Protein AF-0000000066203902 (afdb_homodimer)

InterPro domains:
  IPR004534 L-seryl-tRNA(Sec) selenium transferase [MF_00423] (1-467)
  IPR004534 L-seryl-tRNA(Sec) selenium transferase [TIGR00474] (8-463)
  IPR015421 Pyridoxal phosphate-dependent transferase, major domain [G3DSA:3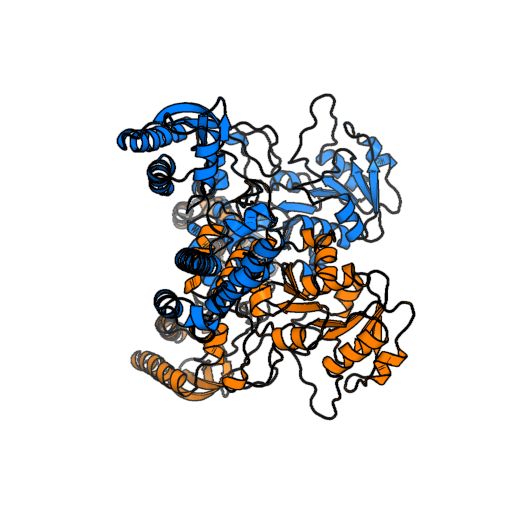.40.640.10] (98-361)
  IPR015424 Pyridoxal phosphate-dependent transferase [SSF53383] (76-466)
  IPR018319 L-seryl-tRNA selenium transferase-like [PF03841] (86-450)
  IPR025862 L-seryl-tRNA selenium transferase N-terminal domain [PF12390] (7-46)

Solvent-accessible surface area (backbone atoms only — not comparable to full-atom values): 47942 Å² total; per-residue (Å²): 113,55,71,68,58,55,60,68,66,53,76,50,71,66,58,51,58,69,31,67,71,46,48,56,44,47,75,79,39,47,57,68,53,49,52,52,36,46,53,49,50,50,51,50,51,51,52,52,55,69,68,49,49,79,79,49,42,64,73,61,74,87,55,66,66,57,53,51,52,50,34,54,52,50,40,54,56,69,70,44,75,65,54,30,50,37,44,46,17,60,18,44,56,22,31,68,36,29,53,26,22,19,38,35,79,88,44,47,63,63,28,45,40,36,39,50,31,36,18,39,44,21,38,30,58,89,75,72,37,81,39,62,58,61,63,53,42,27,62,61,49,21,67,73,35,66,29,74,28,51,51,69,24,38,20,38,62,30,33,54,28,48,51,37,37,63,61,17,52,78,20,29,35,42,31,48,43,54,42,68,48,70,49,93,90,70,44,38,54,70,57,42,35,56,72,24,40,26,38,82,42,72,32,62,38,67,45,39,34,52,68,62,44,54,61,72,65,60,55,96,52,49,38,30,38,46,45,47,51,62,28,60,52,72,82,80,74,88,56,41,75,69,49,68,53,59,50,31,51,50,18,61,74,72,72,28,51,30,36,35,36,50,48,34,35,28,84,60,73,47,48,83,59,76,44,72,88,63,83,30,52,37,56,46,40,73,52,54,40,37,31,41,35,18,21,25,27,44,62,49,16,22,40,59,20,4,39,36,34,17,43,46,72,60,50,55,51,38,72,68,37,72,62,44,66,37,30,45,55,43,70,58,44,50,33,39,38,42,52,47,54,56,36,56,65,34,66,69,51,26,38,70,51,26,47,43,44,30,48,71,53,52,50,41,68,61,34,40,57,52,44,50,52,51,50,50,57,47,60,70,65,67,56,73,54,53,73,46,80,42,82,48,68,26,35,45,40,64,45,31,60,56,85,47,68,38,66,34,28,28,40,39,38,34,54,78,79,50,53,45,68,58,49,51,52,44,36,27,62,33,96,62,26,33,42,57,37,77,55,96,72,19,39,31,39,22,43,66,47,50,58,79,87,47,46,62,57,52,44,51,46,53,60,55,58,70,99,113,56,71,67,60,55,59,68,66,53,76,50,71,66,58,51,60,66,32,67,70,48,48,57,44,48,74,77,38,47,56,67,53,49,52,50,38,47,52,51,49,50,50,52,50,51,53,52,57,70,68,48,48,79,77,51,42,64,72,60,74,88,54,65,69,56,53,49,51,50,35,54,51,49,41,54,55,68,70,44,74,64,54,29,49,38,45,45,18,59,18,45,56,22,30,69,36,30,52,26,23,18,37,34,76,88,44,46,64,61,28,45,42,36,39,50,32,36,19,38,44,21,38,30,59,88,77,71,38,80,40,60,59,60,63,52,42,27,62,61,49,22,66,72,35,67,30,74,29,51,51,68,25,37,22,38,62,30,33,54,28,49,50,36,37,63,62,17,51,80,20,29,35,40,33,46,44,56,42,66,49,70,48,93,89,70,45,38,53,67,57,43,35,54,72,23,40,27,37,82,42,71,31,63,38,67,45,38,34,51,66,64,44,56,62,72,64,62,56,96,52,50,37,30,39,44,44,48,50,62,28,59,50,74,82,81,73,86,56,42,75,68,52,68,53,58,50,29,53,51,18,61,74,70,72,28,50,31,35,34,37,50,48,34,34,27,82,61,73,46,47,83,59,77,43,71,88,64,82,29,53,38,57,47,40,73,51,56,41,38,32,40,34,18,20,25,29,44,61,49,17,21,39,59,19,4,39,36,34,18,44,47,71,59,50,55,51,37,72,69,36,72,63,44,66,40,30,46,55,42,70,58,43,49,32,40,36,40,52,47,54,55,34,56,66,32,63,69,52,25,39,69,49,26,48,43,47,29,47,71,53,51,50,40,67,61,34,40,57,52,45,51,52,50,49,51,56,46,59,69,66,68,55,72,53,52,73,45,79,42,82,49,68,27,35,46,40,64,43,32,58,56,88,47,70,39,65,34,28,27,41,38,36,32,54,79,79,52,55,46,68,57,51,51,51,44,36,27,62,33,95,61,25,33,43,58,38,77,55,95,72,21,38,30,37,22,44,66,47,52,59,79,86,47,46,65,57,53,45,51,46,53,60,58,62,69,105

Radius of gyration: 30.5 Å; Cα contacts (8 Å, |Δi|>4): 1915; chains: 2; bounding box: 74×102×74 Å

Nearest PDB structures (foldseek):
  8uzw-assembly1_F  TM=9.711E-01  e=4.630E-46  Escherichia coli K-12
  8uzw-assembly1_J  TM=9.700E-01  e=2.474E-45  Escherichia coli K-12
  8uzw-assembly1_G  TM=9.482E-01  e=3.893E-46  Escherichia coli K-12
  8uzw-assembly1_I  TM=9.649E-01  e=2.778E-45  Escherichia coli K-12
  8uzw-assembly1_E  TM=9.556E-01  e=4.673E-45  Escherichia coli K-12

Structure (mmCIF, N/CA/C/O backbone):
data_AF-0000000066203902-model_v1
#
loop_
_entity.id
_entity.type
_entity.pdbx_description
1 polymer 'L-seryl-tRNA(Sec) selenium transferase'
#
loop_
_atom_site.group_PDB
_atom_site.id
_atom_site.type_symbol
_atom_site.label_atom_id
_atom_site.label_alt_id
_atom_site.label_comp_id
_atom_site.label_asym_id
_atom_site.label_entity_id
_atom_site.label_seq_id
_atom_site.pdbx_PDB_ins_code
_atom_site.Cartn_x
_atom_site.Cartn_y
_atom_site.Cartn_z
_atom_site.occupancy
_atom_site.B_iso_or_equiv
_atom_site.auth_seq_id
_atom_site.auth_comp_id
_atom_site.auth_asym_id
_atom_site.auth_atom_id
_atom_site.pdbx_PDB_model_num
ATOM 1 N N . MET A 1 1 ? 1.759 50.875 26.672 1 65.69 1 MET A N 1
ATOM 2 C CA . MET A 1 1 ? 2.6 49.781 26.156 1 65.69 1 MET A CA 1
ATOM 3 C C . MET A 1 1 ? 2.506 49.719 24.625 1 65.69 1 MET A C 1
ATOM 5 O O . MET A 1 1 ? 1.418 49.812 24.062 1 65.69 1 MET A O 1
ATOM 9 N N . ASN A 1 2 ? 3.549 49.906 23.781 1 80.56 2 ASN A N 1
ATOM 10 C CA . ASN A 1 2 ? 3.514 49.812 22.328 1 80.56 2 ASN A CA 1
ATOM 11 C C . ASN A 1 2 ? 3.957 48.438 21.844 1 80.56 2 ASN A C 1
ATOM 13 O O . ASN A 1 2 ? 4.387 47.594 22.656 1 80.56 2 ASN A O 1
ATOM 17 N N . LYS A 1 3 ? 3.574 48.094 20.5 1 83.62 3 LYS A N 1
ATOM 18 C CA . LYS A 1 3 ? 3.873 46.75 19.969 1 83.62 3 LYS A CA 1
ATOM 19 C C . LYS A 1 3 ? 5.352 46.406 20.125 1 83.62 3 LYS A C 1
ATOM 21 O O . LYS A 1 3 ? 5.703 45.25 20.375 1 83.62 3 LYS A O 1
ATOM 26 N N . GLY A 1 4 ? 6.215 47.344 20.031 1 82.5 4 GLY A N 1
ATOM 27 C CA . GLY A 1 4 ? 7.648 47.156 20.203 1 82.5 4 GLY A CA 1
ATOM 28 C C . GLY A 1 4 ? 8.023 46.594 21.562 1 82.5 4 GLY A C 1
ATOM 29 O O . GLY A 1 4 ? 8.875 45.719 21.688 1 82.5 4 GLY A O 1
ATOM 30 N N . LYS A 1 5 ? 7.41 47.125 22.578 1 82.81 5 LYS A N 1
ATOM 31 C CA . LYS A 1 5 ? 7.684 46.688 23.938 1 82.81 5 LYS A CA 1
ATOM 32 C C . LYS A 1 5 ? 7.23 45.25 24.141 1 82.81 5 LYS A C 1
ATOM 34 O O . LYS A 1 5 ? 7.879 44.5 24.859 1 82.81 5 LYS A O 1
ATOM 39 N N . ILE A 1 6 ? 6.129 44.938 23.609 1 84.56 6 ILE A N 1
ATOM 40 C CA . ILE A 1 6 ? 5.613 43.594 23.734 1 84.56 6 ILE A CA 1
ATOM 41 C C . ILE A 1 6 ? 6.555 42.594 23.047 1 84.56 6 ILE A C 1
ATOM 43 O O . ILE A 1 6 ? 6.824 41.531 23.547 1 84.56 6 ILE A O 1
ATOM 47 N N . PHE A 1 7 ? 7.074 42.969 21.828 1 86.88 7 PHE A N 1
ATOM 48 C CA . PHE A 1 7 ? 8.016 42.156 21.078 1 86.88 7 PHE A CA 1
ATOM 49 C C . PHE A 1 7 ? 9.266 41.875 21.906 1 86.88 7 PHE A C 1
ATOM 51 O O . PHE A 1 7 ? 9.82 40.781 21.859 1 86.88 7 PHE A O 1
ATOM 58 N N . SER A 1 8 ? 9.594 42.906 22.672 1 86.19 8 SER A N 1
ATOM 59 C CA . SER A 1 8 ? 10.82 42.75 23.469 1 86.19 8 SER A CA 1
ATOM 60 C C . SER A 1 8 ? 10.617 41.812 24.641 1 86.19 8 SER A C 1
ATOM 62 O O . SER A 1 8 ? 11.586 41.312 25.219 1 86.19 8 SER A O 1
ATOM 64 N N . MET A 1 9 ? 9.367 41.594 25 1 86.31 9 MET A N 1
ATOM 65 C CA . MET A 1 9 ? 9.047 40.719 26.125 1 86.31 9 MET A CA 1
ATOM 66 C C . MET A 1 9 ? 8.992 39.25 25.688 1 86.31 9 MET A C 1
ATOM 68 O O . MET A 1 9 ? 9 38.344 26.531 1 86.31 9 MET A O 1
ATOM 72 N N . LEU A 1 10 ? 8.961 39 24.391 1 90.88 10 LEU A N 1
ATOM 73 C CA . LEU A 1 10 ? 8.953 37.625 23.906 1 90.88 10 LEU A CA 1
ATOM 74 C C . LEU A 1 10 ? 10.281 36.938 24.188 1 90.88 10 LEU A C 1
ATOM 76 O O . LEU A 1 10 ? 11.352 37.531 23.938 1 90.88 10 LEU A O 1
ATOM 80 N N . PRO A 1 11 ? 10.211 35.781 24.828 1 93.12 11 PRO A N 1
ATOM 81 C CA . PRO A 1 11 ? 11.461 35.062 25.078 1 93.12 11 PRO A CA 1
ATOM 82 C C . PRO A 1 11 ? 12.188 34.688 23.797 1 93.12 11 PRO A C 1
ATOM 84 O O . PRO A 1 11 ? 11.547 34.469 22.766 1 93.12 11 PRO A O 1
ATOM 87 N N . SER A 1 12 ? 13.523 34.656 23.906 1 94.19 12 SER A N 1
ATOM 88 C CA . SER A 1 12 ? 14.328 34.156 22.781 1 94.19 12 SER A CA 1
ATOM 89 C C . SER A 1 12 ? 14.344 32.656 22.75 1 94.19 12 SER A C 1
ATOM 91 O O . SER A 1 12 ? 13.977 31.984 23.719 1 94.19 12 SER A O 1
ATOM 93 N N . VAL A 1 13 ? 14.742 32.094 21.609 1 96.25 13 VAL A N 1
ATOM 94 C CA . VAL A 1 13 ? 14.883 30.656 21.453 1 96.25 13 VAL A CA 1
ATOM 95 C C . VAL A 1 13 ? 15.836 30.109 22.516 1 96.25 13 VAL A C 1
ATOM 97 O O . VAL A 1 13 ? 15.547 29.094 23.156 1 96.25 13 VAL A O 1
ATOM 100 N N . ASP A 1 14 ? 16.859 30.844 22.781 1 95.69 14 ASP A N 1
ATOM 101 C CA . ASP A 1 14 ? 17.875 30.406 23.734 1 95.69 14 ASP A CA 1
ATOM 102 C C . ASP A 1 14 ? 17.328 30.406 25.156 1 95.69 14 ASP A C 1
ATOM 104 O O . ASP A 1 14 ? 17.625 29.516 25.953 1 95.69 14 ASP A O 1
ATOM 108 N N . GLN A 1 15 ? 16.609 31.406 25.469 1 95.56 15 GLN A N 1
ATOM 109 C CA . GLN A 1 15 ? 15.992 31.484 26.781 1 95.56 15 GLN A CA 1
ATOM 110 C C . GLN A 1 15 ? 15.07 30.281 27.031 1 95.56 15 GLN A C 1
ATOM 112 O O . GLN A 1 15 ? 15.078 29.703 28.125 1 95.56 15 GLN A O 1
ATOM 117 N N . LEU A 1 16 ? 14.305 30 26.031 1 96.75 16 LEU A N 1
ATOM 118 C CA . LEU A 1 16 ? 13.375 28.875 26.172 1 96.75 16 LEU A CA 1
ATOM 119 C C . LEU A 1 16 ? 14.125 27.547 26.234 1 96.75 16 LEU A C 1
ATOM 121 O O . LEU A 1 16 ? 13.758 26.672 27.016 1 96.75 16 LEU A O 1
ATOM 125 N N . LEU A 1 17 ? 15.219 27.359 25.5 1 96.81 17 LEU A N 1
ATOM 126 C CA . LEU A 1 17 ? 16.016 26.141 25.469 1 96.81 17 LEU A CA 1
ATOM 127 C C . LEU A 1 17 ? 16.688 25.891 26.812 1 96.81 17 LEU A C 1
ATOM 129 O O . LEU A 1 17 ? 17.031 24.766 27.156 1 96.81 17 LEU A O 1
ATOM 133 N N . ASN A 1 18 ? 16.844 27 27.547 1 95.81 18 ASN A N 1
ATOM 134 C CA . ASN A 1 18 ? 17.5 26.891 28.844 1 95.81 18 ASN A CA 1
ATOM 135 C C . ASN A 1 18 ? 16.484 26.719 29.984 1 95.81 18 ASN A C 1
ATOM 137 O O . ASN A 1 18 ? 16.875 26.594 31.141 1 95.81 18 ASN A O 1
ATOM 141 N N . ASN A 1 19 ? 15.227 26.75 29.641 1 96.62 19 ASN A N 1
ATOM 142 C CA . ASN A 1 19 ? 14.188 26.469 30.625 1 96.62 19 ASN A CA 1
ATOM 143 C C . ASN A 1 19 ? 14.219 25.016 31.078 1 96.62 19 ASN A C 1
ATOM 145 O O . ASN A 1 19 ? 14.406 24.109 30.266 1 96.62 19 ASN A O 1
ATOM 149 N N . GLU A 1 20 ? 14 24.781 32.344 1 96.81 20 GLU A N 1
ATOM 150 C CA . GLU A 1 20 ? 14.125 23.453 32.938 1 96.81 20 GLU A CA 1
ATOM 151 C C . GLU A 1 20 ? 13.156 22.469 32.281 1 96.81 20 GLU A C 1
ATOM 153 O O . GLU A 1 20 ? 13.508 21.312 32.062 1 96.81 20 GLU A O 1
ATOM 158 N N . ALA A 1 21 ? 11.969 22.859 32.094 1 97.31 21 ALA A N 1
ATOM 159 C CA . ALA A 1 21 ? 10.961 21.984 31.5 1 97.31 21 ALA A CA 1
ATOM 160 C C . ALA A 1 21 ? 11.344 21.594 30.078 1 97.31 21 ALA A C 1
ATOM 162 O O . ALA A 1 21 ? 11.125 20.453 29.656 1 97.31 21 ALA A O 1
ATOM 163 N N . ILE A 1 22 ? 11.914 22.469 29.359 1 97.88 22 ILE A N 1
ATOM 164 C CA . ILE A 1 22 ? 12.32 22.234 27.969 1 97.88 22 ILE A CA 1
ATOM 165 C C . ILE A 1 22 ? 13.555 21.328 27.953 1 97.88 22 ILE A C 1
ATOM 167 O O . ILE A 1 22 ? 13.672 20.453 27.094 1 97.88 22 ILE A O 1
ATOM 171 N N . ILE A 1 23 ? 14.445 21.562 28.875 1 97.38 23 ILE A N 1
ATOM 172 C CA . ILE A 1 23 ? 15.625 20.703 29 1 97.38 23 ILE A CA 1
ATOM 173 C C . ILE A 1 23 ? 15.195 19.266 29.25 1 97.38 23 ILE A C 1
ATOM 175 O O . ILE A 1 23 ? 15.727 18.328 28.656 1 97.38 23 ILE A O 1
ATOM 179 N N . SER A 1 24 ? 14.219 19.125 30.125 1 97.5 24 SER A N 1
ATOM 180 C CA . SER A 1 24 ? 13.68 17.797 30.406 1 97.5 24 SER A CA 1
ATOM 181 C C . SER A 1 24 ? 13.023 17.188 29.172 1 97.5 24 SER A C 1
ATOM 183 O O . SER A 1 24 ? 13.109 15.984 28.953 1 97.5 24 SER A O 1
ATOM 185 N N . LEU A 1 25 ? 12.344 17.969 28.422 1 97.56 25 LEU A N 1
ATOM 186 C CA . LEU A 1 25 ? 11.664 17.531 27.203 1 97.56 25 LEU A CA 1
ATOM 187 C C . LEU A 1 25 ? 12.664 17 26.188 1 97.56 25 LEU A C 1
ATOM 189 O O . LEU A 1 25 ? 12.391 16.016 25.5 1 97.56 25 LEU A O 1
ATOM 193 N N . ILE A 1 26 ? 13.852 17.594 26.047 1 96.31 26 ILE A N 1
ATOM 194 C CA . ILE A 1 26 ? 14.891 17.219 25.094 1 96.31 26 ILE A CA 1
ATOM 195 C C . ILE A 1 26 ? 15.469 15.859 25.453 1 96.31 26 ILE A C 1
ATOM 197 O O . ILE A 1 26 ? 16.016 15.164 24.594 1 96.31 26 ILE A O 1
ATOM 201 N N . GLY A 1 27 ? 15.164 15.359 26.625 1 93.31 27 GLY A N 1
ATOM 202 C CA . GLY A 1 27 ? 15.562 14.016 27.016 1 93.31 27 GLY A CA 1
ATOM 203 C C . GLY A 1 27 ? 14.68 12.938 26.422 1 93.31 27 GLY A C 1
ATOM 204 O O . GLY A 1 27 ? 15.086 11.773 26.328 1 93.31 27 GLY A O 1
ATOM 205 N N . VAL A 1 28 ? 13.523 13.414 25.969 1 94.69 28 VAL A N 1
ATOM 206 C CA . VAL A 1 28 ? 12.562 12.422 25.5 1 94.69 28 VAL A CA 1
ATOM 207 C C . VAL A 1 28 ? 12.188 12.695 24.047 1 94.69 28 VAL A C 1
ATOM 209 O O . VAL A 1 28 ? 11.734 11.789 23.344 1 94.69 28 VAL A O 1
ATOM 212 N N . ILE A 1 29 ? 12.32 13.93 23.641 1 97.12 29 ILE A N 1
ATOM 213 C CA . ILE A 1 29 ? 12 14.352 22.281 1 97.12 29 ILE A CA 1
ATOM 214 C C . ILE A 1 29 ? 13.25 14.922 21.609 1 97.12 29 ILE A C 1
ATOM 216 O O . ILE A 1 29 ? 14.016 15.664 22.234 1 97.12 29 ILE A O 1
ATOM 220 N N . PRO A 1 30 ? 13.422 14.602 20.344 1 96.62 30 PRO A N 1
ATOM 221 C CA . PRO A 1 30 ? 14.609 15.102 19.656 1 96.62 30 PRO A CA 1
ATOM 222 C C . PRO A 1 30 ? 14.711 16.625 19.703 1 96.62 30 PRO A C 1
ATOM 224 O O . PRO A 1 30 ? 13.719 17.328 19.5 1 96.62 30 PRO A O 1
ATOM 227 N N . ARG A 1 31 ? 15.898 17.094 19.938 1 96.19 31 ARG A N 1
ATOM 228 C CA . ARG A 1 31 ? 16.156 18.531 20.078 1 96.19 31 ARG A CA 1
ATOM 229 C C . ARG A 1 31 ? 15.664 19.297 18.859 1 96.19 31 ARG A C 1
ATOM 231 O O . ARG A 1 31 ? 15.141 20.406 19 1 96.19 31 ARG A O 1
ATOM 238 N N . SER A 1 32 ? 15.867 18.734 17.734 1 95.62 32 SER A N 1
ATOM 239 C CA . SER A 1 32 ? 15.477 19.406 16.5 1 95.62 32 SER A CA 1
ATOM 240 C C . SER A 1 32 ? 13.977 19.703 16.484 1 95.62 32 SER A C 1
ATOM 242 O O . SER A 1 32 ? 13.547 20.75 16.016 1 95.62 32 SER A O 1
ATOM 244 N N . VAL A 1 33 ? 13.172 18.828 16.984 1 97.69 33 VAL A N 1
ATOM 245 C CA . VAL A 1 33 ? 11.719 19 17.047 1 97.69 33 VAL A CA 1
ATOM 246 C C . VAL A 1 33 ? 11.375 20.094 18.062 1 97.69 33 VAL A C 1
ATOM 248 O O . VAL A 1 33 ? 10.523 20.938 17.797 1 97.69 33 VAL A O 1
ATOM 251 N N . VAL A 1 34 ? 12.07 20.094 19.172 1 98.12 34 VAL A N 1
ATOM 252 C CA . VAL A 1 34 ? 11.82 21.094 20.219 1 98.12 34 VAL A CA 1
ATOM 253 C C . VAL A 1 34 ? 12.141 22.484 19.688 1 98.12 34 VAL A C 1
ATOM 255 O O . VAL A 1 34 ? 11.344 23.406 19.859 1 98.12 34 VAL A O 1
ATOM 258 N N . VAL A 1 35 ? 13.25 22.578 19.062 1 97.75 35 VAL A N 1
ATOM 259 C CA . VAL A 1 35 ? 13.664 23.859 18.5 1 97.75 35 VAL A CA 1
ATOM 260 C C . VAL A 1 35 ? 12.656 24.328 17.469 1 97.75 35 VAL A C 1
ATOM 262 O O . VAL A 1 35 ? 12.281 25.5 17.438 1 97.75 35 VAL A O 1
ATOM 265 N N . LYS A 1 36 ? 12.219 23.406 16.578 1 96.94 36 LYS A N 1
ATOM 266 C CA . LYS A 1 36 ? 11.211 23.719 15.578 1 96.94 36 LYS A CA 1
ATOM 267 C C . LYS A 1 36 ? 9.945 24.281 16.219 1 96.94 36 LYS A C 1
ATOM 269 O O . LYS A 1 36 ? 9.422 25.312 15.773 1 96.94 36 LYS A O 1
ATOM 274 N N . GLU A 1 37 ? 9.453 23.656 17.25 1 97.5 37 GLU A N 1
ATOM 275 C CA . GLU A 1 37 ? 8.211 24.062 17.891 1 97.5 37 GLU A CA 1
ATOM 276 C C . GLU A 1 37 ? 8.383 25.391 18.656 1 97.5 37 GLU A C 1
ATOM 278 O O . GLU A 1 37 ? 7.453 26.188 18.734 1 97.5 37 GLU A O 1
ATOM 283 N N . ILE A 1 38 ? 9.578 25.641 19.219 1 97.88 38 ILE A N 1
ATOM 284 C CA . ILE A 1 38 ? 9.883 26.906 19.875 1 97.88 38 ILE A CA 1
ATOM 285 C C . ILE A 1 38 ? 9.805 28.031 18.844 1 97.88 38 ILE A C 1
ATOM 287 O O . ILE A 1 38 ? 9.133 29.047 19.078 1 97.88 38 ILE A O 1
ATOM 291 N N . ARG A 1 39 ? 10.469 27.797 17.797 1 97.19 39 ARG A N 1
ATOM 292 C CA . ARG A 1 39 ? 10.5 28.828 16.766 1 97.19 39 ARG A CA 1
ATOM 293 C C . ARG A 1 39 ? 9.102 29.109 16.234 1 97.19 39 ARG A C 1
ATOM 295 O O . ARG A 1 39 ? 8.734 30.266 16.031 1 97.19 39 ARG A O 1
ATOM 302 N N . GLN A 1 40 ? 8.375 28.078 16.016 1 96.19 40 GLN A N 1
ATOM 303 C CA . GLN A 1 40 ? 7.012 28.234 15.516 1 96.19 40 GLN A CA 1
ATOM 304 C C . GLN A 1 40 ? 6.148 29 16.516 1 96.19 40 GLN A C 1
ATOM 306 O O . GLN A 1 40 ? 5.34 29.844 16.125 1 96.19 40 GLN A O 1
ATOM 311 N N . MET A 1 41 ? 6.293 28.703 17.75 1 95.5 41 MET A N 1
ATOM 312 C CA . MET A 1 41 ? 5.523 29.359 18.812 1 95.5 41 MET A CA 1
ATOM 313 C C . MET A 1 41 ? 5.852 30.844 18.875 1 95.5 41 MET A C 1
ATOM 315 O O . MET A 1 41 ? 4.949 31.688 18.969 1 95.5 41 MET A O 1
ATOM 319 N N . ILE A 1 42 ? 7.086 31.109 18.797 1 94.81 42 ILE A N 1
ATOM 320 C CA . ILE A 1 42 ? 7.52 32.5 18.828 1 94.81 42 ILE A CA 1
ATOM 321 C C . ILE A 1 42 ? 6.969 33.25 17.609 1 94.81 42 ILE A C 1
ATOM 323 O O . ILE A 1 42 ? 6.484 34.375 17.734 1 94.81 42 ILE A O 1
ATOM 327 N N . GLU A 1 43 ? 7.043 32.594 16.484 1 94.88 43 GLU A N 1
ATOM 328 C CA . GLU A 1 43 ? 6.52 33.219 15.258 1 94.88 43 GLU A CA 1
ATOM 329 C C . GLU A 1 43 ? 5.016 33.438 15.367 1 94.88 43 GLU A C 1
ATOM 331 O O . GLU A 1 43 ? 4.504 34.469 14.883 1 94.88 43 GLU A O 1
ATOM 336 N N . GLU A 1 44 ? 4.328 32.5 15.922 1 93.94 44 GLU A N 1
ATOM 337 C CA . GLU A 1 44 ? 2.889 32.656 16.109 1 93.94 44 GLU A CA 1
ATOM 338 C C . GLU A 1 44 ? 2.568 33.812 17.016 1 93.94 44 GLU A C 1
ATOM 340 O O . GLU A 1 44 ? 1.641 34.594 16.75 1 93.94 44 GLU A O 1
ATOM 345 N N . TYR A 1 45 ? 3.285 33.969 18.062 1 91.69 45 TYR A N 1
ATOM 346 C CA . TYR A 1 45 ? 3.09 35.094 18.969 1 91.69 45 TYR A CA 1
ATOM 347 C C . TYR A 1 45 ? 3.41 36.406 18.281 1 91.69 45 TYR A C 1
ATOM 349 O O . TYR A 1 45 ? 2.713 37.406 18.484 1 91.69 45 TYR A O 1
ATOM 357 N N . ARG A 1 46 ? 4.43 36.406 17.516 1 92.12 46 ARG A N 1
ATOM 358 C CA . ARG A 1 46 ? 4.793 37.594 16.781 1 92.12 46 ARG A CA 1
ATOM 359 C C . ARG A 1 46 ? 3.666 38.031 15.852 1 92.12 46 ARG A C 1
ATOM 361 O O . ARG A 1 46 ? 3.328 39.219 15.789 1 92.12 46 ARG A O 1
ATOM 368 N N . LYS A 1 47 ? 3.148 37.094 15.148 1 93 47 LYS A N 1
ATOM 369 C CA . LYS A 1 47 ? 2.037 37.406 14.25 1 93 47 LYS A CA 1
ATOM 370 C C . LYS A 1 47 ? 0.827 37.906 15.016 1 93 47 LYS A C 1
ATOM 372 O O . LYS A 1 47 ? 0.151 38.844 14.562 1 93 47 LYS A O 1
ATOM 377 N N . ASN A 1 48 ? 0.54 37.312 16.141 1 90.25 48 ASN A N 1
ATOM 378 C CA . ASN A 1 48 ? -0.589 37.75 16.969 1 90.25 48 ASN A CA 1
ATOM 379 C C . ASN A 1 48 ? -0.402 39.156 17.484 1 90.25 48 ASN A C 1
ATOM 381 O O . ASN A 1 48 ? -1.359 39.938 17.531 1 90.25 48 ASN A O 1
ATOM 385 N N . ILE A 1 49 ? 0.778 39.5 17.828 1 88.44 49 ILE A N 1
ATOM 386 C CA . ILE A 1 49 ? 1.09 40.844 18.359 1 88.44 49 ILE A CA 1
ATOM 387 C C . ILE A 1 49 ? 0.908 41.875 17.25 1 88.44 49 ILE A C 1
ATOM 389 O O . ILE A 1 49 ? 0.4 42.969 17.516 1 88.44 49 ILE A O 1
ATOM 393 N N . LEU A 1 50 ? 1.296 41.438 16.062 1 89.56 50 LEU A N 1
ATOM 394 C CA . LEU A 1 50 ? 1.176 42.344 14.93 1 89.56 50 LEU A CA 1
ATOM 395 C C . LEU A 1 50 ? -0.288 42.656 14.625 1 89.56 50 LEU A C 1
ATOM 397 O O . LEU A 1 50 ? -0.612 43.719 14.125 1 89.56 50 LEU A O 1
ATOM 401 N N . MET A 1 51 ? -1.106 41.688 14.977 1 89.38 51 MET A N 1
ATOM 402 C CA . MET A 1 51 ? -2.521 41.812 14.641 1 89.38 51 MET A CA 1
ATOM 403 C C . MET A 1 51 ? -3.279 42.531 15.766 1 89.38 51 MET A C 1
ATOM 405 O O . MET A 1 51 ? -4.453 42.875 15.602 1 89.38 51 MET A O 1
ATOM 409 N N . LEU A 1 52 ? -2.684 42.781 16.875 1 84.94 52 LEU A N 1
ATOM 410 C CA . LEU A 1 52 ? -3.344 43.406 18.016 1 84.94 52 LEU A CA 1
ATOM 411 C C . LEU A 1 52 ? -3.67 44.875 17.734 1 84.94 52 LEU A C 1
ATOM 413 O O . LEU A 1 52 ? -2.881 45.562 17.094 1 84.94 52 LEU A O 1
ATOM 417 N N . ASN A 1 53 ? -4.828 45.156 18.125 1 83.75 53 ASN A N 1
ATOM 418 C CA . ASN A 1 53 ? -5.172 46.594 18.047 1 83.75 53 ASN A CA 1
ATOM 419 C C . ASN A 1 53 ? -4.699 47.344 19.297 1 83.75 53 ASN A C 1
ATOM 421 O O . ASN A 1 53 ? -4.211 46.719 20.25 1 83.75 53 ASN A O 1
ATOM 425 N N . GLU A 1 54 ? -4.832 48.656 19.25 1 78 54 GLU A N 1
ATOM 426 C CA . GLU A 1 54 ? -4.289 49.531 20.297 1 78 54 GLU A CA 1
ATOM 427 C C . GLU A 1 54 ? -4.883 49.188 21.656 1 78 54 GLU A C 1
ATOM 429 O O . GLU A 1 54 ? -4.172 49.219 22.672 1 78 54 GLU A O 1
ATOM 434 N N . SER A 1 55 ? -6.141 48.875 21.703 1 81.12 55 SER A N 1
ATOM 435 C CA . SER A 1 55 ? -6.809 48.562 22.969 1 81.12 55 SER A CA 1
ATOM 436 C C . SER A 1 55 ? -6.332 47.219 23.531 1 81.12 55 SER A C 1
ATOM 438 O O . SER A 1 55 ? -6.25 47.062 24.75 1 81.12 55 SER A O 1
ATOM 440 N N . GLN A 1 56 ? -5.938 46.312 22.641 1 81 56 GLN A N 1
ATOM 441 C CA . GLN A 1 56 ? -5.52 44.969 23.031 1 81 56 GLN A CA 1
ATOM 442 C C . GLN A 1 56 ? -4.07 44.969 23.516 1 81 56 GLN A C 1
ATOM 444 O O . GLN A 1 56 ? -3.668 44.094 24.281 1 81 56 GLN A O 1
ATOM 449 N N . ILE A 1 57 ? -3.34 45.906 23.047 1 78.94 57 ILE A N 1
ATOM 450 C CA . ILE A 1 57 ? -1.912 46 23.344 1 78.94 57 ILE A CA 1
ATOM 451 C C . ILE A 1 57 ? -1.704 46.281 24.828 1 78.94 57 ILE A C 1
ATOM 453 O O . ILE A 1 57 ? -0.778 45.781 25.453 1 78.94 57 ILE A O 1
ATOM 457 N N . ILE A 1 58 ? -2.568 47.094 25.422 1 75.25 58 ILE A N 1
ATOM 458 C CA . ILE A 1 58 ? -2.428 47.562 26.812 1 75.25 58 ILE A CA 1
ATOM 459 C C . ILE A 1 58 ? -2.588 46.375 27.766 1 75.25 58 ILE A C 1
ATOM 461 O O . ILE A 1 58 ? -1.857 46.25 28.75 1 75.25 58 ILE A O 1
ATOM 465 N N . ASP A 1 59 ? -3.408 45.406 27.391 1 78.56 59 ASP A N 1
ATOM 466 C CA . ASP A 1 59 ? -3.74 44.312 28.297 1 78.56 59 ASP A CA 1
ATOM 467 C C . ASP A 1 59 ? -3.035 43.031 27.875 1 78.56 59 ASP A C 1
ATOM 469 O O . ASP A 1 59 ? -3.238 41.969 28.484 1 78.56 59 ASP A O 1
ATOM 473 N N . PHE A 1 60 ? -2.156 43.156 26.859 1 81.31 60 PHE A N 1
ATOM 474 C CA . PHE A 1 60 ? -1.525 41.938 26.344 1 81.31 60 PHE A CA 1
ATOM 475 C C . PHE A 1 60 ? -0.382 41.5 27.25 1 81.31 60 PHE A C 1
ATOM 477 O O . PHE A 1 60 ? 0.479 42.312 27.609 1 81.31 60 PHE A O 1
ATOM 484 N N . GLU A 1 61 ? -0.439 40.438 27.891 1 82.94 61 GLU A N 1
ATOM 485 C CA . GLU A 1 61 ? 0.612 39.875 28.719 1 82.94 61 GLU A CA 1
ATOM 486 C C . GLU A 1 61 ? 1.136 38.562 28.141 1 82.94 61 GLU A C 1
ATOM 488 O O . GLU A 1 61 ? 0.365 37.75 27.625 1 82.94 61 GLU A O 1
ATOM 493 N N . ILE A 1 62 ? 2.434 38.438 28.156 1 87.25 62 ILE A N 1
ATOM 494 C CA . ILE A 1 62 ? 3.08 37.188 27.719 1 87.25 62 ILE A CA 1
ATOM 495 C C . ILE A 1 62 ? 3.264 36.281 28.922 1 87.25 62 ILE A C 1
ATOM 497 O O . ILE A 1 62 ? 3.93 36.625 29.891 1 87.25 62 ILE A O 1
ATOM 501 N N . ASP A 1 63 ? 2.623 35.188 28.922 1 90.56 63 ASP A N 1
ATOM 502 C CA . ASP A 1 63 ? 2.756 34.125 29.922 1 90.56 63 ASP A CA 1
ATOM 503 C C . ASP A 1 63 ? 3.732 33.062 29.469 1 90.56 63 ASP A C 1
ATOM 505 O O . ASP A 1 63 ? 3.352 32.125 28.75 1 90.56 63 ASP A O 1
ATOM 509 N N . ILE A 1 64 ? 4.926 33.094 30.016 1 92 64 ILE A N 1
ATOM 510 C CA . ILE A 1 64 ? 6.004 32.219 29.609 1 92 64 ILE A CA 1
ATOM 511 C C . ILE A 1 64 ? 5.633 30.766 29.938 1 92 64 ILE A C 1
ATOM 513 O O . ILE A 1 64 ? 5.965 29.844 29.172 1 92 64 ILE A O 1
ATOM 517 N N . GLU A 1 65 ? 4.965 30.578 31.047 1 94.31 65 GLU A N 1
ATOM 518 C CA . GLU A 1 65 ? 4.551 29.234 31.438 1 94.31 65 GLU A CA 1
ATOM 519 C C . GLU A 1 65 ? 3.564 28.656 30.422 1 94.31 65 GLU A C 1
ATOM 521 O O . GLU A 1 65 ? 3.623 27.469 30.109 1 94.31 65 GLU A O 1
ATOM 526 N N . GLU A 1 66 ? 2.746 29.469 30 1 94.69 66 GLU A N 1
ATOM 527 C CA . GLU A 1 66 ? 1.788 29.047 28.984 1 94.69 66 GLU A CA 1
ATOM 528 C C . GLU A 1 66 ? 2.488 28.719 27.672 1 94.69 66 GLU A C 1
ATOM 530 O O . GLU A 1 66 ? 2.131 27.75 27 1 94.69 66 GLU A O 1
ATOM 535 N N . ILE A 1 67 ? 3.406 29.562 27.328 1 95.5 67 ILE A N 1
ATOM 536 C CA . ILE A 1 67 ? 4.18 29.344 26.109 1 95.5 67 ILE A CA 1
ATOM 537 C C . ILE A 1 67 ? 4.887 28 26.172 1 95.5 67 ILE A C 1
ATOM 539 O O . ILE A 1 67 ? 4.832 27.203 25.234 1 95.5 67 ILE A O 1
ATOM 543 N N . ILE A 1 68 ? 5.457 27.719 27.359 1 96.94 68 ILE A N 1
ATOM 544 C CA . ILE A 1 68 ? 6.199 26.484 27.562 1 96.94 68 ILE A CA 1
ATOM 545 C C . ILE A 1 68 ? 5.246 25.297 27.484 1 96.94 68 ILE A C 1
ATOM 547 O O . ILE A 1 68 ? 5.555 24.281 26.844 1 96.94 68 ILE A O 1
ATOM 551 N N . ARG A 1 69 ? 4.152 25.422 28.094 1 96.94 69 ARG A N 1
ATOM 552 C CA . ARG A 1 69 ? 3.152 24.359 28.062 1 96.94 69 ARG A CA 1
ATOM 553 C C . ARG A 1 69 ? 2.717 24.047 26.641 1 96.94 69 ARG A C 1
ATOM 555 O O . ARG A 1 69 ? 2.572 22.891 26.266 1 96.94 69 ARG A O 1
ATOM 562 N N . LYS A 1 70 ? 2.51 25.031 25.875 1 96.88 70 LYS A N 1
ATOM 563 C CA . LYS A 1 70 ? 2.082 24.859 24.484 1 96.88 70 LYS A CA 1
ATOM 564 C C . LYS A 1 70 ? 3.184 24.234 23.641 1 96.88 70 LYS A C 1
ATOM 566 O O . LYS A 1 70 ? 2.904 23.391 22.781 1 96.88 70 LYS A O 1
ATOM 571 N N . ILE A 1 71 ? 4.375 24.625 23.875 1 97.75 71 ILE A N 1
ATOM 572 C CA . ILE A 1 71 ? 5.508 24.062 23.156 1 97.75 71 ILE A CA 1
ATOM 573 C C . ILE A 1 71 ? 5.594 22.562 23.438 1 97.75 71 ILE A C 1
ATOM 575 O O . ILE A 1 71 ? 5.746 21.75 22.516 1 97.75 71 ILE A O 1
ATOM 579 N N . ILE A 1 72 ? 5.484 22.219 24.734 1 97.88 72 ILE A N 1
ATOM 580 C CA . ILE A 1 72 ? 5.562 20.812 25.141 1 97.88 72 ILE A CA 1
ATOM 581 C C . ILE A 1 72 ? 4.449 20.016 24.469 1 97.88 72 ILE A C 1
ATOM 583 O O . ILE A 1 72 ? 4.699 18.969 23.859 1 97.88 72 ILE A O 1
ATOM 587 N N . LYS A 1 73 ? 3.299 20.547 24.484 1 96.38 73 LYS A N 1
ATOM 588 C CA . LYS A 1 73 ? 2.15 19.891 23.859 1 96.38 73 LYS A CA 1
ATOM 589 C C . LYS A 1 73 ? 2.375 19.719 22.359 1 96.38 73 LYS A C 1
ATOM 591 O O . LYS A 1 73 ? 2.121 18.641 21.812 1 96.38 73 LYS A O 1
ATOM 596 N N . ASN A 1 74 ? 2.838 20.75 21.734 1 96.88 74 ASN A N 1
ATOM 597 C CA . ASN A 1 74 ? 3.076 20.719 20.297 1 96.88 74 ASN A CA 1
ATOM 598 C C . ASN A 1 74 ? 4.145 19.688 19.922 1 96.88 74 ASN A C 1
ATOM 600 O O . ASN A 1 74 ? 4.055 19.031 18.891 1 96.88 74 ASN A O 1
ATOM 604 N N . CYS A 1 75 ? 5.152 19.578 20.719 1 97.62 75 CYS A N 1
ATOM 605 C CA . CYS A 1 75 ? 6.219 18.609 20.484 1 97.62 75 CYS A CA 1
ATOM 606 C C . CYS A 1 75 ? 5.672 17.188 20.516 1 97.62 75 CYS A C 1
ATOM 608 O O . CYS A 1 75 ? 5.949 16.391 19.609 1 97.62 75 CYS A O 1
ATOM 610 N N . TYR A 1 76 ? 4.875 16.922 21.516 1 96.06 76 TYR A N 1
ATOM 611 C CA . TYR A 1 76 ? 4.289 15.586 21.594 1 96.06 76 TYR A CA 1
ATOM 612 C C . TYR A 1 76 ? 3.355 15.32 20.422 1 96.06 76 TYR A C 1
ATOM 614 O O . TYR A 1 76 ? 3.354 14.227 19.859 1 96.06 76 TYR A O 1
ATOM 622 N N . ASN A 1 77 ? 2.615 16.344 20.094 1 94.31 77 ASN A N 1
ATOM 623 C CA . ASN A 1 77 ? 1.72 16.219 18.953 1 94.31 77 ASN A CA 1
ATOM 624 C C . ASN A 1 77 ? 2.49 15.922 17.672 1 94.31 77 ASN A C 1
ATOM 626 O O . ASN A 1 77 ? 2.043 15.125 16.844 1 94.31 77 ASN A O 1
ATOM 630 N N . PHE A 1 78 ? 3.625 16.547 17.516 1 96 78 PHE A N 1
ATOM 631 C CA . PHE A 1 78 ? 4.426 16.359 16.312 1 96 78 PHE A CA 1
ATOM 632 C C . PHE A 1 78 ? 5.016 14.961 16.266 1 96 78 PHE A C 1
ATOM 634 O O . PHE A 1 78 ? 5.211 14.398 15.188 1 96 78 PHE A O 1
ATOM 641 N N . MET A 1 79 ? 5.242 14.391 17.422 1 95.62 79 MET A N 1
ATOM 642 C CA . MET A 1 79 ? 5.828 13.055 17.5 1 95.62 79 MET A CA 1
ATOM 643 C C . MET A 1 79 ? 4.77 11.977 17.281 1 95.62 79 MET A C 1
ATOM 645 O O . MET A 1 79 ? 5.082 10.883 16.797 1 95.62 79 MET A O 1
ATOM 649 N N . ASP A 1 80 ? 3.529 12.32 17.531 1 94.44 80 ASP A N 1
ATOM 650 C CA . ASP A 1 80 ? 2.439 11.359 17.438 1 94.44 80 ASP A CA 1
ATOM 651 C C . ASP A 1 80 ? 2.045 11.117 15.984 1 94.44 80 ASP A C 1
ATOM 653 O O . ASP A 1 80 ? 2.25 11.977 15.125 1 94.44 80 ASP A O 1
ATOM 657 N N . MET A 1 81 ? 1.446 9.938 15.797 1 96 81 MET A N 1
ATOM 658 C CA . MET A 1 81 ? 0.896 9.625 14.484 1 96 81 MET A CA 1
ATOM 659 C C . MET A 1 81 ? -0.309 10.508 14.172 1 96 81 MET A C 1
ATOM 661 O O . MET A 1 81 ? -1.19 10.68 15.016 1 96 81 MET A O 1
ATOM 665 N N . ASN A 1 82 ? -0.232 11.141 12.984 1 95.56 82 ASN A N 1
ATOM 666 C CA . ASN A 1 82 ? -1.432 11.812 12.492 1 95.56 82 ASN A CA 1
ATOM 667 C C . ASN A 1 82 ? -2.48 10.812 12.016 1 95.56 82 ASN A C 1
ATOM 669 O O . ASN A 1 82 ? -3.658 10.938 12.352 1 95.56 82 ASN A O 1
ATOM 673 N N . LEU A 1 83 ? -2.025 9.852 11.148 1 96.94 83 LEU A N 1
ATOM 674 C CA . LEU A 1 83 ? -2.877 8.742 10.727 1 96.94 83 LEU A CA 1
ATOM 675 C C . LEU A 1 83 ? -2.982 7.691 11.828 1 96.94 83 LEU A C 1
ATOM 677 O O . LEU A 1 83 ? -2.031 6.945 12.07 1 96.94 83 LEU A O 1
ATOM 681 N N . ARG A 1 84 ? -4.105 7.637 12.438 1 95.62 84 ARG A N 1
ATOM 682 C CA . ARG A 1 84 ? -4.277 6.805 13.625 1 95.62 84 ARG A CA 1
ATOM 683 C C . ARG A 1 84 ? -5.707 6.285 13.727 1 95.62 84 ARG A C 1
ATOM 685 O O . ARG A 1 84 ? -6.586 6.715 12.977 1 95.62 84 ARG A O 1
ATOM 692 N N . GLU A 1 85 ? -5.898 5.391 14.633 1 96.62 85 GLU A N 1
ATOM 693 C CA . GLU A 1 85 ? -7.184 4.719 14.82 1 96.62 85 GLU A CA 1
ATOM 694 C C . GLU A 1 85 ? -8.227 5.68 15.375 1 96.62 85 GLU A C 1
ATOM 696 O O . GLU A 1 85 ? -7.902 6.586 16.141 1 96.62 85 GLU A O 1
ATOM 701 N N . VAL A 1 86 ? -9.445 5.492 15 1 97.75 86 VAL A N 1
ATOM 702 C CA . VAL A 1 86 ? -10.609 6.172 15.57 1 97.75 86 VAL A CA 1
ATOM 703 C C . VAL A 1 86 ? -11.68 5.148 15.93 1 97.75 86 VAL A C 1
ATOM 705 O O . VAL A 1 86 ? -11.602 3.986 15.523 1 97.75 86 VAL A O 1
ATOM 708 N N . ILE A 1 87 ? -12.602 5.551 16.734 1 98.38 87 ILE A N 1
ATOM 709 C CA . ILE A 1 87 ? -13.797 4.758 17 1 98.38 87 ILE A CA 1
ATOM 710 C C . ILE A 1 87 ? -14.945 5.258 16.141 1 98.38 87 ILE A C 1
ATOM 712 O O . ILE A 1 87 ? -15.328 6.43 16.219 1 98.38 87 ILE A O 1
ATOM 716 N N . ASN A 1 88 ? -15.469 4.414 15.305 1 98.38 88 ASN A N 1
ATOM 717 C CA . ASN A 1 88 ? -16.562 4.742 14.406 1 98.38 88 ASN A CA 1
ATOM 718 C C . ASN A 1 88 ? -17.922 4.398 15.031 1 98.38 88 ASN A C 1
ATOM 720 O O . ASN A 1 88 ? -18.422 3.281 14.875 1 98.38 88 ASN A O 1
ATOM 724 N N . GLY A 1 89 ? -18.547 5.383 15.602 1 98.44 89 GLY A N 1
ATOM 725 C CA . GLY A 1 89 ? -19.891 5.191 16.156 1 98.44 89 GLY A CA 1
ATOM 726 C C . GLY A 1 89 ? -20.984 5.652 15.211 1 98.44 89 GLY A C 1
ATOM 727 O O . GLY A 1 89 ? -22.141 5.758 15.617 1 98.44 89 GLY A O 1
ATOM 728 N N . THR A 1 90 ? -20.672 5.895 13.984 1 97.06 90 THR A N 1
ATOM 729 C CA . THR A 1 90 ? -21.641 6.445 13.047 1 97.06 90 THR A CA 1
ATOM 730 C C . THR A 1 90 ? -22.547 5.348 12.5 1 97.06 90 THR A C 1
ATOM 732 O O . THR A 1 90 ? -23.672 5.621 12.055 1 97.06 90 THR A O 1
ATOM 735 N N . GLY A 1 91 ? -22.031 4.16 12.406 1 97.88 91 GLY A N 1
ATOM 736 C CA . GLY A 1 91 ? -22.828 3.059 11.875 1 97.88 91 GLY A CA 1
ATOM 737 C C . GLY A 1 91 ? -22.625 2.846 10.383 1 97.88 91 GLY A C 1
ATOM 738 O O . GLY A 1 91 ? -23.219 1.94 9.797 1 97.88 91 GLY A O 1
ATOM 739 N N . THR A 1 92 ? -21.797 3.635 9.797 1 96.81 92 THR A N 1
ATOM 740 C CA . THR A 1 92 ? -21.453 3.412 8.398 1 96.81 92 THR A CA 1
ATOM 741 C C . THR A 1 92 ? -20.297 2.42 8.281 1 96.81 92 THR A C 1
ATOM 743 O O . THR A 1 92 ? -19.172 2.701 8.719 1 96.81 92 THR A O 1
ATOM 746 N N . VAL A 1 93 ? -20.516 1.333 7.645 1 97.62 93 VAL A N 1
ATOM 747 C CA . VAL A 1 93 ? -19.547 0.24 7.633 1 97.62 93 VAL A CA 1
ATOM 748 C C . VAL A 1 93 ? -18.359 0.605 6.734 1 97.62 93 VAL A C 1
ATOM 750 O O . VAL A 1 93 ? -17.219 0.619 7.188 1 97.62 93 VAL A O 1
ATOM 753 N N . LEU A 1 94 ? -18.656 0.947 5.523 1 96 94 LEU A N 1
ATOM 754 C CA . LEU A 1 94 ? -17.625 1.408 4.598 1 96 94 LEU A CA 1
ATOM 755 C C . LEU A 1 94 ? -17.531 2.932 4.59 1 96 94 LEU A C 1
ATOM 757 O O . LEU A 1 94 ? -17.906 3.574 3.607 1 96 94 LEU A O 1
ATOM 761 N N . HIS A 1 95 ? -17.031 3.465 5.703 1 95 95 HIS A N 1
ATOM 762 C CA . HIS A 1 95 ? -16.938 4.914 5.852 1 95 95 HIS A CA 1
ATOM 763 C C . HIS A 1 95 ? -15.781 5.477 5.043 1 95 95 HIS A C 1
ATOM 765 O O . HIS A 1 95 ? -14.617 5.34 5.434 1 95 95 HIS A O 1
ATOM 771 N N . THR A 1 96 ? -16 6.172 4.016 1 90.06 96 THR A N 1
ATOM 772 C CA . THR A 1 96 ? -15.016 6.625 3.045 1 90.06 96 THR A CA 1
ATOM 773 C C . THR A 1 96 ? -13.953 7.492 3.719 1 90.06 96 THR A C 1
ATOM 775 O O . THR A 1 96 ? -12.766 7.383 3.402 1 90.06 96 THR A O 1
ATOM 778 N N . ASN A 1 97 ? -14.328 8.281 4.672 1 92.31 97 ASN A N 1
ATOM 779 C CA . ASN A 1 97 ? -13.383 9.195 5.305 1 92.31 97 ASN A CA 1
ATOM 780 C C . ASN A 1 97 ? -12.555 8.492 6.379 1 92.31 97 ASN A C 1
ATOM 782 O O . ASN A 1 97 ? -11.469 8.953 6.73 1 92.31 97 ASN A O 1
ATOM 786 N N . LEU A 1 98 ? -13.125 7.379 6.883 1 96.25 98 LEU A N 1
ATOM 787 C CA . LEU A 1 98 ? -12.461 6.758 8.023 1 96.25 98 LEU A CA 1
ATOM 788 C C . LEU A 1 98 ? -11.68 5.52 7.59 1 96.25 98 LEU A C 1
ATOM 790 O O . LEU A 1 98 ? -11.352 4.664 8.414 1 96.25 98 LEU A O 1
ATOM 794 N N . GLY A 1 99 ? -11.492 5.336 6.301 1 95.06 99 GLY A N 1
ATOM 795 C CA . GLY A 1 99 ? -10.547 4.328 5.844 1 95.06 99 GLY A CA 1
ATOM 796 C C . GLY A 1 99 ? -11.211 3.125 5.211 1 95.06 99 GLY A C 1
ATOM 797 O O . GLY A 1 99 ? -10.539 2.178 4.797 1 95.06 99 GLY A O 1
ATOM 798 N N . ARG A 1 100 ? -12.594 3.105 5.184 1 95.62 100 ARG A N 1
ATOM 799 C CA . ARG A 1 100 ? -13.367 2.057 4.523 1 95.62 100 ARG A CA 1
ATOM 800 C C . ARG A 1 100 ? -13.148 0.708 5.203 1 95.62 100 ARG A C 1
ATOM 802 O O . ARG A 1 100 ? -13.391 0.569 6.406 1 95.62 100 ARG A O 1
ATOM 809 N N . SER A 1 101 ? -12.703 -0.316 4.465 1 97.38 101 SER A N 1
ATOM 810 C CA . SER A 1 101 ? -12.672 -1.674 5 1 97.38 101 SER A CA 1
ATOM 811 C C . SER A 1 101 ? -11.523 -1.855 5.984 1 97.38 101 SER A C 1
ATOM 813 O O . SER A 1 101 ? -10.469 -1.235 5.836 1 97.38 101 SER A O 1
ATOM 815 N N . LEU A 1 102 ? -11.805 -2.689 6.934 1 98.19 102 LEU A N 1
ATOM 816 C CA . LEU A 1 102 ? -10.812 -3.068 7.938 1 98.19 102 LEU A CA 1
ATOM 817 C C . LEU A 1 102 ? -10.219 -4.434 7.621 1 98.19 102 LEU A C 1
ATOM 819 O O . LEU A 1 102 ? -10.938 -5.355 7.223 1 98.19 102 LEU A O 1
ATOM 823 N N . LEU A 1 103 ? -8.938 -4.57 7.836 1 98.69 103 LEU A N 1
ATOM 824 C CA . LEU A 1 103 ? -8.312 -5.875 7.645 1 98.69 103 LEU A CA 1
ATOM 825 C C . LEU A 1 103 ? -8.539 -6.766 8.859 1 98.69 103 LEU A C 1
ATOM 827 O O . LEU A 1 103 ? -8.633 -6.277 9.992 1 98.69 103 LEU A O 1
ATOM 831 N N . SER A 1 104 ? -8.586 -8.016 8.594 1 98.75 104 SER A N 1
ATOM 832 C CA . SER A 1 104 ? -8.797 -9.016 9.641 1 98.75 104 SER A CA 1
ATOM 833 C C . SER A 1 104 ? -7.574 -9.125 10.547 1 98.75 104 SER A C 1
ATOM 835 O O . SER A 1 104 ? -6.438 -9.117 10.07 1 98.75 104 SER A O 1
ATOM 837 N N . GLU A 1 105 ? -7.828 -9.281 11.844 1 98 105 GLU A N 1
ATOM 838 C CA . GLU A 1 105 ? -6.746 -9.539 12.789 1 98 105 GLU A CA 1
ATOM 839 C C . GLU A 1 105 ? -6.07 -10.875 12.492 1 98 105 GLU A C 1
ATOM 841 O O . GLU A 1 105 ? -4.879 -11.047 12.766 1 98 105 GLU A O 1
ATOM 846 N N . SER A 1 106 ? -6.762 -11.734 11.852 1 98.19 106 SER A N 1
ATOM 847 C CA . SER A 1 106 ? -6.258 -13.086 11.633 1 98.19 106 SER A CA 1
ATOM 848 C C . SER A 1 106 ? -5.133 -13.102 10.602 1 98.19 106 SER A C 1
ATOM 850 O O . SER A 1 106 ? -4.398 -14.086 10.492 1 98.19 106 SER A O 1
ATOM 852 N N . ILE A 1 107 ? -5.027 -12.039 9.844 1 98.44 107 ILE A N 1
ATOM 853 C CA . ILE A 1 107 ? -4.023 -12.086 8.781 1 98.44 107 ILE A CA 1
ATOM 854 C C . ILE A 1 107 ? -2.83 -11.219 9.164 1 98.44 107 ILE A C 1
ATOM 856 O O . ILE A 1 107 ? -1.897 -11.047 8.375 1 98.44 107 ILE A O 1
ATOM 860 N N . LYS A 1 108 ? -2.797 -10.633 10.367 1 98.44 108 LYS A N 1
ATOM 861 C CA . LYS A 1 108 ? -1.799 -9.672 10.828 1 98.44 108 LYS A CA 1
ATOM 862 C C . LYS A 1 108 ? -0.387 -10.234 10.68 1 98.44 108 LYS A C 1
ATOM 864 O O . LYS A 1 108 ? 0.481 -9.602 10.078 1 98.44 108 LYS A O 1
ATOM 869 N N . GLU A 1 109 ? -0.159 -11.398 11.133 1 97.94 109 GLU A N 1
ATOM 870 C CA . GLU A 1 109 ? 1.192 -11.945 11.172 1 97.94 109 GLU A CA 1
ATOM 871 C C . GLU A 1 109 ? 1.7 -12.273 9.773 1 97.94 109 GLU A C 1
ATOM 873 O O . GLU A 1 109 ? 2.869 -12.039 9.461 1 97.94 109 GLU A O 1
ATOM 878 N N . GLN A 1 110 ? 0.833 -12.828 8.922 1 96.81 110 GLN A N 1
ATOM 879 C CA . GLN A 1 110 ? 1.219 -13.141 7.551 1 96.81 110 GLN A CA 1
ATOM 880 C C . GLN A 1 110 ? 1.648 -11.883 6.805 1 96.81 110 GLN A C 1
ATOM 882 O O . GLN A 1 110 ? 2.641 -11.898 6.074 1 96.81 110 GLN A O 1
ATOM 887 N N . VAL A 1 111 ? 0.911 -10.828 7.039 1 98.25 111 VAL A N 1
ATOM 888 C CA . VAL A 1 111 ? 1.203 -9.578 6.352 1 98.25 111 VAL A CA 1
ATOM 889 C C . VAL A 1 111 ? 2.502 -8.984 6.895 1 98.25 111 VAL A C 1
ATOM 891 O O . VAL A 1 111 ? 3.348 -8.516 6.125 1 98.25 111 VAL A O 1
ATOM 894 N N . TRP A 1 112 ? 2.668 -9.016 8.203 1 98.44 112 TRP A N 1
ATOM 895 C CA . TRP A 1 112 ? 3.824 -8.359 8.805 1 98.44 112 TRP A CA 1
ATOM 896 C C . TRP A 1 112 ? 5.105 -9.133 8.508 1 98.44 112 TRP A C 1
ATOM 898 O O . TRP A 1 112 ? 6.18 -8.547 8.383 1 98.44 112 TRP A O 1
ATOM 908 N N . ASP A 1 113 ? 5.027 -10.492 8.352 1 97.12 113 ASP A N 1
ATOM 909 C CA . ASP A 1 113 ? 6.188 -11.289 7.953 1 97.12 113 ASP A CA 1
ATOM 910 C C . ASP A 1 113 ? 6.77 -10.789 6.633 1 97.12 113 ASP A C 1
ATOM 912 O O . ASP A 1 113 ? 7.988 -10.695 6.48 1 97.12 113 ASP A O 1
ATOM 916 N N . VAL A 1 114 ? 5.895 -10.453 5.785 1 97.62 114 VAL A N 1
ATOM 917 C CA . VAL A 1 114 ? 6.301 -9.953 4.477 1 97.62 114 VAL A CA 1
ATOM 918 C C . VAL A 1 114 ? 6.809 -8.523 4.605 1 97.62 114 VAL A C 1
ATOM 920 O O . VAL A 1 114 ? 7.785 -8.141 3.951 1 97.62 114 VAL A O 1
ATOM 923 N N . ALA A 1 115 ? 6.191 -7.715 5.441 1 98 115 ALA A N 1
ATOM 924 C CA . ALA A 1 115 ? 6.504 -6.297 5.609 1 98 115 ALA A CA 1
ATOM 925 C C . ALA A 1 115 ? 7.875 -6.109 6.25 1 98 115 ALA A C 1
ATOM 927 O O . ALA A 1 115 ? 8.648 -5.25 5.828 1 98 115 ALA A O 1
ATOM 928 N N . SER A 1 116 ? 8.195 -6.918 7.266 1 98 116 SER A N 1
ATOM 929 C CA . SER A 1 116 ? 9.359 -6.684 8.109 1 98 116 SER A CA 1
ATOM 930 C C . SER A 1 116 ? 10.516 -7.609 7.73 1 98 116 SER A C 1
ATOM 932 O O . SER A 1 116 ? 11.586 -7.555 8.336 1 98 116 SER A O 1
ATOM 934 N N . GLY A 1 117 ? 10.312 -8.477 6.742 1 97.75 117 GLY A N 1
ATOM 935 C CA . GLY A 1 117 ? 11.344 -9.391 6.273 1 97.75 117 GLY A CA 1
ATOM 936 C C . GLY A 1 117 ? 11.492 -9.398 4.766 1 97.75 117 GLY A C 1
ATOM 937 O O . GLY A 1 117 ? 10.727 -8.734 4.055 1 97.75 117 GLY A O 1
ATOM 938 N N . TYR A 1 118 ? 12.539 -10.094 4.332 1 98 118 TYR A N 1
ATOM 939 C CA . TYR A 1 118 ? 12.617 -10.391 2.908 1 98 118 TYR A CA 1
ATOM 940 C C . TYR A 1 118 ? 11.531 -11.383 2.502 1 98 118 TYR A C 1
ATOM 942 O O . TYR A 1 118 ? 11.031 -12.141 3.338 1 98 118 TYR A O 1
ATOM 950 N N . SER A 1 119 ? 11.164 -11.32 1.215 1 97.56 119 SER A N 1
ATOM 951 C CA . SER A 1 119 ? 10.016 -12.133 0.821 1 97.56 119 SER A CA 1
ATOM 952 C C . SER A 1 119 ? 10.172 -12.648 -0.606 1 97.56 119 SER A C 1
ATOM 954 O O . SER A 1 119 ? 11.109 -12.281 -1.308 1 97.56 119 SER A O 1
ATOM 956 N N . THR A 1 120 ? 9.258 -13.43 -1.037 1 95.38 120 THR A N 1
ATOM 957 C CA . THR A 1 120 ? 9.242 -14.047 -2.361 1 95.38 120 THR A CA 1
ATOM 958 C C . THR A 1 120 ? 8.648 -13.094 -3.395 1 95.38 120 THR A C 1
ATOM 960 O O . THR A 1 120 ? 8.203 -13.523 -4.457 1 95.38 120 THR A O 1
ATOM 963 N N . LEU A 1 121 ? 8.602 -11.883 -3.189 1 94.06 121 LEU A N 1
ATOM 964 C CA . LEU A 1 121 ? 7.84 -10.891 -3.934 1 94.06 121 LEU A CA 1
ATOM 965 C C . LEU A 1 121 ? 8.086 -11.016 -5.43 1 94.06 121 LEU A C 1
ATOM 967 O O . LEU A 1 121 ? 7.145 -11.062 -6.223 1 94.06 121 LEU A O 1
ATOM 971 N N . GLU A 1 122 ? 9.305 -11.094 -5.84 1 93.75 122 GLU A N 1
ATOM 972 C CA . GLU A 1 122 ? 9.641 -11.141 -7.262 1 93.75 122 GLU A CA 1
ATOM 973 C C . GLU A 1 122 ? 10.672 -12.219 -7.551 1 93.75 122 GLU A C 1
ATOM 975 O O . GLU A 1 122 ? 11.625 -11.992 -8.305 1 93.75 122 GLU A O 1
ATOM 980 N N . ILE A 1 123 ? 10.477 -13.32 -6.824 1 90.62 123 ILE A N 1
ATOM 981 C CA . ILE A 1 123 ? 11.391 -14.438 -7.039 1 90.62 123 ILE A CA 1
ATOM 982 C C . ILE A 1 123 ? 10.586 -15.727 -7.223 1 90.62 123 ILE A C 1
ATOM 984 O O . ILE A 1 123 ? 9.57 -15.93 -6.562 1 90.62 123 ILE A O 1
ATOM 988 N N . ASP A 1 124 ? 11.039 -16.516 -8.164 1 88.56 124 ASP A N 1
ATOM 989 C CA . ASP A 1 124 ? 10.555 -17.875 -8.289 1 88.56 124 ASP A CA 1
ATOM 990 C C . ASP A 1 124 ? 11.383 -18.828 -7.426 1 88.56 124 ASP A C 1
ATOM 992 O O . ASP A 1 124 ? 12.531 -19.141 -7.762 1 88.56 124 ASP A O 1
ATOM 996 N N . VAL A 1 125 ? 10.844 -19.25 -6.434 1 86.5 125 VAL A N 1
ATOM 997 C CA . VAL A 1 125 ? 11.555 -20.047 -5.449 1 86.5 125 VAL A CA 1
ATOM 998 C C . VAL A 1 125 ? 12.008 -21.359 -6.086 1 86.5 125 VAL A C 1
ATOM 1000 O O . VAL A 1 125 ? 13.062 -21.906 -5.73 1 86.5 125 VAL A O 1
ATOM 1003 N N . THR A 1 126 ? 11.258 -21.859 -7.016 1 85.44 126 THR A N 1
ATOM 1004 C CA . THR A 1 126 ? 11.57 -23.141 -7.641 1 85.44 126 THR A CA 1
ATOM 1005 C C . THR A 1 126 ? 12.758 -23 -8.586 1 85.44 126 THR A C 1
ATOM 1007 O O . THR A 1 126 ? 13.688 -23.812 -8.555 1 85.44 126 THR A O 1
ATOM 1010 N N . GLU A 1 127 ? 12.781 -21.875 -9.312 1 85.19 127 GLU A N 1
ATOM 1011 C CA . GLU A 1 127 ? 13.82 -21.703 -10.32 1 85.19 127 GLU A CA 1
ATOM 1012 C C . GLU A 1 127 ? 14.953 -20.828 -9.805 1 85.19 127 GLU A C 1
ATOM 1014 O O . GLU A 1 127 ? 16.047 -20.812 -10.375 1 85.19 127 GLU A O 1
ATOM 1019 N N . GLY A 1 128 ? 14.711 -20.125 -8.828 1 84.38 128 GLY A N 1
ATOM 1020 C CA . GLY A 1 128 ? 15.695 -19.219 -8.281 1 84.38 128 GLY A CA 1
ATOM 1021 C C . GLY A 1 128 ? 15.906 -17.984 -9.141 1 84.38 128 GLY A C 1
ATOM 1022 O O . GLY A 1 128 ? 16.922 -17.297 -9.016 1 84.38 128 GLY A O 1
ATOM 1023 N N . LYS A 1 129 ? 14.992 -17.812 -10.023 1 85.44 129 LYS A N 1
ATOM 1024 C CA . LYS A 1 129 ? 15.078 -16.656 -10.922 1 85.44 129 LYS A CA 1
ATOM 1025 C C . LYS A 1 129 ? 13.992 -15.641 -10.625 1 85.44 129 LYS A C 1
ATOM 1027 O O . LYS A 1 129 ? 13.125 -15.883 -9.781 1 85.44 129 LYS A O 1
ATOM 1032 N N . ARG A 1 130 ? 14.18 -14.578 -11.312 1 83 130 ARG A N 1
ATOM 1033 C CA . ARG A 1 130 ? 13.195 -13.508 -11.125 1 83 130 ARG A CA 1
ATOM 1034 C C . ARG A 1 130 ? 11.797 -13.984 -11.508 1 83 130 ARG A C 1
ATOM 1036 O O . ARG A 1 130 ? 11.625 -14.672 -12.516 1 83 130 ARG A O 1
ATOM 1043 N N . GLY A 1 131 ? 10.867 -13.625 -10.695 1 82.69 131 GLY A N 1
ATOM 1044 C CA . GLY A 1 131 ? 9.469 -13.945 -10.938 1 82.69 131 GLY A CA 1
ATOM 1045 C C . GLY A 1 131 ? 8.57 -12.727 -11 1 82.69 131 GLY A C 1
ATOM 1046 O O . GLY A 1 131 ? 9.062 -11.594 -10.984 1 82.69 131 GLY A O 1
ATOM 1047 N N . SER A 1 132 ? 7.301 -13.008 -11.203 1 85.94 132 SER A N 1
ATOM 1048 C CA . SER A 1 132 ? 6.312 -11.938 -11.258 1 85.94 132 SER A CA 1
ATOM 1049 C C . SER A 1 132 ? 5.539 -11.82 -9.953 1 85.94 132 SER A C 1
ATOM 1051 O O . SER A 1 132 ? 5.012 -12.82 -9.445 1 85.94 132 SER A O 1
ATOM 1053 N N . ARG A 1 133 ? 5.48 -10.594 -9.484 1 86.56 133 ARG A N 1
ATOM 1054 C CA . ARG A 1 133 ? 4.773 -10.375 -8.227 1 86.56 133 ARG A CA 1
ATOM 1055 C C . ARG A 1 133 ? 3.291 -10.711 -8.367 1 86.56 133 ARG A C 1
ATOM 1057 O O . ARG A 1 133 ? 2.625 -11.047 -7.387 1 86.56 133 ARG A O 1
ATOM 1064 N N . TYR A 1 134 ? 2.783 -10.688 -9.539 1 86.62 134 TYR A N 1
ATOM 1065 C CA . TYR A 1 134 ? 1.352 -10.867 -9.758 1 86.62 134 TYR A CA 1
ATOM 1066 C C . TYR A 1 134 ? 0.961 -12.336 -9.648 1 86.62 134 TYR A C 1
ATOM 1068 O O . TYR A 1 134 ? -0.216 -12.656 -9.469 1 86.62 134 TYR A O 1
ATOM 1076 N N . ASN A 1 135 ? 1.924 -13.188 -9.695 1 88.75 135 ASN A N 1
ATOM 1077 C CA . ASN A 1 135 ? 1.651 -14.625 -9.633 1 88.75 135 ASN A CA 1
ATOM 1078 C C . ASN A 1 135 ? 1.137 -15.039 -8.25 1 88.75 135 ASN A C 1
ATOM 1080 O O . ASN A 1 135 ? 0.468 -16.062 -8.117 1 88.75 135 ASN A O 1
ATOM 1084 N N . HIS A 1 136 ? 1.367 -14.195 -7.324 1 92.31 136 HIS A N 1
ATOM 1085 C CA . HIS A 1 136 ? 1.046 -14.562 -5.949 1 92.31 136 HIS A CA 1
ATOM 1086 C C . HIS A 1 136 ? -0.462 -14.633 -5.734 1 92.31 136 HIS A C 1
ATOM 1088 O O . HIS A 1 136 ? -0.938 -15.375 -4.871 1 92.31 136 HIS A O 1
ATOM 1094 N N . VAL A 1 137 ? -1.194 -13.875 -6.586 1 96.12 137 VAL A N 1
ATOM 1095 C CA . VAL A 1 137 ? -2.623 -13.789 -6.301 1 96.12 137 VAL A CA 1
ATOM 1096 C C . VAL A 1 137 ? -3.422 -14.227 -7.523 1 96.12 137 VAL A C 1
ATOM 1098 O O . VAL A 1 137 ? -4.637 -14.422 -7.441 1 96.12 137 VAL A O 1
ATOM 1101 N N . SER A 1 138 ? -2.777 -14.406 -8.641 1 96.44 138 SER A N 1
ATOM 1102 C CA . SER A 1 138 ? -3.49 -14.68 -9.883 1 96.44 138 SER A CA 1
ATOM 1103 C C . SER A 1 138 ? -4.305 -15.969 -9.781 1 96.44 138 SER A C 1
ATOM 1105 O O . SER A 1 138 ? -5.488 -15.992 -10.117 1 96.44 138 SER A O 1
ATOM 1107 N N . GLU A 1 139 ? -3.766 -17.031 -9.234 1 95.94 139 GLU A N 1
ATOM 1108 C CA . GLU A 1 139 ? -4.426 -18.328 -9.203 1 95.94 139 GLU A CA 1
ATOM 1109 C C . GLU A 1 139 ? -5.637 -18.312 -8.273 1 95.94 139 GLU A C 1
ATOM 1111 O O . GLU A 1 139 ? -6.688 -18.859 -8.609 1 95.94 139 GLU A O 1
ATOM 1116 N N . ILE A 1 140 ? -5.465 -17.734 -7.152 1 97.94 140 ILE A N 1
ATOM 1117 C CA . ILE A 1 140 ? -6.578 -17.734 -6.207 1 97.94 140 ILE A CA 1
ATOM 1118 C C . ILE A 1 140 ? -7.699 -16.844 -6.73 1 97.94 140 ILE A C 1
ATOM 1120 O O . ILE A 1 140 ? -8.883 -17.141 -6.551 1 97.94 140 ILE A O 1
ATOM 1124 N N . ILE A 1 141 ? -7.375 -15.727 -7.398 1 98.62 141 ILE A N 1
ATOM 1125 C CA . ILE A 1 141 ? -8.391 -14.852 -7.973 1 98.62 141 ILE A CA 1
ATOM 1126 C C . ILE A 1 141 ? -9.133 -15.578 -9.086 1 98.62 141 ILE A C 1
ATOM 1128 O O . ILE A 1 141 ? -10.367 -15.531 -9.156 1 98.62 141 ILE A O 1
ATOM 1132 N N . LYS A 1 142 ? -8.383 -16.297 -9.906 1 98.19 142 LYS A N 1
ATOM 1133 C CA . LYS A 1 142 ? -8.992 -17.094 -10.969 1 98.19 142 LYS A CA 1
ATOM 1134 C C . LYS A 1 142 ? -9.945 -18.125 -10.391 1 98.19 142 LYS A C 1
ATOM 1136 O O . LYS A 1 142 ? -11.062 -18.312 -10.898 1 98.19 142 LYS A O 1
ATOM 1141 N N . PHE A 1 143 ? -9.539 -18.781 -9.328 1 98.19 143 PHE A N 1
ATOM 1142 C CA . PHE A 1 143 ? -10.336 -19.828 -8.703 1 98.19 143 PHE A CA 1
ATOM 1143 C C . PHE A 1 143 ? -11.633 -19.266 -8.148 1 98.19 143 PHE A C 1
ATOM 1145 O O . PHE A 1 143 ? -12.711 -19.828 -8.367 1 98.19 143 PHE A O 1
ATOM 1152 N N . ILE A 1 144 ? -11.531 -18.094 -7.477 1 98.31 144 ILE A N 1
ATOM 1153 C CA . ILE A 1 144 ? -12.68 -17.5 -6.797 1 98.31 144 ILE A CA 1
ATOM 1154 C C . ILE A 1 144 ? -13.641 -16.906 -7.824 1 98.31 144 ILE A C 1
ATOM 1156 O O . ILE A 1 144 ? -14.859 -17.047 -7.695 1 98.31 144 ILE A O 1
ATOM 1160 N N . THR A 1 145 ? -13.109 -16.297 -8.914 1 98.38 145 THR A N 1
ATOM 1161 C CA . THR A 1 145 ? -13.953 -15.492 -9.797 1 98.38 145 THR A CA 1
ATOM 1162 C C . THR A 1 145 ? -14.383 -16.312 -11.016 1 98.38 145 THR A C 1
ATOM 1164 O O . THR A 1 145 ? -15.383 -15.984 -11.664 1 98.38 145 THR A O 1
ATOM 1167 N N . GLY A 1 146 ? -13.531 -17.297 -11.383 1 98 146 GLY A N 1
ATOM 1168 C CA . GLY A 1 146 ? -13.781 -18.062 -12.594 1 98 146 GLY A CA 1
ATOM 1169 C C . GLY A 1 146 ? -13.195 -17.438 -13.836 1 98 146 GLY A C 1
ATOM 1170 O O . GLY A 1 146 ? -13.359 -17.953 -14.945 1 98 146 GLY A O 1
ATOM 1171 N N . ALA A 1 147 ? -12.484 -16.344 -13.711 1 98.56 147 ALA A N 1
ATOM 1172 C CA . ALA A 1 147 ? -11.906 -15.641 -14.852 1 98.56 147 ALA A CA 1
ATOM 1173 C C . ALA A 1 147 ? -10.719 -16.406 -15.422 1 98.56 147 ALA A C 1
ATOM 1175 O O . ALA A 1 147 ? -10.133 -17.25 -14.742 1 98.56 147 ALA A O 1
ATOM 1176 N N . GLU A 1 148 ? -10.375 -16.125 -16.656 1 98.44 148 GLU A N 1
ATOM 1177 C CA . GLU A 1 148 ? -9.234 -16.766 -17.297 1 98.44 148 GLU A CA 1
ATOM 1178 C C . GLU A 1 148 ? -7.918 -16.297 -16.688 1 98.44 148 GLU A C 1
ATOM 1180 O O . GLU A 1 148 ? -6.977 -17.078 -16.547 1 98.44 148 GLU A O 1
ATOM 1185 N N . ASP A 1 149 ? -7.855 -15.039 -16.344 1 98.44 149 ASP A N 1
ATOM 1186 C CA . ASP A 1 149 ? -6.648 -14.469 -15.758 1 98.44 149 ASP A CA 1
ATOM 1187 C C . ASP A 1 149 ? -6.973 -13.227 -14.93 1 98.44 149 ASP A C 1
ATOM 1189 O O . ASP A 1 149 ? -8.125 -12.805 -14.867 1 98.44 149 ASP A O 1
ATOM 1193 N N . ALA A 1 150 ? -5.918 -12.734 -14.266 1 98.62 150 ALA A N 1
ATOM 1194 C CA . ALA A 1 150 ? -6.125 -11.609 -13.352 1 98.62 150 ALA A CA 1
ATOM 1195 C C . ALA A 1 150 ? -4.871 -10.75 -13.258 1 98.62 150 ALA A C 1
ATOM 1197 O O . ALA A 1 150 ? -3.758 -11.227 -13.484 1 98.62 150 ALA A O 1
ATOM 1198 N N . LEU A 1 151 ? -5.035 -9.484 -12.969 1 98.44 151 LEU A N 1
ATOM 1199 C CA . LEU A 1 151 ? -3.99 -8.508 -12.68 1 98.44 151 LEU A CA 1
ATOM 1200 C C . LEU A 1 151 ? -4.422 -7.562 -11.562 1 98.44 151 LEU A C 1
ATOM 1202 O O . LEU A 1 151 ? -5.582 -7.148 -11.508 1 98.44 151 LEU A O 1
ATOM 1206 N N . VAL A 1 152 ? -3.482 -7.27 -10.664 1 98.44 152 VAL A N 1
ATOM 1207 C CA . VAL A 1 152 ? -3.797 -6.398 -9.539 1 98.44 152 VAL A CA 1
ATOM 1208 C C . VAL A 1 152 ? -2.963 -5.121 -9.625 1 98.44 152 VAL A C 1
ATOM 1210 O O . VAL A 1 152 ? -1.759 -5.176 -9.891 1 98.44 152 VAL A O 1
ATOM 1213 N N . VAL A 1 153 ? -3.619 -3.971 -9.445 1 97.62 153 VAL A N 1
ATOM 1214 C CA . VAL A 1 153 ? -2.953 -2.674 -9.406 1 97.62 153 VAL A CA 1
ATOM 1215 C C . VAL A 1 153 ? -3.34 -1.935 -8.125 1 97.62 153 VAL A C 1
ATOM 1217 O O . VAL A 1 153 ? -3.998 -2.5 -7.254 1 97.62 153 VAL A O 1
ATOM 1220 N N . ASN A 1 154 ? -2.928 -0.745 -7.965 1 96.56 154 ASN A N 1
ATOM 1221 C CA . ASN A 1 154 ? -2.912 -0.077 -6.668 1 96.56 154 ASN A CA 1
ATOM 1222 C C . ASN A 1 154 ? -4.316 0.321 -6.227 1 96.56 154 ASN A C 1
ATOM 1224 O O . ASN A 1 154 ? -4.59 0.415 -5.027 1 96.56 154 ASN A O 1
ATOM 1228 N N . ASN A 1 155 ? -5.234 0.567 -7.145 1 95.62 155 ASN A N 1
ATOM 1229 C CA . ASN A 1 155 ? -6.637 0.858 -6.852 1 95.62 155 ASN A CA 1
ATOM 1230 C C . ASN A 1 155 ? -7.508 0.721 -8.094 1 95.62 155 ASN A C 1
ATOM 1232 O O . ASN A 1 155 ? -7 0.456 -9.188 1 95.62 155 ASN A O 1
ATOM 1236 N N . ASN A 1 156 ? -8.797 0.909 -7.918 1 94.5 156 ASN A N 1
ATOM 1237 C CA . ASN A 1 156 ? -9.688 0.62 -9.031 1 94.5 156 ASN A CA 1
ATOM 1238 C C . ASN A 1 156 ? -9.648 1.726 -10.086 1 94.5 156 ASN A C 1
ATOM 1240 O O . ASN A 1 156 ? -9.875 1.47 -11.273 1 94.5 156 ASN A O 1
ATOM 1244 N N . ALA A 1 157 ? -9.43 2.992 -9.695 1 93.12 157 ALA A N 1
ATOM 1245 C CA . ALA A 1 157 ? -9.227 4.043 -10.688 1 93.12 157 ALA A CA 1
ATOM 1246 C C . ALA A 1 157 ? -8.062 3.699 -11.625 1 93.12 157 ALA A C 1
ATOM 1248 O O . ALA A 1 157 ? -8.172 3.857 -12.844 1 93.12 157 ALA A O 1
ATOM 1249 N N . ALA A 1 158 ? -6.977 3.209 -11.055 1 95.38 158 ALA A N 1
ATOM 1250 C CA . ALA A 1 158 ? -5.828 2.754 -11.836 1 95.38 158 ALA A CA 1
ATOM 1251 C C . ALA A 1 158 ? -6.207 1.583 -12.734 1 95.38 158 ALA A C 1
ATOM 1253 O O . ALA A 1 158 ? -5.77 1.511 -13.891 1 95.38 158 ALA A O 1
ATOM 1254 N N . ALA A 1 159 ? -7 0.685 -12.219 1 96.5 159 ALA A N 1
ATOM 1255 C CA . ALA A 1 159 ? -7.434 -0.476 -12.992 1 96.5 159 ALA A CA 1
ATOM 1256 C C . ALA A 1 159 ? -8.188 -0.048 -14.25 1 96.5 159 ALA A C 1
ATOM 1258 O O . ALA A 1 159 ? -7.855 -0.481 -15.359 1 96.5 159 ALA A O 1
ATOM 1259 N N . VAL A 1 160 ? -9.148 0.816 -14.062 1 94.62 160 VAL A N 1
ATOM 1260 C CA . VAL A 1 160 ? -9.961 1.282 -15.188 1 94.62 160 VAL A CA 1
ATOM 1261 C C . VAL A 1 160 ? -9.078 2.012 -16.188 1 94.62 160 VAL A C 1
ATOM 1263 O O . VAL A 1 160 ? -9.18 1.778 -17.406 1 94.62 160 VAL A O 1
ATOM 1266 N N . MET A 1 161 ? -8.203 2.809 -15.711 1 93.88 161 MET A N 1
ATOM 1267 C CA . MET A 1 161 ? -7.297 3.549 -16.594 1 93.88 161 MET A CA 1
ATOM 1268 C C . MET A 1 161 ? -6.422 2.596 -17.391 1 93.88 161 MET A C 1
ATOM 1270 O O . MET A 1 161 ? -6.246 2.779 -18.594 1 93.88 161 MET A O 1
ATOM 1274 N N . LEU A 1 162 ? -5.852 1.63 -16.719 1 96 162 LEU A N 1
ATOM 1275 C CA . LEU A 1 162 ? -4.984 0.669 -17.391 1 96 162 LEU A CA 1
ATOM 1276 C C . LEU A 1 162 ? -5.75 -0.1 -18.469 1 96 162 LEU A C 1
ATOM 1278 O O . LEU A 1 162 ? -5.246 -0.297 -19.562 1 96 162 LEU A O 1
ATOM 1282 N N . VAL A 1 163 ? -6.977 -0.5 -18.141 1 97.44 163 VAL A N 1
ATOM 1283 C CA . VAL A 1 163 ? -7.816 -1.243 -19.078 1 97.44 163 VAL A CA 1
ATOM 1284 C C . VAL A 1 163 ? -8.078 -0.395 -20.328 1 97.44 163 VAL A C 1
ATOM 1286 O O . VAL A 1 163 ? -7.859 -0.846 -21.453 1 97.44 163 VAL A O 1
ATOM 1289 N N . LEU A 1 164 ? -8.477 0.823 -20.125 1 95.44 164 LEU A N 1
ATOM 1290 C CA . LEU A 1 164 ? -8.844 1.697 -21.234 1 95.44 164 LEU A CA 1
ATOM 1291 C C . LEU A 1 164 ? -7.613 2.084 -22.062 1 95.44 164 LEU A C 1
ATOM 1293 O O . LEU A 1 164 ? -7.668 2.119 -23.281 1 95.44 164 LEU A O 1
ATOM 1297 N N . SER A 1 165 ? -6.512 2.34 -21.375 1 93.75 165 SER A N 1
ATOM 1298 C CA . SER A 1 165 ? -5.277 2.699 -22.062 1 93.75 165 SER A CA 1
ATOM 1299 C C . SER A 1 165 ? -4.758 1.544 -22.906 1 93.75 165 SER A C 1
ATOM 1301 O O . SER A 1 165 ? -4.121 1.762 -23.953 1 93.75 165 SER A O 1
ATOM 1303 N N . THR A 1 166 ? -5.031 0.36 -22.484 1 96.25 166 THR A N 1
ATOM 1304 C CA . THR A 1 166 ? -4.535 -0.824 -23.188 1 96.25 166 THR A CA 1
ATOM 1305 C C . THR A 1 166 ? -5.465 -1.211 -24.328 1 96.25 166 THR A C 1
ATOM 1307 O O . THR A 1 166 ? -5.008 -1.502 -25.438 1 96.25 166 THR A O 1
ATOM 1310 N N . MET A 1 167 ? -6.77 -1.101 -24.109 1 96.81 167 MET A N 1
ATOM 1311 C CA . MET A 1 167 ? -7.727 -1.709 -25.031 1 96.81 167 MET A CA 1
ATOM 1312 C C . MET A 1 167 ? -8.312 -0.664 -25.969 1 96.81 167 MET A C 1
ATOM 1314 O O . MET A 1 167 ? -8.883 -1.007 -27 1 96.81 167 MET A O 1
ATOM 1318 N N . ALA A 1 168 ? -8.148 0.639 -25.609 1 95.44 168 ALA A N 1
ATOM 1319 C CA . ALA A 1 168 ? -8.953 1.604 -26.344 1 95.44 168 ALA A CA 1
ATOM 1320 C C . ALA A 1 168 ? -8.172 2.883 -26.625 1 95.44 168 ALA A C 1
ATOM 1322 O O . ALA A 1 168 ? -8.758 3.951 -26.812 1 95.44 168 ALA A O 1
ATOM 1323 N N . LYS A 1 169 ? -6.883 2.881 -26.531 1 91.44 169 LYS A N 1
ATOM 1324 C CA . LYS A 1 169 ? -6.094 4.078 -26.797 1 91.44 169 LYS A CA 1
ATOM 1325 C C . LYS A 1 169 ? -6.418 4.656 -28.172 1 91.44 169 LYS A C 1
ATOM 1327 O O . LYS A 1 169 ? -6.34 3.955 -29.188 1 91.44 169 LYS A O 1
ATOM 1332 N N . ASP A 1 170 ? -6.816 5.922 -28.234 1 92.19 170 ASP A N 1
ATOM 1333 C CA . ASP A 1 170 ? -7.133 6.68 -29.438 1 92.19 170 ASP A CA 1
ATOM 1334 C C . ASP A 1 170 ? -8.344 6.09 -30.156 1 92.19 170 ASP A C 1
ATOM 1336 O O . ASP A 1 170 ? -8.516 6.289 -31.359 1 92.19 170 ASP A O 1
ATOM 1340 N N . LYS A 1 171 ? -9.133 5.324 -29.453 1 96.5 171 LYS A N 1
ATOM 1341 C CA . LYS A 1 171 ? -10.352 4.727 -30 1 96.5 171 LYS A CA 1
ATOM 1342 C C . LYS A 1 171 ? -11.555 5.051 -29.125 1 96.5 171 LYS A C 1
ATOM 1344 O O . LYS A 1 171 ? -11.414 5.652 -28.062 1 96.5 171 LYS A O 1
ATOM 1349 N N . GLU A 1 172 ? -12.703 4.609 -29.609 1 96.12 172 GLU A N 1
ATOM 1350 C CA . GLU A 1 172 ? -13.953 4.988 -28.969 1 96.12 172 GLU A CA 1
ATOM 1351 C C . GLU A 1 172 ? -14.406 3.918 -27.969 1 96.12 172 GLU A C 1
ATOM 1353 O O . GLU A 1 172 ? -14.281 2.723 -28.25 1 96.12 172 GLU A O 1
ATOM 1358 N N . VAL A 1 173 ? -14.875 4.414 -26.828 1 96.06 173 VAL A N 1
ATOM 1359 C CA . VAL A 1 173 ? -15.531 3.57 -25.828 1 96.06 173 VAL A CA 1
ATOM 1360 C C . VAL A 1 173 ? -16.953 4.066 -25.594 1 96.06 173 VAL A C 1
ATOM 1362 O O . VAL A 1 173 ? -17.156 5.23 -25.25 1 96.06 173 VAL A O 1
ATOM 1365 N N . ILE A 1 174 ? -17.922 3.207 -25.766 1 95.56 174 ILE A N 1
ATOM 1366 C CA . ILE A 1 174 ? -19.328 3.576 -25.641 1 95.56 174 ILE A CA 1
ATOM 1367 C C . ILE A 1 174 ? -19.812 3.305 -24.219 1 95.56 174 ILE A C 1
ATOM 1369 O O . ILE A 1 174 ? -19.609 2.211 -23.688 1 95.56 174 ILE A O 1
ATOM 1373 N N . LEU A 1 175 ? -20.391 4.305 -23.578 1 92.19 175 LEU A N 1
ATOM 1374 C CA . LEU A 1 175 ? -20.875 4.25 -22.203 1 92.19 175 LEU A CA 1
ATOM 1375 C C . LEU A 1 175 ? -22.203 4.977 -22.078 1 92.19 175 LEU A C 1
ATOM 1377 O O . LEU A 1 175 ? -22.422 6.008 -22.719 1 92.19 175 LEU A O 1
ATOM 1381 N N . SER A 1 176 ? -23.016 4.426 -21.203 1 90.12 176 SER A N 1
ATOM 1382 C CA . SER A 1 176 ? -24.297 5.078 -20.938 1 90.12 176 SER A CA 1
ATOM 1383 C C . SER A 1 176 ? -24.109 6.359 -20.141 1 90.12 176 SER A C 1
ATOM 1385 O O . SER A 1 176 ? -23.328 6.387 -19.172 1 90.12 176 SER A O 1
ATOM 1387 N N . ARG A 1 177 ? -24.828 7.336 -20.406 1 84.69 177 ARG A N 1
ATOM 1388 C CA . ARG A 1 177 ? -24.766 8.609 -19.703 1 84.69 177 ARG A CA 1
ATOM 1389 C C . ARG A 1 177 ? -25.109 8.445 -18.234 1 84.69 177 ARG A C 1
ATOM 1391 O O . ARG A 1 177 ? -24.547 9.125 -17.375 1 84.69 177 ARG A O 1
ATOM 1398 N N . GLY A 1 178 ? -25.984 7.598 -17.984 1 80.19 178 GLY A N 1
ATOM 1399 C CA . GLY A 1 178 ? -26.391 7.355 -16.625 1 80.19 178 GLY A CA 1
ATOM 1400 C C . GLY A 1 178 ? -25.328 6.68 -15.781 1 80.19 178 GLY A C 1
ATOM 1401 O O . GLY A 1 178 ? -25.422 6.648 -14.555 1 80.19 178 GLY A O 1
ATOM 1402 N N . GLU A 1 179 ? -24.328 6.242 -16.453 1 80.94 179 GLU A N 1
ATOM 1403 C CA . GLU A 1 179 ? -23.281 5.508 -15.766 1 80.94 179 GLU A CA 1
ATOM 1404 C C . GLU A 1 179 ? -22 6.332 -15.68 1 80.94 179 GLU A C 1
ATOM 1406 O O . GLU A 1 179 ? -20.953 5.82 -15.289 1 80.94 179 GLU A O 1
ATOM 1411 N N . MET A 1 180 ? -22.141 7.566 -16.078 1 76.75 180 MET A N 1
ATOM 1412 C CA . MET A 1 180 ? -21.047 8.523 -15.922 1 76.75 180 MET A CA 1
ATOM 1413 C C . MET A 1 180 ? -20.969 9.023 -14.484 1 76.75 180 MET A C 1
ATOM 1415 O O . MET A 1 180 ? -21.422 10.125 -14.172 1 76.75 180 MET A O 1
ATOM 1419 N N . VAL A 1 181 ? -20.375 8.188 -13.641 1 67.06 181 VAL A N 1
ATOM 1420 C CA . VAL A 1 181 ? -20.453 8.422 -12.203 1 67.06 181 VAL A CA 1
ATOM 1421 C C . VAL A 1 181 ? -19.172 9.07 -11.703 1 67.06 181 VAL A C 1
ATOM 1423 O O . VAL A 1 181 ? -18.125 8.977 -12.359 1 67.06 181 VAL A O 1
ATOM 1426 N N . GLU A 1 182 ? -19.375 9.945 -10.812 1 59.72 182 GLU A N 1
ATOM 1427 C CA . GLU A 1 182 ? -18.281 10.422 -9.977 1 59.72 182 GLU A CA 1
ATOM 1428 C C . GLU A 1 182 ? -18.234 9.68 -8.648 1 59.72 182 GLU A C 1
ATOM 1430 O O . GLU A 1 182 ? -19.25 9.508 -7.988 1 59.72 182 GLU A O 1
ATOM 1435 N N . ILE A 1 183 ? -17.188 9.008 -8.5 1 52.94 183 ILE A N 1
ATOM 1436 C CA . ILE A 1 183 ? -17.094 8.273 -7.246 1 52.94 183 ILE A CA 1
ATOM 1437 C C . ILE A 1 183 ? -16.078 8.938 -6.324 1 52.94 183 ILE A C 1
ATOM 1439 O O . ILE A 1 183 ? -14.969 9.289 -6.758 1 52.94 183 ILE A O 1
ATOM 1443 N N . GLY A 1 184 ? -16.375 9.039 -5.012 1 51.19 184 GLY A N 1
ATOM 1444 C CA . GLY A 1 184 ? -15.516 9.422 -3.895 1 51.19 184 GLY A CA 1
ATOM 1445 C C . GLY A 1 184 ? -14.961 10.828 -4.023 1 51.19 184 GLY A C 1
ATOM 1446 O O . GLY A 1 184 ? -13.836 11.094 -3.611 1 51.19 184 GLY A O 1
ATOM 1447 N N . GLY A 1 185 ? -15.672 11.727 -4.762 1 48.78 185 GLY A N 1
ATOM 1448 C CA . GLY A 1 185 ? -15.359 13.148 -4.82 1 48.78 185 GLY A CA 1
ATOM 1449 C C . GLY A 1 185 ? -14.359 13.492 -5.91 1 48.78 185 GLY A C 1
ATOM 1450 O O . GLY A 1 185 ? -14.242 14.656 -6.305 1 48.78 185 GLY A O 1
ATOM 1451 N N . SER A 1 186 ? -13.5 12.508 -6.285 1 54.44 186 SER A N 1
ATOM 1452 C CA . SER A 1 186 ? -12.484 13.031 -7.191 1 54.44 186 SER A CA 1
ATOM 1453 C C . SER A 1 186 ? -12.312 12.125 -8.406 1 54.44 186 SER A C 1
ATOM 1455 O O . SER A 1 186 ? -11.664 12.508 -9.383 1 54.44 186 SER A O 1
ATOM 1457 N N . PHE A 1 187 ? -13.016 10.945 -8.305 1 59.25 187 PHE A N 1
ATOM 1458 C CA . PHE A 1 187 ? -12.859 10.07 -9.461 1 59.25 187 PHE A CA 1
ATOM 1459 C C . PHE A 1 187 ? -13.969 10.305 -10.477 1 59.25 187 PHE A C 1
ATOM 1461 O O . PHE A 1 187 ? -15.133 10 -10.211 1 59.25 187 PHE A O 1
ATOM 1468 N N . ARG A 1 188 ? -13.562 10.914 -11.547 1 73.12 188 ARG A N 1
ATOM 1469 C CA . ARG A 1 188 ? -14.5 11.141 -12.641 1 73.12 188 ARG A CA 1
ATOM 1470 C C . ARG A 1 188 ? -14.148 10.273 -13.844 1 73.12 188 ARG A C 1
ATOM 1472 O O . ARG A 1 188 ? -13.055 10.391 -14.406 1 73.12 188 ARG A O 1
ATOM 1479 N N . VAL A 1 189 ? -15.117 9.406 -14.156 1 70.75 189 VAL A N 1
ATOM 1480 C CA . VAL A 1 189 ? -14.914 8.469 -15.25 1 70.75 189 VAL A CA 1
ATOM 1481 C C . VAL A 1 189 ? -14.445 9.219 -16.5 1 70.75 189 VAL A C 1
ATOM 1483 O O . VAL A 1 189 ? -13.477 8.82 -17.141 1 70.75 189 VAL A O 1
ATOM 1486 N N . PRO A 1 190 ? -14.969 10.414 -16.797 1 72.62 190 PRO A N 1
ATOM 1487 C CA . PRO A 1 190 ? -14.5 11.133 -17.984 1 72.62 190 PRO A CA 1
ATOM 1488 C C . PRO A 1 190 ? -13.031 11.547 -17.891 1 72.62 190 PRO A C 1
ATOM 1490 O O . PRO A 1 190 ? -12.312 11.516 -18.891 1 72.62 190 PRO A O 1
ATOM 1493 N N . ASP A 1 191 ? -12.648 11.867 -16.703 1 77.19 191 ASP A N 1
ATOM 1494 C CA . ASP A 1 191 ? -11.258 12.281 -16.516 1 77.19 191 ASP A CA 1
ATOM 1495 C C . ASP A 1 191 ? -10.305 11.102 -16.688 1 77.19 191 ASP A C 1
ATOM 1497 O O . ASP A 1 191 ? -9.25 11.234 -17.312 1 77.19 191 ASP A O 1
ATOM 1501 N N . VAL A 1 192 ? -10.711 10.023 -16.188 1 75.44 192 VAL A N 1
ATOM 1502 C CA . VAL A 1 192 ? -9.914 8.812 -16.312 1 75.44 192 VAL A CA 1
ATOM 1503 C C . VAL A 1 192 ? -9.812 8.414 -17.797 1 75.44 192 VAL A C 1
ATOM 1505 O O . VAL A 1 192 ? -8.742 8.039 -18.266 1 75.44 192 VAL A O 1
ATOM 1508 N N . MET A 1 193 ? -10.922 8.562 -18.453 1 76.25 193 MET A N 1
ATOM 1509 C CA . MET A 1 193 ? -10.961 8.211 -19.859 1 76.25 193 MET A CA 1
ATOM 1510 C C . MET A 1 193 ? -10.055 9.125 -20.672 1 76.25 193 MET A C 1
ATOM 1512 O O . MET A 1 193 ? -9.305 8.664 -21.531 1 76.25 193 MET A O 1
ATOM 1516 N N . ALA A 1 194 ? -10.133 10.336 -20.359 1 78.56 194 ALA A N 1
ATOM 1517 C CA . ALA A 1 194 ? -9.289 11.289 -21.078 1 78.56 194 ALA A CA 1
ATOM 1518 C C . ALA A 1 194 ? -7.809 10.984 -20.859 1 78.56 194 ALA A C 1
ATOM 1520 O O . ALA A 1 194 ? -7.02 11.031 -21.797 1 78.56 194 ALA A O 1
ATOM 1521 N N . GLN A 1 195 ? -7.512 10.609 -19.703 1 80.06 195 GLN A N 1
ATOM 1522 C CA . GLN A 1 195 ? -6.117 10.344 -19.359 1 80.06 195 GLN A CA 1
ATOM 1523 C C . GLN A 1 195 ? -5.637 9.039 -19.984 1 80.06 195 GLN A C 1
ATOM 1525 O O . GLN A 1 195 ? -4.441 8.867 -20.234 1 80.06 195 GLN A O 1
ATOM 1530 N N . SER A 1 196 ? -6.57 8.195 -20.25 1 83.44 196 SER A N 1
ATOM 1531 C CA . SER A 1 196 ? -6.223 6.898 -20.812 1 83.44 196 SER A CA 1
ATOM 1532 C C . SER A 1 196 ? -5.957 7 -22.312 1 83.44 196 SER A C 1
ATOM 1534 O O . SER A 1 196 ? -5.383 6.086 -22.906 1 83.44 196 SER A O 1
ATOM 1536 N N . GLY A 1 197 ? -6.438 8.055 -22.922 1 85.5 197 GLY A N 1
ATOM 1537 C CA . GLY A 1 197 ? -6.348 8.211 -24.359 1 85.5 197 GLY A CA 1
ATOM 1538 C C . GLY A 1 197 ? -7.578 7.715 -25.094 1 85.5 197 GLY A C 1
ATOM 1539 O O . GLY A 1 197 ? -7.695 7.879 -26.312 1 85.5 197 GLY A O 1
ATOM 1540 N N . ALA A 1 198 ? -8.508 7.184 -24.344 1 91 198 ALA A N 1
ATOM 1541 C CA . ALA A 1 198 ? -9.742 6.699 -24.969 1 91 198 ALA A CA 1
ATOM 1542 C C . ALA A 1 198 ? -10.703 7.848 -25.25 1 91 198 ALA A C 1
ATOM 1544 O O . ALA A 1 198 ? -10.711 8.852 -24.531 1 91 198 ALA A O 1
ATOM 1545 N N . LYS A 1 199 ? -11.453 7.672 -26.281 1 92.38 199 LYS A N 1
ATOM 1546 C CA . LYS A 1 199 ? -12.492 8.641 -26.609 1 92.38 199 LYS A CA 1
ATOM 1547 C C . LYS A 1 199 ? -13.859 8.164 -26.125 1 92.38 199 LYS A C 1
ATOM 1549 O O . LYS A 1 199 ? -14.344 7.109 -26.531 1 92.38 199 LYS A O 1
ATOM 1554 N N . LEU A 1 200 ? -14.461 9 -25.312 1 90.81 200 LEU A N 1
ATOM 1555 C CA . LEU A 1 200 ? -15.742 8.641 -24.719 1 90.81 200 LEU A CA 1
ATOM 1556 C C . LEU A 1 200 ? -16.891 8.977 -25.656 1 90.81 200 LEU A C 1
ATOM 1558 O O . LEU A 1 200 ? -16.969 10.094 -26.172 1 90.81 200 LEU A O 1
ATOM 1562 N N . VAL A 1 201 ? -17.688 8.031 -25.906 1 93.44 201 VAL A N 1
ATOM 1563 C CA . VAL A 1 201 ? -18.953 8.203 -26.625 1 93.44 201 VAL A CA 1
ATOM 1564 C C . VAL A 1 201 ? -20.109 7.887 -25.688 1 93.44 201 VAL A C 1
ATOM 1566 O O . VAL A 1 201 ? -20.391 6.719 -25.406 1 93.44 201 VAL A O 1
ATOM 1569 N N . ASP A 1 202 ? -20.766 8.922 -25.203 1 91.69 202 ASP A N 1
ATOM 1570 C CA . ASP A 1 202 ? -21.891 8.688 -24.281 1 91.69 202 ASP A CA 1
ATOM 1571 C C . ASP A 1 202 ? -23.203 8.57 -25.031 1 91.69 202 ASP A C 1
ATOM 1573 O O . ASP A 1 202 ? -23.422 9.266 -26.031 1 91.69 202 ASP A O 1
ATOM 1577 N N . ILE A 1 203 ? -24 7.727 -24.578 1 92.06 203 ILE A N 1
ATOM 1578 C CA . ILE A 1 203 ? -25.234 7.434 -25.281 1 92.06 203 ILE A CA 1
ATOM 1579 C C . ILE A 1 203 ? -26.406 7.465 -24.297 1 92.06 203 ILE A C 1
ATOM 1581 O O . ILE A 1 203 ? -26.219 7.391 -23.094 1 92.06 203 ILE A O 1
ATOM 1585 N N . GLY A 1 204 ? -27.562 7.555 -24.859 1 90.31 204 GLY A N 1
ATOM 1586 C CA . GLY A 1 204 ? -28.781 7.543 -24.062 1 90.31 204 GLY A CA 1
ATOM 1587 C C . GLY A 1 204 ? -28.969 8.812 -23.25 1 90.31 204 GLY A C 1
ATOM 1588 O O . GLY A 1 204 ? -28.531 9.891 -23.672 1 90.31 204 GLY A O 1
ATOM 1589 N N . THR A 1 205 ? -29.828 8.609 -22.219 1 83.25 205 THR A N 1
ATOM 1590 C CA . THR A 1 205 ? -30.094 9.703 -21.281 1 83.25 205 THR A CA 1
ATOM 1591 C C . THR A 1 205 ? -29.688 9.32 -19.859 1 83.25 205 THR A C 1
ATOM 1593 O O . THR A 1 205 ? -29.188 8.219 -19.625 1 83.25 205 THR A O 1
ATOM 1596 N N . THR A 1 206 ? -29.812 10.203 -19 1 75.44 206 THR A N 1
ATOM 1597 C CA . THR A 1 206 ? -29.406 9.977 -17.625 1 75.44 206 THR A CA 1
ATOM 1598 C C . THR A 1 206 ? -30.203 8.836 -17 1 75.44 206 THR A C 1
ATOM 1600 O O . THR A 1 206 ? -29.656 8.023 -16.25 1 75.44 206 THR A O 1
ATOM 1603 N N . ASN A 1 207 ? -31.391 8.773 -17.422 1 77.5 207 ASN A N 1
ATOM 1604 C CA . ASN A 1 207 ? -32.281 7.82 -16.734 1 77.5 207 ASN A CA 1
ATOM 1605 C C . ASN A 1 207 ? -32.531 6.582 -17.594 1 77.5 207 ASN A C 1
ATOM 1607 O O . ASN A 1 207 ? -32.938 5.539 -17.078 1 77.5 207 ASN A O 1
ATOM 1611 N N . LYS A 1 208 ? -32.344 6.789 -18.875 1 85.19 208 LYS A N 1
ATOM 1612 C CA . LYS A 1 208 ? -32.688 5.66 -19.734 1 85.19 208 LYS A CA 1
ATOM 1613 C C . LYS A 1 208 ? -31.641 5.461 -20.828 1 85.19 208 LYS A C 1
ATOM 1615 O O . LYS A 1 208 ? -31.219 6.426 -21.484 1 85.19 208 LYS A O 1
ATOM 1620 N N . THR A 1 209 ? -31.156 4.293 -20.906 1 89.06 209 THR A N 1
ATOM 1621 C CA . THR A 1 209 ? -30.344 3.832 -22.031 1 89.06 209 THR A CA 1
ATOM 1622 C C . THR A 1 209 ? -30.859 2.49 -22.547 1 89.06 209 THR A C 1
ATOM 1624 O O . THR A 1 209 ? -31.188 1.603 -21.766 1 89.06 209 THR A O 1
ATOM 1627 N N . HIS A 1 210 ? -31.016 2.434 -23.859 1 91.25 210 HIS A N 1
ATOM 1628 C CA . HIS A 1 210 ? -31.484 1.213 -24.5 1 91.25 210 HIS A CA 1
ATOM 1629 C C . HIS A 1 210 ? -30.359 0.557 -25.312 1 91.25 210 HIS A C 1
ATOM 1631 O O . HIS A 1 210 ? -29.375 1.209 -25.656 1 91.25 210 HIS A O 1
ATOM 1637 N N . LEU A 1 211 ? -30.672 -0.677 -25.578 1 93.75 211 LEU A N 1
A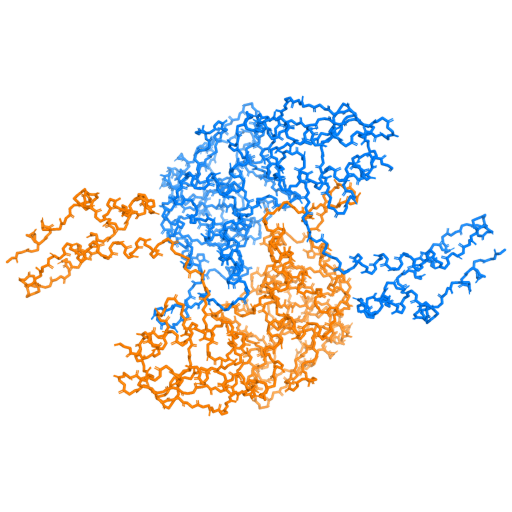TOM 1638 C CA . LEU A 1 211 ? -29.719 -1.441 -26.359 1 93.75 211 LEU A CA 1
ATOM 1639 C C . LEU A 1 211 ? -29.5 -0.801 -27.719 1 93.75 211 LEU A C 1
ATOM 1641 O O . LEU A 1 211 ? -28.391 -0.812 -28.25 1 93.75 211 LEU A O 1
ATOM 1645 N N . LYS A 1 212 ? -30.484 -0.271 -28.266 1 93.62 212 LYS A N 1
ATOM 1646 C CA . LYS A 1 212 ? -30.422 0.355 -29.578 1 93.62 212 LYS A CA 1
ATOM 1647 C C . LYS A 1 212 ? -29.484 1.562 -29.562 1 93.62 212 LYS A C 1
ATOM 1649 O O . LYS A 1 212 ? -28.859 1.872 -30.578 1 93.62 212 LYS A O 1
ATOM 1654 N N . ASP A 1 213 ? -29.438 2.221 -28.438 1 94.75 213 ASP A N 1
ATOM 1655 C CA . ASP A 1 213 ? -28.531 3.354 -28.328 1 94.75 213 ASP A CA 1
ATOM 1656 C C . ASP A 1 213 ? -27.078 2.91 -28.5 1 94.75 213 ASP A C 1
ATOM 1658 O O . ASP A 1 213 ? -26.297 3.596 -29.156 1 94.75 213 ASP A O 1
ATOM 1662 N N . TYR A 1 214 ? -26.766 1.79 -27.922 1 94.88 214 TYR A N 1
ATOM 1663 C CA . TYR A 1 214 ? -25.438 1.222 -28.094 1 94.88 214 TYR A CA 1
ATOM 1664 C C . TYR A 1 214 ? -25.188 0.875 -29.547 1 94.88 214 TYR A C 1
ATOM 1666 O O . TYR A 1 214 ? -24.141 1.242 -30.109 1 94.88 214 TYR A O 1
ATOM 1674 N N . GLU A 1 215 ? -26.094 0.214 -30.125 1 95.38 215 GLU A N 1
ATOM 1675 C CA . GLU A 1 215 ? -25.938 -0.268 -31.5 1 95.38 215 GLU A CA 1
ATOM 1676 C C . GLU A 1 215 ? -25.734 0.89 -32.469 1 95.38 215 GLU A C 1
ATOM 1678 O O . GLU A 1 215 ? -24.891 0.815 -33.375 1 95.38 215 GLU A O 1
ATOM 1683 N N . ASN A 1 216 ? -26.453 1.927 -32.281 1 96.06 216 ASN A N 1
ATOM 1684 C CA . ASN A 1 216 ? -26.406 3.082 -33.156 1 96.06 216 ASN A CA 1
ATOM 1685 C C . ASN A 1 216 ? -25.062 3.82 -33.062 1 96.06 216 ASN A C 1
ATOM 1687 O O . ASN A 1 216 ? -24.672 4.547 -33.969 1 96.06 216 ASN A O 1
ATOM 1691 N N . ALA A 1 217 ? -24.484 3.631 -31.938 1 96.12 217 ALA A N 1
ATOM 1692 C CA . ALA A 1 217 ? -23.266 4.383 -31.672 1 96.12 217 ALA A CA 1
ATOM 1693 C C . ALA A 1 217 ? -22.031 3.627 -32.188 1 96.12 217 ALA A C 1
ATOM 1695 O O . ALA A 1 217 ? -20.938 4.184 -32.219 1 96.12 217 ALA A O 1
ATOM 1696 N N . VAL A 1 218 ? -22.188 2.385 -32.594 1 97.12 218 VAL A N 1
ATOM 1697 C CA . VAL A 1 218 ? -21.062 1.559 -33.031 1 97.12 218 VAL A CA 1
ATOM 1698 C C . VAL A 1 218 ? -20.484 2.127 -34.344 1 97.12 218 VAL A C 1
ATOM 1700 O O . VAL A 1 218 ? -21.234 2.479 -35.25 1 97.12 218 VAL A O 1
ATOM 1703 N N . SER A 1 219 ? -19.234 2.27 -34.375 1 96.88 219 SER A N 1
ATOM 1704 C CA . SER A 1 219 ? -18.484 2.697 -35.531 1 96.88 219 SER A CA 1
ATOM 1705 C C . SER A 1 219 ? -17.219 1.857 -35.719 1 96.88 219 SER A C 1
ATOM 1707 O O . SER A 1 219 ? -16.969 0.934 -34.969 1 96.88 219 SER A O 1
ATOM 1709 N N . GLU A 1 220 ? -16.422 2.188 -36.781 1 95.75 220 GLU A N 1
ATOM 1710 C CA . GLU A 1 220 ? -15.18 1.475 -37.031 1 95.75 220 GLU A CA 1
ATOM 1711 C C . GLU A 1 220 ? -14.133 1.781 -35.969 1 95.75 220 GLU A C 1
ATOM 1713 O O . GLU A 1 220 ? -13.172 1.028 -35.812 1 95.75 220 GLU A O 1
ATOM 1718 N N . ASP A 1 221 ? -14.414 2.789 -35.188 1 96.94 221 ASP A N 1
ATOM 1719 C CA . ASP A 1 221 ? -13.438 3.227 -34.219 1 96.94 221 ASP A CA 1
ATOM 1720 C C . ASP A 1 221 ? -13.797 2.693 -32.812 1 96.94 221 ASP A C 1
ATOM 1722 O O . ASP A 1 221 ? -13.055 2.896 -31.859 1 96.94 221 ASP A O 1
ATOM 1726 N N . THR A 1 222 ? -14.875 1.961 -32.719 1 97.75 222 THR A N 1
ATOM 1727 C CA . THR A 1 222 ? -15.305 1.472 -31.406 1 97.75 222 THR A CA 1
ATOM 1728 C C . THR A 1 222 ? -14.391 0.345 -30.938 1 97.75 222 THR A C 1
ATOM 1730 O O . THR A 1 222 ? -14.25 -0.676 -31.609 1 97.75 222 THR A O 1
ATOM 1733 N N . ALA A 1 223 ? -13.836 0.569 -29.75 1 97.5 223 ALA A N 1
ATOM 1734 C CA . ALA A 1 223 ? -12.883 -0.405 -29.219 1 97.5 223 ALA A CA 1
ATOM 1735 C C . ALA A 1 223 ? -13.523 -1.274 -28.141 1 97.5 223 ALA A C 1
ATOM 1737 O O . ALA A 1 223 ? -13.117 -2.418 -27.938 1 97.5 223 ALA A O 1
ATOM 1738 N N . ALA A 1 224 ? -14.555 -0.691 -27.438 1 97.75 224 ALA A N 1
ATOM 1739 C CA . ALA A 1 224 ? -15.141 -1.441 -26.328 1 97.75 224 ALA A CA 1
ATOM 1740 C C . ALA A 1 224 ? -16.469 -0.831 -25.891 1 97.75 224 ALA A C 1
ATOM 1742 O O . ALA A 1 224 ? -16.734 0.345 -26.156 1 97.75 224 ALA A O 1
ATOM 1743 N N . PHE A 1 225 ? -17.297 -1.681 -25.328 1 96.94 225 PHE A N 1
ATOM 1744 C CA . PHE A 1 225 ? -18.406 -1.237 -24.5 1 96.94 225 PHE A CA 1
ATOM 1745 C C . PHE A 1 225 ? -18.016 -1.191 -23.031 1 96.94 225 PHE A C 1
ATOM 1747 O O . PHE A 1 225 ? -17.391 -2.125 -22.516 1 96.94 225 PHE A O 1
ATOM 1754 N N . LEU A 1 226 ? -18.312 -0.103 -22.391 1 94.81 226 LEU A N 1
ATOM 1755 C CA . LEU A 1 226 ? -18.047 0.029 -20.969 1 94.81 226 LEU A CA 1
ATOM 1756 C C . LEU A 1 226 ? -19.344 0.147 -20.172 1 94.81 226 LEU A C 1
ATOM 1758 O O . LEU A 1 226 ? -20.219 0.94 -20.531 1 94.81 226 LEU A O 1
ATOM 1762 N N . LYS A 1 227 ? -19.484 -0.702 -19.234 1 93.19 227 LYS A N 1
ATOM 1763 C CA . LYS A 1 227 ? -20.594 -0.627 -18.266 1 93.19 227 LYS A CA 1
ATOM 1764 C C . LYS A 1 227 ? -20.062 -0.35 -16.859 1 93.19 227 LYS A C 1
ATOM 1766 O O . LYS A 1 227 ? -19.141 -1.016 -16.391 1 93.19 227 LYS A O 1
ATOM 1771 N N . VAL A 1 228 ? -20.578 0.639 -16.219 1 89.12 228 VAL A N 1
ATOM 1772 C CA . VAL A 1 228 ? -20.172 1.002 -14.859 1 89.12 228 VAL A CA 1
ATOM 1773 C C . VAL A 1 228 ? -21.328 0.776 -13.898 1 89.12 228 VAL A C 1
ATOM 1775 O O . VAL A 1 228 ? -22.422 1.311 -14.102 1 89.12 228 VAL A O 1
ATOM 1778 N N . HIS A 1 229 ? -21.031 -0.039 -12.938 1 82.81 229 HIS A N 1
ATOM 1779 C CA . HIS A 1 229 ? -22.062 -0.279 -11.93 1 82.81 229 HIS A CA 1
ATOM 1780 C C . HIS A 1 229 ? -22.219 0.928 -11.008 1 82.81 229 HIS A C 1
ATOM 1782 O O . HIS A 1 229 ? -21.234 1.439 -10.469 1 82.81 229 HIS A O 1
ATOM 1788 N N . THR A 1 230 ? -23.375 1.371 -10.914 1 68.81 230 THR A N 1
ATOM 1789 C CA . THR A 1 230 ? -23.656 2.539 -10.086 1 68.81 230 THR A CA 1
ATOM 1790 C C . THR A 1 230 ? -23.75 2.148 -8.609 1 68.81 230 THR A C 1
ATOM 1792 O O . THR A 1 230 ? -24.844 2.01 -8.062 1 68.81 230 THR A O 1
ATOM 1795 N N . SER A 1 231 ? -22.641 1.932 -8.109 1 62.09 231 SER A N 1
ATOM 1796 C CA . SER A 1 231 ? -22.578 1.449 -6.73 1 62.09 231 SER A CA 1
ATOM 1797 C C . SER A 1 231 ? -22.906 2.566 -5.742 1 62.09 231 SER A C 1
ATOM 1799 O O . SER A 1 231 ? -23.297 2.305 -4.602 1 62.09 231 SER A O 1
ATOM 1801 N N . ASN A 1 232 ? -22.797 3.791 -6.242 1 57.41 232 ASN A N 1
ATOM 1802 C CA . ASN A 1 232 ? -22.906 4.875 -5.273 1 57.41 232 ASN A CA 1
ATOM 1803 C C . ASN A 1 232 ? -24.219 5.641 -5.438 1 57.41 232 ASN A C 1
ATOM 1805 O O . ASN A 1 232 ? -24.516 6.543 -4.652 1 57.41 232 ASN A O 1
ATOM 1809 N N . TYR A 1 233 ? -24.859 5.301 -6.418 1 60.81 233 TYR A N 1
ATOM 1810 C CA . TYR A 1 233 ? -26.141 5.996 -6.539 1 60.81 233 TYR A CA 1
ATOM 1811 C C . TYR A 1 233 ? -27.172 5.125 -7.246 1 60.81 233 TYR A C 1
ATOM 1813 O O . TYR A 1 233 ? -26.812 4.141 -7.902 1 60.81 233 TYR A O 1
ATOM 1821 N N . LYS A 1 234 ? -28.438 5.266 -6.855 1 60.38 234 LYS A N 1
ATOM 1822 C CA . LYS A 1 234 ? -29.547 4.582 -7.5 1 60.38 234 LYS A CA 1
ATOM 1823 C C . LYS A 1 234 ? -30.547 5.586 -8.086 1 60.38 234 LYS A C 1
ATOM 1825 O O . LYS A 1 234 ? -30.922 6.547 -7.418 1 60.38 234 LYS A O 1
ATOM 1830 N N . ILE A 1 235 ? -30.625 5.488 -9.305 1 55.91 235 ILE A N 1
ATOM 1831 C CA . ILE A 1 235 ? -31.672 6.289 -9.93 1 55.91 235 ILE A CA 1
ATOM 1832 C C . ILE A 1 235 ? -33.031 5.621 -9.711 1 55.91 235 ILE A C 1
ATOM 1834 O O . ILE A 1 235 ? -33.219 4.453 -10.062 1 55.91 235 ILE A O 1
ATOM 1838 N N . LEU A 1 236 ? -33.812 6.289 -8.953 1 60.91 236 LEU A N 1
ATOM 1839 C CA . LEU A 1 236 ? -35.125 5.754 -8.664 1 60.91 236 LEU A CA 1
ATOM 1840 C C . LEU A 1 236 ? -36.156 6.309 -9.641 1 60.91 236 LEU A C 1
ATOM 1842 O O . LEU A 1 236 ? -36.031 7.422 -10.148 1 60.91 236 LEU A O 1
ATOM 1846 N N . GLY A 1 237 ? -37.094 5.488 -10.016 1 61.56 237 GLY A N 1
ATOM 1847 C CA . GLY A 1 237 ? -38.188 5.887 -10.906 1 61.56 237 GLY A CA 1
ATOM 1848 C C . GLY A 1 237 ? -38.125 5.211 -12.266 1 61.56 237 GLY A C 1
ATOM 1849 O O . GLY A 1 237 ? -37.875 4.008 -12.359 1 61.56 237 GLY A O 1
ATOM 1850 N N . PHE A 1 238 ? -38.406 6.008 -13.219 1 63.31 238 PHE A N 1
ATOM 1851 C CA . PHE A 1 238 ? -38.406 5.469 -14.57 1 63.31 238 PHE A CA 1
ATOM 1852 C C . PHE A 1 238 ? -36.969 5.301 -15.094 1 63.31 238 PHE A C 1
ATOM 1854 O O . PHE A 1 238 ? -36.406 6.238 -15.641 1 63.31 238 PHE A O 1
ATOM 1861 N N . THR A 1 239 ? -36.344 4.242 -14.719 1 70.69 239 THR A N 1
ATOM 1862 C CA . THR A 1 239 ? -34.969 3.973 -15.109 1 70.69 239 THR A CA 1
ATOM 1863 C C . THR A 1 239 ? -34.875 2.693 -15.938 1 70.69 239 THR A C 1
ATOM 1865 O O . THR A 1 239 ? -35.688 1.788 -15.773 1 70.69 239 THR A O 1
ATOM 1868 N N . GLU A 1 240 ? -34.188 2.766 -17.016 1 74.69 240 GLU A N 1
ATOM 1869 C CA . GLU A 1 240 ? -33.875 1.59 -17.812 1 74.69 240 GLU A CA 1
ATOM 1870 C C . GLU A 1 240 ? -32.375 1.467 -18.062 1 74.69 240 GLU A C 1
ATOM 1872 O O . GLU A 1 240 ? -31.719 2.447 -18.422 1 74.69 240 GLU A O 1
ATOM 1877 N N . SER A 1 241 ? -31.859 0.398 -17.641 1 81.19 241 SER A N 1
ATOM 1878 C CA . SER A 1 241 ? -30.453 0.12 -17.922 1 81.19 241 SER A CA 1
ATOM 1879 C C . SER A 1 241 ? -30.297 -1.189 -18.688 1 81.19 241 SER A C 1
ATOM 1881 O O . SER A 1 241 ? -31.125 -2.096 -18.562 1 81.19 241 SER A O 1
ATOM 1883 N N . VAL A 1 242 ? -29.359 -1.246 -19.562 1 87.81 242 VAL A N 1
ATOM 1884 C CA . VAL A 1 242 ? -29.078 -2.449 -20.344 1 87.81 242 VAL A CA 1
ATOM 1885 C C . VAL A 1 242 ? -28.391 -3.482 -19.453 1 87.81 242 VAL A C 1
ATOM 1887 O O . VAL A 1 242 ? -27.391 -3.17 -18.781 1 87.81 242 VAL A O 1
ATOM 1890 N N . GLU A 1 243 ? -28.875 -4.637 -19.5 1 90.06 243 GLU A N 1
ATOM 1891 C CA . GLU A 1 243 ? -28.281 -5.719 -18.719 1 90.06 243 GLU A CA 1
ATOM 1892 C C . GLU A 1 243 ? -26.938 -6.152 -19.297 1 90.06 243 GLU A C 1
ATOM 1894 O O . GLU A 1 243 ? -26.719 -6.074 -20.516 1 90.06 243 GLU A O 1
ATOM 1899 N N . VAL A 1 244 ? -26.094 -6.621 -18.484 1 93.31 244 VAL A N 1
ATOM 1900 C CA . VAL A 1 244 ? -24.75 -6.992 -18.875 1 93.31 244 VAL A CA 1
ATOM 1901 C C . VAL A 1 244 ? -24.781 -8.094 -19.922 1 93.31 244 VAL A C 1
ATOM 1903 O O . VAL A 1 244 ? -24.031 -8.047 -20.906 1 93.31 244 VAL A O 1
ATOM 1906 N N . LYS A 1 245 ? -25.703 -9.023 -19.797 1 94.44 245 LYS A N 1
ATOM 1907 C CA . LYS A 1 245 ? -25.797 -10.133 -20.734 1 94.44 245 LYS A CA 1
ATOM 1908 C C . LYS A 1 245 ? -26.172 -9.633 -22.141 1 94.44 245 LYS A C 1
ATOM 1910 O O . LYS A 1 245 ? -25.672 -10.141 -23.141 1 94.44 245 LYS A O 1
ATOM 1915 N N . GLU A 1 246 ? -27.062 -8.695 -22.141 1 95.62 246 GLU A N 1
ATOM 1916 C CA . GLU A 1 246 ? -27.453 -8.102 -23.422 1 95.62 246 GLU A CA 1
ATOM 1917 C C . GLU A 1 246 ? -26.281 -7.391 -24.094 1 95.62 246 GLU A C 1
ATOM 1919 O O . GLU A 1 246 ? -26.109 -7.496 -25.297 1 95.62 246 GLU A O 1
ATOM 1924 N N . LEU A 1 247 ? -25.594 -6.73 -23.297 1 96.06 247 LEU A N 1
ATOM 1925 C CA . LEU A 1 247 ? -24.438 -6.012 -23.812 1 96.06 247 LEU A CA 1
ATOM 1926 C C . LEU A 1 247 ? -23.375 -6.988 -24.328 1 96.06 247 LEU A C 1
ATOM 1928 O O . LEU A 1 247 ? -22.719 -6.727 -25.344 1 96.06 247 LEU A O 1
ATOM 1932 N N . VAL A 1 248 ? -23.156 -8.062 -23.672 1 97.62 248 VAL A N 1
ATOM 1933 C CA . VAL A 1 248 ? -22.219 -9.102 -24.062 1 97.62 248 VAL A CA 1
ATOM 1934 C C . VAL A 1 248 ? -22.625 -9.688 -25.406 1 97.62 248 VAL A C 1
ATOM 1936 O O . VAL A 1 248 ? -21.781 -9.883 -26.297 1 97.62 248 VAL A O 1
ATOM 1939 N N . ASN A 1 249 ? -23.906 -9.969 -25.5 1 97.06 249 ASN A N 1
ATOM 1940 C CA . ASN A 1 249 ? -24.422 -10.484 -26.766 1 97.06 249 ASN A CA 1
ATOM 1941 C C . ASN A 1 249 ? -24.172 -9.508 -27.922 1 97.06 249 ASN A C 1
ATOM 1943 O O . ASN A 1 249 ? -23.797 -9.914 -29.016 1 97.06 249 ASN A O 1
ATOM 1947 N N . MET A 1 250 ? -24.453 -8.273 -27.625 1 95.94 250 MET A N 1
ATOM 1948 C CA . MET A 1 250 ? -24.172 -7.234 -28.625 1 95.94 250 MET A CA 1
ATOM 1949 C C . MET A 1 250 ? -22.688 -7.195 -28.969 1 95.94 250 MET A C 1
ATOM 1951 O O . MET A 1 250 ? -22.328 -7.062 -30.141 1 95.94 250 MET A O 1
ATOM 1955 N N . GLY A 1 251 ? -21.844 -7.25 -27.953 1 97.12 251 GLY A N 1
ATOM 1956 C CA . GLY A 1 251 ? -20.406 -7.293 -28.172 1 97.12 251 GLY A CA 1
ATOM 1957 C C . GLY A 1 251 ? -19.969 -8.422 -29.078 1 97.12 251 GLY A C 1
ATOM 1958 O O . GLY A 1 251 ? -19.141 -8.219 -29.969 1 97.12 251 GLY A O 1
ATOM 1959 N N . ARG A 1 252 ? -20.547 -9.57 -28.953 1 96.88 252 ARG A N 1
ATOM 1960 C CA . ARG A 1 252 ? -20.234 -10.727 -29.781 1 96.88 252 ARG A CA 1
ATOM 1961 C C . ARG A 1 252 ? -20.672 -10.492 -31.234 1 96.88 252 ARG A C 1
ATOM 1963 O O . ARG A 1 252 ? -19.938 -10.836 -32.156 1 96.88 252 ARG A O 1
ATOM 1970 N N . LYS A 1 253 ? -21.859 -9.93 -31.297 1 96.5 253 LYS A N 1
ATOM 1971 C CA . LYS A 1 253 ? -22.406 -9.656 -32.625 1 96.5 253 LYS A CA 1
ATOM 1972 C C . LYS A 1 253 ? -21.484 -8.758 -33.438 1 96.5 253 LYS A C 1
ATOM 1974 O O . LYS A 1 253 ? -21.281 -8.977 -34.625 1 96.5 253 LYS A O 1
ATOM 1979 N N . TYR A 1 254 ? -20.859 -7.816 -32.844 1 96.88 254 TYR A N 1
ATOM 1980 C CA . TYR A 1 254 ? -20.078 -6.816 -33.562 1 96.88 254 TYR A CA 1
ATOM 1981 C C . TYR A 1 254 ? -18.578 -7.027 -33.312 1 96.88 254 TYR A C 1
ATOM 1983 O O . TYR A 1 254 ? -17.75 -6.238 -33.781 1 96.88 254 TYR A O 1
ATOM 1991 N N . ASN A 1 255 ? -18.234 -8.062 -32.531 1 97.12 255 ASN A N 1
ATOM 1992 C CA . ASN A 1 255 ? -16.844 -8.359 -32.156 1 97.12 255 ASN A CA 1
ATOM 1993 C C . ASN A 1 255 ? -16.203 -7.203 -31.391 1 97.12 255 ASN A C 1
ATOM 1995 O O . ASN A 1 255 ? -15.109 -6.758 -31.75 1 97.12 255 ASN A O 1
ATOM 1999 N N . ILE A 1 256 ? -16.891 -6.609 -30.484 1 98.12 256 ILE A N 1
ATOM 2000 C CA . ILE A 1 256 ? -16.453 -5.535 -29.609 1 98.12 256 ILE A CA 1
ATOM 2001 C C . ILE A 1 256 ? -16.422 -6.027 -28.156 1 98.12 256 ILE A C 1
ATOM 2003 O O . ILE A 1 256 ? -17.438 -6.488 -27.641 1 98.12 256 ILE A O 1
ATOM 2007 N N . PRO A 1 257 ? -15.289 -5.992 -27.484 1 98.5 257 PRO A N 1
ATOM 2008 C CA . PRO A 1 257 ? -15.219 -6.469 -26.109 1 98.5 257 PRO A CA 1
ATOM 2009 C C . PRO A 1 257 ? -16.062 -5.625 -25.156 1 98.5 257 PRO A C 1
ATOM 2011 O O . PRO A 1 257 ? -16.234 -4.422 -25.375 1 98.5 257 PRO A O 1
ATOM 2014 N N . VAL A 1 258 ? -16.516 -6.281 -24.078 1 98.31 258 VAL A N 1
ATOM 2015 C CA . VAL A 1 258 ? -17.297 -5.625 -23.047 1 98.31 258 VAL A CA 1
ATOM 2016 C C . VAL A 1 258 ? -16.484 -5.527 -21.766 1 98.31 258 VAL A C 1
ATOM 2018 O O . VAL A 1 258 ? -15.961 -6.535 -21.281 1 98.31 258 VAL A O 1
ATOM 2021 N N . ILE A 1 259 ? -16.328 -4.309 -21.25 1 97.69 259 ILE A N 1
ATOM 2022 C CA . ILE A 1 259 ? -15.68 -4.023 -19.984 1 97.69 259 ILE A CA 1
ATOM 2023 C C . ILE A 1 259 ? -16.734 -3.648 -18.938 1 97.69 259 ILE A C 1
ATOM 2025 O O . ILE A 1 259 ? -17.641 -2.861 -19.219 1 97.69 259 ILE A O 1
ATOM 2029 N N . GLU A 1 260 ? -16.641 -4.227 -17.766 1 96.38 260 GLU A N 1
ATOM 2030 C CA . GLU A 1 260 ? -17.531 -3.852 -16.688 1 96.38 260 GLU A CA 1
ATOM 2031 C C . GLU A 1 260 ? -16.75 -3.426 -15.445 1 96.38 260 GLU A C 1
ATOM 2033 O O . GLU A 1 260 ? -15.906 -4.172 -14.953 1 96.38 260 GLU A O 1
ATOM 2038 N N . ASP A 1 261 ? -17.047 -2.244 -15.016 1 94.06 261 ASP A N 1
ATOM 2039 C CA . ASP A 1 261 ? -16.562 -1.811 -13.711 1 94.06 261 ASP A CA 1
ATOM 2040 C C . ASP A 1 261 ? -17.625 -1.999 -12.641 1 94.06 261 ASP A C 1
ATOM 2042 O O . ASP A 1 261 ? -18.547 -1.186 -12.523 1 94.06 261 ASP A O 1
ATOM 2046 N N . ILE A 1 262 ? -17.375 -3.047 -11.836 1 91.62 262 ILE A N 1
ATOM 2047 C CA . ILE A 1 262 ? -18.328 -3.32 -10.758 1 91.62 262 ILE A CA 1
ATOM 2048 C C . ILE A 1 262 ? -18.016 -2.428 -9.562 1 91.62 262 ILE A C 1
ATOM 2050 O O . ILE A 1 262 ? -18.922 -2.07 -8.797 1 91.62 262 ILE A O 1
ATOM 2054 N N . GLY A 1 263 ? -16.844 -2.119 -9.367 1 90.31 263 GLY A N 1
ATOM 2055 C CA . GLY A 1 263 ? -16.406 -1.191 -8.336 1 90.31 263 GLY A CA 1
ATOM 2056 C C . GLY A 1 263 ? -16.406 -1.798 -6.945 1 90.31 263 GLY A C 1
ATOM 2057 O O . GLY A 1 263 ? -15.391 -1.768 -6.246 1 90.31 263 GLY A O 1
ATOM 2058 N N . SER A 1 264 ? -17.438 -2.537 -6.508 1 89.25 264 SER A N 1
ATOM 2059 C CA . SER A 1 264 ? -17.672 -2.922 -5.117 1 89.25 264 SER A CA 1
ATOM 2060 C C . SER A 1 264 ? -16.812 -4.121 -4.73 1 89.25 264 SER A C 1
ATOM 2062 O O . SER A 1 264 ? -16.375 -4.238 -3.58 1 89.25 264 SER A O 1
ATOM 2064 N N . GLY A 1 265 ? -16.625 -5.082 -5.637 1 91.25 265 GLY A N 1
ATOM 2065 C CA . GLY A 1 265 ? -15.766 -6.234 -5.402 1 91.25 265 GLY A CA 1
ATOM 2066 C C . GLY A 1 265 ? -16.422 -7.297 -4.539 1 91.25 265 GLY A C 1
ATOM 2067 O O . GLY A 1 265 ? -15.742 -8.016 -3.801 1 91.25 265 GLY A O 1
ATOM 2068 N N . VAL A 1 266 ? -17.734 -7.402 -4.594 1 92.44 266 VAL A N 1
ATOM 2069 C CA . VAL A 1 266 ? -18.438 -8.383 -3.773 1 92.44 266 VAL A CA 1
ATOM 2070 C C . VAL A 1 266 ? -18.188 -9.789 -4.32 1 92.44 266 VAL A C 1
ATOM 2072 O O . VAL A 1 266 ? -18.297 -10.016 -5.527 1 92.44 266 VAL A O 1
ATOM 2075 N N . LEU A 1 267 ? -17.828 -10.734 -3.443 1 97.38 267 LEU A N 1
ATOM 2076 C CA . LEU A 1 267 ? -17.469 -12.086 -3.854 1 97.38 267 LEU A CA 1
ATOM 2077 C C . LEU A 1 267 ? -18.422 -13.109 -3.248 1 97.38 267 LEU A C 1
ATOM 2079 O O . LEU A 1 267 ? -18.234 -14.312 -3.426 1 97.38 267 LEU A O 1
ATOM 2083 N N . ILE A 1 268 ? -19.391 -12.609 -2.461 1 96.81 268 ILE A N 1
ATOM 2084 C CA . ILE A 1 268 ? -20.422 -13.438 -1.845 1 96.81 268 ILE A CA 1
ATOM 2085 C C . ILE A 1 268 ? -21.797 -12.844 -2.115 1 96.81 268 ILE A C 1
ATOM 2087 O O . ILE A 1 268 ? -21.984 -11.625 -2.031 1 96.81 268 ILE A O 1
ATOM 2091 N N . ASP A 1 269 ? -22.766 -13.703 -2.451 1 96 269 ASP A N 1
ATOM 2092 C CA . ASP A 1 269 ? -24.141 -13.234 -2.576 1 96 269 ASP A CA 1
ATOM 2093 C C . ASP A 1 269 ? -24.719 -12.836 -1.218 1 96 269 ASP A C 1
ATOM 2095 O O . ASP A 1 269 ? -25.219 -13.68 -0.477 1 96 269 ASP A O 1
ATOM 2099 N N . LEU A 1 270 ? -24.797 -11.594 -0.981 1 94.12 270 LEU A N 1
ATOM 2100 C CA . LEU A 1 270 ? -25.156 -11.086 0.337 1 94.12 270 LEU A CA 1
ATOM 2101 C C . LEU A 1 270 ? -26.672 -11.133 0.545 1 94.12 270 LEU A C 1
ATOM 2103 O O . LEU A 1 270 ? -27.156 -10.961 1.668 1 94.12 270 LEU A O 1
ATOM 2107 N N . GLN A 1 271 ? -27.344 -11.391 -0.569 1 94.19 271 GLN A N 1
ATOM 2108 C CA . GLN A 1 271 ? -28.797 -11.555 -0.424 1 94.19 271 GLN A CA 1
ATOM 2109 C C . GLN A 1 271 ? -29.125 -12.703 0.524 1 94.19 271 GLN A C 1
ATOM 2111 O O . GLN A 1 271 ? -30.156 -12.672 1.211 1 94.19 271 GLN A O 1
ATOM 2116 N N . LYS A 1 272 ? -28.266 -13.633 0.542 1 94.69 272 LYS A N 1
ATOM 2117 C CA . LYS A 1 272 ? -28.422 -14.766 1.453 1 94.69 272 LYS A CA 1
ATOM 2118 C C . LYS A 1 272 ? -28.484 -14.297 2.904 1 94.69 272 LYS A C 1
ATOM 2120 O O . LYS A 1 272 ? -28.984 -15.016 3.773 1 94.69 272 LYS A O 1
ATOM 2125 N N . TYR A 1 273 ? -28.047 -13.109 3.105 1 93.88 273 TYR A N 1
ATOM 2126 C CA . TYR A 1 273 ? -27.906 -12.633 4.477 1 93.88 273 TYR A CA 1
ATOM 2127 C C . TYR A 1 273 ? -28.734 -11.375 4.707 1 93.88 273 TYR A C 1
ATOM 2129 O O . TYR A 1 273 ? -28.453 -10.586 5.609 1 93.88 273 TYR A O 1
ATOM 2137 N N . GLY A 1 274 ? -29.625 -11.109 3.785 1 91.75 274 GLY A N 1
ATOM 2138 C CA . GLY A 1 274 ? -30.641 -10.086 4.02 1 91.75 274 GLY A CA 1
ATOM 2139 C C . GLY A 1 274 ? -30.328 -8.766 3.357 1 91.75 274 GLY A C 1
ATOM 2140 O O . GLY A 1 274 ? -31.047 -7.781 3.533 1 91.75 274 GLY A O 1
ATOM 2141 N N . LEU A 1 275 ? -29.281 -8.711 2.58 1 92.75 275 LEU A N 1
ATOM 2142 C CA . LEU A 1 275 ? -28.938 -7.461 1.907 1 92.75 275 LEU A CA 1
ATOM 2143 C C . LEU A 1 275 ? -29.516 -7.43 0.493 1 92.75 275 LEU A C 1
ATOM 2145 O O . LEU A 1 275 ? -29.969 -8.453 -0.015 1 92.75 275 LEU A O 1
ATOM 2149 N N . SER A 1 276 ? -29.516 -6.258 -0.044 1 89.25 276 SER A N 1
ATOM 2150 C CA . SER A 1 276 ? -29.984 -6.098 -1.414 1 89.25 276 SER A CA 1
ATOM 2151 C C . SER A 1 276 ? -29 -6.703 -2.414 1 89.25 276 SER A C 1
ATOM 2153 O O . SER A 1 276 ? -27.844 -6.93 -2.088 1 89.25 276 SER A O 1
ATOM 2155 N N . TYR A 1 277 ? -29.484 -6.848 -3.494 1 88.62 277 TYR A N 1
ATOM 2156 C CA . TYR A 1 277 ? -28.703 -7.473 -4.555 1 88.62 277 TYR A CA 1
ATOM 2157 C C . TYR A 1 277 ? -27.547 -6.578 -4.988 1 88.62 277 TYR A C 1
ATOM 2159 O O . TYR A 1 277 ? -27.734 -5.375 -5.188 1 88.62 277 TYR A O 1
ATOM 2167 N N . GLU A 1 278 ? -26.453 -7.113 -5.074 1 87.44 278 GLU A N 1
ATOM 2168 C CA . GLU A 1 278 ? -25.234 -6.59 -5.672 1 87.44 278 GLU A CA 1
ATOM 2169 C C . GLU A 1 278 ? -24.562 -7.633 -6.559 1 87.44 278 GLU A C 1
ATOM 2171 O O . GLU A 1 278 ? -24.328 -8.766 -6.129 1 87.44 278 GLU A O 1
ATOM 2176 N N . PRO A 1 279 ? -24.359 -7.246 -7.793 1 89.31 279 PRO A N 1
ATOM 2177 C CA . PRO A 1 279 ? -23.719 -8.25 -8.664 1 89.31 279 PRO A CA 1
ATOM 2178 C C . PRO A 1 279 ? -22.359 -8.688 -8.156 1 89.31 279 PRO A C 1
ATOM 2180 O O . PRO A 1 279 ? -21.484 -7.848 -7.898 1 89.31 279 PRO A O 1
ATOM 2183 N N . THR A 1 280 ? -22.203 -9.969 -8.094 1 95 280 THR A N 1
ATOM 2184 C CA . THR A 1 280 ? -20.906 -10.484 -7.707 1 95 280 THR A CA 1
ATOM 2185 C C . THR A 1 280 ? -19.953 -10.484 -8.906 1 95 280 THR A C 1
ATOM 2187 O O . THR A 1 280 ? -20.391 -10.453 -10.055 1 95 280 THR A O 1
ATOM 2190 N N . VAL A 1 281 ? -18.688 -10.531 -8.656 1 97.38 281 VAL A N 1
ATOM 2191 C CA . VAL A 1 281 ? -17.672 -10.609 -9.703 1 97.38 281 VAL A CA 1
ATOM 2192 C C . VAL A 1 281 ? -17.859 -11.891 -10.516 1 97.38 281 VAL A C 1
ATOM 2194 O O . VAL A 1 281 ? -17.766 -11.867 -11.742 1 97.38 281 VAL A O 1
ATOM 2197 N N . GLN A 1 282 ? -18.219 -12.969 -9.859 1 97.75 282 GLN A N 1
ATOM 2198 C CA . GLN A 1 282 ? -18.438 -14.266 -10.5 1 97.75 282 GLN A CA 1
ATOM 2199 C C . GLN A 1 282 ? -19.562 -14.188 -11.516 1 97.75 282 GLN A C 1
ATOM 2201 O O . GLN A 1 282 ? -19.469 -14.734 -12.617 1 97.75 282 GLN A O 1
ATOM 2206 N N . GLU A 1 283 ? -20.594 -13.5 -11.094 1 96.44 283 GLU A N 1
ATOM 2207 C CA . GLU A 1 283 ? -21.75 -13.344 -11.984 1 96.44 283 GLU A CA 1
ATOM 2208 C C . GLU A 1 283 ? -21.359 -12.578 -13.25 1 96.44 283 GLU A C 1
ATOM 2210 O O . GLU A 1 283 ? -21.766 -12.961 -14.359 1 96.44 283 GLU A O 1
ATOM 2215 N N . SER A 1 284 ? -20.594 -11.547 -13.07 1 96.38 284 SER A N 1
ATOM 2216 C CA . SER A 1 284 ? -20.141 -10.758 -14.211 1 96.38 284 SER A CA 1
ATOM 2217 C C . SER A 1 284 ? -19.266 -11.586 -15.148 1 96.38 284 SER A C 1
ATOM 2219 O O . SER A 1 284 ? -19.469 -11.586 -16.359 1 96.38 284 SER A O 1
ATOM 2221 N N . VAL A 1 285 ? -18.344 -12.305 -14.586 1 98.06 285 VAL A N 1
ATOM 2222 C CA . VAL A 1 285 ? -17.438 -13.141 -15.375 1 98.06 285 VAL A CA 1
ATOM 2223 C C . VAL A 1 285 ? -18.234 -14.203 -16.125 1 98.06 285 VAL A C 1
ATOM 2225 O O . VAL A 1 285 ? -18.047 -14.414 -17.312 1 98.06 285 VAL A O 1
ATOM 2228 N N . SER A 1 286 ? -19.203 -14.82 -15.461 1 97.62 286 SER A N 1
ATOM 2229 C CA . SER A 1 286 ? -19.984 -15.906 -16.031 1 97.62 286 SER A CA 1
ATOM 2230 C C . SER A 1 286 ? -20.922 -15.398 -17.125 1 97.62 286 SER A C 1
ATOM 2232 O O . SER A 1 286 ? -21.344 -16.156 -18 1 97.62 286 SER A O 1
ATOM 2234 N N . SER A 1 287 ? -21.25 -14.141 -17.031 1 97 287 SER A N 1
ATOM 2235 C CA . SER A 1 287 ? -22.141 -13.547 -18.031 1 97 287 SER A CA 1
ATOM 2236 C C . SER A 1 287 ? -21.422 -13.359 -19.359 1 97 287 SER A C 1
ATOM 2238 O O . SER A 1 287 ? -22.062 -13.062 -20.375 1 97 287 SER A O 1
ATOM 2240 N N . GLY A 1 288 ? -20.109 -13.422 -19.312 1 97.75 288 GLY A N 1
ATOM 2241 C CA . GLY A 1 288 ? -19.359 -13.352 -20.562 1 97.75 288 GLY A CA 1
ATOM 2242 C C . GLY A 1 288 ? -18.625 -12.039 -20.734 1 97.75 288 GLY A C 1
ATOM 2243 O O . GLY A 1 288 ? -18.047 -11.781 -21.797 1 97.75 288 GLY A O 1
ATOM 2244 N N . VAL A 1 289 ? -18.609 -11.219 -19.734 1 98.19 289 VAL A N 1
ATOM 2245 C CA . VAL A 1 289 ? -17.875 -9.961 -19.781 1 98.19 289 VAL A CA 1
ATOM 2246 C C . VAL A 1 289 ? -16.391 -10.25 -20.047 1 98.19 289 VAL A C 1
ATOM 2248 O O . VAL A 1 289 ? -15.836 -11.211 -19.5 1 98.19 289 VAL A O 1
ATOM 2251 N N . ASP A 1 290 ? -15.773 -9.445 -20.859 1 98.75 290 ASP A N 1
ATOM 2252 C CA . ASP A 1 290 ? -14.391 -9.688 -21.25 1 98.75 290 ASP A CA 1
ATOM 2253 C C . ASP A 1 290 ? -13.422 -9.273 -20.156 1 98.75 290 ASP A C 1
ATOM 2255 O O . ASP A 1 290 ? -12.414 -9.945 -19.922 1 98.75 290 ASP A O 1
ATOM 2259 N N . ILE A 1 291 ? -13.695 -8.133 -19.531 1 98.81 291 ILE A N 1
ATOM 2260 C CA . ILE A 1 291 ? -12.883 -7.609 -18.438 1 98.81 291 ILE A CA 1
ATOM 2261 C C . ILE A 1 291 ? -13.781 -7.047 -17.344 1 98.81 291 ILE A C 1
ATOM 2263 O O . ILE A 1 291 ? -14.734 -6.316 -17.625 1 98.81 291 ILE A O 1
ATOM 2267 N N . VAL A 1 292 ? -13.484 -7.41 -16.125 1 98.5 292 VAL A N 1
ATOM 2268 C CA . VAL A 1 292 ? -14.18 -6.883 -14.953 1 98.5 292 VAL A CA 1
ATOM 2269 C C . VAL A 1 292 ? -13.172 -6.211 -14.016 1 98.5 292 VAL A C 1
ATOM 2271 O O . VAL A 1 292 ? -12.102 -6.754 -13.75 1 98.5 292 VAL A O 1
ATOM 2274 N N . THR A 1 293 ? -13.453 -4.973 -13.555 1 97.38 293 THR A N 1
ATOM 2275 C CA . THR A 1 293 ? -12.617 -4.285 -12.578 1 97.38 293 THR A CA 1
ATOM 2276 C C . THR A 1 293 ? -13.383 -4.059 -11.273 1 97.38 293 THR A C 1
ATOM 2278 O O . THR A 1 293 ? -14.594 -3.852 -11.289 1 97.38 293 THR A O 1
ATOM 2281 N N . PHE A 1 294 ? -12.656 -4.137 -10.156 1 96.44 294 PHE A N 1
ATOM 2282 C CA . PHE A 1 294 ? -13.305 -3.869 -8.875 1 96.44 294 PHE A CA 1
ATOM 2283 C C . PHE A 1 294 ? -12.281 -3.52 -7.805 1 96.44 294 PHE A C 1
ATOM 2285 O O . PHE A 1 294 ? -11.086 -3.764 -7.984 1 96.44 294 PHE A O 1
ATOM 2292 N N . SER A 1 295 ? -12.758 -2.949 -6.727 1 96.19 295 SER A N 1
ATOM 2293 C CA . SER A 1 295 ? -11.914 -2.479 -5.629 1 96.19 295 SER A CA 1
ATOM 2294 C C . SER A 1 295 ? -11.695 -3.574 -4.594 1 96.19 295 SER A C 1
ATOM 2296 O O . SER A 1 295 ? -12.562 -4.418 -4.375 1 96.19 295 SER A O 1
ATOM 2298 N N . GLY A 1 296 ? -10.57 -3.477 -3.951 1 97.31 296 GLY A N 1
ATOM 2299 C CA . GLY A 1 296 ? -10.281 -4.398 -2.865 1 97.31 296 GLY A CA 1
ATOM 2300 C C . GLY A 1 296 ? -10.781 -3.912 -1.52 1 97.31 296 GLY A C 1
ATOM 2301 O O . GLY A 1 296 ? -11.07 -4.715 -0.628 1 97.31 296 GLY A O 1
ATOM 2302 N N . ASP A 1 297 ? -10.969 -2.594 -1.368 1 96.62 297 ASP A N 1
ATOM 2303 C CA . ASP A 1 297 ? -11.172 -2.037 -0.035 1 96.62 297 ASP A CA 1
ATOM 2304 C C . ASP A 1 297 ? -12.633 -1.63 0.174 1 96.62 297 ASP A C 1
ATOM 2306 O O . ASP A 1 297 ? -12.922 -0.726 0.96 1 96.62 297 ASP A O 1
ATOM 2310 N N . LYS A 1 298 ? -13.562 -2.189 -0.606 1 94.94 298 LYS A N 1
ATOM 2311 C CA . LYS A 1 298 ? -14.992 -1.983 -0.416 1 94.94 298 LYS A CA 1
ATOM 2312 C C . LYS A 1 298 ? -15.664 -3.248 0.107 1 94.94 298 LYS A C 1
ATOM 2314 O O . LYS A 1 298 ? -15.328 -3.74 1.185 1 94.94 298 LYS A O 1
ATOM 2319 N N . LEU A 1 299 ? -16.5 -3.859 -0.644 1 96.12 299 LEU A N 1
ATOM 2320 C CA . LEU A 1 299 ? -17.25 -5 -0.144 1 96.12 299 LEU A CA 1
ATOM 2321 C C . LEU A 1 299 ? -16.391 -6.254 -0.11 1 96.12 299 LEU A C 1
ATOM 2323 O O . LEU A 1 299 ? -16.734 -7.23 0.563 1 96.12 299 LEU A O 1
ATOM 2327 N N . LEU A 1 300 ? -15.266 -6.262 -0.845 1 97.25 300 LEU A N 1
ATOM 2328 C CA . LEU A 1 300 ? -14.328 -7.367 -0.736 1 97.25 300 LEU A CA 1
ATOM 2329 C C . LEU A 1 300 ? -13.758 -7.461 0.675 1 97.25 300 LEU A C 1
ATOM 2331 O O . LEU A 1 300 ? -13.453 -8.555 1.157 1 97.25 300 LEU A O 1
ATOM 2335 N N . GLY A 1 301 ? -13.57 -6.281 1.317 1 98.12 301 GLY A N 1
ATOM 2336 C CA . GLY A 1 301 ? -13.117 -6.27 2.699 1 98.12 301 GLY A CA 1
ATOM 2337 C C . GLY A 1 301 ? -11.609 -6.387 2.838 1 98.12 301 GLY A C 1
ATOM 2338 O O . GLY A 1 301 ? -11.109 -6.875 3.854 1 98.12 301 GLY A O 1
ATOM 2339 N N . GLY A 1 302 ? -10.922 -6.078 1.809 1 98.19 302 GLY A N 1
ATOM 2340 C CA . GLY A 1 302 ? -9.469 -6.148 1.811 1 98.19 302 GLY A CA 1
ATOM 2341 C C . GLY A 1 302 ? -8.812 -4.785 1.75 1 98.19 302 GLY A C 1
ATOM 2342 O O . GLY A 1 302 ? -9.391 -3.785 2.174 1 98.19 302 GLY A O 1
ATOM 2343 N N . PRO A 1 303 ? -7.566 -4.73 1.347 1 98.25 303 PRO A N 1
ATOM 2344 C CA . PRO A 1 303 ? -6.832 -3.469 1.216 1 98.25 303 PRO A CA 1
ATOM 2345 C C . PRO A 1 303 ? -7.203 -2.701 -0.051 1 98.25 303 PRO A C 1
ATOM 2347 O O . PRO A 1 303 ? -7.852 -3.252 -0.944 1 98.25 303 PRO A O 1
ATOM 2350 N N . GLN A 1 304 ? -6.895 -1.406 -0.063 1 97.25 304 GLN A N 1
ATOM 2351 C CA . GLN A 1 304 ? -7.004 -0.675 -1.321 1 97.25 304 GLN A CA 1
ATOM 2352 C C . GLN A 1 304 ? -6.234 -1.379 -2.436 1 97.25 304 GLN A C 1
ATOM 2354 O O . GLN A 1 304 ? -5.035 -1.641 -2.301 1 97.25 304 GLN A O 1
ATOM 2359 N N . ALA A 1 305 ? -6.855 -1.704 -3.473 1 97.75 305 ALA A N 1
ATOM 2360 C CA . ALA A 1 305 ? -6.328 -2.33 -4.684 1 97.75 305 ALA A CA 1
ATOM 2361 C C . ALA A 1 305 ? -7.332 -2.236 -5.832 1 97.75 305 ALA A C 1
ATOM 2363 O O . ALA A 1 305 ? -8.523 -1.993 -5.605 1 97.75 305 ALA A O 1
ATOM 2364 N N . GLY A 1 306 ? -6.855 -2.273 -6.977 1 97.62 306 GLY A N 1
ATOM 2365 C CA . GLY A 1 306 ? -7.66 -2.512 -8.164 1 97.62 306 GLY A CA 1
ATOM 2366 C C . GLY A 1 306 ? -7.438 -3.887 -8.766 1 97.62 306 GLY A C 1
ATOM 2367 O O . GLY A 1 306 ? -6.312 -4.238 -9.133 1 97.62 306 GLY A O 1
ATOM 2368 N N . ILE A 1 307 ? -8.484 -4.645 -8.844 1 98.56 307 ILE A N 1
ATOM 2369 C CA . ILE A 1 307 ? -8.375 -5.992 -9.391 1 98.56 307 ILE A CA 1
ATOM 2370 C C . ILE A 1 307 ? -9.008 -6.035 -10.781 1 98.56 307 ILE A C 1
ATOM 2372 O O . ILE A 1 307 ? -10.117 -5.535 -10.984 1 98.56 307 ILE A O 1
ATOM 2376 N N . ILE A 1 308 ? -8.297 -6.527 -11.719 1 98.75 308 ILE A N 1
ATOM 2377 C CA . ILE A 1 308 ? -8.734 -6.723 -13.102 1 98.75 308 ILE A CA 1
ATOM 2378 C C . ILE A 1 308 ? -8.812 -8.219 -13.406 1 98.75 308 ILE A C 1
ATOM 2380 O O . ILE A 1 308 ? -7.816 -8.93 -13.289 1 98.75 308 ILE A O 1
ATOM 2384 N N . VAL A 1 309 ? -9.977 -8.68 -13.781 1 98.81 309 VAL A N 1
ATOM 2385 C CA . VAL A 1 309 ? -10.117 -10.086 -14.156 1 98.81 309 VAL A CA 1
ATOM 2386 C C . VAL A 1 309 ? -10.781 -10.195 -15.523 1 98.81 309 VAL A C 1
ATOM 2388 O O . VAL A 1 309 ? -11.508 -9.297 -15.945 1 98.81 309 VAL A O 1
ATOM 2391 N N . GLY A 1 310 ? -10.523 -11.289 -16.234 1 98.69 310 GLY A N 1
ATOM 2392 C CA . GLY A 1 310 ? -11.172 -11.5 -17.531 1 98.69 310 GLY A CA 1
ATOM 2393 C C . GLY A 1 310 ? -10.367 -12.383 -18.469 1 98.69 310 GLY A C 1
ATOM 2394 O O . GLY A 1 310 ? -9.727 -13.336 -18.031 1 98.69 310 GLY A O 1
ATOM 2395 N N . LYS A 1 311 ? -10.547 -12.117 -19.703 1 98.62 311 LYS A N 1
ATOM 2396 C CA . LYS A 1 311 ? -9.891 -12.898 -20.734 1 98.62 311 LYS A CA 1
ATOM 2397 C C . LYS A 1 311 ? -8.375 -12.734 -20.672 1 98.62 311 LYS A C 1
ATOM 2399 O O . LYS A 1 311 ? -7.871 -11.617 -20.531 1 98.62 311 LYS A O 1
ATOM 2404 N N . LYS A 1 312 ? -7.676 -13.828 -20.859 1 98.12 312 LYS A N 1
ATOM 2405 C CA . LYS A 1 312 ? -6.219 -13.875 -20.766 1 98.12 312 LYS A CA 1
ATOM 2406 C C . LYS A 1 312 ? -5.574 -12.969 -21.812 1 98.12 312 LYS A C 1
ATOM 2408 O O . LYS A 1 312 ? -4.566 -12.312 -21.531 1 98.12 312 LYS A O 1
ATOM 2413 N N . LEU A 1 313 ? -6.156 -12.945 -22.906 1 97.81 313 LEU A N 1
ATOM 2414 C CA . LEU A 1 313 ? -5.637 -12.141 -24.016 1 97.81 313 LEU A CA 1
ATOM 2415 C C . LEU A 1 313 ? -5.457 -10.688 -23.594 1 97.81 313 LEU A C 1
ATOM 2417 O O . LEU A 1 313 ? -4.387 -10.109 -23.781 1 97.81 313 LEU A O 1
ATOM 2421 N N . TYR A 1 314 ? -6.449 -10.078 -22.984 1 98.5 314 TYR A N 1
ATOM 2422 C CA . TYR A 1 314 ? -6.418 -8.672 -22.594 1 98.5 314 TYR A CA 1
ATOM 2423 C C . TYR A 1 314 ? -5.516 -8.453 -21.391 1 98.5 314 TYR A C 1
ATOM 2425 O O . TYR A 1 314 ? -4.805 -7.453 -21.297 1 98.5 314 TYR A O 1
ATOM 2433 N N . ILE A 1 315 ? -5.539 -9.391 -20.453 1 98.44 315 ILE A N 1
ATOM 2434 C CA . ILE A 1 315 ? -4.695 -9.297 -19.281 1 98.44 315 ILE A CA 1
ATOM 2435 C C . ILE A 1 315 ? -3.223 -9.312 -19.688 1 98.44 315 ILE A C 1
ATOM 2437 O O . ILE A 1 315 ? -2.418 -8.539 -19.156 1 98.44 315 ILE A O 1
ATOM 2441 N N . ASP A 1 316 ? -2.893 -10.172 -20.609 1 97.56 316 ASP A N 1
ATOM 2442 C CA . ASP A 1 316 ? -1.521 -10.242 -21.094 1 97.56 316 ASP A CA 1
ATOM 2443 C C . ASP A 1 316 ? -1.095 -8.922 -21.734 1 97.56 316 ASP A C 1
ATOM 2445 O O . ASP A 1 316 ? 0.043 -8.477 -21.547 1 97.56 316 ASP A O 1
ATOM 2449 N N . GLN A 1 317 ? -1.967 -8.32 -22.422 1 97.62 317 GLN A N 1
ATOM 2450 C CA . GLN A 1 317 ? -1.676 -7.023 -23.031 1 97.62 317 GLN A CA 1
ATOM 2451 C C . GLN A 1 317 ? -1.433 -5.965 -21.953 1 97.62 317 GLN A C 1
ATOM 2453 O O . GLN A 1 317 ? -0.538 -5.129 -22.094 1 97.62 317 GLN A O 1
ATOM 2458 N N . MET A 1 318 ? -2.223 -6.023 -20.938 1 97 318 MET A N 1
ATOM 2459 C CA . MET A 1 318 ? -2.084 -5.055 -19.859 1 97 318 MET A CA 1
ATOM 2460 C C . MET A 1 318 ? -0.742 -5.215 -19.156 1 97 318 MET A C 1
ATOM 2462 O O . MET A 1 318 ? -0.112 -4.223 -18.781 1 97 318 MET A O 1
ATOM 2466 N N . LYS A 1 319 ? -0.344 -6.449 -18.984 1 94.62 319 LYS A N 1
ATOM 2467 C CA . LYS A 1 319 ? 0.938 -6.723 -18.344 1 94.62 319 LYS A CA 1
ATOM 2468 C C . LYS A 1 319 ? 2.09 -6.102 -19.125 1 94.62 319 LYS A C 1
ATOM 2470 O O . LYS A 1 319 ? 3.131 -5.773 -18.547 1 94.62 319 LYS A O 1
ATOM 2475 N N . GLN A 1 320 ? 1.897 -5.863 -20.391 1 92.12 320 GLN A N 1
ATOM 2476 C CA . GLN A 1 320 ? 2.939 -5.312 -21.25 1 92.12 320 GLN A CA 1
ATOM 2477 C C . GLN A 1 320 ? 2.836 -3.793 -21.344 1 92.12 320 GLN A C 1
ATOM 2479 O O . GLN A 1 320 ? 3.734 -3.133 -21.859 1 92.12 320 GLN A O 1
ATOM 2484 N N . ASN A 1 321 ? 1.722 -3.217 -20.906 1 92.5 321 ASN A N 1
ATOM 2485 C CA . ASN A 1 321 ? 1.535 -1.771 -20.906 1 92.5 321 ASN A CA 1
ATOM 2486 C C . ASN A 1 321 ? 2.471 -1.085 -19.906 1 92.5 321 ASN A C 1
ATOM 2488 O O . ASN A 1 321 ? 2.484 -1.429 -18.734 1 92.5 321 ASN A O 1
ATOM 2492 N N . PRO A 1 322 ? 3.246 -0.104 -20.281 1 87 322 PRO A N 1
ATOM 2493 C CA . PRO A 1 322 ? 4.191 0.576 -19.406 1 87 322 PRO A CA 1
ATOM 2494 C C . PRO A 1 322 ? 3.518 1.202 -18.188 1 87 322 PRO A C 1
ATOM 2496 O O . PRO A 1 322 ? 4.152 1.369 -17.141 1 87 322 PRO A O 1
ATOM 2499 N N . LEU A 1 323 ? 2.244 1.487 -18.266 1 91.19 323 LEU A N 1
ATOM 2500 C CA . LEU A 1 323 ? 1.516 2.068 -17.141 1 91.19 323 LEU A CA 1
ATOM 2501 C C . LEU A 1 323 ? 1.44 1.09 -15.977 1 91.19 323 LEU A C 1
ATOM 2503 O O . LEU A 1 323 ? 1.223 1.495 -14.828 1 91.19 323 LEU A O 1
ATOM 2507 N N . THR A 1 324 ? 1.572 -0.188 -16.328 1 93.62 324 THR A N 1
ATOM 2508 C CA . THR A 1 324 ? 1.483 -1.211 -15.297 1 93.62 324 THR A CA 1
ATOM 2509 C C . THR A 1 324 ? 2.541 -0.986 -14.219 1 93.62 324 THR A C 1
ATOM 2511 O O . THR A 1 324 ? 2.283 -1.198 -13.031 1 93.62 324 THR A O 1
ATOM 2514 N N . ARG A 1 325 ? 3.676 -0.51 -14.609 1 91.12 325 ARG A N 1
ATOM 2515 C CA . ARG A 1 325 ? 4.738 -0.232 -13.648 1 91.12 325 ARG A CA 1
ATOM 2516 C C . ARG A 1 325 ? 4.348 0.905 -12.711 1 91.12 325 ARG A C 1
ATOM 2518 O O . ARG A 1 325 ? 4.625 0.852 -11.508 1 91.12 325 ARG A O 1
ATOM 2525 N N . ALA A 1 326 ? 3.756 1.971 -13.258 1 92.69 326 ALA A N 1
ATOM 2526 C CA . ALA A 1 326 ? 3.338 3.123 -12.461 1 92.69 326 ALA A CA 1
ATOM 2527 C C . ALA A 1 326 ? 2.197 2.754 -11.516 1 92.69 326 ALA A C 1
ATOM 2529 O O . ALA A 1 326 ? 2.039 3.361 -10.461 1 92.69 326 ALA A O 1
ATOM 2530 N N . PHE A 1 327 ? 1.444 1.728 -11.883 1 95.31 327 PHE A N 1
ATOM 2531 C CA . PHE A 1 327 ? 0.297 1.315 -11.086 1 95.31 327 PHE A CA 1
ATOM 2532 C C . PHE A 1 327 ? 0.647 0.113 -10.211 1 95.31 327 PHE A C 1
ATOM 2534 O O . PHE A 1 327 ? -0.23 -0.48 -9.586 1 95.31 327 PHE A O 1
ATOM 2541 N N . ARG A 1 328 ? 1.905 -0.215 -10.117 1 94.81 328 ARG A N 1
ATOM 2542 C CA . ARG A 1 328 ? 2.363 -1.42 -9.438 1 94.81 328 ARG A CA 1
ATOM 2543 C C . ARG A 1 328 ? 1.989 -1.387 -7.957 1 94.81 328 ARG A C 1
ATOM 2545 O O . ARG A 1 328 ? 2.227 -0.388 -7.273 1 94.81 328 ARG A O 1
ATOM 2552 N N . VAL A 1 329 ? 1.485 -2.469 -7.5 1 94.81 329 VAL A N 1
ATOM 2553 C CA . VAL A 1 329 ? 1.021 -2.578 -6.121 1 94.81 329 VAL A CA 1
ATOM 2554 C C . VAL A 1 329 ? 2.197 -2.91 -5.203 1 94.81 329 VAL A C 1
ATOM 2556 O O . VAL A 1 329 ? 3.133 -3.605 -5.609 1 94.81 329 VAL A O 1
ATOM 2559 N N . ASP A 1 330 ? 2.15 -2.443 -3.98 1 94.5 330 ASP A N 1
ATOM 2560 C CA . ASP A 1 330 ? 3.189 -2.68 -2.984 1 94.5 330 ASP A CA 1
ATOM 2561 C C . ASP A 1 330 ? 3.027 -4.051 -2.332 1 94.5 330 ASP A C 1
ATOM 2563 O O . ASP A 1 330 ? 1.955 -4.656 -2.406 1 94.5 330 ASP A O 1
ATOM 2567 N N . LYS A 1 331 ? 4.105 -4.535 -1.69 1 96.5 331 LYS A N 1
ATOM 2568 C CA . LYS A 1 331 ? 4.098 -5.871 -1.1 1 96.5 331 LYS A CA 1
ATOM 2569 C C . LYS A 1 331 ? 3.125 -5.945 0.074 1 96.5 331 LYS A C 1
ATOM 2571 O O . LYS A 1 331 ? 2.547 -7.004 0.341 1 96.5 331 LYS A O 1
ATOM 2576 N N . LEU A 1 332 ? 2.902 -4.836 0.796 1 97.12 332 LEU A N 1
ATOM 2577 C CA . LEU A 1 332 ? 1.952 -4.84 1.901 1 97.12 332 LEU A CA 1
ATOM 2578 C C . LEU A 1 332 ? 0.54 -5.129 1.403 1 97.12 332 LEU A C 1
ATOM 2580 O O . LEU A 1 332 ? -0.146 -6.004 1.94 1 97.12 332 LEU A O 1
ATOM 2584 N N . THR A 1 333 ? 0.207 -4.422 0.401 1 96.88 333 THR A N 1
ATOM 2585 C CA . THR A 1 333 ? -1.116 -4.582 -0.192 1 96.88 333 THR A CA 1
ATOM 2586 C C . THR A 1 333 ? -1.283 -5.98 -0.777 1 96.88 333 THR A C 1
ATOM 2588 O O . THR A 1 333 ? -2.328 -6.609 -0.604 1 96.88 333 THR A O 1
ATOM 2591 N N . MET A 1 334 ? -0.277 -6.434 -1.423 1 97.31 334 MET A N 1
ATOM 2592 C CA . MET A 1 334 ? -0.337 -7.75 -2.051 1 97.31 334 MET A CA 1
ATOM 2593 C C . MET A 1 334 ? -0.509 -8.844 -1.003 1 97.31 334 MET A C 1
ATOM 2595 O O . MET A 1 334 ? -1.335 -9.742 -1.167 1 97.31 334 MET A O 1
ATOM 2599 N N . ALA A 1 335 ? 0.279 -8.781 0.051 1 98.19 335 ALA A N 1
ATOM 2600 C CA . ALA A 1 335 ? 0.18 -9.766 1.125 1 98.19 335 ALA A CA 1
ATOM 2601 C C . ALA A 1 335 ? -1.197 -9.727 1.782 1 98.19 335 ALA A C 1
ATOM 2603 O O . ALA A 1 335 ? -1.801 -10.766 2.039 1 98.19 335 ALA A O 1
ATOM 2604 N N . ALA A 1 336 ? -1.677 -8.539 2.018 1 98.69 336 ALA A N 1
ATOM 2605 C CA . ALA A 1 336 ? -2.984 -8.375 2.646 1 98.69 336 ALA A CA 1
ATOM 2606 C C . ALA A 1 336 ? -4.098 -8.906 1.746 1 98.69 336 ALA A C 1
ATOM 2608 O O . ALA A 1 336 ? -5.035 -9.547 2.221 1 98.69 336 ALA A O 1
ATOM 2609 N N . LEU A 1 337 ? -3.961 -8.609 0.474 1 98.56 337 LEU A N 1
ATOM 2610 C CA . LEU A 1 337 ? -4.973 -9.062 -0.473 1 98.56 337 LEU A CA 1
ATOM 2611 C C . LEU A 1 337 ? -4.988 -10.586 -0.556 1 98.56 337 LEU A C 1
ATOM 2613 O O . LEU A 1 337 ? -6.051 -11.203 -0.485 1 98.56 337 LEU A O 1
ATOM 2617 N N . GLU A 1 338 ? -3.826 -11.188 -0.692 1 98.5 338 GLU A N 1
ATOM 2618 C CA . GLU A 1 338 ? -3.746 -12.641 -0.767 1 98.5 338 GLU A CA 1
ATOM 2619 C C . GLU A 1 338 ? -4.336 -13.289 0.482 1 98.5 338 GLU A C 1
ATOM 2621 O O . GLU A 1 338 ? -5.148 -14.211 0.384 1 98.5 338 GLU A O 1
ATOM 2626 N N . ALA A 1 339 ? -3.928 -12.781 1.592 1 98.62 339 ALA A N 1
ATOM 2627 C CA . ALA A 1 339 ? -4.402 -13.336 2.855 1 98.62 339 ALA A CA 1
ATOM 2628 C C . ALA A 1 339 ? -5.918 -13.203 2.98 1 98.62 339 ALA A C 1
ATOM 2630 O O . ALA A 1 339 ? -6.59 -14.117 3.463 1 98.62 339 ALA A O 1
ATOM 2631 N N . THR A 1 340 ? -6.445 -12.07 2.586 1 98.75 340 THR A N 1
ATOM 2632 C CA . THR A 1 340 ? -7.887 -11.859 2.623 1 98.75 340 THR A CA 1
ATOM 2633 C C . THR A 1 340 ? -8.609 -12.828 1.689 1 98.75 340 THR A C 1
ATOM 2635 O O . THR A 1 340 ? -9.609 -13.43 2.066 1 98.75 340 THR A O 1
ATOM 2638 N N . LEU A 1 341 ? -8.062 -12.977 0.483 1 98.62 341 LEU A N 1
ATOM 2639 C CA . LEU A 1 341 ? -8.664 -13.867 -0.503 1 98.62 341 LEU A CA 1
ATOM 2640 C C . LEU A 1 341 ? -8.656 -15.312 -0.012 1 98.62 341 LEU A C 1
ATOM 2642 O O . LEU A 1 341 ? -9.578 -16.078 -0.309 1 98.62 341 LEU A O 1
ATOM 2646 N N . LYS A 1 342 ? -7.68 -15.688 0.726 1 97.94 342 LYS A N 1
ATOM 2647 C CA . LYS A 1 342 ? -7.633 -17.031 1.287 1 97.94 342 LYS A CA 1
ATOM 2648 C C . LYS A 1 342 ? -8.805 -17.281 2.232 1 97.94 342 LYS A C 1
ATOM 2650 O O . LYS A 1 342 ? -9.32 -18.391 2.316 1 97.94 342 LYS A O 1
ATOM 2655 N N . LEU A 1 343 ? -9.242 -16.266 2.904 1 97.88 343 LEU A N 1
ATOM 2656 C CA . LEU A 1 343 ? -10.398 -16.391 3.779 1 97.88 343 LEU A CA 1
ATOM 2657 C C . LEU A 1 343 ? -11.664 -16.688 2.973 1 97.88 343 LEU A C 1
ATOM 2659 O O . LEU A 1 343 ? -12.586 -17.328 3.469 1 97.88 343 LEU A O 1
ATOM 2663 N N . TYR A 1 344 ? -11.703 -16.266 1.73 1 98.12 344 TYR A N 1
ATOM 2664 C CA . TYR A 1 344 ? -12.875 -16.438 0.875 1 98.12 344 TYR A CA 1
ATOM 2665 C C . TYR A 1 344 ? -13 -17.875 0.392 1 98.12 344 TYR A C 1
ATOM 2667 O O . TYR A 1 344 ? -14.023 -18.25 -0.182 1 98.12 344 TYR A O 1
ATOM 2675 N N . LEU A 1 345 ? -11.961 -18.656 0.595 1 97.25 345 LEU A N 1
ATOM 2676 C CA . LEU A 1 345 ? -12.031 -20.047 0.168 1 97.25 345 LEU A CA 1
ATOM 2677 C C . LEU A 1 345 ? -13.086 -20.797 0.961 1 97.25 345 LEU A C 1
ATOM 2679 O O . LEU A 1 345 ? -13.523 -21.875 0.547 1 97.25 345 LEU A O 1
ATOM 2683 N N . ASP A 1 346 ? -13.438 -20.266 2.07 1 96.31 346 ASP A N 1
ATOM 2684 C CA . ASP A 1 346 ? -14.555 -20.734 2.881 1 96.31 346 ASP A CA 1
ATOM 2685 C C . ASP A 1 346 ? -15.5 -19.578 3.227 1 96.31 346 ASP A C 1
ATOM 2687 O O . ASP A 1 346 ? -15.117 -18.641 3.926 1 96.31 346 ASP A O 1
ATOM 2691 N N . GLU A 1 347 ? -16.719 -19.672 2.734 1 96.69 347 GLU A N 1
ATOM 2692 C CA . GLU A 1 347 ? -17.672 -18.562 2.881 1 96.69 347 GLU A CA 1
ATOM 2693 C C . GLU A 1 347 ? -17.922 -18.25 4.352 1 96.69 347 GLU A C 1
ATOM 2695 O O . GLU A 1 347 ? -17.969 -17.078 4.742 1 96.69 347 GLU A O 1
ATOM 2700 N N . GLU A 1 348 ? -18.094 -19.266 5.148 1 96 348 GLU A N 1
ATOM 2701 C CA . GLU A 1 348 ? -18.344 -19.047 6.57 1 96 348 GLU A CA 1
ATOM 2702 C C . GLU A 1 348 ? -17.156 -18.359 7.234 1 96 348 GLU A C 1
ATOM 2704 O O . GLU A 1 348 ? -17.328 -17.453 8.055 1 96 348 GLU A O 1
ATOM 2709 N N . MET A 1 349 ? -15.984 -18.797 6.855 1 96.31 349 MET A N 1
ATOM 2710 C CA . MET A 1 349 ? -14.773 -18.188 7.387 1 96.31 349 MET A CA 1
ATOM 2711 C C . MET A 1 349 ? -14.68 -16.719 6.977 1 96.31 349 MET A C 1
ATOM 2713 O O . MET A 1 349 ? -14.32 -15.867 7.789 1 96.31 349 MET A O 1
ATOM 2717 N N . ALA A 1 350 ? -14.977 -16.438 5.746 1 97.94 350 ALA A N 1
ATOM 2718 C CA . ALA A 1 350 ? -14.945 -15.07 5.25 1 97.94 350 ALA A CA 1
ATOM 2719 C C . ALA A 1 350 ? -15.898 -14.18 6.051 1 97.94 350 ALA A C 1
ATOM 2721 O O . ALA A 1 350 ? -15.516 -13.094 6.492 1 97.94 350 ALA A O 1
ATOM 2722 N N . LEU A 1 351 ? -17.109 -14.633 6.301 1 97.88 351 LEU A N 1
ATOM 2723 C CA . LEU A 1 351 ? -18.125 -13.859 7.012 1 97.88 351 LEU A CA 1
ATOM 2724 C C . LEU A 1 351 ? -17.703 -13.609 8.461 1 97.88 351 LEU A C 1
ATOM 2726 O O . LEU A 1 351 ? -18 -12.555 9.016 1 97.88 351 LEU A O 1
ATOM 2730 N N . GLN A 1 352 ? -16.953 -14.531 9 1 97.31 352 GLN A N 1
ATOM 2731 C CA . GLN A 1 352 ? -16.578 -14.453 10.406 1 97.31 352 GLN A CA 1
ATOM 2732 C C . GLN A 1 352 ? -15.32 -13.617 10.594 1 97.31 352 GLN A C 1
ATOM 2734 O O . GLN A 1 352 ? -15.195 -12.883 11.578 1 97.31 352 GLN A O 1
ATOM 2739 N N . LYS A 1 353 ? -14.438 -13.711 9.648 1 98.38 353 LYS A N 1
ATOM 2740 C CA . LYS A 1 353 ? -13.094 -13.18 9.906 1 98.38 353 LYS A CA 1
ATOM 2741 C C . LYS A 1 353 ? -12.891 -11.844 9.203 1 98.38 353 LYS A C 1
ATOM 2743 O O . LYS A 1 353 ? -12.039 -11.047 9.609 1 98.38 353 LYS A O 1
ATOM 2748 N N . ILE A 1 354 ? -13.539 -11.594 8.109 1 98.62 354 ILE A N 1
ATOM 2749 C CA . ILE A 1 354 ? -13.43 -10.305 7.426 1 98.62 354 ILE A CA 1
ATOM 2750 C C . ILE A 1 354 ? -14.352 -9.289 8.094 1 98.62 354 ILE A C 1
ATOM 2752 O O . ILE A 1 354 ? -15.578 -9.414 8.031 1 98.62 354 ILE A O 1
ATOM 2756 N N . PRO A 1 355 ? -13.828 -8.281 8.688 1 98.62 355 PRO A N 1
ATOM 2757 C CA . PRO A 1 355 ? -14.617 -7.383 9.531 1 98.62 355 PRO A CA 1
ATOM 2758 C C . PRO A 1 355 ? -15.773 -6.727 8.773 1 98.62 355 PRO A C 1
ATOM 2760 O O . PRO A 1 355 ? -16.875 -6.629 9.297 1 98.62 355 PRO A O 1
ATOM 2763 N N . THR A 1 356 ? -15.531 -6.301 7.57 1 98.06 356 THR A N 1
ATOM 2764 C CA . THR A 1 356 ? -16.562 -5.648 6.766 1 98.06 356 THR A CA 1
ATOM 2765 C C . THR A 1 356 ? -17.75 -6.574 6.559 1 98.06 356 THR A C 1
ATOM 2767 O O . THR A 1 356 ? -18.906 -6.176 6.777 1 98.06 356 THR A O 1
ATOM 2770 N N . LEU A 1 357 ? -17.484 -7.793 6.199 1 98.06 357 LEU A N 1
ATOM 2771 C CA . LEU A 1 357 ? -18.547 -8.758 5.98 1 98.06 357 LEU A CA 1
ATOM 2772 C C . LEU A 1 357 ? -19.266 -9.078 7.289 1 98.06 357 LEU A C 1
ATOM 2774 O O . LEU A 1 357 ? -20.5 -9.203 7.316 1 98.06 357 LEU A O 1
ATOM 2778 N N . LYS A 1 358 ? -18.5 -9.242 8.312 1 98.25 358 LYS A N 1
ATOM 2779 C CA . LYS A 1 358 ? -19.078 -9.531 9.617 1 98.25 358 LYS A CA 1
ATOM 2780 C C . LYS A 1 358 ? -20.031 -8.43 10.062 1 98.25 358 LYS A C 1
ATOM 2782 O O . LYS A 1 358 ? -21.156 -8.711 10.508 1 98.25 358 LYS A O 1
ATOM 2787 N N . MET A 1 359 ? -19.641 -7.203 9.898 1 98.19 359 MET A N 1
ATOM 2788 C CA . MET A 1 359 ? -20.484 -6.07 10.289 1 98.19 359 MET A CA 1
ATOM 2789 C C . MET A 1 359 ? -21.734 -6.012 9.43 1 98.19 359 MET A C 1
ATOM 2791 O O . MET A 1 359 ? -22.828 -5.703 9.93 1 98.19 359 MET A O 1
ATOM 2795 N N . LEU A 1 360 ? -21.609 -6.309 8.18 1 97.19 360 LEU A N 1
ATOM 2796 C CA . LEU A 1 360 ? -22.719 -6.199 7.246 1 97.19 360 LEU A CA 1
ATOM 2797 C C . LEU A 1 360 ? -23.766 -7.285 7.516 1 97.19 360 LEU A C 1
ATOM 2799 O O . LEU A 1 360 ? -24.953 -7.082 7.273 1 97.19 360 LEU A O 1
ATOM 2803 N N . THR A 1 361 ? -23.297 -8.406 8.047 1 97.12 361 THR A N 1
ATOM 2804 C CA . THR A 1 361 ? -24.188 -9.555 8.125 1 97.12 361 THR A CA 1
ATOM 2805 C C . THR A 1 361 ? -24.609 -9.82 9.57 1 97.12 361 THR A C 1
ATOM 2807 O O . THR A 1 361 ? -25.438 -10.688 9.828 1 97.12 361 THR A O 1
ATOM 2810 N N . GLU A 1 362 ? -24.062 -9.109 10.469 1 97.5 362 GLU A N 1
ATOM 2811 C CA . GLU A 1 362 ? -24.453 -9.289 11.867 1 97.5 362 GLU A CA 1
ATOM 2812 C C . GLU A 1 362 ? -25.938 -8.961 12.07 1 97.5 362 GLU A C 1
ATOM 2814 O O . GLU A 1 362 ? -26.438 -7.973 11.531 1 97.5 362 GLU A O 1
ATOM 2819 N N . THR A 1 363 ? -26.578 -9.75 12.898 1 97.12 363 THR A N 1
ATOM 2820 C CA . THR A 1 363 ? -28.016 -9.57 13.125 1 97.12 363 THR A CA 1
ATOM 2821 C C . THR A 1 363 ? -28.266 -8.477 14.156 1 97.12 363 THR A C 1
ATOM 2823 O O . THR A 1 363 ? -27.406 -8.211 15.008 1 97.12 363 THR A O 1
ATOM 2826 N N . ALA A 1 364 ? -29.438 -7.887 14.07 1 97.69 364 ALA A N 1
ATOM 2827 C CA . ALA A 1 364 ? -29.828 -6.871 15.047 1 97.69 364 ALA A CA 1
ATOM 2828 C C . ALA A 1 364 ? -29.875 -7.449 16.453 1 97.69 364 ALA A C 1
ATOM 2830 O O . ALA A 1 364 ? -29.562 -6.758 17.422 1 97.69 364 ALA A O 1
ATOM 2831 N N . GLU A 1 365 ? -30.234 -8.68 16.562 1 97.94 365 GLU A N 1
ATOM 2832 C CA . GLU A 1 365 ? -30.312 -9.336 17.859 1 97.94 365 GLU A CA 1
ATOM 2833 C C . GLU A 1 365 ? -28.938 -9.43 18.516 1 97.94 365 GLU A C 1
ATOM 2835 O O . GLU A 1 365 ? -28.781 -9.164 19.703 1 97.94 365 GLU A O 1
ATOM 2840 N N . SER A 1 366 ? -28.016 -9.812 17.703 1 97.94 366 SER A N 1
ATOM 2841 C CA . SER A 1 366 ? -26.641 -9.875 18.203 1 97.94 366 SER A CA 1
ATOM 2842 C C . SER A 1 366 ? -26.141 -8.5 18.641 1 97.94 366 SER A C 1
ATOM 2844 O O . SER A 1 366 ? -25.5 -8.367 19.672 1 97.94 366 SER A O 1
ATOM 2846 N N . ILE A 1 367 ? -26.438 -7.473 17.906 1 98.56 367 ILE A N 1
ATOM 2847 C CA . ILE A 1 367 ? -26.031 -6.102 18.188 1 98.56 367 ILE A CA 1
ATOM 2848 C C . ILE A 1 367 ? -26.719 -5.617 19.469 1 98.56 367 ILE A C 1
ATOM 2850 O O . ILE A 1 367 ? -26.125 -4.898 20.266 1 98.56 367 ILE A O 1
ATOM 2854 N N . TYR A 1 368 ? -27.953 -6.043 19.656 1 98.62 368 TYR A N 1
ATOM 2855 C CA . TYR A 1 368 ? -28.703 -5.676 20.859 1 98.62 368 TYR A CA 1
ATOM 2856 C C . TYR A 1 368 ? -28 -6.18 22.109 1 98.62 368 TYR A C 1
ATOM 2858 O O . TYR A 1 368 ? -27.891 -5.453 23.094 1 98.62 368 TYR A O 1
ATOM 2866 N N . GLU A 1 369 ? -27.547 -7.371 22.031 1 98.56 369 GLU A N 1
ATOM 2867 C CA . GLU A 1 369 ? -26.844 -7.945 23.172 1 98.56 369 GLU A CA 1
ATOM 2868 C C . GLU A 1 369 ? -25.578 -7.164 23.484 1 98.56 369 GLU A C 1
ATOM 2870 O O . GLU A 1 369 ? -25.25 -6.934 24.656 1 98.56 369 GLU A O 1
ATOM 2875 N N . ARG A 1 370 ? -24.875 -6.727 22.516 1 98.31 370 ARG A N 1
ATOM 2876 C CA . ARG A 1 370 ? -23.672 -5.922 22.719 1 98.31 370 ARG A CA 1
ATOM 2877 C C . ARG A 1 370 ? -24.031 -4.539 23.25 1 98.31 370 ARG A C 1
ATOM 2879 O O . ARG A 1 370 ? -23.297 -3.986 24.078 1 98.31 370 ARG A O 1
ATOM 2886 N N . ALA A 1 371 ? -25.125 -4.004 22.75 1 98.56 371 ALA A N 1
ATOM 2887 C CA . ALA A 1 371 ? -25.578 -2.701 23.234 1 98.56 371 ALA A CA 1
ATOM 2888 C C . ALA A 1 371 ? -25.891 -2.74 24.719 1 98.56 371 ALA A C 1
ATOM 2890 O O . ALA A 1 371 ? -25.594 -1.787 25.453 1 98.56 371 ALA A O 1
ATOM 2891 N N . LYS A 1 372 ? -26.438 -3.828 25.141 1 98.44 372 LYS A N 1
ATOM 2892 C CA . LYS A 1 372 ? -26.766 -3.986 26.547 1 98.44 372 LYS A CA 1
ATOM 2893 C C . LYS A 1 372 ? -25.5 -3.93 27.406 1 98.44 372 LYS A C 1
ATOM 2895 O O . LYS A 1 372 ? -25.484 -3.311 28.469 1 98.44 372 LYS A O 1
ATOM 2900 N N . VAL A 1 373 ? -24.516 -4.539 26.906 1 98.31 373 VAL A N 1
ATOM 2901 C CA . VAL A 1 373 ? -23.266 -4.59 27.641 1 98.31 373 VAL A CA 1
ATOM 2902 C C . VAL A 1 373 ? -22.688 -3.182 27.781 1 98.31 373 VAL A C 1
ATOM 2904 O O . VAL A 1 373 ? -22.375 -2.729 28.875 1 98.31 373 VAL A O 1
ATOM 2907 N N . LEU A 1 374 ? -22.516 -2.484 26.688 1 98.06 374 LEU A N 1
ATOM 2908 C CA . LEU A 1 374 ? -21.938 -1.14 26.719 1 98.06 374 LEU A CA 1
ATOM 2909 C C . LEU A 1 374 ? -22.828 -0.197 27.516 1 98.06 374 LEU A C 1
ATOM 2911 O O . LEU A 1 374 ? -22.328 0.643 28.266 1 98.06 374 LEU A O 1
ATOM 2915 N N . HIS A 1 375 ? -24.141 -0.304 27.359 1 98 375 HIS A N 1
ATOM 2916 C CA . HIS A 1 375 ? -25.078 0.511 28.109 1 98 375 HIS A CA 1
ATOM 2917 C C . HIS A 1 375 ? -24.891 0.331 29.609 1 98 375 HIS A C 1
ATOM 2919 O O . HIS A 1 375 ? -24.859 1.311 30.359 1 98 375 HIS A O 1
ATOM 2925 N N . SER A 1 376 ? -24.781 -0.906 30 1 97.75 376 SER A N 1
ATOM 2926 C CA . SER A 1 376 ? -24.578 -1.208 31.406 1 97.75 376 SER A CA 1
ATOM 2927 C C . SER A 1 376 ? -23.281 -0.592 31.922 1 97.75 376 SER A C 1
ATOM 2929 O O . SER A 1 376 ? -23.234 -0.099 33.062 1 97.75 376 SER A O 1
ATOM 2931 N N . MET A 1 377 ? -22.25 -0.635 31.141 1 97.31 377 MET A N 1
ATOM 2932 C CA . MET A 1 377 ? -20.969 -0.051 31.516 1 97.31 377 MET A CA 1
ATOM 2933 C C . MET A 1 377 ? -21.094 1.461 31.672 1 97.31 377 MET A C 1
ATOM 2935 O O . MET A 1 377 ? -20.531 2.033 32.625 1 97.31 377 MET A O 1
ATOM 2939 N N . ILE A 1 378 ? -21.828 2.105 30.828 1 95.94 378 ILE A N 1
ATOM 2940 C CA . ILE A 1 378 ? -22 3.555 30.859 1 95.94 378 ILE A CA 1
ATOM 2941 C C . ILE A 1 378 ? -22.797 3.947 32.094 1 95.94 378 ILE A C 1
ATOM 2943 O O . ILE A 1 378 ? -22.422 4.867 32.844 1 95.94 378 ILE A O 1
ATOM 2947 N N . VAL A 1 379 ? -23.844 3.246 32.375 1 94.56 379 VAL A N 1
ATOM 2948 C CA . VAL A 1 379 ? -24.75 3.543 33.5 1 94.56 379 VAL A CA 1
ATOM 2949 C C . VAL A 1 379 ? -24.016 3.328 34.812 1 94.56 379 VAL A C 1
ATOM 2951 O O . VAL A 1 379 ? -24.25 4.059 35.781 1 94.56 379 VAL A O 1
ATOM 2954 N N . SER A 1 380 ? -23.219 2.383 34.812 1 94.75 380 SER A N 1
ATOM 2955 C CA . SER A 1 380 ? -22.5 2.037 36.031 1 94.75 380 SER A CA 1
ATOM 2956 C C . SER A 1 380 ? -21.547 3.156 36.469 1 94.75 380 SER A C 1
ATOM 2958 O O . SER A 1 380 ? -21.188 3.26 37.625 1 94.75 380 SER A O 1
ATOM 2960 N N . GLU A 1 381 ? -21.109 3.957 35.531 1 91.88 381 GLU A N 1
ATOM 2961 C CA . GLU A 1 381 ? -20.203 5.059 35.844 1 91.88 381 GLU A CA 1
ATOM 2962 C C . GLU A 1 381 ? -20.922 6.203 36.531 1 91.88 381 GLU A C 1
ATOM 2964 O O . GLU A 1 381 ? -20.297 7.105 37.094 1 91.88 381 GLU A O 1
ATOM 2969 N N . LYS A 1 382 ? -22.203 6.207 36.625 1 89.31 382 LYS A N 1
ATOM 2970 C CA . LYS A 1 382 ? -23.062 7.199 37.281 1 89.31 382 LYS A CA 1
ATOM 2971 C C . LYS A 1 382 ? -22.734 8.609 36.812 1 89.31 382 LYS A C 1
ATOM 2973 O O . LYS A 1 382 ? -22.562 9.523 37.594 1 89.31 382 LYS A O 1
ATOM 2978 N N . LEU A 1 383 ? -22.578 8.672 35.5 1 88.94 383 LEU A N 1
ATOM 2979 C CA . LEU A 1 383 ? -22.328 9.969 34.875 1 88.94 383 LEU A CA 1
ATOM 2980 C C . LEU A 1 383 ? -23.609 10.789 34.781 1 88.94 383 LEU A C 1
ATOM 2982 O O . LEU A 1 383 ? -24.703 10.25 34.938 1 88.94 383 LEU A O 1
ATOM 2986 N N . ASP A 1 384 ? -23.5 12.062 34.688 1 89.88 384 ASP A N 1
ATOM 2987 C CA . ASP A 1 384 ? -24.641 12.953 34.562 1 89.88 384 ASP A CA 1
ATOM 2988 C C . ASP A 1 384 ? -25.203 12.883 33.125 1 89.88 384 ASP A C 1
ATOM 2990 O O . ASP A 1 384 ? -25.312 13.906 32.438 1 89.88 384 ASP A O 1
ATOM 2994 N N . VAL A 1 385 ? -25.516 11.656 32.656 1 93.44 385 VAL A N 1
ATOM 2995 C CA . VAL A 1 385 ? -26.078 11.469 31.328 1 93.44 385 VAL A CA 1
ATOM 2996 C C . VAL A 1 385 ? -27.297 10.547 31.406 1 93.44 385 VAL A C 1
ATOM 2998 O O . VAL A 1 385 ? -27.438 9.773 32.375 1 93.44 385 VAL A O 1
ATOM 3001 N N . VAL A 1 386 ? -28.188 10.719 30.562 1 94.5 386 VAL A N 1
ATOM 3002 C CA . VAL A 1 386 ? -29.25 9.758 30.297 1 94.5 386 VAL A CA 1
ATOM 3003 C C . VAL A 1 386 ? -28.891 8.914 29.078 1 94.5 386 VAL A C 1
ATOM 3005 O O . VAL A 1 386 ? -28.656 9.453 27.984 1 94.5 386 VAL A O 1
ATOM 3008 N N . ALA A 1 387 ? -28.797 7.664 29.281 1 96.31 387 ALA A N 1
ATOM 3009 C CA . ALA A 1 387 ? -28.438 6.746 28.203 1 96.31 387 ALA A CA 1
ATOM 3010 C C . ALA A 1 387 ? -29.516 5.699 27.984 1 96.31 387 ALA A C 1
ATOM 3012 O O . ALA A 1 387 ? -30.109 5.203 28.953 1 96.31 387 ALA A O 1
ATOM 3013 N N . GLY A 1 388 ? -29.844 5.426 26.75 1 97.62 388 GLY A N 1
ATOM 3014 C CA . GLY A 1 388 ? -30.828 4.406 26.406 1 97.62 388 GLY A CA 1
ATOM 3015 C C . GLY A 1 388 ? -30.469 3.65 25.141 1 97.62 388 GLY A C 1
ATOM 3016 O O . GLY A 1 388 ? -29.688 4.137 24.312 1 97.62 388 GLY A O 1
ATOM 3017 N N . ILE A 1 389 ? -31 2.451 25.047 1 98.56 389 ILE A N 1
ATOM 3018 C CA . ILE A 1 389 ? -30.844 1.639 23.844 1 98.56 389 ILE A CA 1
ATOM 3019 C C . ILE A 1 389 ? -32.031 1.845 22.922 1 98.56 389 ILE A C 1
ATOM 3021 O O . ILE A 1 389 ? -33.188 1.888 23.391 1 98.56 389 ILE A O 1
ATOM 3025 N N . ALA A 1 390 ? -31.797 2.027 21.656 1 98.44 390 ALA A N 1
ATOM 3026 C CA . ALA A 1 390 ? -32.875 2.238 20.703 1 98.44 390 ALA A CA 1
ATOM 3027 C C . ALA A 1 390 ? -32.625 1.478 19.406 1 98.44 390 ALA A C 1
ATOM 3029 O O . ALA A 1 390 ? -31.484 1.23 19.031 1 98.44 390 ALA A O 1
ATOM 3030 N N . LYS A 1 391 ? -33.75 1.098 18.734 1 98 391 LYS A N 1
ATOM 3031 C CA . LYS A 1 391 ? -33.656 0.566 17.375 1 98 391 LYS A CA 1
ATOM 3032 C C . LYS A 1 391 ? -33.312 1.665 16.375 1 98 391 LYS A C 1
ATOM 3034 O O . LYS A 1 391 ? -33.719 2.816 16.547 1 98 391 LYS A O 1
ATOM 3039 N N . ASP A 1 392 ? -32.531 1.314 15.406 1 97.62 392 ASP A N 1
ATOM 3040 C CA . ASP A 1 392 ? -32.156 2.248 14.352 1 97.62 392 ASP A CA 1
ATOM 3041 C C . ASP A 1 392 ? -31.703 1.506 13.102 1 97.62 392 ASP A C 1
ATOM 3043 O O . ASP A 1 392 ? -31.969 0.312 12.945 1 97.62 392 ASP A O 1
ATOM 3047 N N . TYR A 1 393 ? -31.062 2.281 12.172 1 97.06 393 TYR A N 1
ATOM 3048 C CA . TYR A 1 393 ? -30.531 1.69 10.945 1 97.06 393 TYR A CA 1
ATOM 3049 C C . TYR A 1 393 ? -29.109 2.158 10.695 1 97.06 393 TYR A C 1
ATOM 3051 O O . TYR A 1 393 ? -28.797 3.342 10.859 1 97.06 393 TYR A O 1
ATOM 3059 N N . SER A 1 394 ? -28.219 1.209 10.422 1 97 394 SER A N 1
ATOM 3060 C CA . SER A 1 394 ? -26.875 1.49 9.938 1 97 394 SER A CA 1
ATOM 3061 C C . SER A 1 394 ? -26.844 1.589 8.422 1 97 394 SER A C 1
ATOM 3063 O O . SER A 1 394 ? -27.828 1.272 7.75 1 97 394 SER A O 1
ATOM 3065 N N . GLU A 1 395 ? -25.719 2.076 7.926 1 94.81 395 GLU A N 1
ATOM 3066 C CA . GLU A 1 395 ? -25.516 2.201 6.484 1 94.81 395 GLU A CA 1
ATOM 3067 C C . GLU A 1 395 ? -24.312 1.392 6.023 1 94.81 395 GLU A C 1
ATOM 3069 O O . GLU A 1 395 ? -23.344 1.213 6.773 1 94.81 395 GLU A O 1
ATOM 3074 N N . VAL A 1 396 ? -24.344 0.905 4.789 1 93.44 396 VAL A N 1
ATOM 3075 C CA . VAL A 1 396 ? -23.219 0.188 4.215 1 93.44 396 VAL A CA 1
ATOM 3076 C C . VAL A 1 396 ? -22.078 1.17 3.9 1 93.44 396 VAL A C 1
ATOM 3078 O O . VAL A 1 396 ? -20.953 0.995 4.359 1 93.44 396 VAL A O 1
ATOM 3081 N N . GLY A 1 397 ? -22.344 2.195 3.131 1 86.75 397 GLY A N 1
ATOM 3082 C CA . GLY A 1 397 ? -21.375 3.225 2.785 1 86.75 397 GLY A CA 1
ATOM 3083 C C . GLY A 1 397 ? -20.5 2.844 1.611 1 86.75 397 GLY A C 1
ATOM 3084 O O . GLY A 1 397 ? -20.719 1.812 0.973 1 86.75 397 GLY A O 1
ATOM 3085 N N . GLY A 1 398 ? -19.531 3.768 1.233 1 70.62 398 GLY A N 1
ATOM 3086 C CA . GLY A 1 398 ? -18.438 3.533 0.307 1 70.62 398 GLY A CA 1
ATOM 3087 C C . GLY A 1 398 ? -18.891 3.426 -1.137 1 70.62 398 GLY A C 1
ATOM 3088 O O . GLY A 1 398 ? -18.219 2.783 -1.954 1 70.62 398 GLY A O 1
ATOM 3089 N N . GLY A 1 399 ? -19.953 3.885 -1.401 1 66.88 399 GLY A N 1
ATOM 3090 C CA . GLY A 1 399 ? -20.453 3.77 -2.764 1 66.88 399 GLY A CA 1
ATOM 3091 C C . GLY A 1 399 ? -20.969 2.381 -3.094 1 66.88 399 GLY A C 1
ATOM 3092 O O . GLY A 1 399 ? -20.891 1.945 -4.242 1 66.88 399 GLY A O 1
ATOM 3093 N N . SER A 1 400 ? -21.281 1.742 -2.059 1 73.06 400 SER A N 1
ATOM 3094 C CA . SER A 1 400 ? -21.828 0.406 -2.242 1 73.06 400 SER A CA 1
ATOM 3095 C C . SER A 1 400 ? -23.234 0.306 -1.654 1 73.06 400 SER A C 1
ATOM 3097 O O . SER A 1 400 ? -23.516 0.86 -0.588 1 73.06 400 SER A O 1
ATOM 3099 N N . LEU A 1 401 ? -24.172 -0.298 -2.4 1 73.75 401 LEU A N 1
ATOM 3100 C CA . LEU A 1 401 ? -25.547 -0.537 -1.953 1 73.75 401 LEU A CA 1
ATOM 3101 C C . LEU A 1 401 ? -26.172 0.742 -1.405 1 73.75 401 LEU A C 1
ATOM 3103 O O . LEU A 1 401 ? -26.547 0.801 -0.233 1 73.75 401 LEU A O 1
ATOM 3107 N N . PRO A 1 402 ? -26.297 1.599 -2.387 1 67.88 402 PRO A N 1
ATOM 3108 C CA . PRO A 1 402 ? -26.859 2.877 -1.924 1 67.88 402 PRO A CA 1
ATOM 3109 C C . PRO A 1 402 ? -28.25 2.736 -1.328 1 67.88 402 PRO A C 1
ATOM 3111 O O . PRO A 1 402 ? -29.016 1.846 -1.724 1 67.88 402 PRO A O 1
ATOM 3114 N N . LEU A 1 403 ? -28.562 3.232 -0.227 1 71.81 403 LEU A N 1
ATOM 3115 C CA . LEU A 1 403 ? -29.875 3.326 0.407 1 71.81 403 LEU A CA 1
ATOM 3116 C C . LEU A 1 403 ? -30.125 2.133 1.322 1 71.81 403 LEU A C 1
ATOM 3118 O O . LEU A 1 403 ? -31.156 2.062 1.99 1 71.81 403 LEU A O 1
ATOM 3122 N N . GLU A 1 404 ? -29.172 1.168 1.126 1 84.56 404 GLU A N 1
ATOM 3123 C CA . GLU A 1 404 ? -29.359 0.005 1.99 1 84.56 404 GLU A CA 1
ATOM 3124 C C . GLU A 1 404 ? -29.328 0.403 3.463 1 84.56 404 GLU A C 1
ATOM 3126 O O . GLU A 1 404 ? -28.422 1.104 3.91 1 84.56 404 GLU A O 1
ATOM 3131 N N . LYS A 1 405 ? -30.406 -0.052 4.121 1 90.88 405 LYS A N 1
ATOM 3132 C CA . LYS A 1 405 ? -30.484 0.159 5.566 1 90.88 405 LYS A CA 1
ATOM 3133 C C . LYS A 1 405 ? -30.344 -1.16 6.32 1 90.88 405 LYS A C 1
ATOM 3135 O O . LYS A 1 405 ? -31.016 -2.145 5.98 1 90.88 405 LYS A O 1
ATOM 3140 N N . LEU A 1 406 ? -29.5 -1.169 7.293 1 96.19 406 LEU A N 1
ATOM 3141 C CA . LEU A 1 406 ? -29.266 -2.355 8.109 1 96.19 406 LEU A CA 1
ATOM 3142 C C . LEU A 1 406 ? -29.844 -2.172 9.516 1 96.19 406 LEU A C 1
ATOM 3144 O O . LEU A 1 406 ? -29.406 -1.281 10.25 1 96.19 406 LEU A O 1
ATOM 3148 N N . SER A 1 407 ? -30.766 -2.992 9.844 1 97.5 407 SER A N 1
ATOM 3149 C CA . SER A 1 407 ? -31.328 -2.904 11.195 1 97.5 407 SER A CA 1
ATOM 3150 C C . SER A 1 407 ? -30.234 -3.025 12.25 1 97.5 407 SER A C 1
ATOM 3152 O O . SER A 1 407 ? -29.391 -3.912 12.172 1 97.5 407 SER A O 1
ATOM 3154 N N . THR A 1 408 ? -30.312 -2.082 13.242 1 98.25 408 THR A N 1
ATOM 3155 C CA . THR A 1 408 ? -29.281 -2.066 14.266 1 98.25 408 THR A CA 1
ATOM 3156 C C . THR A 1 408 ? -29.828 -1.572 15.594 1 98.25 408 THR A C 1
ATOM 3158 O O . THR A 1 408 ? -31.047 -1.364 15.734 1 98.25 408 THR A O 1
ATOM 3161 N N . TYR A 1 409 ? -29.031 -1.642 16.578 1 98.62 409 TYR A N 1
ATOM 3162 C CA . TYR A 1 409 ? -29.281 -0.986 17.859 1 98.62 409 TYR A CA 1
ATOM 3163 C C . TYR A 1 409 ? -28.188 0.005 18.203 1 98.62 409 TYR A C 1
ATOM 3165 O O . TYR A 1 409 ? -27 -0.248 17.922 1 98.62 409 TYR A O 1
ATOM 3173 N N . VAL A 1 410 ? -28.625 1.12 18.75 1 98.69 410 VAL A N 1
ATOM 3174 C CA . VAL A 1 410 ? -27.703 2.209 19.094 1 98.69 410 VAL A CA 1
ATOM 3175 C C . VAL A 1 410 ? -27.875 2.59 20.562 1 98.69 410 VAL A C 1
ATOM 3177 O O . VAL A 1 410 ? -28.859 2.211 21.188 1 98.69 410 VAL A O 1
ATOM 3180 N N . ILE A 1 411 ? -26.891 3.254 21.078 1 98.5 411 ILE A N 1
ATOM 3181 C CA . ILE A 1 411 ? -27 3.916 22.375 1 98.5 411 ILE A CA 1
ATOM 3182 C C . ILE A 1 411 ? -27.203 5.418 22.172 1 98.5 411 ILE A C 1
ATOM 3184 O O . ILE A 1 411 ? -26.406 6.066 21.484 1 98.5 411 ILE A O 1
ATOM 3188 N N . GLU A 1 412 ? -28.25 5.891 22.688 1 98.25 412 GLU A N 1
ATOM 3189 C CA . GLU A 1 412 ? -28.516 7.324 22.719 1 98.25 412 GLU A CA 1
ATOM 3190 C C . GLU A 1 412 ? -28.109 7.941 24.047 1 98.25 412 GLU A C 1
ATOM 3192 O O . GLU A 1 412 ? -28.469 7.438 25.109 1 98.25 412 GLU A O 1
ATOM 3197 N N . ILE A 1 413 ? -27.344 9.023 23.969 1 96.94 413 ILE A N 1
ATOM 3198 C CA . ILE A 1 413 ? -26.828 9.625 25.188 1 96.94 413 ILE A CA 1
ATOM 3199 C C . ILE A 1 413 ? -27.109 11.125 25.188 1 96.94 413 ILE A C 1
ATOM 3201 O O . ILE A 1 413 ? -26.844 11.82 24.203 1 96.94 413 ILE A O 1
ATOM 3205 N N . GLU A 1 414 ? -27.625 11.562 26.219 1 95.62 414 GLU A N 1
ATOM 3206 C CA . GLU A 1 414 ? -27.875 12.977 26.469 1 95.62 414 GLU A CA 1
ATOM 3207 C C . GLU A 1 414 ? -27.234 13.43 27.781 1 95.62 414 GLU A C 1
ATOM 3209 O O . GLU A 1 414 ? -27.469 12.82 28.828 1 95.62 414 GLU A O 1
ATOM 3214 N N . SER A 1 415 ? -26.453 14.422 27.641 1 93.62 415 SER A N 1
ATOM 3215 C CA . SER A 1 415 ? -25.844 14.969 28.859 1 93.62 415 SER A CA 1
ATOM 3216 C C . SER A 1 415 ? -26.734 16.031 29.5 1 93.62 415 SER A C 1
ATOM 3218 O O . SER A 1 415 ? -27.391 16.797 28.797 1 93.62 415 SER A O 1
ATOM 3220 N N . LYS A 1 416 ? -26.656 16.078 30.828 1 90.19 416 LYS A N 1
ATOM 3221 C CA . LYS A 1 416 ? -27.375 17.094 31.562 1 90.19 416 LYS A CA 1
ATOM 3222 C C . LYS A 1 416 ? -26.5 18.328 31.828 1 90.19 416 LYS A C 1
ATOM 3224 O O . LYS A 1 416 ? -27 19.391 32.156 1 90.19 416 LYS A O 1
ATOM 3229 N N . SER A 1 417 ? -25.281 18.203 31.594 1 92.44 417 SER A N 1
ATOM 3230 C CA . SER A 1 417 ? -24.312 19.219 32 1 92.44 417 SER A CA 1
ATOM 3231 C C . SER A 1 417 ? -23.812 20.016 30.812 1 92.44 417 SER A C 1
ATOM 3233 O O . SER A 1 417 ? -23.422 21.188 30.953 1 92.44 417 SER A O 1
ATOM 3235 N N . ILE A 1 418 ? -23.766 19.406 29.641 1 94.5 418 ILE A N 1
ATOM 3236 C CA . ILE A 1 418 ? -23.25 20.109 28.469 1 94.5 418 ILE A CA 1
ATOM 3237 C C . ILE A 1 418 ? -24.172 19.859 27.266 1 94.5 418 ILE A C 1
ATOM 3239 O O . ILE A 1 418 ? -24.922 18.875 27.266 1 94.5 418 ILE A O 1
ATOM 3243 N N . SER A 1 419 ? -24.094 20.734 26.297 1 95.69 419 SER A N 1
ATOM 3244 C CA . SER A 1 419 ? -24.906 20.578 25.094 1 95.69 419 SER A CA 1
ATOM 3245 C C . SER A 1 419 ? -24.469 19.375 24.266 1 95.69 419 SER A C 1
ATOM 3247 O O . SER A 1 419 ? -23.328 18.938 24.375 1 95.69 419 SER A O 1
ATOM 3249 N N . THR A 1 420 ? -25.375 18.891 23.453 1 96.12 420 THR A N 1
ATOM 3250 C CA . THR A 1 420 ? -25.094 17.766 22.578 1 96.12 420 THR A CA 1
ATOM 3251 C C . THR A 1 420 ? -23.969 18.094 21.609 1 96.12 420 THR A C 1
ATOM 3253 O O . THR A 1 420 ? -23.109 17.25 21.344 1 96.12 420 THR A O 1
ATOM 3256 N N . SER A 1 421 ? -23.984 19.281 21.062 1 95.44 421 SER A N 1
ATOM 3257 C CA . SER A 1 421 ? -22.938 19.703 20.141 1 95.44 421 SER A CA 1
ATOM 3258 C C . SER A 1 421 ? -21.578 19.719 20.812 1 95.44 421 SER A C 1
ATOM 3260 O O . SER A 1 421 ? -20.578 19.297 20.219 1 95.44 421 SER A O 1
ATOM 3262 N N . LYS A 1 422 ? -21.547 20.234 21.984 1 95.94 422 LYS A N 1
ATOM 3263 C CA . LYS A 1 422 ? -20.297 20.266 22.734 1 95.94 422 LYS A CA 1
ATOM 3264 C C . LYS A 1 422 ? -19.812 18.859 23.062 1 95.94 422 LYS A C 1
ATOM 3266 O O . LYS A 1 422 ? -18.625 18.562 22.969 1 95.94 422 LYS A O 1
ATOM 3271 N N . LEU A 1 423 ? -20.75 17.969 23.469 1 96.31 423 LEU A N 1
ATOM 3272 C CA . LEU A 1 423 ? -20.422 16.594 23.766 1 96.31 423 LEU A CA 1
ATOM 3273 C C . LEU A 1 423 ? -19.828 15.898 22.531 1 96.31 423 LEU A C 1
ATOM 3275 O O . LEU A 1 423 ? -18.781 15.25 22.625 1 96.31 423 LEU A O 1
ATOM 3279 N N . GLU A 1 424 ? -20.484 16.031 21.422 1 96.56 424 GLU A N 1
ATOM 3280 C CA . GLU A 1 424 ? -20.016 15.461 20.172 1 96.56 424 GLU A CA 1
ATOM 3281 C C . GLU A 1 424 ? -18.625 15.977 19.812 1 96.56 424 GLU A C 1
ATOM 3283 O O . GLU A 1 424 ? -17.75 15.211 19.391 1 96.56 424 GLU A O 1
ATOM 3288 N N . ASN A 1 425 ? -18.406 17.219 19.906 1 96.12 425 ASN A N 1
ATOM 3289 C CA . ASN A 1 425 ? -17.125 17.859 19.609 1 96.12 425 ASN A CA 1
ATOM 3290 C C . ASN A 1 425 ? -16.016 17.328 20.5 1 96.12 425 ASN A C 1
ATOM 3292 O O . ASN A 1 425 ? -14.906 17.031 20.031 1 96.12 425 ASN A O 1
ATOM 3296 N N . ARG A 1 426 ? -16.266 17.234 21.797 1 96.62 426 ARG A N 1
ATOM 3297 C CA . ARG A 1 426 ? -15.273 16.766 22.734 1 96.62 426 ARG A CA 1
ATOM 3298 C C . ARG A 1 426 ? -14.93 15.297 22.5 1 96.62 426 ARG A C 1
ATOM 3300 O O . ARG A 1 426 ? -13.781 14.891 22.672 1 96.62 426 ARG A O 1
ATOM 3307 N N . LEU A 1 427 ? -15.953 14.5 22.109 1 97.12 427 LEU A N 1
ATOM 3308 C CA . LEU A 1 427 ? -15.703 13.094 21.781 1 97.12 427 LEU A CA 1
ATOM 3309 C C . LEU A 1 427 ? -14.797 12.977 20.562 1 97.12 427 LEU A C 1
ATOM 3311 O O . LEU A 1 427 ? -13.859 12.18 20.562 1 97.12 427 LEU A O 1
ATOM 3315 N N . ARG A 1 428 ? -15.055 13.781 19.547 1 96.25 428 ARG A N 1
ATOM 3316 C CA . ARG A 1 428 ? -14.266 13.766 18.328 1 96.25 428 ARG A CA 1
ATOM 3317 C C . ARG A 1 428 ? -12.82 14.172 18.609 1 96.25 428 ARG A C 1
ATOM 3319 O O . ARG A 1 428 ? -11.891 13.648 17.984 1 96.25 428 ARG A O 1
ATOM 3326 N N . LYS A 1 429 ? -12.602 15.016 19.562 1 94.75 429 LYS A N 1
ATOM 3327 C CA . LYS A 1 429 ? -11.273 15.547 19.859 1 94.75 429 LYS A CA 1
ATOM 3328 C C . LYS A 1 429 ? -10.602 14.734 20.969 1 94.75 429 LYS A C 1
ATOM 3330 O O . LYS A 1 429 ? -9.531 15.109 21.453 1 94.75 429 LYS A O 1
ATOM 3335 N N . TYR A 1 430 ? -11.242 13.68 21.453 1 95.5 430 TYR A N 1
ATOM 3336 C CA . TYR A 1 430 ? -10.656 12.805 22.453 1 95.5 430 TYR A CA 1
ATOM 3337 C C . TYR A 1 430 ? -9.359 12.188 21.969 1 95.5 430 TYR A C 1
ATOM 3339 O O . TYR A 1 430 ? -9.039 12.266 20.781 1 95.5 430 TYR A O 1
ATOM 3347 N N . ARG A 1 431 ? -8.523 11.695 22.891 1 93.25 431 ARG A N 1
ATOM 3348 C CA . ARG A 1 431 ? -7.242 11.094 22.531 1 93.25 431 ARG A CA 1
ATOM 3349 C C . ARG A 1 431 ? -7.402 10.055 21.438 1 93.25 431 ARG A C 1
ATOM 3351 O O . ARG A 1 431 ? -6.617 10.016 20.484 1 93.25 431 ARG A O 1
ATOM 3358 N N . THR A 1 432 ? -8.344 9.188 21.609 1 96.19 432 THR A N 1
ATOM 3359 C CA . THR A 1 432 ? -8.867 8.383 20.5 1 96.19 432 THR A CA 1
ATOM 3360 C C . THR A 1 432 ? -10.18 8.953 19.984 1 96.19 432 THR A C 1
ATOM 3362 O O . THR A 1 432 ? -11.219 8.828 20.641 1 96.19 432 THR A O 1
ATOM 3365 N N . PRO A 1 433 ? -10.07 9.594 18.859 1 97.56 433 PRO A N 1
ATOM 3366 C CA . PRO A 1 433 ? -11.289 10.266 18.391 1 97.56 433 PRO A CA 1
ATOM 3367 C C . PRO A 1 433 ? -12.469 9.305 18.266 1 97.56 433 PRO A C 1
ATOM 3369 O O . PRO A 1 433 ? -12.305 8.18 17.797 1 97.56 433 PRO A O 1
ATOM 3372 N N . ILE A 1 434 ? -13.609 9.734 18.719 1 98.25 434 ILE A N 1
ATOM 3373 C CA . ILE A 1 434 ? -14.852 8.977 18.609 1 98.25 434 ILE A CA 1
ATOM 3374 C C . ILE A 1 434 ? -15.852 9.734 17.75 1 98.25 434 ILE A C 1
ATOM 3376 O O . ILE A 1 434 ? -16.281 10.836 18.094 1 98.25 434 ILE A O 1
ATOM 3380 N N . PHE A 1 435 ? -16.203 9.172 16.672 1 97.81 435 PHE A N 1
ATOM 3381 C CA . PHE A 1 435 ? -17.203 9.766 15.781 1 97.81 435 PHE A CA 1
ATOM 3382 C C . PHE A 1 435 ? -18.578 9.188 16.047 1 97.81 435 PHE A C 1
ATOM 3384 O O . PHE A 1 435 ? -18.719 7.977 16.25 1 97.81 435 PHE A O 1
ATOM 3391 N N . SER A 1 436 ? -19.516 10.055 16.141 1 97.44 436 SER A N 1
ATOM 3392 C CA . SER A 1 436 ? -20.891 9.664 16.438 1 97.44 436 SER A CA 1
ATOM 3393 C C . SER A 1 436 ? -21.891 10.375 15.523 1 97.44 436 SER A C 1
ATOM 3395 O O . SER A 1 436 ? -21.484 11.125 14.633 1 97.44 436 SER A O 1
ATOM 3397 N N . ARG A 1 437 ? -23.156 9.984 15.625 1 96.62 437 ARG A N 1
ATOM 3398 C CA . ARG A 1 437 ? -24.25 10.727 15 1 96.62 437 ARG A CA 1
ATOM 3399 C C . ARG A 1 437 ? -24.969 11.586 16.031 1 96.62 437 ARG A C 1
ATOM 3401 O O . ARG A 1 437 ? -24.859 11.359 17.234 1 96.62 437 ARG A O 1
ATOM 3408 N N . VAL A 1 438 ? -25.516 12.641 15.492 1 96.5 438 VAL A N 1
ATOM 3409 C CA . VAL A 1 438 ? -26.344 13.484 16.344 1 96.5 438 VAL A CA 1
ATOM 3410 C C . VAL A 1 438 ? -27.781 13.516 15.797 1 96.5 438 VAL A C 1
ATOM 3412 O O . VAL A 1 438 ? -27.984 13.75 14.602 1 96.5 438 VAL A O 1
ATOM 3415 N N . ARG A 1 439 ? -28.641 13.211 16.625 1 95.19 439 ARG A N 1
ATOM 3416 C CA . ARG A 1 439 ? -30.062 13.242 16.266 1 95.19 439 ARG A CA 1
ATOM 3417 C C . ARG A 1 439 ? -30.922 13.602 17.484 1 95.19 439 ARG A C 1
ATOM 3419 O O . ARG A 1 439 ? -30.688 13.094 18.578 1 95.19 439 ARG A O 1
ATOM 3426 N N . ASP A 1 440 ? -31.953 14.477 17.328 1 94.5 440 ASP A N 1
ATOM 3427 C CA . ASP A 1 440 ? -32.906 14.859 18.359 1 94.5 440 ASP A CA 1
ATOM 3428 C C . ASP A 1 440 ? -32.188 15.281 19.641 1 94.5 440 ASP A C 1
ATOM 3430 O O . ASP A 1 440 ? -32.531 14.82 20.734 1 94.5 440 ASP A O 1
ATOM 3434 N N . ASN A 1 441 ? -31.109 16.016 19.469 1 94.25 441 ASN A N 1
ATOM 3435 C CA . ASN A 1 441 ? -30.312 16.594 20.547 1 94.25 441 ASN A CA 1
ATOM 3436 C C . ASN A 1 441 ? -29.672 15.5 21.406 1 94.25 441 ASN A C 1
ATOM 3438 O O . ASN A 1 441 ? -29.516 15.672 22.625 1 94.25 441 ASN A O 1
ATOM 3442 N N . LYS A 1 442 ? -29.438 14.336 20.828 1 97.06 442 LYS A N 1
ATOM 3443 C CA . LYS A 1 442 ? -28.734 13.234 21.484 1 97.06 442 LYS A CA 1
ATOM 3444 C C . LYS A 1 442 ? -27.531 12.797 20.656 1 97.06 442 LYS A C 1
ATOM 3446 O O . LYS A 1 442 ? -27.547 12.867 19.422 1 97.06 442 LYS A O 1
ATOM 3451 N N . VAL A 1 443 ? -26.484 12.383 21.344 1 97.81 443 VAL A N 1
ATOM 3452 C CA . VAL A 1 443 ? -25.375 11.703 20.703 1 97.81 443 VAL A CA 1
ATOM 3453 C C . VAL A 1 443 ? -25.688 10.227 20.531 1 97.81 443 VAL A C 1
ATOM 3455 O O . VAL A 1 443 ? -26.125 9.562 21.469 1 97.81 443 VAL A O 1
ATOM 3458 N N . ILE A 1 444 ? -25.516 9.758 19.328 1 98.31 444 ILE A N 1
ATOM 3459 C CA . ILE A 1 444 ? -25.859 8.375 19 1 98.31 444 ILE A CA 1
ATOM 3460 C C . ILE A 1 444 ? -24.594 7.59 18.688 1 98.31 444 ILE A C 1
ATOM 3462 O O . ILE A 1 444 ? -23.781 8.008 17.844 1 98.31 444 ILE A O 1
ATOM 3466 N N . ILE A 1 445 ? -24.406 6.484 19.328 1 98.44 445 ILE A N 1
ATOM 3467 C CA . ILE A 1 445 ? -23.328 5.551 19.047 1 98.44 445 ILE A CA 1
ATOM 3468 C C . ILE A 1 445 ? -23.891 4.246 18.5 1 98.44 445 ILE A C 1
ATOM 3470 O O . ILE A 1 445 ? -24.594 3.52 19.203 1 98.44 445 ILE A O 1
ATOM 3474 N N . ASP A 1 446 ? -23.609 3.963 17.25 1 98.75 446 ASP A N 1
ATOM 3475 C CA . ASP A 1 446 ? -24.094 2.762 16.594 1 98.75 446 ASP A CA 1
ATOM 3476 C C . ASP A 1 446 ? -23.172 1.577 16.828 1 98.75 446 ASP A C 1
ATOM 3478 O O . ASP A 1 446 ? -22.016 1.59 16.406 1 98.75 446 ASP A O 1
ATOM 3482 N N . LEU A 1 447 ? -23.656 0.485 17.375 1 98.56 447 LEU A N 1
ATOM 3483 C CA . LEU A 1 447 ? -22.828 -0.623 17.844 1 98.56 447 LEU A CA 1
ATOM 3484 C C . LEU A 1 447 ? -22.406 -1.507 16.672 1 98.56 447 LEU A C 1
ATOM 3486 O O . LEU A 1 447 ? -21.5 -2.336 16.828 1 98.56 447 LEU A O 1
ATOM 3490 N N . ARG A 1 448 ? -22.984 -1.307 15.523 1 98.5 448 ARG A N 1
ATOM 3491 C CA . ARG A 1 448 ? -22.609 -2.115 14.367 1 98.5 448 ARG A CA 1
ATOM 3492 C C . ARG A 1 448 ? -21.125 -1.985 14.062 1 98.5 448 ARG A C 1
ATOM 3494 O O . ARG A 1 448 ? -20.484 -2.955 13.641 1 98.5 448 ARG A O 1
ATOM 3501 N N . THR A 1 449 ? -20.609 -0.786 14.227 1 98.56 449 THR A N 1
ATOM 3502 C CA . THR A 1 449 ? -19.25 -0.514 13.797 1 98.56 449 THR A CA 1
ATOM 3503 C C . THR A 1 449 ? -18.312 -0.35 14.992 1 98.56 449 THR A C 1
ATOM 3505 O O . THR A 1 449 ? -17.281 0.3 14.898 1 98.56 449 THR A O 1
ATOM 3508 N N . ILE A 1 450 ? -18.672 -0.892 16.156 1 98.19 450 ILE A N 1
ATOM 3509 C CA . ILE A 1 450 ? -17.859 -0.807 17.375 1 98.19 450 ILE A CA 1
ATOM 3510 C C . ILE A 1 450 ? -17.438 -2.207 17.797 1 98.19 450 ILE A C 1
ATOM 3512 O O . ILE A 1 450 ? -18.266 -3.113 17.906 1 98.19 450 ILE A O 1
ATOM 3516 N N . LYS A 1 451 ? -16.172 -2.346 18.109 1 95.44 451 LYS A N 1
ATOM 3517 C CA . LYS A 1 451 ? -15.641 -3.604 18.625 1 95.44 451 LYS A CA 1
ATOM 3518 C C . LYS A 1 451 ? -15.75 -3.65 20.156 1 95.44 451 LYS A C 1
ATOM 3520 O O . LYS A 1 451 ? -15.609 -2.623 20.828 1 95.44 451 LYS A O 1
ATOM 3525 N N . PRO A 1 452 ? -15.914 -4.844 20.656 1 96.56 452 PRO A N 1
ATOM 3526 C CA . PRO A 1 452 ? -16.016 -4.969 22.109 1 96.56 452 PRO A CA 1
ATOM 3527 C C . PRO A 1 452 ? -14.789 -4.41 22.828 1 96.56 452 PRO A C 1
ATOM 3529 O O . PRO A 1 452 ? -14.914 -3.842 23.922 1 96.56 452 PRO A O 1
ATOM 3532 N N . GLU A 1 453 ? -13.641 -4.52 22.25 1 95.88 453 GLU A N 1
ATOM 3533 C CA . GLU A 1 453 ? -12.406 -4.059 22.859 1 95.88 453 GLU A CA 1
ATOM 3534 C C . GLU A 1 453 ? -12.391 -2.539 23 1 95.88 453 GLU A C 1
ATOM 3536 O O . GLU A 1 453 ? -11.562 -1.984 23.719 1 95.88 453 GLU A O 1
ATOM 3541 N N . GLN A 1 454 ? -13.312 -1.86 22.375 1 97.88 454 GLN A N 1
ATOM 3542 C CA . GLN A 1 454 ? -13.336 -0.401 22.375 1 97.88 454 GLN A CA 1
ATOM 3543 C C . GLN A 1 454 ? -14.281 0.132 23.453 1 97.88 454 GLN A C 1
ATOM 3545 O O . GLN A 1 454 ? -14.32 1.337 23.703 1 97.88 454 GLN A O 1
ATOM 3550 N N . TYR A 1 455 ? -15.055 -0.732 24.156 1 98.19 455 TYR A N 1
ATOM 3551 C CA . TYR A 1 455 ? -16.062 -0.327 25.141 1 98.19 455 TYR A CA 1
ATOM 3552 C C . TYR A 1 455 ? -15.43 0.496 26.266 1 98.19 455 TYR A C 1
ATOM 3554 O O . TYR A 1 455 ? -15.945 1.56 26.609 1 98.19 455 TYR A O 1
ATOM 3562 N N . GLU A 1 456 ? -14.312 0.012 26.703 1 97.62 456 GLU A N 1
ATOM 3563 C CA . GLU A 1 456 ? -13.656 0.694 27.812 1 97.62 456 GLU A CA 1
ATOM 3564 C C . GLU A 1 456 ? -13.227 2.105 27.422 1 97.62 456 GLU A C 1
ATOM 3566 O O . GLU A 1 456 ? -13.352 3.041 28.219 1 97.62 456 GLU A O 1
ATOM 3571 N N . ILE A 1 457 ? -12.703 2.234 26.266 1 97.81 457 ILE A N 1
ATOM 3572 C CA . ILE A 1 457 ? -12.266 3.537 25.781 1 97.81 457 ILE A CA 1
ATOM 3573 C C . ILE A 1 457 ? -13.469 4.484 25.688 1 97.81 457 ILE A C 1
ATOM 3575 O O . ILE A 1 457 ? -13.367 5.652 26.062 1 97.81 457 ILE A O 1
ATOM 3579 N N . ILE A 1 458 ? -14.578 4.016 25.219 1 97.88 458 ILE A N 1
ATOM 3580 C CA . ILE A 1 458 ? -15.789 4.816 25.078 1 97.88 458 ILE A CA 1
ATOM 3581 C C . ILE A 1 458 ? -16.266 5.289 26.438 1 97.88 458 ILE A C 1
ATOM 3583 O O . ILE A 1 458 ? -16.562 6.473 26.625 1 97.88 458 ILE A O 1
ATOM 3587 N N . VAL A 1 459 ? -16.281 4.398 27.391 1 97.12 459 VAL A N 1
ATOM 3588 C CA . VAL A 1 459 ? -16.734 4.715 28.734 1 97.12 459 VAL A CA 1
ATOM 3589 C C . VAL A 1 459 ? -15.82 5.754 29.359 1 97.12 459 VAL A C 1
ATOM 3591 O O . VAL A 1 459 ? -16.281 6.734 29.953 1 97.12 459 VAL A O 1
ATOM 3594 N N . GLN A 1 460 ? -14.539 5.547 29.188 1 96.81 460 GLN A N 1
ATOM 3595 C CA . GLN A 1 460 ? -13.562 6.496 29.703 1 96.81 460 GLN A CA 1
ATOM 3596 C C . GLN A 1 460 ? -13.727 7.867 29.062 1 96.81 460 GLN A C 1
ATOM 3598 O O . GLN A 1 460 ? -13.609 8.891 29.734 1 96.81 460 GLN A O 1
ATOM 3603 N N . ALA A 1 461 ? -13.93 7.871 27.828 1 97.12 461 ALA A N 1
ATOM 3604 C CA . ALA A 1 461 ? -14.125 9.125 27.109 1 97.12 461 ALA A CA 1
ATOM 3605 C C . ALA A 1 461 ? -15.32 9.898 27.656 1 97.12 461 ALA A C 1
ATOM 3607 O O . ALA A 1 461 ? -15.227 11.094 27.938 1 97.12 461 ALA A O 1
ATOM 3608 N N . PHE A 1 462 ? -16.438 9.242 27.844 1 95.56 462 PHE A N 1
ATOM 3609 C CA . PHE A 1 462 ? -17.625 9.906 28.359 1 95.56 462 PHE A CA 1
ATOM 3610 C C . PHE A 1 462 ? -17.359 10.445 29.766 1 95.56 462 PHE A C 1
ATOM 3612 O O . PHE A 1 462 ? -17.812 11.539 30.109 1 95.56 462 PHE A O 1
ATOM 3619 N N . ASN A 1 463 ? -16.625 9.664 30.516 1 94.12 463 ASN A N 1
ATOM 3620 C CA . ASN A 1 463 ? -16.281 10.109 31.859 1 94.12 463 ASN A CA 1
ATOM 3621 C C . ASN A 1 463 ? -15.461 11.391 31.844 1 94.12 463 ASN A C 1
ATOM 3623 O O . ASN A 1 463 ? -15.68 12.289 32.656 1 94.12 463 ASN A O 1
ATOM 3627 N N . GLU A 1 464 ? -14.633 11.508 30.938 1 95 464 GLU A N 1
ATOM 3628 C CA . GLU A 1 464 ? -13.695 12.625 30.891 1 95 464 GLU A CA 1
ATOM 3629 C C . GLU A 1 464 ? -14.305 13.828 30.172 1 95 464 GLU A C 1
ATOM 3631 O O . GLU A 1 464 ? -14.078 14.977 30.562 1 95 464 GLU A O 1
ATOM 3636 N N . VAL A 1 465 ? -15.062 13.594 29.172 1 94.94 465 VAL A N 1
ATOM 3637 C CA . VAL A 1 465 ? -15.492 14.688 28.312 1 94.94 465 VAL A CA 1
ATOM 3638 C C . VAL A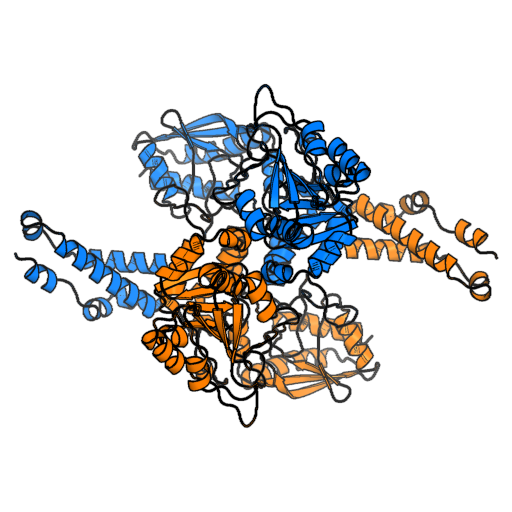 1 465 ? -16.703 15.391 28.922 1 94.94 465 VAL A C 1
ATOM 3640 O O . VAL A 1 465 ? -16.969 16.547 28.609 1 94.94 465 VAL A O 1
ATOM 3643 N N . ILE A 1 466 ? -17.453 14.719 29.734 1 91.38 466 ILE A N 1
ATOM 3644 C CA . ILE A 1 466 ? -18.656 15.297 30.344 1 91.38 466 ILE A CA 1
ATOM 3645 C C . ILE A 1 466 ? -18.25 16.203 31.516 1 91.38 466 ILE A C 1
ATOM 3647 O O . ILE A 1 466 ? -18.969 17.141 31.859 1 91.38 466 ILE A O 1
ATOM 3651 N N . GLN A 1 467 ? -17.062 16 32.062 1 83.19 467 GLN A N 1
ATOM 3652 C CA . GLN A 1 467 ? -16.562 16.859 33.125 1 83.19 467 GLN A CA 1
ATOM 3653 C C . GLN A 1 467 ? -16.047 18.172 32.594 1 83.19 467 GLN A C 1
ATOM 3655 O O . GLN A 1 467 ? -15.625 18.25 31.422 1 83.19 467 GLN A O 1
ATOM 3660 N N . MET B 1 1 ? -1.248 -53.375 -22.984 1 65.25 1 MET B N 1
ATOM 3661 C CA . MET B 1 1 ? -2.094 -52.375 -22.359 1 65.25 1 MET B CA 1
ATOM 3662 C C . MET B 1 1 ? -2.217 -51.125 -23.25 1 65.25 1 MET B C 1
ATOM 3664 O O . MET B 1 1 ? -1.23 -50.688 -23.844 1 65.25 1 MET B O 1
ATOM 3668 N N . ASN B 1 2 ? -3.385 -50.656 -23.828 1 80.12 2 ASN B N 1
ATOM 3669 C CA . ASN B 1 2 ? -3.555 -49.469 -24.656 1 80.12 2 ASN B CA 1
ATOM 3670 C C . ASN B 1 2 ? -3.967 -48.25 -23.812 1 80.12 2 ASN B C 1
ATOM 3672 O O . ASN B 1 2 ? -4.227 -48.375 -22.609 1 80.12 2 ASN B O 1
ATOM 3676 N N . LYS B 1 3 ? -3.744 -46.969 -24.391 1 82.81 3 LYS B N 1
ATOM 3677 C CA . LYS B 1 3 ? -4.016 -45.719 -23.656 1 82.81 3 LYS B CA 1
ATOM 3678 C C . LYS B 1 3 ? -5.43 -45.719 -23.078 1 82.81 3 LYS B C 1
ATOM 3680 O O . LYS B 1 3 ? -5.66 -45.219 -21.984 1 82.81 3 LYS B O 1
ATOM 3685 N N . GLY B 1 4 ? -6.359 -46.312 -23.734 1 82.94 4 GLY B N 1
ATOM 3686 C CA . GLY B 1 4 ? -7.738 -46.406 -23.281 1 82.94 4 GLY B CA 1
ATOM 3687 C C . GLY B 1 4 ? -7.879 -47.156 -21.969 1 82.94 4 GLY B C 1
ATOM 3688 O O . GLY B 1 4 ? -8.641 -46.75 -21.094 1 82.94 4 GLY B O 1
ATOM 3689 N N . LYS B 1 5 ? -7.184 -48.281 -21.875 1 82.69 5 LYS B N 1
ATOM 3690 C CA . LYS B 1 5 ? -7.23 -49.094 -20.641 1 82.69 5 LYS B CA 1
ATOM 3691 C C . LYS B 1 5 ? -6.652 -48.312 -19.469 1 82.69 5 LYS B C 1
ATOM 3693 O O . LYS B 1 5 ? -7.16 -48.406 -18.344 1 82.69 5 LYS B O 1
ATOM 3698 N N . ILE B 1 6 ? -5.621 -47.562 -19.688 1 84.75 6 ILE B N 1
ATOM 3699 C CA . ILE B 1 6 ? -4.992 -46.781 -18.641 1 84.75 6 ILE B CA 1
ATOM 3700 C C . ILE B 1 6 ? -5.953 -45.688 -18.172 1 84.75 6 ILE B C 1
ATOM 3702 O O . ILE B 1 6 ? -6.07 -45.406 -16.984 1 84.75 6 ILE B O 1
ATOM 3706 N N . PHE B 1 7 ? -6.656 -45 -19.125 1 86.81 7 PHE B N 1
ATOM 3707 C CA . PHE B 1 7 ? -7.633 -43.969 -18.812 1 86.81 7 PHE B CA 1
ATOM 3708 C C . PHE B 1 7 ? -8.734 -44.531 -17.906 1 86.81 7 PHE B C 1
ATOM 3710 O O . PHE B 1 7 ? -9.211 -43.844 -17.016 1 86.81 7 PHE B O 1
ATOM 3717 N N . SER B 1 8 ? -9.016 -45.781 -18.188 1 86.06 8 SER B N 1
ATOM 3718 C CA . SER B 1 8 ? -10.102 -46.375 -17.422 1 86.06 8 SER B CA 1
ATOM 3719 C C . SER B 1 8 ? -9.672 -46.719 -15.992 1 86.06 8 SER B C 1
ATOM 3721 O O . SER B 1 8 ? -10.516 -46.906 -15.117 1 86.06 8 SER B O 1
ATOM 3723 N N . MET B 1 9 ? -8.383 -46.75 -15.781 1 86.19 9 MET B N 1
ATOM 3724 C CA . MET B 1 9 ? -7.848 -47.062 -14.453 1 86.19 9 MET B CA 1
ATOM 3725 C C . MET B 1 9 ? -7.754 -45.781 -13.602 1 86.19 9 MET B C 1
ATOM 3727 O O . MET B 1 9 ? -7.578 -45.875 -12.383 1 86.19 9 MET B O 1
ATOM 3731 N N . LEU B 1 10 ? -7.887 -44.625 -14.211 1 90.81 10 LEU B N 1
ATOM 3732 C CA . LEU B 1 10 ? -7.852 -43.375 -13.453 1 90.81 10 LEU B CA 1
ATOM 3733 C C . LEU B 1 10 ? -9.078 -43.25 -12.555 1 90.81 10 LEU B C 1
ATOM 3735 O O . LEU B 1 10 ? -10.203 -43.469 -13 1 90.81 10 LEU B O 1
ATOM 3739 N N . PRO B 1 11 ? -8.852 -43.031 -11.273 1 93.06 11 PRO B N 1
ATOM 3740 C CA . PRO B 1 11 ? -10 -42.844 -10.383 1 93.06 11 PRO B CA 1
ATOM 3741 C C . PRO B 1 11 ? -10.867 -41.656 -10.773 1 93.06 11 PRO B C 1
ATOM 3743 O O . PRO B 1 11 ? -10.359 -40.688 -11.32 1 93.06 11 PRO B O 1
ATOM 3746 N N . SER B 1 12 ? -12.164 -41.812 -10.5 1 94.12 12 SER B N 1
ATOM 3747 C CA . SER B 1 12 ? -13.086 -40.688 -10.703 1 94.12 12 SER B CA 1
ATOM 3748 C C . SER B 1 12 ? -13.008 -39.719 -9.547 1 94.12 12 SER B C 1
ATOM 3750 O O . SER B 1 12 ? -12.461 -40.031 -8.484 1 94.12 12 SER B O 1
ATOM 3752 N N . VAL B 1 13 ? -13.508 -38.531 -9.773 1 96.25 13 VAL B N 1
ATOM 3753 C CA . VAL B 1 13 ? -13.578 -37.5 -8.734 1 96.25 13 VAL B CA 1
ATOM 3754 C C . VAL B 1 13 ? -14.336 -38.031 -7.523 1 96.25 13 VAL B C 1
ATOM 3756 O O . VAL B 1 13 ? -13.891 -37.875 -6.383 1 96.25 13 VAL B O 1
ATOM 3759 N N . ASP B 1 14 ? -15.352 -38.781 -7.793 1 95.69 14 ASP B N 1
ATOM 3760 C CA . ASP B 1 14 ? -16.203 -39.312 -6.73 1 95.69 14 ASP B CA 1
ATOM 3761 C C . ASP B 1 14 ? -15.461 -40.375 -5.93 1 95.69 14 ASP B C 1
ATOM 3763 O O . ASP B 1 14 ? -15.586 -40.438 -4.703 1 95.69 14 ASP B O 1
ATOM 3767 N N . GLN B 1 15 ? -14.773 -41.188 -6.605 1 95.56 15 GLN B N 1
ATOM 3768 C CA . GLN B 1 15 ? -13.984 -42.219 -5.934 1 95.56 15 GLN B CA 1
ATOM 3769 C C . GLN B 1 15 ? -12.961 -41.594 -4.984 1 95.56 15 GLN B C 1
ATOM 3771 O O . GLN B 1 15 ? -12.781 -42.062 -3.861 1 95.56 15 GLN B O 1
ATOM 3776 N N . LEU B 1 16 ? -12.336 -40.594 -5.48 1 96.75 16 LEU B N 1
ATOM 3777 C CA . LEU B 1 16 ? -11.32 -39.938 -4.664 1 96.75 16 LEU B CA 1
ATOM 3778 C C . LEU B 1 16 ? -11.969 -39.188 -3.484 1 96.75 16 LEU B C 1
ATOM 3780 O O . LEU B 1 16 ? -11.438 -39.219 -2.373 1 96.75 16 LEU B O 1
ATOM 3784 N N . LEU B 1 17 ? -13.141 -38.562 -3.639 1 96.81 17 LEU B N 1
ATOM 3785 C CA . LEU B 1 17 ? -13.836 -37.844 -2.594 1 96.81 17 LEU B CA 1
ATOM 3786 C C . LEU B 1 17 ? -14.305 -38.781 -1.486 1 96.81 17 LEU B C 1
ATOM 3788 O O . LEU B 1 17 ? -14.539 -38.344 -0.355 1 96.81 17 LEU B O 1
ATOM 3792 N N . ASN B 1 18 ? -14.414 -40.062 -1.874 1 95.75 18 ASN B N 1
ATOM 3793 C CA . ASN B 1 18 ? -14.883 -41.031 -0.9 1 95.75 18 ASN B CA 1
ATOM 3794 C C . ASN B 1 18 ? -13.711 -41.75 -0.209 1 95.75 18 ASN B C 1
ATOM 3796 O O . ASN B 1 18 ? -13.922 -42.594 0.664 1 95.75 18 ASN B O 1
ATOM 3800 N N . ASN B 1 19 ? -12.531 -41.406 -0.615 1 96.62 19 ASN B N 1
ATOM 3801 C CA . ASN B 1 19 ? -11.352 -41.938 0.062 1 96.62 19 ASN B CA 1
ATOM 3802 C C . ASN B 1 19 ? -11.219 -41.375 1.476 1 96.62 19 ASN B C 1
ATOM 3804 O O . ASN B 1 19 ? -11.453 -40.188 1.7 1 96.62 19 ASN B O 1
ATOM 3808 N N . GLU B 1 20 ? -10.805 -42.156 2.406 1 96.75 20 GLU B N 1
ATOM 3809 C CA . GLU B 1 20 ? -10.758 -41.812 3.82 1 96.75 20 GLU B CA 1
ATOM 3810 C C . GLU B 1 20 ? -9.82 -40.625 4.059 1 96.75 20 GLU B C 1
ATOM 3812 O O . GLU B 1 20 ? -10.133 -39.75 4.852 1 96.75 20 GLU B O 1
ATOM 3817 N N . ALA B 1 21 ? -8.703 -40.625 3.467 1 97.31 21 ALA B N 1
ATOM 3818 C CA . ALA B 1 21 ? -7.734 -39.562 3.635 1 97.31 21 ALA B CA 1
ATOM 3819 C C . ALA B 1 21 ? -8.289 -38.219 3.113 1 97.31 21 ALA B C 1
ATOM 3821 O O . ALA B 1 21 ? -8.055 -37.188 3.711 1 97.31 21 ALA B O 1
ATOM 3822 N N . ILE B 1 22 ? -9.008 -38.25 2.074 1 97.88 22 ILE B N 1
ATOM 3823 C CA . ILE B 1 22 ? -9.586 -37.062 1.465 1 97.88 22 ILE B CA 1
ATOM 3824 C C . ILE B 1 22 ? -10.758 -36.562 2.314 1 97.88 22 ILE B C 1
ATOM 3826 O O . ILE B 1 22 ? -10.93 -35.344 2.492 1 97.88 22 ILE B O 1
ATOM 3830 N N . ILE B 1 23 ? -11.508 -37.5 2.838 1 97.38 23 ILE B N 1
ATOM 3831 C CA . ILE B 1 23 ? -12.602 -37.125 3.732 1 97.38 23 ILE B CA 1
ATOM 3832 C C . ILE B 1 23 ? -12.047 -36.375 4.949 1 97.38 23 ILE B C 1
ATOM 3834 O O . ILE B 1 23 ? -12.594 -35.375 5.375 1 97.38 23 ILE B O 1
ATOM 3838 N N . SER B 1 24 ? -10.961 -36.906 5.453 1 97.5 24 SER B N 1
ATOM 3839 C CA . SER B 1 24 ? -10.297 -36.281 6.586 1 97.5 24 SER B CA 1
ATOM 3840 C C . SER B 1 24 ? -9.781 -34.875 6.207 1 97.5 24 SER B C 1
ATOM 3842 O O . SER B 1 24 ? -9.828 -33.969 7.016 1 97.5 24 SER B O 1
ATOM 3844 N N . LEU B 1 25 ? -9.266 -34.719 5.051 1 97.5 25 LEU B N 1
ATOM 3845 C CA . LEU B 1 25 ? -8.734 -33.469 4.547 1 97.5 25 LEU B CA 1
ATOM 3846 C C . LEU B 1 25 ? -9.828 -32.406 4.465 1 97.5 25 LEU B C 1
ATOM 3848 O O . LEU B 1 25 ? -9.586 -31.25 4.773 1 97.5 25 LEU B O 1
ATOM 3852 N N . ILE B 1 26 ? -11.062 -32.75 4.078 1 96.31 26 ILE B N 1
ATOM 3853 C CA . ILE B 1 26 ? -12.203 -31.844 3.92 1 96.31 26 ILE B CA 1
ATOM 3854 C C . ILE B 1 26 ? -12.633 -31.312 5.285 1 96.31 26 ILE B C 1
ATOM 3856 O O . ILE B 1 26 ? -13.242 -30.25 5.375 1 96.31 26 ILE B O 1
ATOM 3860 N N . GLY B 1 27 ? -12.117 -31.891 6.348 1 93.31 27 GLY B N 1
ATOM 3861 C CA . GLY B 1 27 ? -12.367 -31.375 7.688 1 93.31 27 GLY B CA 1
ATOM 3862 C C . GLY B 1 27 ? -11.508 -30.172 8.031 1 93.31 27 GLY B C 1
ATOM 3863 O O . GLY B 1 27 ? -11.844 -29.391 8.922 1 93.31 27 GLY B O 1
ATOM 3864 N N . VAL B 1 28 ? -10.469 -30.047 7.215 1 94.69 28 VAL B N 1
ATOM 3865 C CA . VAL B 1 28 ? -9.516 -29 7.566 1 94.69 28 VAL B CA 1
ATOM 3866 C C . VAL B 1 28 ? -9.367 -28.016 6.406 1 94.69 28 VAL B C 1
ATOM 3868 O O . VAL B 1 28 ? -8.961 -26.859 6.605 1 94.69 28 VAL B O 1
ATOM 3871 N N . ILE B 1 29 ? -9.625 -28.484 5.211 1 97.19 29 ILE B N 1
ATOM 3872 C CA . ILE B 1 29 ? -9.531 -27.672 4 1 97.19 29 ILE B CA 1
ATOM 3873 C C . ILE B 1 29 ? -10.891 -27.594 3.322 1 97.19 29 ILE B C 1
ATOM 3875 O O . ILE B 1 29 ? -11.609 -28.594 3.24 1 97.19 29 ILE B O 1
ATOM 3879 N N . PRO B 1 30 ? -11.219 -26.422 2.82 1 96.69 30 PRO B N 1
ATOM 3880 C CA . PRO B 1 30 ? -12.523 -26.281 2.166 1 96.69 30 PRO B CA 1
ATOM 3881 C C . PRO B 1 30 ? -12.719 -27.281 1.03 1 96.69 30 PRO B C 1
ATOM 3883 O O . PRO B 1 30 ? -11.812 -27.5 0.224 1 96.69 30 PRO B O 1
ATOM 3886 N N . ARG B 1 31 ? -13.891 -27.844 0.965 1 96.19 31 ARG B N 1
ATOM 3887 C CA . ARG B 1 31 ? -14.219 -28.875 -0.014 1 96.19 31 ARG B CA 1
ATOM 3888 C C . ARG B 1 31 ? -13.953 -28.375 -1.434 1 96.19 31 ARG B C 1
ATOM 3890 O O . ARG B 1 31 ? -13.492 -29.141 -2.283 1 96.19 31 ARG B O 1
ATOM 3897 N N . SER B 1 32 ? -14.281 -27.156 -1.659 1 95.69 32 SER B N 1
ATOM 3898 C CA . SER B 1 32 ? -14.102 -26.609 -3 1 95.69 32 SER B CA 1
ATOM 3899 C C . SER B 1 32 ? -12.648 -26.688 -3.441 1 95.69 32 SER B C 1
ATOM 3901 O O . SER B 1 32 ? -12.359 -26.938 -4.613 1 95.69 32 SER B O 1
ATOM 3903 N N . VAL B 1 33 ? -11.719 -26.453 -2.562 1 97.75 33 VAL B N 1
ATOM 3904 C CA . VAL B 1 33 ? -10.289 -26.531 -2.855 1 97.75 33 VAL B CA 1
ATOM 3905 C C . VAL B 1 33 ? -9.883 -27.969 -3.135 1 97.75 33 VAL B C 1
ATOM 3907 O O . VAL B 1 33 ? -9.133 -28.234 -4.074 1 97.75 33 VAL B O 1
ATOM 3910 N N . VAL B 1 34 ? -10.414 -28.875 -2.361 1 98.12 34 VAL B N 1
ATOM 3911 C CA . VAL B 1 34 ? -10.094 -30.297 -2.518 1 98.12 34 VAL B CA 1
ATOM 3912 C C . VAL B 1 34 ? -10.57 -30.781 -3.883 1 98.12 34 VAL B C 1
ATOM 3914 O O . VAL B 1 34 ? -9.82 -31.438 -4.609 1 98.12 34 VAL B O 1
ATOM 3917 N N . VAL B 1 35 ? -11.766 -30.422 -4.184 1 97.75 35 VAL B N 1
ATOM 3918 C CA . VAL B 1 35 ? -12.336 -30.844 -5.465 1 97.75 35 VAL B CA 1
ATOM 3919 C C . VAL B 1 35 ? -11.508 -30.25 -6.609 1 97.75 35 VAL B C 1
ATOM 3921 O O . VAL B 1 35 ? -11.227 -30.938 -7.59 1 97.75 35 VAL B O 1
ATOM 3924 N N . LYS B 1 36 ? -11.133 -28.969 -6.484 1 97 36 LYS B N 1
ATOM 3925 C CA . LYS B 1 36 ? -10.289 -28.328 -7.484 1 97 36 LYS B CA 1
ATOM 3926 C C . LYS B 1 36 ? -9 -29.094 -7.707 1 97 36 LYS B C 1
ATOM 3928 O O . LYS B 1 36 ? -8.609 -29.359 -8.852 1 97 36 LYS B O 1
ATOM 3933 N N . GLU B 1 37 ? -8.32 -29.469 -6.652 1 97.62 37 GLU B N 1
ATOM 3934 C CA . GLU B 1 37 ? -7.031 -30.141 -6.746 1 97.62 37 GLU B CA 1
ATOM 3935 C C . GLU B 1 37 ? -7.188 -31.562 -7.277 1 97.62 37 GLU B C 1
ATOM 3937 O O . GLU B 1 37 ? -6.312 -32.062 -7.984 1 97.62 37 GLU B O 1
ATOM 3942 N N . ILE B 1 38 ? -8.312 -32.25 -6.957 1 97.88 38 ILE B N 1
ATOM 3943 C CA . ILE B 1 38 ? -8.602 -33.562 -7.492 1 97.88 38 ILE B CA 1
ATOM 3944 C C . ILE B 1 38 ? -8.75 -33.469 -9.016 1 97.88 38 ILE B C 1
ATOM 3946 O O . ILE B 1 38 ? -8.117 -34.25 -9.742 1 97.88 38 ILE B O 1
ATOM 3950 N N . ARG B 1 39 ? -9.539 -32.562 -9.383 1 97.19 39 ARG B N 1
ATOM 3951 C CA . ARG B 1 39 ? -9.781 -32.406 -10.812 1 97.19 39 ARG B CA 1
ATOM 3952 C C . ARG B 1 39 ? -8.492 -32.062 -11.562 1 97.19 39 ARG B C 1
ATOM 3954 O O . ARG B 1 39 ? -8.234 -32.625 -12.633 1 97.19 39 ARG B O 1
ATOM 3961 N N . GLN B 1 40 ? -7.734 -31.203 -11 1 96.25 40 GLN B N 1
ATOM 3962 C CA . GLN B 1 40 ? -6.465 -30.828 -11.609 1 96.25 40 GLN B CA 1
ATOM 3963 C C . GLN B 1 40 ? -5.523 -32.031 -11.703 1 96.25 40 GLN B C 1
ATOM 3965 O O . GLN B 1 40 ? -4.836 -32.219 -12.711 1 96.25 40 GLN B O 1
ATOM 3970 N N . MET B 1 41 ? -5.48 -32.812 -10.688 1 95.5 41 MET B N 1
ATOM 3971 C CA . MET B 1 41 ? -4.617 -34 -10.656 1 95.5 41 MET B CA 1
ATOM 3972 C C . MET B 1 41 ? -5.031 -35 -11.727 1 95.5 41 MET B C 1
ATOM 3974 O O . MET B 1 41 ? -4.18 -35.531 -12.438 1 95.5 41 MET B O 1
ATOM 3978 N N . ILE B 1 42 ? -6.273 -35.219 -11.812 1 94.75 42 ILE B N 1
ATOM 3979 C CA . ILE B 1 42 ? -6.789 -36.125 -12.805 1 94.75 42 ILE B CA 1
ATOM 3980 C C . ILE B 1 42 ? -6.461 -35.625 -14.211 1 94.75 42 ILE B C 1
ATOM 3982 O O . ILE B 1 42 ? -6.035 -36.406 -15.07 1 94.75 42 ILE B O 1
ATOM 3986 N N . GLU B 1 43 ? -6.656 -34.344 -14.398 1 94.88 43 GLU B N 1
ATOM 3987 C CA . GLU B 1 43 ? -6.344 -33.75 -15.695 1 94.88 43 GLU B CA 1
ATOM 3988 C C . GLU B 1 43 ? -4.859 -33.875 -16.031 1 94.88 43 GLU B C 1
ATOM 3990 O O . GLU B 1 43 ? -4.488 -34.094 -17.172 1 94.88 43 GLU B O 1
ATOM 3995 N N . GLU B 1 44 ? -4.039 -33.656 -15.039 1 93.94 44 GLU B N 1
ATOM 3996 C CA . GLU B 1 44 ? -2.6 -33.812 -15.227 1 93.94 44 GLU B CA 1
ATOM 3997 C C . GLU B 1 44 ? -2.238 -35.219 -15.625 1 93.94 44 GLU B C 1
ATOM 3999 O O . GLU B 1 44 ? -1.411 -35.438 -16.516 1 93.94 44 GLU B O 1
ATOM 4004 N N . TYR B 1 45 ? -2.818 -36.188 -14.992 1 91.69 45 TYR B N 1
ATOM 4005 C CA . TYR B 1 45 ? -2.574 -37.562 -15.328 1 91.69 45 TYR B CA 1
ATOM 4006 C C . TYR B 1 45 ? -3.074 -37.906 -16.734 1 91.69 45 TYR B C 1
ATOM 4008 O O . TYR B 1 45 ? -2.424 -38.625 -17.469 1 91.69 45 TYR B O 1
ATOM 4016 N N . ARG B 1 46 ? -4.188 -37.344 -17.047 1 92.12 46 ARG B N 1
ATOM 4017 C CA . ARG B 1 46 ? -4.727 -37.562 -18.391 1 92.12 46 ARG B CA 1
ATOM 4018 C C . ARG B 1 46 ? -3.771 -37.062 -19.453 1 92.12 46 ARG B C 1
ATOM 4020 O O . ARG B 1 46 ? -3.521 -37.719 -20.453 1 92.12 46 ARG B O 1
ATOM 4027 N N . LYS B 1 47 ? -3.291 -35.875 -19.234 1 93 47 LYS B N 1
ATOM 4028 C CA . LYS B 1 47 ? -2.338 -35.281 -20.172 1 93 47 LYS B CA 1
ATOM 4029 C C . LYS B 1 47 ? -1.07 -36.125 -20.266 1 93 47 LYS B C 1
ATOM 4031 O O . LYS B 1 47 ? -0.526 -36.312 -21.359 1 93 47 LYS B O 1
ATOM 4036 N N . ASN B 1 48 ? -0.589 -36.625 -19.141 1 90.19 48 ASN B N 1
ATOM 4037 C CA . ASN B 1 48 ? 0.611 -37.438 -19.125 1 90.19 48 ASN B CA 1
ATOM 4038 C C . ASN B 1 48 ? 0.403 -38.75 -19.891 1 90.19 48 ASN B C 1
ATOM 4040 O O . ASN B 1 48 ? 1.303 -39.219 -20.594 1 90.19 48 ASN B O 1
ATOM 4044 N N . ILE B 1 49 ? -0.749 -39.312 -19.766 1 88.38 49 ILE B N 1
ATOM 4045 C CA . ILE B 1 49 ? -1.072 -40.594 -20.422 1 88.38 49 ILE B CA 1
ATOM 4046 C C . ILE B 1 49 ? -1.116 -40.375 -21.938 1 88.38 49 ILE B C 1
ATOM 4048 O O . ILE B 1 49 ? -0.651 -41.219 -22.703 1 88.38 49 ILE B O 1
ATOM 4052 N N . LEU B 1 50 ? -1.632 -39.188 -22.281 1 89.5 50 LEU B N 1
ATOM 4053 C CA . LEU B 1 50 ? -1.732 -38.875 -23.688 1 89.5 50 LEU B CA 1
ATOM 4054 C C . LEU B 1 50 ? -0.349 -38.75 -24.312 1 89.5 50 LEU B C 1
ATOM 4056 O O . LEU B 1 50 ? -0.171 -39 -25.516 1 89.5 50 LEU B O 1
ATOM 4060 N N . MET B 1 51 ? 0.579 -38.344 -23.484 1 89.38 51 MET B N 1
ATOM 4061 C CA . MET B 1 51 ? 1.922 -38.062 -23.984 1 89.38 51 MET B CA 1
ATOM 4062 C C . MET B 1 51 ? 2.777 -39.344 -23.953 1 89.38 51 MET B C 1
ATOM 4064 O O . MET B 1 51 ? 3.895 -39.344 -24.469 1 89.38 51 MET B O 1
ATOM 4068 N N . LEU B 1 52 ? 2.316 -40.406 -23.375 1 84.75 52 LEU B N 1
ATOM 4069 C CA . LEU B 1 52 ? 3.086 -41.625 -23.25 1 84.75 52 LEU B CA 1
ATOM 4070 C C . LEU B 1 52 ? 3.268 -42.312 -24.594 1 84.75 52 LEU B C 1
ATOM 4072 O O . LEU B 1 52 ? 2.35 -42.312 -25.422 1 84.75 52 LEU B O 1
ATOM 4076 N N . ASN B 1 53 ? 4.445 -42.719 -24.75 1 83.56 53 ASN B N 1
ATOM 4077 C CA . ASN B 1 53 ? 4.676 -43.531 -25.938 1 83.56 53 ASN B CA 1
ATOM 4078 C C . ASN B 1 53 ? 4.324 -45 -25.688 1 83.56 53 ASN B C 1
ATOM 4080 O O . ASN B 1 53 ? 4.012 -45.375 -24.547 1 83.56 53 ASN B O 1
ATOM 4084 N N . GLU B 1 54 ? 4.352 -45.812 -26.766 1 77.88 54 GLU B N 1
ATOM 4085 C CA . GLU B 1 54 ? 3.898 -47.188 -26.719 1 77.88 54 GLU B CA 1
ATOM 4086 C C . GLU B 1 54 ? 4.691 -48 -25.703 1 77.88 54 GLU B C 1
ATOM 4088 O O . GLU B 1 54 ? 4.129 -48.844 -24.984 1 77.88 54 GLU B O 1
ATOM 4093 N N . SER B 1 55 ? 5.973 -47.719 -25.594 1 80.62 55 SER B N 1
ATOM 4094 C CA . SER B 1 55 ? 6.828 -48.469 -24.688 1 80.62 55 SER B CA 1
ATOM 4095 C C . SER B 1 55 ? 6.531 -48.125 -23.234 1 80.62 55 SER B C 1
ATOM 4097 O O . SER B 1 55 ? 6.621 -48.969 -22.344 1 80.62 55 SER B O 1
ATOM 4099 N N . GLN B 1 56 ? 6.09 -46.875 -23 1 80.81 56 GLN B N 1
ATOM 4100 C CA . GLN B 1 56 ? 5.824 -46.375 -21.656 1 80.81 56 GLN B CA 1
ATOM 4101 C C . GLN B 1 56 ? 4.453 -46.812 -21.156 1 80.81 56 GLN B C 1
ATOM 4103 O O . GLN B 1 56 ? 4.223 -46.906 -19.953 1 80.81 56 GLN B O 1
ATOM 4108 N N . ILE B 1 57 ? 3.602 -47.125 -22.094 1 78.81 57 ILE B N 1
ATOM 4109 C CA . ILE B 1 57 ? 2.225 -47.5 -21.781 1 78.81 57 ILE B CA 1
ATOM 4110 C C . ILE B 1 57 ? 2.199 -48.844 -21.062 1 78.81 57 ILE B C 1
ATOM 4112 O O . ILE B 1 57 ? 1.404 -49.062 -20.156 1 78.81 57 ILE B O 1
ATOM 4116 N N . ILE B 1 58 ? 3.08 -49.75 -21.453 1 75.12 58 ILE B N 1
ATOM 4117 C CA . ILE B 1 58 ? 3.092 -51.094 -20.938 1 75.12 58 ILE B CA 1
ATOM 4118 C C . ILE B 1 58 ? 3.461 -51.094 -19.453 1 75.12 58 ILE B C 1
ATOM 4120 O O . ILE B 1 58 ? 2.881 -51.844 -18.672 1 75.12 58 ILE B O 1
ATOM 4124 N N . ASP B 1 59 ? 4.293 -50.188 -19.047 1 78.44 59 ASP B N 1
ATOM 4125 C CA . ASP B 1 59 ? 4.816 -50.156 -17.688 1 78.44 59 ASP B CA 1
ATOM 4126 C C . ASP B 1 59 ? 4.152 -49.062 -16.844 1 78.44 59 ASP B C 1
ATOM 4128 O O . ASP B 1 59 ? 4.504 -48.875 -15.688 1 78.44 59 ASP B O 1
ATOM 4132 N N . PHE B 1 60 ? 3.143 -48.438 -17.453 1 81.25 60 PHE B N 1
ATOM 4133 C CA . PHE B 1 60 ? 2.531 -47.312 -16.75 1 81.25 60 PHE B CA 1
ATOM 4134 C C . PHE B 1 60 ? 1.558 -47.781 -15.688 1 81.25 60 PHE B C 1
ATOM 4136 O O . PHE B 1 60 ? 0.701 -48.625 -15.969 1 81.25 60 PHE B O 1
ATOM 4143 N N . GLU B 1 61 ? 1.782 -47.625 -14.453 1 82.88 61 GLU B N 1
ATOM 4144 C CA . GLU B 1 61 ? 0.9 -48 -13.352 1 82.88 61 GLU B CA 1
ATOM 4145 C C . GLU B 1 61 ? 0.391 -46.75 -12.617 1 82.88 61 GLU B C 1
ATOM 4147 O O . GLU B 1 61 ? 1.136 -45.781 -12.43 1 82.88 61 GLU B O 1
ATOM 4152 N N . ILE B 1 62 ? -0.872 -46.75 -12.352 1 87.25 62 ILE B N 1
ATOM 4153 C CA . ILE B 1 62 ? -1.485 -45.688 -11.57 1 87.25 62 ILE B CA 1
ATOM 4154 C C . ILE B 1 62 ? -1.439 -46.031 -10.086 1 87.25 62 ILE B C 1
ATOM 4156 O O . ILE B 1 62 ? -1.983 -47.062 -9.664 1 87.25 62 ILE B O 1
ATOM 4160 N N . ASP B 1 63 ? -0.738 -45.312 -9.336 1 90.69 63 ASP B N 1
ATOM 4161 C CA . ASP B 1 63 ? -0.66 -45.438 -7.883 1 90.69 63 ASP B CA 1
ATOM 4162 C C . ASP B 1 63 ? -1.616 -44.469 -7.191 1 90.69 63 ASP B C 1
ATOM 4164 O O . ASP B 1 63 ? -1.281 -43.312 -6.98 1 90.69 63 ASP B O 1
ATOM 4168 N N . ILE B 1 64 ? -2.719 -45.031 -6.715 1 92.06 64 ILE B N 1
ATOM 4169 C CA . ILE B 1 64 ? -3.783 -44.219 -6.133 1 92.06 64 ILE B CA 1
ATOM 4170 C C . ILE B 1 64 ? -3.277 -43.531 -4.863 1 92.06 64 ILE B C 1
ATOM 4172 O O . ILE B 1 64 ? -3.645 -42.375 -4.574 1 92.06 64 ILE B O 1
ATOM 4176 N N . GLU B 1 65 ? -2.443 -44.219 -4.133 1 94.31 65 GLU B N 1
ATOM 4177 C CA . GLU B 1 65 ? -1.891 -43.656 -2.908 1 94.31 65 GLU B CA 1
ATOM 4178 C C . GLU B 1 65 ? -1.017 -42.438 -3.215 1 94.31 65 GLU B C 1
ATOM 4180 O O . GLU B 1 65 ? -1.04 -41.438 -2.482 1 94.31 65 GLU B O 1
ATOM 4185 N N . GLU B 1 66 ? -0.326 -42.562 -4.219 1 94.69 66 GLU B N 1
ATOM 4186 C CA . GLU B 1 66 ? 0.51 -41.469 -4.645 1 94.69 66 GLU B CA 1
ATOM 4187 C C . GLU B 1 66 ? -0.341 -40.281 -5.102 1 94.69 66 GLU B C 1
ATOM 4189 O O . GLU B 1 66 ? -0.017 -39.125 -4.809 1 94.69 66 GLU B O 1
ATOM 4194 N N . ILE B 1 67 ? -1.362 -40.594 -5.848 1 95.5 67 ILE B N 1
ATOM 4195 C CA . ILE B 1 67 ? -2.281 -39.562 -6.324 1 95.5 67 ILE B CA 1
ATOM 4196 C C . ILE B 1 67 ? -2.879 -38.812 -5.137 1 95.5 67 ILE B C 1
ATOM 4198 O O . ILE B 1 67 ? -2.902 -37.594 -5.121 1 95.5 67 ILE B O 1
ATOM 4202 N N . ILE B 1 68 ? -3.252 -39.594 -4.133 1 97 68 ILE B N 1
ATOM 4203 C CA . ILE B 1 68 ? -3.879 -39.031 -2.947 1 97 68 ILE B CA 1
ATOM 4204 C C . ILE B 1 68 ? -2.869 -38.156 -2.199 1 97 68 ILE B C 1
ATOM 4206 O O . ILE B 1 68 ? -3.191 -37.031 -1.771 1 97 68 ILE B O 1
ATOM 4210 N N . ARG B 1 69 ? -1.712 -38.625 -2.059 1 97 69 ARG B N 1
ATOM 4211 C CA . ARG B 1 69 ? -0.657 -37.875 -1.39 1 97 69 ARG B CA 1
ATOM 4212 C C . ARG B 1 69 ? -0.4 -36.562 -2.098 1 97 69 ARG B C 1
ATOM 4214 O O . ARG B 1 69 ? -0.229 -35.531 -1.448 1 97 69 ARG B O 1
ATOM 4221 N N . LYS B 1 70 ? -0.371 -36.562 -3.359 1 96.88 70 LYS B N 1
ATOM 4222 C CA . LYS B 1 70 ? -0.129 -35.344 -4.148 1 96.88 70 LYS B CA 1
ATOM 4223 C C . LYS B 1 70 ? -1.289 -34.375 -4.023 1 96.88 70 LYS B C 1
ATOM 4225 O O . LYS B 1 70 ? -1.076 -33.156 -3.936 1 96.88 70 LYS B O 1
ATOM 4230 N N . ILE B 1 71 ? -2.461 -34.906 -4.012 1 97.75 71 ILE B N 1
ATOM 4231 C CA . ILE B 1 71 ? -3.643 -34.062 -3.857 1 97.75 71 ILE B CA 1
ATOM 4232 C C . ILE B 1 71 ? -3.588 -33.312 -2.514 1 97.75 71 ILE B C 1
ATOM 4234 O O . ILE B 1 71 ? -3.811 -32.125 -2.443 1 97.75 71 ILE B O 1
ATOM 4238 N N . ILE B 1 72 ? -3.277 -34.094 -1.471 1 97.88 72 ILE B N 1
ATOM 4239 C CA . ILE B 1 72 ? -3.209 -33.531 -0.126 1 97.88 72 ILE B CA 1
ATOM 4240 C C . ILE B 1 72 ? -2.146 -32.438 -0.079 1 97.88 72 ILE B C 1
ATOM 4242 O O . ILE B 1 72 ? -2.408 -31.344 0.401 1 97.88 72 ILE B O 1
ATOM 4246 N N . LYS B 1 73 ? -1.043 -32.719 -0.623 1 96.38 73 LYS B N 1
ATOM 4247 C CA . LYS B 1 73 ? 0.047 -31.75 -0.67 1 96.38 73 LYS B CA 1
ATOM 4248 C C . LYS B 1 73 ? -0.369 -30.484 -1.429 1 96.38 73 LYS B C 1
ATOM 4250 O O . LYS B 1 73 ? -0.123 -29.375 -0.97 1 96.38 73 LYS B O 1
ATOM 4255 N N . ASN B 1 74 ? -0.985 -30.672 -2.557 1 96.88 74 ASN B N 1
ATOM 4256 C CA . ASN B 1 74 ? -1.416 -29.547 -3.383 1 96.88 74 ASN B CA 1
ATOM 4257 C C . ASN B 1 74 ? -2.453 -28.688 -2.662 1 96.88 74 ASN B C 1
ATOM 4259 O O . ASN B 1 74 ? -2.465 -27.469 -2.814 1 96.88 74 ASN B O 1
ATOM 4263 N N . CYS B 1 75 ? -3.324 -29.312 -1.942 1 97.69 75 CYS B N 1
ATOM 4264 C CA . CYS B 1 75 ? -4.344 -28.594 -1.191 1 97.69 75 CYS B CA 1
ATOM 4265 C C . CYS B 1 75 ? -3.707 -27.672 -0.15 1 97.69 75 CYS B C 1
ATOM 4267 O O . CYS B 1 75 ? -4.051 -26.5 -0.057 1 97.69 75 CYS B O 1
ATOM 4269 N N . TYR B 1 76 ? -2.77 -28.219 0.564 1 96.06 76 TYR B N 1
ATOM 4270 C CA . TYR B 1 76 ? -2.088 -27.422 1.569 1 96.06 76 TYR B CA 1
ATOM 4271 C C . TYR B 1 76 ? -1.309 -26.281 0.919 1 96.06 76 TYR B C 1
ATOM 4273 O O . TYR B 1 76 ? -1.308 -25.156 1.422 1 96.06 76 TYR B O 1
ATOM 4281 N N . ASN B 1 77 ? -0.688 -26.609 -0.187 1 94.25 77 ASN B N 1
ATOM 4282 C CA . ASN B 1 77 ? 0.048 -25.594 -0.92 1 94.25 77 ASN B CA 1
ATOM 4283 C C . ASN B 1 77 ? -0.869 -24.453 -1.377 1 94.25 77 ASN B C 1
ATOM 4285 O O . ASN B 1 77 ? -0.487 -23.281 -1.336 1 94.25 77 ASN B O 1
ATOM 4289 N N . PHE B 1 78 ? -2.057 -24.797 -1.79 1 95.88 78 PHE B N 1
ATOM 4290 C CA . PHE B 1 78 ? -3.006 -23.812 -2.279 1 95.88 78 PHE B CA 1
ATOM 4291 C C . PHE B 1 78 ? -3.506 -22.922 -1.14 1 95.88 78 PHE B C 1
ATOM 4293 O O . PHE B 1 78 ? -3.809 -21.75 -1.345 1 95.88 78 PHE B O 1
ATOM 4300 N N . MET B 1 79 ? -3.525 -23.484 0.045 1 95.62 79 MET B N 1
ATOM 4301 C CA . MET B 1 79 ? -4.004 -22.766 1.215 1 95.62 79 MET B CA 1
ATOM 4302 C C . MET B 1 79 ? -2.92 -21.828 1.76 1 95.62 79 MET B C 1
ATOM 4304 O O . MET B 1 79 ? -3.223 -20.797 2.359 1 95.62 79 MET B O 1
ATOM 4308 N N . ASP B 1 80 ? -1.689 -22.172 1.477 1 94.38 80 ASP B N 1
ATOM 4309 C CA . ASP B 1 80 ? -0.562 -21.406 2.014 1 94.38 80 ASP B CA 1
ATOM 4310 C C . ASP B 1 80 ? -0.358 -20.109 1.244 1 94.38 80 ASP B C 1
ATOM 4312 O O . ASP B 1 80 ? -0.738 -20 0.076 1 94.38 80 ASP B O 1
ATOM 4316 N N . MET B 1 81 ? 0.289 -19.188 1.953 1 95.94 81 MET B N 1
ATOM 4317 C CA . MET B 1 81 ? 0.672 -17.938 1.303 1 95.94 81 MET B CA 1
ATOM 4318 C C . MET B 1 81 ? 1.763 -18.172 0.264 1 95.94 81 MET B C 1
ATOM 4320 O O . MET B 1 81 ? 2.734 -18.875 0.529 1 95.94 81 MET B O 1
ATOM 4324 N N . ASN B 1 82 ? 1.487 -17.656 -0.942 1 95.44 82 ASN B N 1
ATOM 4325 C CA . ASN B 1 82 ? 2.561 -17.625 -1.93 1 95.44 82 ASN B CA 1
ATOM 4326 C C . ASN B 1 82 ? 3.602 -16.562 -1.595 1 95.44 82 ASN B C 1
ATOM 4328 O O . ASN B 1 82 ? 4.805 -16.828 -1.635 1 95.44 82 ASN B O 1
ATOM 4332 N N . LEU B 1 83 ? 3.1 -15.305 -1.328 1 96.81 83 LEU B N 1
ATOM 4333 C CA . LEU B 1 83 ? 3.959 -14.227 -0.847 1 96.81 83 LEU B CA 1
ATOM 4334 C C . LEU B 1 83 ? 4.281 -14.414 0.632 1 96.81 83 LEU B C 1
ATOM 4336 O O . LEU B 1 83 ? 3.428 -14.188 1.491 1 96.81 83 LEU B O 1
ATOM 4340 N N . ARG B 1 84 ? 5.488 -14.773 0.896 1 95.5 84 ARG B N 1
ATOM 4341 C CA . ARG B 1 84 ? 5.871 -15.156 2.252 1 95.5 84 ARG B CA 1
ATOM 4342 C C . ARG B 1 84 ? 7.332 -14.82 2.523 1 95.5 84 ARG B C 1
ATOM 4344 O O . ARG B 1 84 ? 8.07 -14.461 1.604 1 95.5 84 ARG B O 1
ATOM 4351 N N . GLU B 1 85 ? 7.699 -14.938 3.75 1 96.56 85 GLU B N 1
ATOM 4352 C CA . GLU B 1 85 ? 9.039 -14.578 4.207 1 96.56 85 GLU B CA 1
ATOM 4353 C C . GLU B 1 85 ? 10.086 -15.547 3.666 1 96.56 85 GLU B C 1
ATOM 4355 O O . GLU B 1 85 ? 9.812 -16.734 3.494 1 96.56 85 GLU B O 1
ATOM 4360 N N . VAL B 1 86 ? 11.25 -15.062 3.412 1 97.69 86 VAL B N 1
ATOM 4361 C CA . VAL B 1 86 ? 12.43 -15.852 3.076 1 97.69 86 VAL B CA 1
ATOM 4362 C C . VAL B 1 86 ? 13.609 -15.414 3.943 1 97.69 86 VAL B C 1
ATOM 4364 O O . VAL B 1 86 ? 13.547 -14.383 4.609 1 97.69 86 VAL B O 1
ATOM 4367 N N . ILE B 1 87 ? 14.602 -16.219 3.996 1 98.38 87 ILE B N 1
ATOM 4368 C CA . ILE B 1 87 ? 15.875 -15.844 4.609 1 98.38 87 ILE B CA 1
ATOM 4369 C C . ILE B 1 87 ? 16.859 -15.414 3.529 1 98.38 87 ILE B C 1
ATOM 4371 O O . ILE B 1 87 ? 17.172 -16.188 2.617 1 98.38 87 ILE B O 1
ATOM 4375 N N . ASN B 1 88 ? 17.312 -14.211 3.6 1 98.38 88 ASN B N 1
ATOM 4376 C CA . ASN B 1 88 ? 18.266 -13.648 2.641 1 98.38 88 ASN B CA 1
ATOM 4377 C C . ASN B 1 88 ? 19.703 -13.82 3.105 1 98.38 88 ASN B C 1
ATOM 4379 O O . ASN B 1 88 ? 20.234 -12.969 3.809 1 98.38 88 ASN B O 1
ATOM 4383 N N . GLY B 1 89 ? 20.344 -14.844 2.621 1 98.44 89 GLY B N 1
ATOM 4384 C CA . GLY B 1 89 ? 21.75 -15.055 2.926 1 98.44 89 GLY B CA 1
ATOM 4385 C C . GLY B 1 89 ? 22.688 -14.547 1.842 1 98.44 89 GLY B C 1
ATOM 4386 O O . GLY B 1 89 ? 23.875 -14.852 1.851 1 98.44 89 GLY B O 1
ATOM 4387 N N . THR B 1 90 ? 22.172 -13.781 0.933 1 97.06 90 THR B N 1
ATOM 4388 C CA . THR B 1 90 ? 22.969 -13.336 -0.204 1 97.06 90 THR B CA 1
ATOM 4389 C C . THR B 1 90 ? 23.859 -12.156 0.188 1 97.06 90 THR B C 1
ATOM 4391 O O . THR B 1 90 ? 24.891 -11.914 -0.451 1 97.06 90 THR B O 1
ATOM 4394 N N . GLY B 1 91 ? 23.422 -11.367 1.119 1 97.88 91 GLY B N 1
ATOM 4395 C CA . GLY B 1 91 ? 24.188 -10.211 1.538 1 97.88 91 GLY B CA 1
ATOM 4396 C C . GLY B 1 91 ? 23.797 -8.938 0.811 1 97.88 91 GLY B C 1
ATOM 4397 O O . GLY B 1 91 ? 24.359 -7.871 1.068 1 97.88 91 GLY B O 1
ATOM 4398 N N . THR B 1 92 ? 22.859 -9.031 -0.061 1 96.81 92 THR B N 1
ATOM 4399 C CA . THR B 1 92 ? 22.328 -7.832 -0.708 1 96.81 92 THR B CA 1
ATOM 4400 C C . THR B 1 92 ? 21.25 -7.191 0.141 1 96.81 92 THR B C 1
ATOM 4402 O O . THR B 1 92 ? 20.172 -7.777 0.34 1 96.81 92 THR B O 1
ATOM 4405 N N . VAL B 1 93 ? 21.453 -6.008 0.562 1 97.62 93 VAL B N 1
ATOM 4406 C CA . VAL B 1 93 ? 20.562 -5.375 1.532 1 97.62 93 VAL B CA 1
ATOM 4407 C C . VAL B 1 93 ? 19.25 -4.988 0.856 1 97.62 93 VAL B C 1
ATOM 4409 O O . VAL B 1 93 ? 18.172 -5.426 1.279 1 97.62 93 VAL B O 1
ATOM 4412 N N . LEU B 1 94 ? 19.328 -4.25 -0.2 1 95.94 94 LEU B N 1
ATOM 4413 C CA . LEU B 1 94 ? 18.156 -3.893 -0.988 1 95.94 94 LEU B CA 1
ATOM 4414 C C . LEU B 1 94 ? 17.984 -4.852 -2.16 1 95.94 94 LEU B C 1
ATOM 4416 O O . LEU B 1 94 ? 18.156 -4.469 -3.316 1 95.94 94 LEU B O 1
ATOM 4420 N N . HIS B 1 95 ? 17.594 -6.082 -1.818 1 94.94 95 HIS B N 1
ATOM 4421 C CA . HIS B 1 95 ? 17.438 -7.113 -2.834 1 94.94 95 HIS B CA 1
ATOM 4422 C C . HIS B 1 95 ? 16.141 -6.918 -3.613 1 94.94 95 HIS B C 1
ATOM 4424 O O . HIS B 1 95 ? 15.055 -7.211 -3.104 1 94.94 95 HIS B O 1
ATOM 4430 N N . THR B 1 96 ? 16.172 -6.551 -4.82 1 89.94 96 THR B N 1
ATOM 4431 C CA . THR B 1 96 ? 15.039 -6.152 -5.637 1 89.94 96 THR B CA 1
ATOM 4432 C C . THR B 1 96 ? 14.023 -7.293 -5.746 1 89.94 96 THR B C 1
ATOM 4434 O O . THR B 1 96 ? 12.812 -7.062 -5.707 1 89.94 96 THR B O 1
ATOM 4437 N N . ASN B 1 97 ? 14.469 -8.5 -5.805 1 92.06 97 ASN B N 1
ATOM 4438 C CA . ASN B 1 97 ? 13.57 -9.633 -5.984 1 92.06 97 ASN B CA 1
ATOM 4439 C C . ASN B 1 97 ? 12.945 -10.078 -4.664 1 92.06 97 ASN B C 1
ATOM 4441 O O . ASN B 1 97 ? 11.891 -10.703 -4.652 1 92.06 97 ASN B O 1
ATOM 4445 N N . LEU B 1 98 ? 13.656 -9.727 -3.568 1 96.19 98 LEU B N 1
ATOM 4446 C CA . LEU B 1 98 ? 13.203 -10.258 -2.289 1 96.19 98 LEU B CA 1
ATOM 4447 C C . LEU B 1 98 ? 12.453 -9.195 -1.494 1 96.19 98 LEU B C 1
ATOM 4449 O O . LEU B 1 98 ? 12.305 -9.305 -0.275 1 96.19 98 LEU B O 1
ATOM 4453 N N . GLY B 1 99 ? 12.094 -8.078 -2.125 1 94.94 99 GLY B N 1
ATOM 4454 C CA . GLY B 1 99 ? 11.164 -7.152 -1.5 1 94.94 99 GLY B CA 1
ATOM 4455 C C . GLY B 1 99 ? 11.82 -5.859 -1.054 1 94.94 99 GLY B C 1
ATOM 4456 O O . GLY B 1 99 ? 11.156 -4.992 -0.48 1 94.94 99 GLY B O 1
ATOM 4457 N N . ARG B 1 100 ? 13.18 -5.742 -1.254 1 95.69 100 ARG B N 1
ATOM 4458 C CA . ARG B 1 100 ? 13.914 -4.52 -0.954 1 95.69 100 ARG B CA 1
ATOM 4459 C C . ARG B 1 100 ? 13.883 -4.211 0.539 1 95.69 100 ARG B C 1
ATOM 4461 O O . ARG B 1 100 ? 14.281 -5.043 1.357 1 95.69 100 ARG B O 1
ATOM 4468 N N . SER B 1 101 ? 13.406 -3.025 0.944 1 97.38 101 SER B N 1
ATOM 4469 C CA . SER B 1 101 ? 13.539 -2.584 2.328 1 97.38 101 SER B CA 1
ATOM 4470 C C . SER B 1 101 ? 12.547 -3.307 3.236 1 97.38 101 SER B C 1
ATOM 4472 O O . SER B 1 101 ? 11.445 -3.646 2.811 1 97.38 101 SER B O 1
ATOM 4474 N N . LEU B 1 102 ? 13.016 -3.494 4.434 1 98.19 102 LEU B N 1
ATOM 4475 C CA . LEU B 1 102 ? 12.195 -4.098 5.484 1 98.19 102 LEU B CA 1
ATOM 4476 C C . LEU B 1 102 ? 11.656 -3.033 6.43 1 98.19 102 LEU B C 1
ATOM 4478 O O . LEU B 1 102 ? 12.367 -2.098 6.793 1 98.19 102 LEU B O 1
ATOM 4482 N N . LEU B 1 103 ? 10.43 -3.197 6.848 1 98.69 103 LEU B N 1
ATOM 4483 C CA . LEU B 1 103 ? 9.867 -2.273 7.828 1 98.69 103 LEU B CA 1
ATOM 4484 C C . LEU B 1 103 ? 10.32 -2.639 9.242 1 98.69 103 LEU B C 1
ATOM 4486 O O . LEU B 1 103 ? 10.531 -3.814 9.539 1 98.69 103 LEU B O 1
ATOM 4490 N N . SER B 1 104 ? 10.414 -1.645 10.031 1 98.75 104 SER B N 1
ATOM 4491 C CA . SER B 1 104 ? 10.828 -1.812 11.422 1 98.75 104 SER B CA 1
ATOM 4492 C C . SER B 1 104 ? 9.75 -2.521 12.242 1 98.75 104 SER B C 1
ATOM 4494 O O . SER B 1 104 ? 8.562 -2.232 12.094 1 98.75 104 SER B O 1
ATOM 4496 N N . GLU B 1 105 ? 10.188 -3.42 13.125 1 98 105 GLU B N 1
ATOM 4497 C CA . GLU B 1 105 ? 9.266 -4.055 14.062 1 98 105 GLU B CA 1
ATOM 4498 C C . GLU B 1 105 ? 8.648 -3.029 15.008 1 98 105 GLU B C 1
ATOM 4500 O O . GLU B 1 105 ? 7.52 -3.207 15.469 1 98 105 GLU B O 1
ATOM 4505 N N . SER B 1 106 ? 9.297 -1.944 15.18 1 98.19 106 SER B N 1
ATOM 4506 C CA . SER B 1 106 ? 8.859 -0.955 16.156 1 98.19 106 SER B CA 1
ATOM 4507 C C . SER B 1 106 ? 7.609 -0.224 15.688 1 98.19 106 SER B C 1
ATOM 4509 O O . SER B 1 106 ? 6.93 0.433 16.484 1 98.19 106 SER B O 1
ATOM 4511 N N . ILE B 1 107 ? 7.328 -0.308 14.406 1 98.44 107 ILE B N 1
ATOM 4512 C CA . ILE B 1 107 ? 6.195 0.474 13.922 1 98.44 107 ILE B CA 1
ATOM 4513 C C . ILE B 1 107 ? 5.008 -0.449 13.656 1 98.44 107 ILE B C 1
ATOM 4515 O O . ILE B 1 107 ? 3.965 -0.003 13.172 1 98.44 107 ILE B O 1
ATOM 4519 N N . LYS B 1 108 ? 5.105 -1.749 13.953 1 98.44 108 LYS B N 1
ATOM 4520 C CA . LYS B 1 108 ? 4.117 -2.773 13.625 1 98.44 108 LYS B CA 1
ATOM 4521 C C . LYS B 1 108 ? 2.74 -2.402 14.172 1 98.44 108 LYS B C 1
ATOM 4523 O O . LYS B 1 108 ? 1.757 -2.391 13.43 1 98.44 108 LYS B O 1
ATOM 4528 N N . GLU B 1 109 ? 2.656 -2.037 15.375 1 97.94 109 GLU B N 1
ATOM 4529 C CA . GLU B 1 109 ? 1.364 -1.816 16.016 1 97.94 109 GLU B CA 1
ATOM 4530 C C . GLU B 1 109 ? 0.688 -0.559 15.477 1 97.94 109 GLU B C 1
ATOM 4532 O O . GLU B 1 109 ? -0.526 -0.542 15.266 1 97.94 109 GLU B O 1
ATOM 4537 N N . GLN B 1 110 ? 1.459 0.505 15.266 1 96.88 110 GLN B N 1
ATOM 4538 C CA . GLN B 1 110 ? 0.905 1.737 14.719 1 96.88 110 GLN B CA 1
ATOM 4539 C C . GLN B 1 110 ? 0.294 1.498 13.344 1 96.88 110 GLN B C 1
ATOM 4541 O O . GLN B 1 110 ? -0.788 2.006 13.039 1 96.88 110 GLN B O 1
ATOM 4546 N N . VAL B 1 111 ? 0.99 0.714 12.57 1 98.25 111 VAL B N 1
ATOM 4547 C CA . VAL B 1 111 ? 0.524 0.437 11.211 1 98.25 111 VAL B CA 1
ATOM 4548 C C . VAL B 1 111 ? -0.723 -0.443 11.266 1 98.25 111 VAL B C 1
ATOM 4550 O O . VAL B 1 111 ? -1.694 -0.196 10.547 1 98.25 111 VAL B O 1
ATOM 4553 N N . TRP B 1 112 ? -0.704 -1.448 12.125 1 98.44 112 TRP B N 1
ATOM 4554 C CA . TRP B 1 112 ? -1.808 -2.402 12.148 1 98.44 112 TRP B CA 1
ATOM 4555 C C . TRP B 1 112 ? -3.062 -1.771 12.742 1 98.44 112 TRP B C 1
ATOM 4557 O O . TRP B 1 112 ? -4.18 -2.119 12.352 1 98.44 112 TRP B O 1
ATOM 4567 N N . ASP B 1 113 ? -2.918 -0.788 13.68 1 97.19 113 ASP B N 1
ATOM 4568 C CA . ASP B 1 113 ? -4.066 -0.059 14.203 1 97.19 113 ASP B CA 1
ATOM 4569 C C . ASP B 1 113 ? -4.852 0.613 13.078 1 97.19 113 ASP B C 1
ATOM 4571 O O . ASP B 1 113 ? -6.086 0.589 13.078 1 97.19 113 ASP B O 1
ATOM 4575 N N . VAL B 1 114 ? -4.133 1.118 12.18 1 97.69 114 VAL B N 1
ATOM 4576 C CA . VAL B 1 114 ? -4.746 1.791 11.039 1 97.69 114 VAL B CA 1
ATOM 4577 C C . VAL B 1 114 ? -5.328 0.755 10.078 1 97.69 114 VAL B C 1
ATOM 4579 O O . VAL B 1 114 ? -6.406 0.954 9.523 1 97.69 114 VAL B O 1
ATOM 4582 N N . ALA B 1 115 ? -4.652 -0.36 9.883 1 98 115 ALA B N 1
ATOM 4583 C CA . ALA B 1 115 ? -5.027 -1.402 8.93 1 98 115 ALA B CA 1
ATOM 4584 C C . ALA B 1 115 ? -6.309 -2.109 9.375 1 98 115 ALA B C 1
ATOM 4586 O O . ALA B 1 115 ? -7.195 -2.367 8.555 1 98 115 ALA B O 1
ATOM 4587 N N . SER B 1 116 ? -6.422 -2.414 10.672 1 98.06 116 SER B N 1
ATOM 4588 C CA . SER B 1 116 ? -7.473 -3.293 11.172 1 98.06 116 SER B CA 1
ATOM 4589 C C . SER B 1 116 ? -8.609 -2.496 11.812 1 98.06 116 SER B C 1
ATOM 4591 O O . SER B 1 116 ? -9.586 -3.07 12.281 1 98.06 116 SER B O 1
ATOM 4593 N N . GLY B 1 117 ? -8.492 -1.176 11.844 1 97.81 117 GLY B N 1
ATOM 4594 C CA . GLY B 1 117 ? -9.516 -0.305 12.406 1 97.81 117 GLY B CA 1
ATOM 4595 C C . GLY B 1 117 ? -9.875 0.854 11.492 1 97.81 117 GLY B C 1
ATOM 4596 O O . GLY B 1 117 ? -9.266 1.031 10.438 1 97.81 117 GLY B O 1
ATOM 4597 N N . TYR B 1 118 ? -10.922 1.564 11.914 1 98 118 TYR B N 1
ATOM 4598 C CA . TYR B 1 118 ? -11.172 2.852 11.273 1 98 118 TYR B CA 1
ATOM 4599 C C . TYR B 1 118 ? -10.086 3.859 11.633 1 98 118 TYR B C 1
ATOM 4601 O O . TYR B 1 118 ? -9.422 3.721 12.664 1 98 118 TYR B O 1
ATOM 4609 N N . SER B 1 119 ? -9.906 4.84 10.75 1 97.62 119 SER B N 1
ATOM 4610 C CA . SER B 1 119 ? -8.773 5.73 10.969 1 97.62 119 SER B CA 1
ATOM 4611 C C . SER B 1 119 ? -9.086 7.152 10.508 1 97.62 119 SER B C 1
ATOM 4613 O O . SER B 1 119 ? -10.141 7.402 9.93 1 97.62 119 SER B O 1
ATOM 4615 N N . THR B 1 120 ? -8.188 8.039 10.719 1 95.81 120 THR B N 1
ATOM 4616 C CA . THR B 1 120 ? -8.32 9.453 10.375 1 95.81 120 THR B CA 1
ATOM 4617 C C . THR B 1 120 ? -7.938 9.695 8.914 1 95.81 120 THR B C 1
ATOM 4619 O O . THR B 1 120 ? -7.609 10.812 8.531 1 95.81 120 THR B O 1
ATOM 4622 N N . LEU B 1 121 ? -7.945 8.766 8.094 1 94.5 121 LEU B N 1
ATOM 4623 C CA . LEU B 1 121 ? -7.355 8.766 6.758 1 94.5 121 LEU B CA 1
ATOM 4624 C C . LEU B 1 121 ? -7.805 9.992 5.969 1 94.5 121 LEU B C 1
ATOM 4626 O O . LEU B 1 121 ? -6.977 10.695 5.387 1 94.5 121 LEU B O 1
ATOM 4630 N N . GLU B 1 122 ? -9.055 10.273 5.945 1 94.19 122 GLU B N 1
ATOM 4631 C CA . GLU B 1 122 ? -9.578 11.375 5.148 1 94.19 122 GLU B CA 1
ATOM 4632 C C . GLU B 1 122 ? -10.578 12.211 5.945 1 94.19 122 GLU B C 1
ATOM 4634 O O . GLU B 1 122 ? -11.641 12.578 5.434 1 94.19 122 GLU B O 1
ATOM 4639 N N . ILE B 1 123 ? -10.211 12.367 7.211 1 91.25 123 ILE B N 1
ATOM 4640 C CA . ILE B 1 123 ? -11.07 13.172 8.07 1 91.25 123 ILE B CA 1
ATOM 4641 C C . ILE B 1 123 ? -10.219 14.172 8.852 1 91.25 123 ILE B C 1
ATOM 4643 O O . ILE B 1 123 ? -9.102 13.859 9.266 1 91.25 123 ILE B O 1
ATOM 4647 N N . ASP B 1 124 ? -10.742 15.359 8.938 1 89.12 124 ASP B N 1
ATOM 4648 C CA . ASP B 1 124 ? -10.188 16.344 9.867 1 89.12 124 ASP B CA 1
ATOM 4649 C C . ASP B 1 124 ? -10.828 16.219 11.242 1 89.12 124 ASP B C 1
ATOM 4651 O O . ASP B 1 124 ? -11.984 16.609 11.438 1 89.12 124 ASP B O 1
ATOM 4655 N N . VAL B 1 125 ? -10.125 15.75 12.109 1 87.25 125 VAL B N 1
ATOM 4656 C CA . VAL B 1 125 ? -10.641 15.445 13.438 1 87.25 125 VAL B CA 1
ATOM 4657 C C . VAL B 1 125 ? -11.094 16.734 14.117 1 87.25 125 VAL B C 1
ATOM 4659 O O . VAL B 1 125 ? -12.047 16.734 14.898 1 87.25 125 VAL B O 1
ATOM 4662 N N . THR B 1 126 ? -10.445 17.812 13.828 1 85.88 126 THR B N 1
ATOM 4663 C CA . THR B 1 126 ? -10.75 19.094 14.477 1 85.88 126 THR B CA 1
ATOM 4664 C C . THR B 1 126 ? -12.07 19.656 13.945 1 85.88 126 THR B C 1
ATOM 4666 O O . THR B 1 126 ? -12.922 20.078 14.727 1 85.88 126 THR B O 1
ATOM 4669 N N . GLU B 1 127 ? -12.273 19.516 12.641 1 85.75 127 GLU B N 1
ATOM 4670 C CA . GLU B 1 127 ? -13.445 20.125 12.031 1 85.75 127 GLU B CA 1
ATOM 4671 C C . GLU B 1 127 ? -14.555 19.094 11.82 1 85.75 127 GLU B C 1
ATOM 4673 O O . GLU B 1 127 ? -15.719 19.469 11.609 1 85.75 127 GLU B O 1
ATOM 4678 N N . GLY B 1 128 ? -14.227 17.922 11.828 1 85.06 128 GLY B N 1
ATOM 4679 C CA . GLY B 1 128 ? -15.195 16.859 11.586 1 85.06 128 GLY B CA 1
ATOM 4680 C C . GLY B 1 128 ? -15.594 16.734 10.133 1 85.06 128 GLY B C 1
ATOM 4681 O O . GLY B 1 128 ? -16.625 16.141 9.82 1 85.06 128 GLY B O 1
ATOM 4682 N N . LYS B 1 129 ? -14.828 17.375 9.336 1 86.5 129 LYS B N 1
ATOM 4683 C CA . LYS B 1 129 ? -15.109 17.344 7.906 1 86.5 129 LYS B CA 1
ATOM 4684 C C . LYS B 1 129 ? -14.062 16.531 7.152 1 86.5 129 LYS B C 1
ATOM 4686 O O . LYS B 1 129 ? -13.078 16.078 7.742 1 86.5 129 LYS B O 1
ATOM 4691 N N . ARG B 1 130 ? -14.406 16.344 5.906 1 83.94 130 ARG B N 1
ATOM 4692 C CA . ARG B 1 130 ? -13.484 15.594 5.07 1 83.94 130 ARG B CA 1
ATOM 4693 C C . ARG B 1 130 ? -12.125 16.281 5 1 83.94 130 ARG B C 1
ATOM 4695 O O . ARG B 1 130 ? -12.039 17.5 4.891 1 83.94 130 ARG B O 1
ATOM 4702 N N . GLY B 1 131 ? -11.102 15.508 5.125 1 83.88 131 GLY B N 1
ATOM 4703 C CA . GLY B 1 131 ? -9.734 15.992 5.035 1 83.88 131 GLY B CA 1
ATOM 4704 C C . GLY B 1 131 ? -8.945 15.328 3.924 1 83.88 131 GLY B C 1
ATOM 4705 O O . GLY B 1 131 ? -9.5 14.578 3.121 1 83.88 131 GLY B O 1
ATOM 4706 N N . SER B 1 132 ? -7.699 15.742 3.855 1 86.75 132 SER B N 1
ATOM 4707 C CA . SER B 1 132 ? -6.801 15.18 2.85 1 86.75 132 SER B CA 1
ATOM 4708 C C . SER B 1 132 ? -5.863 14.148 3.463 1 86.75 132 SER B C 1
ATOM 4710 O O . SER B 1 132 ? -5.207 14.414 4.473 1 86.75 132 SER B O 1
ATOM 4712 N N . ARG B 1 133 ? -5.82 13.016 2.779 1 87.25 133 ARG B N 1
ATOM 4713 C CA . ARG B 1 133 ? -4.957 11.953 3.289 1 87.25 133 ARG B CA 1
ATOM 4714 C C . ARG B 1 133 ? -3.492 12.367 3.25 1 87.25 133 ARG B C 1
ATOM 4716 O O . ARG B 1 133 ? -2.674 11.852 4.016 1 87.25 133 ARG B O 1
ATOM 4723 N N . TYR B 1 134 ? -3.154 13.305 2.447 1 87.25 134 TYR B N 1
ATOM 4724 C CA . TYR B 1 134 ? -1.759 13.68 2.252 1 87.25 134 TYR B CA 1
ATOM 4725 C C . TYR B 1 134 ? -1.262 14.547 3.406 1 87.25 134 TYR B C 1
ATOM 4727 O O . TYR B 1 134 ? -0.053 14.695 3.604 1 87.25 134 TYR B O 1
ATOM 4735 N N . ASN B 1 135 ? -2.162 15.062 4.168 1 89.19 135 ASN B N 1
ATOM 4736 C CA . ASN B 1 135 ? -1.793 15.938 5.273 1 89.19 135 ASN B CA 1
ATOM 4737 C C . ASN B 1 135 ? -1.065 15.172 6.375 1 89.19 135 ASN B C 1
ATOM 4739 O O . ASN B 1 135 ? -0.317 15.758 7.156 1 89.19 135 ASN B O 1
ATOM 4743 N N . HIS B 1 136 ? -1.22 13.898 6.34 1 92.62 136 HIS B N 1
ATOM 4744 C CA . HIS B 1 136 ? -0.686 13.094 7.434 1 92.62 136 HIS B CA 1
ATOM 4745 C C . HIS B 1 136 ? 0.838 13.07 7.406 1 92.62 136 HIS B C 1
ATOM 4747 O O . HIS B 1 136 ? 1.479 12.891 8.445 1 92.62 136 HIS B O 1
ATOM 4753 N N . VAL B 1 137 ? 1.396 13.305 6.191 1 96.31 137 VAL B N 1
ATOM 4754 C CA . VAL B 1 137 ? 2.842 13.125 6.102 1 96.31 137 VAL B CA 1
ATOM 4755 C C . VAL B 1 137 ? 3.49 14.406 5.574 1 96.31 137 VAL B C 1
ATOM 4757 O O . VAL B 1 137 ? 4.715 14.547 5.605 1 96.31 137 VAL B O 1
ATOM 4760 N N . SER B 1 138 ? 2.701 15.336 5.117 1 96.56 138 SER B N 1
ATOM 4761 C CA . SER B 1 138 ? 3.248 16.531 4.465 1 96.56 138 SER B CA 1
ATOM 4762 C C . SER B 1 138 ? 4.152 17.312 5.41 1 96.56 138 SER B C 1
ATOM 4764 O O . SER B 1 138 ? 5.273 17.672 5.051 1 96.56 138 SER B O 1
ATOM 4766 N N . GLU B 1 139 ? 3.762 17.516 6.645 1 96 139 GLU B N 1
ATOM 4767 C CA . GLU B 1 139 ? 4.5 18.359 7.578 1 96 139 GLU B CA 1
ATOM 4768 C C . GLU B 1 139 ? 5.828 17.719 7.973 1 96 139 GLU B C 1
ATOM 4770 O O . GLU B 1 139 ? 6.855 18.391 8.047 1 96 139 GLU B O 1
ATOM 4775 N N . ILE B 1 140 ? 5.785 16.469 8.242 1 97.94 140 ILE B N 1
ATOM 4776 C CA . ILE B 1 140 ? 7.012 15.805 8.672 1 97.94 140 ILE B CA 1
ATOM 4777 C C . ILE B 1 140 ? 7.992 15.727 7.504 1 97.94 140 ILE B C 1
ATOM 4779 O O . ILE B 1 140 ? 9.203 15.852 7.691 1 97.94 140 ILE B O 1
ATOM 4783 N N . ILE B 1 141 ? 7.504 15.516 6.277 1 98.62 141 ILE B N 1
ATOM 4784 C CA . ILE B 1 141 ? 8.367 15.477 5.105 1 98.62 141 ILE B CA 1
ATOM 4785 C C . ILE B 1 141 ? 9 16.844 4.879 1 98.62 141 ILE B C 1
ATOM 4787 O O . ILE B 1 141 ? 10.203 16.953 4.625 1 98.62 141 ILE B O 1
ATOM 4791 N N . LYS B 1 142 ? 8.188 17.891 5.027 1 98.19 142 LYS B N 1
ATOM 4792 C CA . LYS B 1 142 ? 8.703 19.25 4.902 1 98.19 142 LYS B CA 1
ATOM 4793 C C . LYS B 1 142 ? 9.789 19.531 5.938 1 98.19 142 LYS B C 1
ATOM 4795 O O . LYS B 1 142 ? 10.828 20.109 5.613 1 98.19 142 LYS B O 1
ATOM 4800 N N . PHE B 1 143 ? 9.578 19.078 7.156 1 98.19 143 PHE B N 1
ATOM 4801 C CA . PHE B 1 143 ? 10.516 19.312 8.242 1 98.19 143 PHE B CA 1
ATOM 4802 C C . PHE B 1 143 ? 11.844 18.609 7.973 1 98.19 143 PHE B C 1
ATOM 4804 O O . PHE B 1 143 ? 12.914 19.203 8.125 1 98.19 143 PHE B O 1
ATOM 4811 N N . ILE B 1 144 ? 11.758 17.344 7.484 1 98.31 144 ILE B N 1
ATOM 4812 C CA . ILE B 1 144 ? 12.953 16.516 7.293 1 98.31 144 ILE B CA 1
ATOM 4813 C C . ILE B 1 144 ? 13.719 17 6.062 1 98.31 144 ILE B C 1
ATOM 4815 O O . ILE B 1 144 ? 14.945 17.062 6.074 1 98.31 144 ILE B O 1
ATOM 4819 N N . THR B 1 145 ? 13 17.422 4.992 1 98.38 145 THR B N 1
ATOM 4820 C CA . THR B 1 145 ? 13.656 17.656 3.709 1 98.38 145 THR B CA 1
ATOM 4821 C C . THR B 1 145 ? 13.977 19.141 3.527 1 98.38 145 THR B C 1
ATOM 4823 O O . THR B 1 145 ? 14.844 19.5 2.734 1 98.38 145 THR B O 1
ATOM 4826 N N . GLY B 1 146 ? 13.148 20 4.188 1 98 146 GLY B N 1
ATOM 4827 C CA . GLY B 1 146 ? 13.289 21.438 3.998 1 98 146 GLY B CA 1
ATOM 4828 C C . GLY B 1 146 ? 12.484 21.969 2.818 1 98 146 GLY B C 1
ATOM 4829 O O . GLY B 1 146 ? 12.539 23.156 2.504 1 98 146 GLY B O 1
ATOM 4830 N N . ALA B 1 147 ? 11.734 21.125 2.148 1 98.62 147 ALA B N 1
ATOM 4831 C CA . ALA B 1 147 ? 10.953 21.531 0.979 1 98.62 147 ALA B CA 1
ATOM 4832 C C . ALA B 1 147 ? 9.75 22.375 1.387 1 98.62 147 ALA B C 1
ATOM 4834 O O . ALA B 1 147 ? 9.32 22.344 2.543 1 98.62 147 ALA B O 1
ATOM 4835 N N . GLU B 1 148 ? 9.211 23.125 0.459 1 98.5 148 GLU B N 1
ATOM 4836 C CA . GLU B 1 148 ? 8.039 23.953 0.714 1 98.5 148 GLU B CA 1
ATOM 4837 C C . GLU B 1 148 ? 6.793 23.094 0.909 1 98.5 148 GLU B C 1
ATOM 4839 O O . GLU B 1 148 ? 5.93 23.422 1.727 1 98.5 148 GLU B O 1
ATOM 4844 N N . ASP B 1 149 ? 6.703 22.031 0.154 1 98.44 149 ASP B N 1
ATOM 4845 C CA . ASP B 1 149 ? 5.551 21.141 0.237 1 98.44 149 ASP B CA 1
ATOM 4846 C C . ASP B 1 149 ? 5.906 19.734 -0.251 1 98.44 149 ASP B C 1
ATOM 4848 O O . ASP B 1 149 ? 7.031 19.5 -0.701 1 98.44 149 ASP B O 1
ATOM 4852 N N . ALA B 1 150 ? 4.922 18.844 -0.078 1 98.62 150 ALA B N 1
ATOM 4853 C CA . ALA B 1 150 ? 5.18 17.453 -0.411 1 98.62 150 ALA B CA 1
ATOM 4854 C C . ALA B 1 150 ? 3.9 16.734 -0.847 1 98.62 150 ALA B C 1
ATOM 4856 O O . ALA B 1 150 ? 2.799 17.141 -0.465 1 98.62 150 ALA B O 1
ATOM 4857 N N . LEU B 1 151 ? 4.02 15.727 -1.67 1 98.44 151 LEU B N 1
ATOM 4858 C CA . LEU B 1 151 ? 2.963 14.82 -2.104 1 98.44 151 LEU B CA 1
ATOM 4859 C C . LEU B 1 151 ? 3.482 13.391 -2.205 1 98.44 151 LEU B C 1
ATOM 4861 O O . LEU B 1 151 ? 4.613 13.164 -2.646 1 98.44 151 LEU B O 1
ATOM 4865 N N . VAL B 1 152 ? 2.652 12.445 -1.756 1 98.44 152 VAL B N 1
ATOM 4866 C CA . VAL B 1 152 ? 3.061 11.039 -1.782 1 98.44 152 VAL B CA 1
ATOM 4867 C C . VAL B 1 152 ? 2.141 10.25 -2.709 1 98.44 152 VAL B C 1
ATOM 4869 O O . VAL B 1 152 ? 0.918 10.406 -2.662 1 98.44 152 VAL B O 1
ATOM 4872 N N . VAL B 1 153 ? 2.738 9.438 -3.576 1 97.62 153 VAL B N 1
ATOM 4873 C CA . VAL B 1 153 ? 2 8.547 -4.465 1 97.62 153 VAL B CA 1
ATOM 4874 C C . VAL B 1 153 ? 2.512 7.117 -4.305 1 97.62 153 VAL B C 1
ATOM 4876 O O . VAL B 1 153 ? 3.32 6.84 -3.414 1 97.62 153 VAL B O 1
ATOM 4879 N N . ASN B 1 154 ? 2.045 6.219 -5.078 1 96.5 154 ASN B N 1
ATOM 4880 C CA . ASN B 1 154 ? 2.168 4.793 -4.793 1 96.5 154 ASN B CA 1
ATOM 4881 C C . ASN B 1 154 ? 3.594 4.297 -5.02 1 96.5 154 ASN B C 1
ATOM 4883 O O . ASN B 1 154 ? 4.023 3.33 -4.391 1 96.5 154 ASN B O 1
ATOM 4887 N N . ASN B 1 155 ? 4.367 4.906 -5.902 1 95.56 155 ASN B N 1
ATOM 4888 C CA . ASN B 1 155 ? 5.773 4.59 -6.137 1 95.56 155 ASN B CA 1
ATOM 4889 C C . ASN B 1 155 ? 6.473 5.699 -6.922 1 95.56 155 ASN B C 1
ATOM 4891 O O . ASN B 1 155 ? 5.84 6.676 -7.32 1 95.56 155 ASN B O 1
ATOM 4895 N N . ASN B 1 156 ? 7.75 5.535 -7.133 1 94.44 156 ASN B N 1
ATOM 4896 C CA . ASN B 1 156 ? 8.5 6.641 -7.723 1 94.44 156 ASN B CA 1
ATOM 4897 C C . ASN B 1 156 ? 8.242 6.758 -9.219 1 94.44 156 ASN B C 1
ATOM 4899 O O . ASN B 1 156 ? 8.312 7.852 -9.781 1 94.44 156 ASN B O 1
ATOM 4903 N N . ALA B 1 157 ? 7.992 5.637 -9.93 1 93.06 157 ALA B N 1
ATOM 4904 C CA . ALA B 1 157 ? 7.582 5.73 -11.328 1 93.06 157 ALA B CA 1
ATOM 4905 C C . ALA B 1 157 ? 6.332 6.594 -11.477 1 93.06 157 ALA B C 1
ATOM 4907 O O . ALA B 1 157 ? 6.254 7.441 -12.367 1 93.06 157 ALA B O 1
ATOM 4908 N N . ALA B 1 158 ? 5.371 6.391 -10.594 1 95.31 158 ALA B N 1
ATOM 4909 C CA . ALA B 1 158 ? 4.156 7.203 -10.57 1 95.31 158 ALA B CA 1
ATOM 4910 C C . ALA B 1 158 ? 4.48 8.664 -10.266 1 95.31 158 ALA B C 1
ATOM 4912 O O . ALA B 1 158 ? 3.895 9.57 -10.859 1 95.31 158 ALA B O 1
ATOM 4913 N N . ALA B 1 159 ? 5.398 8.883 -9.359 1 96.5 159 ALA B N 1
ATOM 4914 C CA . ALA B 1 159 ? 5.793 10.242 -8.992 1 96.5 159 ALA B CA 1
ATOM 4915 C C . ALA B 1 159 ? 6.332 10.992 -10.203 1 96.5 159 ALA B C 1
ATOM 4917 O O . ALA B 1 159 ? 5.887 12.102 -10.508 1 96.5 159 ALA B O 1
ATOM 4918 N N . VAL B 1 160 ? 7.25 10.367 -10.898 1 94.56 160 VAL B N 1
ATOM 4919 C CA . VAL B 1 160 ? 7.867 11 -12.062 1 94.56 160 VAL B CA 1
ATOM 4920 C C . VAL B 1 160 ? 6.809 11.266 -13.133 1 94.56 160 VAL B C 1
ATOM 4922 O O . VAL B 1 160 ? 6.758 12.352 -13.711 1 94.56 160 VAL B O 1
ATOM 4925 N N . MET B 1 161 ? 5.961 10.328 -13.336 1 93.88 161 MET B N 1
ATOM 4926 C CA . MET B 1 161 ? 4.895 10.477 -14.32 1 93.88 161 MET B CA 1
ATOM 4927 C C . MET B 1 161 ? 3.979 11.641 -13.961 1 93.88 161 MET B C 1
ATOM 4929 O O . MET B 1 161 ? 3.623 12.445 -14.828 1 93.88 161 MET B O 1
ATOM 4933 N N . LEU B 1 162 ? 3.58 11.688 -12.719 1 96 162 LEU B N 1
ATOM 4934 C CA . LEU B 1 162 ? 2.689 12.75 -12.266 1 96 162 LEU B CA 1
ATOM 4935 C C . LEU B 1 162 ? 3.348 14.117 -12.438 1 96 162 LEU B C 1
ATOM 4937 O O . LEU B 1 162 ? 2.707 15.07 -12.898 1 96 162 LEU B O 1
ATOM 4941 N N . VAL B 1 163 ? 4.625 14.211 -12.094 1 97.44 163 VAL B N 1
ATOM 4942 C CA . VAL B 1 163 ? 5.367 15.461 -12.211 1 97.44 163 VAL B CA 1
ATOM 4943 C C . VAL B 1 163 ? 5.402 15.906 -13.672 1 97.44 163 VAL B C 1
ATOM 4945 O O . VAL B 1 163 ? 5.059 17.047 -13.984 1 97.44 163 VAL B O 1
ATOM 4948 N N . LEU B 1 164 ? 5.742 15.023 -14.555 1 95.38 164 LEU B N 1
ATOM 4949 C CA . LEU B 1 164 ? 5.891 15.352 -15.969 1 95.38 164 LEU B CA 1
ATOM 4950 C C . LEU B 1 164 ? 4.539 15.664 -16.609 1 95.38 164 LEU B C 1
ATOM 4952 O O . LEU B 1 164 ? 4.422 16.594 -17.406 1 95.38 164 LEU B O 1
ATOM 4956 N N . SER B 1 165 ? 3.533 14.898 -16.234 1 93.69 165 SER B N 1
ATOM 4957 C CA . SER B 1 165 ? 2.191 15.125 -16.766 1 93.69 165 SER B CA 1
ATOM 4958 C C . SER B 1 165 ? 1.64 16.469 -16.312 1 93.69 165 SER B C 1
ATOM 4960 O O . SER B 1 165 ? 0.851 17.094 -17.031 1 93.69 165 SER B O 1
ATOM 4962 N N . THR B 1 166 ? 2.049 16.922 -15.188 1 96.25 166 THR B N 1
ATOM 4963 C CA . THR B 1 166 ? 1.542 18.156 -14.625 1 96.25 166 THR B CA 1
ATOM 4964 C C . THR B 1 166 ? 2.328 19.359 -15.164 1 96.25 166 THR B C 1
ATOM 4966 O O . THR B 1 166 ? 1.74 20.359 -15.555 1 96.25 166 THR B O 1
ATOM 4969 N N . MET B 1 167 ? 3.637 19.203 -15.281 1 96.75 167 MET B N 1
ATOM 4970 C CA . MET B 1 167 ? 4.496 20.359 -15.516 1 96.75 167 MET B CA 1
ATOM 4971 C C . MET B 1 167 ? 4.883 20.469 -16.984 1 96.75 167 MET B C 1
ATOM 4973 O O . MET B 1 167 ? 5.324 21.516 -17.438 1 96.75 167 MET B O 1
ATOM 4977 N N . ALA B 1 168 ? 4.684 19.359 -17.75 1 95.31 168 ALA B N 1
ATOM 4978 C CA . ALA B 1 168 ? 5.32 19.375 -19.062 1 95.31 168 ALA B CA 1
ATOM 4979 C C . ALA B 1 168 ? 4.422 18.719 -20.109 1 95.31 168 ALA B C 1
ATOM 4981 O O . ALA B 1 168 ? 4.906 18.234 -21.141 1 95.31 168 ALA B O 1
ATOM 4982 N N . LYS B 1 169 ? 3.162 18.578 -19.891 1 91.38 169 LYS B N 1
ATOM 4983 C CA . LYS B 1 169 ? 2.264 17.984 -20.875 1 91.38 169 LYS B CA 1
ATOM 4984 C C . LYS B 1 169 ? 2.359 18.703 -22.219 1 91.38 169 LYS B C 1
ATOM 4986 O O . LYS B 1 169 ? 2.193 19.922 -22.297 1 91.38 169 LYS B O 1
ATOM 4991 N N . ASP B 1 170 ? 2.66 17.969 -23.281 1 92.12 170 ASP B N 1
ATOM 4992 C CA . ASP B 1 170 ? 2.762 18.453 -24.656 1 92.12 170 ASP B CA 1
ATOM 4993 C C . ASP B 1 170 ? 3.902 19.453 -24.812 1 92.12 170 ASP B C 1
ATOM 4995 O O . ASP B 1 170 ? 3.895 20.281 -25.734 1 92.12 170 ASP B O 1
ATOM 4999 N N . LYS B 1 171 ? 4.824 19.453 -23.891 1 96.44 171 LYS B N 1
ATOM 5000 C CA . LYS B 1 171 ? 5.996 20.328 -23.938 1 96.44 171 LYS B CA 1
ATOM 5001 C C . LYS B 1 171 ? 7.285 19.516 -23.812 1 96.44 171 LYS B C 1
ATOM 5003 O O . LYS B 1 171 ? 7.246 18.297 -23.594 1 96.44 171 LYS B O 1
ATOM 5008 N N . GLU B 1 172 ? 8.375 20.25 -23.922 1 96 172 GLU B N 1
ATOM 5009 C CA . GLU B 1 172 ? 9.672 19.594 -23.984 1 96 172 GLU B CA 1
ATOM 5010 C C . GLU B 1 172 ? 10.328 19.531 -22.609 1 96 172 GLU B C 1
ATOM 5012 O O . GLU B 1 172 ? 10.25 20.484 -21.844 1 96 172 GLU B O 1
ATOM 5017 N N . VAL B 1 173 ? 10.914 18.359 -22.344 1 96 173 VAL B N 1
ATOM 5018 C CA . VAL B 1 173 ? 11.75 18.172 -21.172 1 96 173 VAL B CA 1
ATOM 5019 C C . VAL B 1 173 ? 13.156 17.766 -21.594 1 96 173 VAL B C 1
ATOM 5021 O O . VAL B 1 173 ? 13.336 16.766 -22.312 1 96 173 VAL B O 1
ATOM 5024 N N . ILE B 1 174 ? 14.141 18.5 -21.172 1 95.44 174 ILE B N 1
ATOM 5025 C CA . ILE B 1 174 ? 15.523 18.266 -21.578 1 95.44 174 ILE B CA 1
ATOM 5026 C C . ILE B 1 174 ? 16.219 17.375 -20.547 1 95.44 174 ILE B C 1
ATOM 5028 O O . ILE B 1 174 ? 16.172 17.641 -19.344 1 95.44 174 ILE B O 1
ATOM 5032 N N . LEU B 1 175 ? 16.812 16.281 -21.016 1 92.12 175 LEU B N 1
ATOM 5033 C CA . LEU B 1 175 ? 17.484 15.281 -20.188 1 92.12 175 LEU B CA 1
ATOM 5034 C C . LEU B 1 175 ? 18.781 14.812 -20.859 1 92.12 175 LEU B C 1
ATOM 5036 O O . LEU B 1 175 ? 18.828 14.672 -22.078 1 92.12 175 LEU B O 1
ATOM 5040 N N . SER B 1 176 ? 19.734 14.531 -20 1 89.88 176 SER B N 1
ATOM 5041 C CA . SER B 1 176 ? 20.984 14 -20.516 1 89.88 176 SER B CA 1
ATOM 5042 C C . SER B 1 176 ? 20.828 12.555 -20.984 1 89.88 176 SER B C 1
ATOM 5044 O O . SER B 1 176 ? 20.188 11.75 -20.312 1 89.88 176 SER B O 1
ATOM 5046 N N . ARG B 1 177 ? 21.438 12.203 -22.016 1 84.44 177 ARG B N 1
ATOM 5047 C CA . ARG B 1 177 ? 21.391 10.852 -22.562 1 84.44 177 ARG B CA 1
ATOM 5048 C C . ARG B 1 177 ? 21.953 9.836 -21.562 1 84.44 177 ARG B C 1
ATOM 5050 O O . ARG B 1 177 ? 21.469 8.703 -21.484 1 84.44 177 ARG B O 1
ATOM 5057 N N . GLY B 1 178 ? 22.891 10.242 -20.875 1 79.88 178 GLY B N 1
ATOM 5058 C CA . GLY B 1 178 ? 23.516 9.359 -19.891 1 79.88 178 GLY B CA 1
ATOM 5059 C C . GLY B 1 178 ? 22.609 9.07 -18.703 1 79.88 178 GLY B C 1
ATOM 5060 O O . GLY B 1 178 ? 22.875 8.148 -17.922 1 79.88 178 GLY B O 1
ATOM 5061 N N . GLU B 1 179 ? 21.562 9.789 -18.656 1 80.62 179 GLU B N 1
ATOM 5062 C CA . GLU B 1 179 ? 20.672 9.648 -17.516 1 80.62 179 GLU B CA 1
ATOM 5063 C C . GLU B 1 179 ? 19.359 8.977 -17.922 1 80.62 179 GLU B C 1
ATOM 5065 O O . GLU B 1 179 ? 18.406 8.93 -17.141 1 80.62 179 GLU B O 1
ATOM 5070 N N . MET B 1 180 ? 19.359 8.531 -19.125 1 76.31 180 MET B N 1
ATOM 5071 C CA . MET B 1 180 ? 18.234 7.734 -19.625 1 76.31 180 MET B CA 1
ATOM 5072 C C . MET B 1 180 ? 18.312 6.305 -19.094 1 76.31 180 MET B C 1
ATOM 5074 O O . MET B 1 180 ? 18.734 5.395 -19.828 1 76.31 180 MET B O 1
ATOM 5078 N N . VAL B 1 181 ? 17.891 6.148 -17.844 1 66.94 181 VAL B N 1
ATOM 5079 C CA . VAL B 1 181 ? 18.156 4.898 -17.141 1 66.94 181 VAL B CA 1
ATOM 5080 C C . VAL B 1 181 ? 16.906 4.012 -17.188 1 66.94 181 VAL B C 1
ATOM 5082 O O . VAL B 1 181 ? 15.797 4.5 -17.391 1 66.94 181 VAL B O 1
ATOM 5085 N N . GLU B 1 182 ? 17.203 2.783 -17.344 1 59.28 182 GLU B N 1
ATOM 5086 C CA . GLU B 1 182 ? 16.188 1.766 -17.062 1 59.28 182 GLU B CA 1
ATOM 5087 C C . GLU B 1 182 ? 16.375 1.191 -15.656 1 59.28 182 GLU B C 1
ATOM 5089 O O . GLU B 1 182 ? 17.484 0.856 -15.258 1 59.28 182 GLU B O 1
ATOM 5094 N N . ILE B 1 183 ? 15.406 1.424 -14.906 1 52.62 183 ILE B N 1
ATOM 5095 C CA . ILE B 1 183 ? 15.531 0.899 -13.547 1 52.62 183 ILE B CA 1
ATOM 5096 C C . ILE B 1 183 ? 14.609 -0.3 -13.367 1 52.62 183 ILE B C 1
ATOM 5098 O O . ILE B 1 183 ? 13.438 -0.255 -13.766 1 52.62 183 ILE B O 1
ATOM 5102 N N . GLY B 1 184 ? 15.07 -1.353 -12.672 1 50.59 184 GLY B N 1
ATOM 5103 C CA . GLY B 1 184 ? 14.359 -2.516 -12.164 1 50.59 184 GLY B CA 1
ATOM 5104 C C . GLY B 1 184 ? 13.703 -3.338 -13.258 1 50.59 184 GLY B C 1
ATOM 5105 O O . GLY B 1 184 ? 12.633 -3.906 -13.055 1 50.59 184 GLY B O 1
ATOM 5106 N N . GLY B 1 185 ? 14.25 -3.293 -14.508 1 48.41 185 GLY B N 1
ATOM 5107 C CA . GLY B 1 185 ? 13.844 -4.16 -15.602 1 48.41 185 GLY B CA 1
ATOM 5108 C C . GLY B 1 185 ? 12.688 -3.598 -16.406 1 48.41 185 GLY B C 1
ATOM 5109 O O . GLY B 1 185 ? 12.445 -4.031 -17.547 1 48.41 185 GLY B O 1
ATOM 5110 N N . SER B 1 186 ? 11.852 -2.758 -15.758 1 53.94 186 SER B N 1
ATOM 5111 C CA . SER B 1 186 ? 10.688 -2.447 -16.578 1 53.94 186 SER B CA 1
ATOM 5112 C C . SER B 1 186 ? 10.422 -0.946 -16.609 1 53.94 186 SER B C 1
ATOM 5114 O O . SER B 1 186 ? 9.633 -0.469 -17.422 1 53.94 186 SER B O 1
ATOM 5116 N N . PHE B 1 187 ? 11.195 -0.234 -15.719 1 59.12 187 PHE B N 1
ATOM 5117 C CA . PHE B 1 187 ? 10.938 1.201 -15.734 1 59.12 187 PHE B CA 1
ATOM 5118 C C . PHE B 1 187 ? 11.875 1.909 -16.703 1 59.12 187 PHE B C 1
ATOM 5120 O O . PHE B 1 187 ? 13.086 1.96 -16.469 1 59.12 187 PHE B O 1
ATOM 5127 N N . ARG B 1 188 ? 11.289 2.344 -17.781 1 72.75 188 ARG B N 1
ATOM 5128 C CA . ARG B 1 188 ? 12.047 3.115 -18.766 1 72.75 188 ARG B CA 1
ATOM 5129 C C . ARG B 1 188 ? 11.594 4.57 -18.781 1 72.75 188 ARG B C 1
ATOM 5131 O O . ARG B 1 188 ? 10.43 4.859 -19.062 1 72.75 188 ARG B O 1
ATOM 5138 N N . VAL B 1 189 ? 12.555 5.41 -18.438 1 70.31 189 VAL B N 1
ATOM 5139 C CA . VAL B 1 189 ? 12.266 6.836 -18.344 1 70.31 189 VAL B CA 1
ATOM 5140 C C . VAL B 1 189 ? 11.586 7.297 -19.641 1 70.31 189 VAL B C 1
ATOM 5142 O O . VAL B 1 189 ? 10.562 7.988 -19.594 1 70.31 189 VAL B O 1
ATOM 5145 N N . PRO B 1 190 ? 11.984 6.824 -20.812 1 72.12 190 PRO B N 1
ATOM 5146 C CA . PRO B 1 190 ? 11.32 7.262 -22.031 1 72.12 190 PRO B CA 1
ATOM 5147 C C . PRO B 1 190 ? 9.852 6.828 -22.094 1 72.12 190 PRO B C 1
ATOM 5149 O O . PRO B 1 190 ? 9.008 7.578 -22.578 1 72.12 190 PRO B O 1
ATOM 5152 N N . ASP B 1 191 ? 9.617 5.684 -21.562 1 76.94 191 ASP B N 1
ATOM 5153 C CA . ASP B 1 191 ? 8.242 5.184 -21.562 1 76.94 191 ASP B CA 1
ATOM 5154 C C . ASP B 1 191 ? 7.355 6.004 -20.641 1 76.94 191 ASP B C 1
ATOM 5156 O O . ASP B 1 191 ? 6.219 6.332 -20.984 1 76.94 191 ASP B O 1
ATOM 5160 N N . VAL B 1 192 ? 7.902 6.312 -19.547 1 75.31 192 VAL B N 1
ATOM 5161 C CA . VAL B 1 192 ? 7.168 7.125 -18.578 1 75.31 192 VAL B CA 1
ATOM 5162 C C . VAL B 1 192 ? 6.898 8.508 -19.172 1 75.31 192 VAL B C 1
ATOM 5164 O O . VAL B 1 192 ? 5.797 9.047 -19.016 1 75.31 192 VAL B O 1
ATOM 5167 N N . MET B 1 193 ? 7.895 8.992 -19.844 1 76.12 193 MET B N 1
ATOM 5168 C CA . MET B 1 193 ? 7.762 10.32 -20.438 1 76.12 193 MET B CA 1
ATOM 5169 C C . MET B 1 193 ? 6.695 10.312 -21.531 1 76.12 193 MET B C 1
ATOM 5171 O O . MET B 1 193 ? 5.863 11.219 -21.594 1 76.12 193 MET B O 1
ATOM 5175 N N . ALA B 1 194 ? 6.727 9.312 -22.281 1 78.56 194 ALA B N 1
ATOM 5176 C CA . ALA B 1 194 ? 5.734 9.211 -23.344 1 78.56 194 ALA B CA 1
ATOM 5177 C C . ALA B 1 194 ? 4.32 9.133 -22.781 1 78.56 194 ALA B C 1
ATOM 5179 O O . ALA B 1 194 ? 3.404 9.789 -23.281 1 78.56 194 ALA B O 1
ATOM 5180 N N . GLN B 1 195 ? 4.211 8.461 -21.734 1 80.06 195 GLN B N 1
ATOM 5181 C CA . GLN B 1 195 ? 2.9 8.266 -21.125 1 80.06 195 GLN B CA 1
ATOM 5182 C C . GLN B 1 195 ? 2.424 9.539 -20.422 1 80.06 195 GLN B C 1
ATOM 5184 O O . GLN B 1 195 ? 1.22 9.766 -20.297 1 80.06 195 GLN B O 1
ATOM 5189 N N . SER B 1 196 ? 3.361 10.336 -20.062 1 83.12 196 SER B N 1
ATOM 5190 C CA . SER B 1 196 ? 3.025 11.57 -19.375 1 83.12 196 SER B CA 1
ATOM 5191 C C . SER B 1 196 ? 2.549 12.648 -20.344 1 83.12 196 SER B C 1
ATOM 5193 O O . SER B 1 196 ? 1.957 13.641 -19.922 1 83.12 196 SER B O 1
ATOM 5195 N N . GLY B 1 197 ? 2.875 12.477 -21.594 1 85.19 197 GLY B N 1
ATOM 5196 C CA . GLY B 1 197 ? 2.574 13.484 -22.609 1 85.19 197 GLY B CA 1
ATOM 5197 C C . GLY B 1 197 ? 3.721 14.453 -22.844 1 85.19 197 GLY B C 1
ATOM 5198 O O . GLY B 1 197 ? 3.652 15.297 -23.734 1 85.19 197 GLY B O 1
ATOM 5199 N N . ALA B 1 198 ? 4.777 14.273 -22.094 1 90.75 198 ALA B N 1
ATOM 5200 C CA . ALA B 1 198 ? 5.938 15.148 -22.281 1 90.75 198 ALA B CA 1
ATOM 5201 C C . ALA B 1 198 ? 6.773 14.703 -23.469 1 90.75 198 ALA B C 1
ATOM 5203 O O . ALA B 1 198 ? 6.805 13.516 -23.812 1 90.75 198 ALA B O 1
ATOM 5204 N N . LYS B 1 199 ? 7.398 15.664 -24.062 1 92.19 199 LYS B N 1
ATOM 5205 C CA . LYS B 1 199 ? 8.32 15.383 -25.156 1 92.19 199 LYS B CA 1
ATOM 5206 C C . LYS B 1 199 ? 9.766 15.391 -24.688 1 92.19 199 LYS B C 1
ATOM 5208 O O . LYS B 1 199 ? 10.258 16.406 -24.172 1 92.19 199 LYS B O 1
ATOM 5213 N N . LEU B 1 200 ? 10.414 14.273 -24.906 1 90.62 200 LEU B N 1
ATOM 5214 C CA . LEU B 1 200 ? 11.781 14.133 -24.438 1 90.62 200 LEU B CA 1
ATOM 5215 C C . LEU B 1 200 ? 12.766 14.727 -25.438 1 90.62 200 LEU B C 1
ATOM 5217 O O . LEU B 1 200 ? 12.703 14.422 -26.641 1 90.62 200 LEU B O 1
ATOM 5221 N N . VAL B 1 201 ? 13.578 15.562 -24.969 1 93.25 201 VAL B N 1
ATOM 5222 C CA . VAL B 1 201 ? 14.719 16.078 -25.719 1 93.25 201 VAL B CA 1
ATOM 5223 C C . VAL B 1 201 ? 16.016 15.641 -25.047 1 93.25 201 VAL B C 1
ATOM 5225 O O . VAL B 1 201 ? 16.406 16.172 -24.016 1 93.25 201 VAL B O 1
ATOM 5228 N N . ASP B 1 202 ? 16.656 14.656 -25.656 1 91.44 202 ASP B N 1
ATOM 5229 C CA . ASP B 1 202 ? 17.906 14.156 -25.062 1 91.44 202 ASP B CA 1
ATOM 5230 C C . ASP B 1 202 ? 19.109 14.906 -25.609 1 91.44 202 ASP B C 1
ATOM 5232 O O . ASP B 1 202 ? 19.141 15.258 -26.797 1 91.44 202 ASP B O 1
ATOM 5236 N N . ILE B 1 203 ? 20.016 15.133 -24.781 1 91.88 203 ILE B N 1
ATOM 5237 C CA . ILE B 1 203 ? 21.172 15.945 -25.156 1 91.88 203 ILE B CA 1
ATOM 5238 C C . ILE B 1 203 ? 22.469 15.242 -24.734 1 91.88 203 ILE B C 1
ATOM 5240 O O . ILE B 1 203 ? 22.438 14.344 -23.891 1 91.88 203 ILE B O 1
ATOM 5244 N N . GLY B 1 204 ? 23.531 15.695 -25.328 1 90 204 GLY B N 1
ATOM 5245 C CA . GLY B 1 204 ? 24.828 15.148 -24.984 1 90 204 GLY B CA 1
ATOM 5246 C C . GLY B 1 204 ? 25.047 13.742 -25.484 1 90 204 GLY B C 1
ATOM 5247 O O . GLY B 1 204 ? 24.469 13.352 -26.516 1 90 204 GLY B O 1
ATOM 5248 N N . THR B 1 205 ? 26.062 13.125 -24.797 1 82.75 205 THR B N 1
ATOM 5249 C CA . THR B 1 205 ? 26.375 11.734 -25.094 1 82.75 205 THR B CA 1
ATOM 5250 C C . THR B 1 205 ? 26.188 10.852 -23.875 1 82.75 205 THR B C 1
ATOM 5252 O O . THR B 1 205 ? 25.812 11.336 -22.797 1 82.75 205 THR B O 1
ATOM 5255 N N . THR B 1 206 ? 26.375 9.625 -24.047 1 75.06 206 THR B N 1
ATOM 5256 C CA . THR B 1 206 ? 26.172 8.68 -22.953 1 75.06 206 THR B CA 1
ATOM 5257 C C . THR B 1 206 ? 27.125 8.969 -21.797 1 75.06 206 THR B C 1
ATOM 5259 O O . THR B 1 206 ? 26.75 8.859 -20.641 1 75.06 206 THR B O 1
ATOM 5262 N N . ASN B 1 207 ? 28.25 9.406 -22.156 1 77.25 207 ASN B N 1
ATOM 5263 C CA . ASN B 1 207 ? 29.266 9.539 -21.125 1 77.25 207 ASN B CA 1
ATOM 5264 C C . ASN B 1 207 ? 29.484 11 -20.734 1 77.25 207 ASN B C 1
ATOM 5266 O O . ASN B 1 207 ? 30.047 11.281 -19.672 1 77.25 207 ASN B O 1
ATOM 5270 N N . LYS B 1 208 ? 29.125 11.852 -21.672 1 84.44 208 LYS B N 1
ATOM 5271 C CA . LYS B 1 208 ? 29.422 13.25 -21.375 1 84.44 208 LYS B CA 1
ATOM 5272 C C . LYS B 1 208 ? 28.266 14.156 -21.75 1 84.44 208 LYS B C 1
ATOM 5274 O O . LYS B 1 208 ? 27.703 14.023 -22.844 1 84.44 208 LYS B O 1
ATOM 5279 N N . THR B 1 209 ? 27.844 14.914 -20.828 1 88.69 209 THR B N 1
ATOM 5280 C CA . THR B 1 209 ? 26.922 16.016 -21.062 1 88.69 209 THR B CA 1
ATOM 5281 C C . THR B 1 209 ? 27.438 17.297 -20.422 1 88.69 209 THR B C 1
ATOM 5283 O O . THR B 1 209 ? 27.938 17.281 -19.297 1 88.69 209 THR B O 1
ATOM 5286 N N . HIS B 1 210 ? 27.422 18.359 -21.203 1 90.94 210 HIS B N 1
ATOM 5287 C CA . HIS B 1 210 ? 27.875 19.656 -20.719 1 90.94 210 HIS B CA 1
ATOM 5288 C C . HIS B 1 210 ? 26.703 20.625 -20.562 1 90.94 210 HIS B C 1
ATOM 5290 O O . HIS B 1 210 ? 25.641 20.406 -21.141 1 90.94 210 HIS B O 1
ATOM 5296 N N . LEU B 1 211 ? 27.047 21.609 -19.812 1 93.56 211 LEU B N 1
ATOM 5297 C CA . LEU B 1 211 ? 26.047 22.641 -19.578 1 93.56 211 LEU B CA 1
ATOM 5298 C C . LEU B 1 211 ? 25.609 23.281 -20.891 1 93.56 211 LEU B C 1
ATOM 5300 O O . LEU B 1 211 ? 24.422 23.625 -21.047 1 93.56 211 LEU B O 1
ATOM 5304 N N . LYS B 1 212 ? 26.469 23.438 -21.766 1 93.5 212 LYS B N 1
ATOM 5305 C CA . LYS B 1 212 ? 26.188 24.062 -23.047 1 93.5 212 LYS B CA 1
ATOM 5306 C C . LYS B 1 212 ? 25.188 23.234 -23.844 1 93.5 212 LYS B C 1
ATOM 5308 O O . LYS B 1 212 ? 24.391 23.781 -24.625 1 93.5 212 LYS B O 1
ATOM 5313 N N . ASP B 1 213 ? 25.234 21.938 -23.656 1 94.5 213 ASP B N 1
ATOM 5314 C CA . ASP B 1 213 ? 24.281 21.062 -24.328 1 94.5 213 ASP B CA 1
ATOM 5315 C C . ASP B 1 213 ? 22.859 21.391 -23.891 1 94.5 213 ASP B C 1
ATOM 5317 O O . ASP B 1 213 ? 21.938 21.406 -24.719 1 94.5 213 ASP B O 1
ATOM 5321 N N . TYR B 1 214 ? 22.703 21.625 -22.625 1 94.62 214 TYR B N 1
ATOM 5322 C CA . TYR B 1 214 ? 21.391 22.031 -22.109 1 94.62 214 TYR B CA 1
ATOM 5323 C C . TYR B 1 214 ? 20.969 23.359 -22.719 1 94.62 214 TYR B C 1
ATOM 5325 O O . TYR B 1 214 ? 19.828 23.484 -23.203 1 94.62 214 TYR B O 1
ATOM 5333 N N . GLU B 1 215 ? 21.828 24.281 -22.672 1 95.19 215 GLU B N 1
ATOM 5334 C CA . GLU B 1 215 ? 21.531 25.641 -23.125 1 95.19 215 GLU B CA 1
ATOM 5335 C C . GLU B 1 215 ? 21.109 25.641 -24.594 1 95.19 215 GLU B C 1
ATOM 5337 O O . GLU B 1 215 ? 20.156 26.328 -24.984 1 95.19 215 GLU B O 1
ATOM 5342 N N . ASN B 1 216 ? 21.766 24.891 -25.375 1 95.94 216 ASN B N 1
ATOM 5343 C CA . ASN B 1 216 ? 21.516 24.844 -26.812 1 95.94 216 ASN B CA 1
ATOM 5344 C C . ASN B 1 216 ? 20.172 24.203 -27.141 1 95.94 216 ASN B C 1
ATOM 5346 O O . ASN B 1 216 ? 19.609 24.438 -28.219 1 95.94 216 ASN B O 1
ATOM 5350 N N . ALA B 1 217 ? 19.766 23.438 -26.219 1 96.06 217 ALA B N 1
ATOM 5351 C CA . ALA B 1 217 ? 18.547 22.672 -26.469 1 96.06 217 ALA B CA 1
ATOM 5352 C C . ALA B 1 217 ? 17.312 23.469 -26.031 1 96.06 217 ALA B C 1
ATOM 5354 O O . ALA B 1 217 ? 16.188 23.094 -26.359 1 96.06 217 ALA B O 1
ATOM 5355 N N . VAL B 1 218 ? 17.484 24.578 -25.344 1 97.06 218 VAL B N 1
ATOM 5356 C CA . VAL B 1 218 ? 16.359 25.359 -24.828 1 97.06 218 VAL B CA 1
ATOM 5357 C C . VAL B 1 218 ? 15.586 25.969 -25.984 1 97.06 218 VAL B C 1
ATOM 5359 O O . VAL B 1 218 ? 16.172 26.516 -26.922 1 97.06 218 VAL B O 1
ATOM 5362 N N . SER B 1 219 ? 14.336 25.828 -25.938 1 96.81 219 SER B N 1
ATOM 5363 C CA . SER B 1 219 ? 13.414 26.422 -26.906 1 96.81 219 SER B CA 1
ATOM 5364 C C . SER B 1 219 ? 12.195 27.016 -26.203 1 96.81 219 SER B C 1
ATOM 5366 O O . SER B 1 219 ? 12.109 26.984 -24.969 1 96.81 219 SER B O 1
ATOM 5368 N N . GLU B 1 220 ? 11.234 27.562 -26.984 1 95.62 220 GLU B N 1
ATOM 5369 C CA . GLU B 1 220 ? 10.016 28.141 -26.422 1 95.62 220 GLU B CA 1
ATOM 5370 C C . GLU B 1 220 ? 9.109 27.047 -25.859 1 95.62 220 GLU B C 1
ATOM 5372 O O . GLU B 1 220 ? 8.227 27.328 -25.047 1 95.62 220 GLU B O 1
ATOM 5377 N N . ASP B 1 221 ? 9.422 25.844 -26.203 1 96.94 221 ASP B N 1
ATOM 5378 C CA . ASP B 1 221 ? 8.57 24.734 -25.797 1 96.94 221 ASP B CA 1
ATOM 5379 C C . ASP B 1 221 ? 9.148 24.016 -24.578 1 96.94 221 ASP B C 1
ATOM 5381 O O . ASP B 1 221 ? 8.523 23.109 -24.047 1 96.94 221 ASP B O 1
ATOM 5385 N N . THR B 1 222 ? 10.273 24.469 -24.094 1 97.69 222 THR B N 1
ATOM 5386 C CA . THR B 1 222 ? 10.906 23.797 -22.969 1 97.69 222 THR B CA 1
ATOM 5387 C C . THR B 1 222 ? 10.141 24.062 -21.672 1 97.69 222 THR B C 1
ATOM 5389 O O . THR B 1 222 ? 9.977 25.219 -21.281 1 97.69 222 THR B O 1
ATOM 5392 N N . ALA B 1 223 ? 9.75 22.984 -21.031 1 97.44 223 ALA B N 1
ATOM 5393 C CA . ALA B 1 223 ? 8.938 23.125 -19.828 1 97.44 223 ALA B CA 1
ATOM 5394 C C . ALA B 1 223 ? 9.781 22.875 -18.578 1 97.44 223 ALA B C 1
ATOM 5396 O O . ALA B 1 223 ? 9.477 23.406 -17.5 1 97.44 223 ALA B O 1
ATOM 5397 N N . ALA B 1 224 ? 10.852 22.031 -18.734 1 97.75 224 ALA B N 1
ATOM 5398 C CA . ALA B 1 224 ? 11.633 21.688 -17.547 1 97.75 224 ALA B CA 1
ATOM 5399 C C . ALA B 1 224 ? 12.961 21.047 -17.938 1 97.75 224 ALA B C 1
ATOM 5401 O O . ALA B 1 224 ? 13.109 20.516 -19.031 1 97.75 224 ALA B O 1
ATOM 5402 N N . PHE B 1 225 ? 13.914 21.188 -17.031 1 96.88 225 PHE B N 1
ATOM 5403 C CA . PHE B 1 225 ? 15.102 20.344 -17.016 1 96.88 225 PHE B CA 1
ATOM 5404 C C . PHE B 1 225 ? 14.914 19.156 -16.094 1 96.88 225 PHE B C 1
ATOM 5406 O O . PHE B 1 225 ? 14.422 19.312 -14.977 1 96.88 225 PHE B O 1
ATOM 5413 N N . LEU B 1 226 ? 15.219 17.984 -16.578 1 94.75 226 LEU B N 1
ATOM 5414 C CA . LEU B 1 226 ? 15.141 16.781 -15.766 1 94.75 226 LEU B CA 1
ATOM 5415 C C . LEU B 1 226 ? 16.531 16.188 -15.555 1 94.75 226 LEU B C 1
ATOM 5417 O O . LEU B 1 226 ? 17.297 16.016 -16.5 1 94.75 226 LEU B O 1
ATOM 5421 N N . LYS B 1 227 ? 16.859 16 -14.32 1 93.12 227 LYS B N 1
ATOM 5422 C CA . LYS B 1 227 ? 18.062 15.281 -13.938 1 93.12 227 LYS B CA 1
ATOM 5423 C C . LYS B 1 227 ? 17.734 13.984 -13.211 1 93.12 227 LYS B C 1
ATOM 5425 O O . LYS B 1 227 ? 16.922 13.984 -12.281 1 93.12 227 LYS B O 1
ATOM 5430 N N . VAL B 1 228 ? 18.25 12.898 -13.656 1 89.06 228 VAL B N 1
ATOM 5431 C CA . VAL B 1 228 ? 18.016 11.594 -13.047 1 89.06 228 VAL B CA 1
ATOM 5432 C C . VAL B 1 228 ? 19.312 11.062 -12.438 1 89.06 228 VAL B C 1
ATOM 5434 O O . VAL B 1 228 ? 20.328 10.945 -13.133 1 89.06 228 VAL B O 1
ATOM 5437 N N . HIS B 1 229 ? 19.188 10.82 -11.164 1 82.81 229 HIS B N 1
ATOM 5438 C CA . HIS B 1 229 ? 20.359 10.258 -10.5 1 82.81 229 HIS B CA 1
ATOM 5439 C C . HIS B 1 229 ? 20.578 8.797 -10.891 1 82.81 229 HIS B C 1
ATOM 5441 O O . HIS B 1 229 ? 19.656 7.992 -10.836 1 82.81 229 HIS B O 1
ATOM 5447 N N . THR B 1 230 ? 21.719 8.523 -11.328 1 68.69 230 THR B N 1
ATOM 5448 C CA . THR B 1 230 ? 22.031 7.168 -11.758 1 68.69 230 THR B CA 1
ATOM 5449 C C . THR B 1 230 ? 22.328 6.273 -10.555 1 68.69 230 THR B C 1
ATOM 5451 O O . THR B 1 230 ? 23.5 6 -10.25 1 68.69 230 THR B O 1
ATOM 5454 N N . SER B 1 231 ? 21.312 5.965 -9.914 1 61.81 231 SER B N 1
ATOM 5455 C CA . SER B 1 231 ? 21.469 5.195 -8.688 1 61.81 231 SER B CA 1
ATOM 5456 C C . SER B 1 231 ? 21.844 3.746 -8.984 1 61.81 231 SER B C 1
ATOM 5458 O O . SER B 1 231 ? 22.422 3.062 -8.133 1 61.81 231 SER B O 1
ATOM 5460 N N . ASN B 1 232 ? 21.594 3.363 -10.219 1 56.62 232 ASN B N 1
ATOM 5461 C CA . ASN B 1 232 ? 21.766 1.936 -10.469 1 56.62 232 ASN B CA 1
ATOM 5462 C C . ASN B 1 232 ? 23 1.662 -11.344 1 56.62 232 ASN B C 1
ATOM 5464 O O . ASN B 1 232 ? 23.344 0.505 -11.594 1 56.62 232 ASN B O 1
ATOM 5468 N N . TYR B 1 233 ? 23.531 2.666 -11.766 1 60.5 233 TYR B N 1
ATOM 5469 C CA . TYR B 1 233 ? 24.734 2.402 -12.547 1 60.5 233 TYR B CA 1
ATOM 5470 C C . TYR B 1 233 ? 25.719 3.566 -12.445 1 60.5 233 TYR B C 1
ATOM 5472 O O . TYR B 1 233 ? 25.344 4.672 -12.047 1 60.5 233 TYR B O 1
ATOM 5480 N N . LYS B 1 234 ? 26.984 3.264 -12.5 1 60.03 234 LYS B N 1
ATOM 5481 C CA . LYS B 1 234 ? 28.047 4.262 -12.523 1 60.03 234 LYS B CA 1
ATOM 5482 C C . LYS B 1 234 ? 28.891 4.145 -13.797 1 60.03 234 LYS B C 1
ATOM 5484 O O . LYS B 1 234 ? 29.297 3.045 -14.18 1 60.03 234 LYS B O 1
ATOM 5489 N N . ILE B 1 235 ? 28.812 5.133 -14.484 1 55.56 235 ILE B N 1
ATOM 5490 C CA . ILE B 1 235 ? 29.719 5.176 -15.641 1 55.56 235 ILE B CA 1
ATOM 5491 C C . ILE B 1 235 ? 31.125 5.512 -15.18 1 55.56 235 ILE B C 1
ATOM 5493 O O . ILE B 1 235 ? 31.344 6.527 -14.516 1 55.56 235 ILE B O 1
ATOM 5497 N N . LEU B 1 236 ? 31.938 4.547 -15.328 1 60.16 236 LEU B N 1
ATOM 5498 C CA . LEU B 1 236 ? 33.344 4.742 -14.914 1 60.16 236 LEU B CA 1
ATOM 5499 C C . LEU B 1 236 ? 34.188 5.223 -16.094 1 60.16 236 LEU B C 1
ATOM 5501 O O . LEU B 1 236 ? 33.906 4.902 -17.25 1 60.16 236 LEU B O 1
ATOM 5505 N N . GLY B 1 237 ? 35.094 6.102 -15.805 1 60.66 237 GLY B N 1
ATOM 5506 C CA . GLY B 1 237 ? 36 6.609 -16.812 1 60.66 237 GLY B CA 1
ATOM 5507 C C . GLY B 1 237 ? 35.812 8.078 -17.125 1 60.66 237 GLY B C 1
ATOM 5508 O O . GLY B 1 237 ? 35.625 8.891 -16.203 1 60.66 237 GLY B O 1
ATOM 5509 N N . PHE B 1 238 ? 35.906 8.344 -18.359 1 62.25 238 PHE B N 1
ATOM 5510 C CA . PHE B 1 238 ? 35.781 9.734 -18.781 1 62.25 238 PHE B CA 1
ATOM 5511 C C . PHE B 1 238 ? 34.312 10.156 -18.781 1 62.25 238 PHE B C 1
ATOM 5513 O O . PHE B 1 238 ? 33.594 9.961 -19.781 1 62.25 238 PHE B O 1
ATOM 5520 N N . THR B 1 239 ? 33.812 10.477 -17.656 1 70.06 239 THR B N 1
ATOM 5521 C CA . THR B 1 239 ? 32.406 10.867 -17.5 1 70.06 239 THR B CA 1
ATOM 5522 C C . THR B 1 239 ? 32.281 12.305 -17 1 70.06 239 THR B C 1
ATOM 5524 O O . THR B 1 239 ? 33.188 12.797 -16.312 1 70.06 239 THR B O 1
ATOM 5527 N N . GLU B 1 240 ? 31.469 13.055 -17.641 1 73.69 240 GLU B N 1
ATOM 5528 C CA . GLU B 1 240 ? 31.125 14.406 -17.172 1 73.69 240 GLU B CA 1
ATOM 5529 C C . GLU B 1 240 ? 29.625 14.578 -17.031 1 73.69 240 GLU B C 1
ATOM 5531 O O . GLU B 1 240 ? 28.859 14.203 -17.938 1 73.69 240 GLU B O 1
ATOM 5536 N N . SER B 1 241 ? 29.25 14.875 -15.867 1 80.19 241 SER B N 1
ATOM 5537 C CA . SER B 1 241 ? 27.828 15.172 -15.633 1 80.19 241 SER B CA 1
ATOM 5538 C C . SER B 1 241 ? 27.656 16.578 -15.07 1 80.19 241 SER B C 1
ATOM 5540 O O . SER B 1 241 ? 28.547 17.109 -14.414 1 80.19 241 SER B O 1
ATOM 5542 N N . VAL B 1 242 ? 26.625 17.234 -15.445 1 87.38 242 VAL B N 1
ATOM 5543 C CA . VAL B 1 242 ? 26.312 18.578 -14.961 1 87.38 242 VAL B CA 1
ATOM 5544 C C . VAL B 1 242 ? 25.812 18.5 -13.516 1 87.38 242 VAL B C 1
ATOM 5546 O O . VAL B 1 242 ? 24.906 17.719 -13.211 1 87.38 242 VAL B O 1
ATOM 5549 N N . GLU B 1 243 ? 26.344 19.297 -12.727 1 89.88 243 GLU B N 1
ATOM 5550 C CA . GLU B 1 243 ? 25.938 19.344 -11.328 1 89.88 243 GLU B CA 1
ATOM 5551 C C . GLU B 1 243 ? 24.562 19.969 -11.172 1 89.88 243 GLU B C 1
ATOM 5553 O O . GLU B 1 243 ? 24.188 20.844 -11.953 1 89.88 243 GLU B O 1
ATOM 5558 N N . VAL B 1 244 ? 23.875 19.578 -10.188 1 93.19 244 VAL B N 1
ATOM 5559 C CA . VAL B 1 244 ? 22.516 20.016 -9.953 1 93.19 244 VAL B CA 1
ATOM 5560 C C . VAL B 1 244 ? 22.469 21.531 -9.766 1 93.19 244 VAL B C 1
ATOM 5562 O O . VAL B 1 244 ? 21.594 22.219 -10.297 1 93.19 244 VAL B O 1
ATOM 5565 N N . LYS B 1 245 ? 23.453 22.094 -9.078 1 94.31 245 LYS B N 1
ATOM 5566 C CA . LYS B 1 245 ? 23.5 23.531 -8.828 1 94.31 245 LYS B CA 1
ATOM 5567 C C . LYS B 1 245 ? 23.656 24.312 -10.125 1 94.31 245 LYS B C 1
ATOM 5569 O O . LYS B 1 245 ? 23.062 25.391 -10.289 1 94.31 245 LYS B O 1
ATOM 5574 N N . GLU B 1 246 ? 24.453 23.781 -10.984 1 95.5 246 GLU B N 1
ATOM 5575 C CA . GLU B 1 246 ? 24.641 24.422 -12.281 1 95.5 246 GLU B CA 1
ATOM 5576 C C . GLU B 1 246 ? 23.344 24.422 -13.094 1 95.5 246 GLU B C 1
ATOM 5578 O O . GLU B 1 246 ? 23 25.406 -13.734 1 95.5 246 GLU B O 1
ATOM 5583 N N . LEU B 1 247 ? 22.719 23.328 -13.008 1 95.94 247 LEU B N 1
ATOM 5584 C CA . LEU B 1 247 ? 21.453 23.203 -13.734 1 95.94 247 LEU B CA 1
ATOM 5585 C C . LEU B 1 247 ? 20.406 24.156 -13.156 1 95.94 247 LEU B C 1
ATOM 5587 O O . LEU B 1 247 ? 19.609 24.734 -13.891 1 95.94 247 LEU B O 1
ATOM 5591 N N . VAL B 1 248 ? 20.359 24.312 -11.883 1 97.62 248 VAL B N 1
ATOM 5592 C CA . VAL B 1 248 ? 19.438 25.203 -11.195 1 97.62 248 VAL B CA 1
ATOM 5593 C C . VAL B 1 248 ? 19.688 26.641 -11.633 1 97.62 248 VAL B C 1
ATOM 5595 O O . VAL B 1 248 ? 18.75 27.391 -11.914 1 97.62 248 VAL B O 1
ATOM 5598 N N . ASN B 1 249 ? 20.984 26.984 -11.641 1 97.06 249 ASN B N 1
ATOM 5599 C CA . ASN B 1 249 ? 21.344 28.328 -12.094 1 97.06 249 ASN B CA 1
ATOM 5600 C C . ASN B 1 249 ? 20.875 28.578 -13.523 1 97.06 249 ASN B C 1
ATOM 5602 O O . ASN B 1 249 ? 20.375 29.656 -13.836 1 97.06 249 ASN B O 1
ATOM 5606 N N . MET B 1 250 ? 21.109 27.594 -14.344 1 95.88 250 MET B N 1
ATOM 5607 C CA . MET B 1 250 ? 20.625 27.688 -15.719 1 95.88 250 MET B CA 1
ATOM 5608 C C . MET B 1 250 ? 19.109 27.828 -15.766 1 95.88 250 MET B C 1
ATOM 5610 O O . MET B 1 250 ? 18.578 28.625 -16.531 1 95.88 250 MET B O 1
ATOM 5614 N N . GLY B 1 251 ? 18.422 27.031 -14.977 1 97.06 251 GLY B N 1
ATOM 5615 C CA . GLY B 1 251 ? 16.984 27.125 -14.883 1 97.06 251 GLY B CA 1
ATOM 5616 C C . GLY B 1 251 ? 16.5 28.516 -14.508 1 97.06 251 GLY B C 1
ATOM 5617 O O . GLY B 1 251 ? 15.539 29.016 -15.094 1 97.06 251 GLY B O 1
ATOM 5618 N N . ARG B 1 252 ? 17.156 29.188 -13.633 1 96.88 252 ARG B N 1
ATOM 5619 C CA . ARG B 1 252 ? 16.812 30.531 -13.203 1 96.88 252 ARG B CA 1
ATOM 5620 C C . ARG B 1 252 ? 17.016 31.531 -14.344 1 96.88 252 ARG B C 1
ATOM 5622 O O . ARG B 1 252 ? 16.188 32.438 -14.555 1 96.88 252 ARG B O 1
ATOM 5629 N N . LYS B 1 253 ? 18.156 31.297 -14.977 1 96.44 253 LYS B N 1
ATOM 5630 C CA . LYS B 1 253 ? 18.5 32.188 -16.094 1 96.44 253 LYS B CA 1
ATOM 5631 C C . LYS B 1 253 ? 17.406 32.188 -17.156 1 96.44 253 LYS B C 1
ATOM 5633 O O . LYS B 1 253 ? 17.062 33.25 -17.688 1 96.44 253 LYS B O 1
ATOM 5638 N N . TYR B 1 254 ? 16.812 31.109 -17.438 1 96.88 254 TYR B N 1
ATOM 5639 C CA . TYR B 1 254 ? 15.867 30.969 -18.531 1 96.88 254 TYR B CA 1
ATOM 5640 C C . TYR B 1 254 ? 14.445 30.828 -18.016 1 96.88 254 TYR B C 1
ATOM 5642 O O . TYR B 1 254 ? 13.508 30.625 -18.797 1 96.88 254 TYR B O 1
ATOM 5650 N N . ASN B 1 255 ? 14.273 30.828 -16.688 1 97.06 255 ASN B N 1
ATOM 5651 C CA . ASN B 1 255 ? 12.984 30.641 -16.031 1 97.06 255 ASN B CA 1
ATOM 5652 C C . ASN B 1 255 ? 12.375 29.281 -16.375 1 97.06 255 ASN B C 1
ATOM 5654 O O . ASN B 1 255 ? 11.219 29.203 -16.781 1 97.06 255 ASN B O 1
ATOM 5658 N N . ILE B 1 256 ? 13.133 28.25 -16.375 1 98.12 256 ILE B N 1
ATOM 5659 C CA . ILE B 1 256 ? 12.742 26.875 -16.594 1 98.12 256 ILE B CA 1
ATOM 5660 C C . ILE B 1 256 ? 12.945 26.062 -15.312 1 98.12 256 ILE B C 1
ATOM 5662 O O . ILE B 1 256 ? 14.047 26.016 -14.773 1 98.12 256 ILE B O 1
ATOM 5666 N N . PRO B 1 257 ? 11.914 25.453 -14.766 1 98.5 257 PRO B N 1
ATOM 5667 C CA . PRO B 1 257 ? 12.07 24.688 -13.531 1 98.5 257 PRO B CA 1
ATOM 5668 C C . PRO B 1 257 ? 12.977 23.469 -13.711 1 98.5 257 PRO B C 1
ATOM 5670 O O . PRO B 1 257 ? 13.039 22.891 -14.805 1 98.5 257 PRO B O 1
ATOM 5673 N N . VAL B 1 258 ? 13.617 23.078 -12.602 1 98.31 258 VAL B N 1
ATOM 5674 C CA . VAL B 1 258 ? 14.492 21.906 -12.578 1 98.31 258 VAL B CA 1
ATOM 5675 C C . VAL B 1 258 ? 13.852 20.797 -11.742 1 98.31 258 VAL B C 1
ATOM 5677 O O . VAL B 1 258 ? 13.461 21.031 -10.594 1 98.31 258 VAL B O 1
ATOM 5680 N N . ILE B 1 259 ? 13.688 19.641 -12.352 1 97.62 259 ILE B N 1
ATOM 5681 C CA . ILE B 1 259 ? 13.203 18.422 -11.695 1 97.62 259 ILE B CA 1
ATOM 5682 C C . ILE B 1 259 ? 14.367 17.453 -11.492 1 97.62 259 ILE B C 1
ATOM 5684 O O . ILE B 1 259 ? 15.172 17.234 -12.398 1 97.62 259 ILE B O 1
ATOM 5688 N N . GLU B 1 260 ? 14.469 16.906 -10.312 1 96.38 260 GLU B N 1
ATOM 5689 C CA . GLU B 1 260 ? 15.477 15.891 -10.055 1 96.38 260 GLU B CA 1
ATOM 5690 C C . GLU B 1 260 ? 14.852 14.609 -9.508 1 96.38 260 GLU B C 1
ATOM 5692 O O . GLU B 1 260 ? 14.133 14.641 -8.508 1 96.38 260 GLU B O 1
ATOM 5697 N N . ASP B 1 261 ? 15.125 13.555 -10.203 1 94 261 ASP B N 1
ATOM 5698 C CA . ASP B 1 261 ? 14.797 12.242 -9.656 1 94 261 ASP B CA 1
ATOM 5699 C C . ASP B 1 261 ? 16.016 11.602 -9 1 94 261 ASP B C 1
ATOM 5701 O O . ASP B 1 261 ? 16.891 11.062 -9.688 1 94 261 ASP B O 1
ATOM 5705 N N . ILE B 1 262 ? 15.945 11.617 -7.652 1 91.69 262 ILE B N 1
ATOM 5706 C CA . ILE B 1 262 ? 17.047 11.023 -6.906 1 91.69 262 ILE B CA 1
ATOM 5707 C C . ILE B 1 262 ? 16.859 9.508 -6.82 1 91.69 262 ILE B C 1
ATOM 5709 O O . ILE B 1 262 ? 17.844 8.758 -6.746 1 91.69 262 ILE B O 1
ATOM 5713 N N . GLY B 1 263 ? 15.695 9.086 -6.781 1 90.25 263 GLY B N 1
ATOM 5714 C CA . GLY B 1 263 ? 15.352 7.672 -6.805 1 90.25 263 GLY B CA 1
ATOM 5715 C C . GLY B 1 263 ? 15.586 6.98 -5.473 1 90.25 263 GLY B C 1
ATOM 5716 O O . GLY B 1 263 ? 14.68 6.348 -4.93 1 90.25 263 GLY B O 1
ATOM 5717 N N . SER B 1 264 ? 16.719 7.18 -4.77 1 89.19 264 SER B N 1
ATOM 5718 C CA . SER B 1 264 ? 17.156 6.359 -3.643 1 89.19 264 SER B CA 1
ATOM 5719 C C . SER B 1 264 ? 16.438 6.766 -2.355 1 89.19 264 SER B C 1
ATOM 5721 O O . SER B 1 264 ? 16.188 5.926 -1.487 1 89.19 264 SER B O 1
ATOM 5723 N N . GLY B 1 265 ? 16.188 8.055 -2.148 1 91.12 265 GLY B N 1
ATOM 5724 C CA . GLY B 1 265 ? 15.453 8.547 -0.99 1 91.12 265 GLY B CA 1
ATOM 5725 C C . GLY B 1 265 ? 16.297 8.586 0.271 1 91.12 265 GLY B C 1
ATOM 5726 O O . GLY B 1 265 ? 15.773 8.422 1.377 1 91.12 265 GLY B O 1
ATOM 5727 N N . VAL B 1 266 ? 17.594 8.781 0.14 1 92.38 266 VAL B N 1
ATOM 5728 C CA . VAL B 1 266 ? 18.469 8.812 1.309 1 92.38 266 VAL B CA 1
ATOM 5729 C C . VAL B 1 266 ? 18.234 10.102 2.092 1 92.38 266 VAL B C 1
ATOM 5731 O O . VAL B 1 266 ? 18.188 11.188 1.511 1 92.38 266 VAL B O 1
ATOM 5734 N N . LEU B 1 267 ? 18.047 9.992 3.412 1 97.38 267 LEU B N 1
ATOM 5735 C CA . LEU B 1 267 ? 17.719 11.141 4.254 1 97.38 267 LEU B CA 1
ATOM 5736 C C . LEU B 1 267 ? 18.812 11.391 5.281 1 97.38 267 LEU B C 1
ATOM 5738 O O . LEU B 1 267 ? 18.703 12.289 6.113 1 97.38 267 LEU B O 1
ATOM 5742 N N . ILE B 1 268 ? 19.844 10.516 5.262 1 96.75 268 ILE B N 1
ATOM 5743 C CA . ILE B 1 268 ? 21 10.641 6.145 1 96.75 268 ILE B CA 1
ATOM 5744 C C . ILE B 1 268 ? 22.281 10.555 5.324 1 96.75 268 ILE B C 1
ATOM 5746 O O . ILE B 1 268 ? 22.391 9.734 4.41 1 96.75 268 ILE B O 1
ATOM 5750 N N . ASP B 1 269 ? 23.266 11.43 5.641 1 95.94 269 ASP B N 1
ATOM 5751 C CA . ASP B 1 269 ? 24.578 11.328 5.008 1 95.94 269 ASP B CA 1
ATOM 5752 C C . ASP B 1 269 ? 25.297 10.062 5.461 1 95.94 269 ASP B C 1
ATOM 5754 O O . ASP B 1 269 ? 25.953 10.055 6.504 1 95.94 269 ASP B O 1
ATOM 5758 N N . LEU B 1 270 ? 25.328 9.094 4.637 1 94.12 270 LEU B N 1
ATOM 5759 C CA . LEU B 1 270 ? 25.828 7.777 5.012 1 94.12 270 LEU B CA 1
ATOM 5760 C C . LEU B 1 270 ? 27.359 7.742 4.965 1 94.12 270 LEU B C 1
ATOM 5762 O O . LEU B 1 270 ? 27.969 6.801 5.461 1 94.12 270 LEU B O 1
ATOM 5766 N N . GLN B 1 271 ? 27.891 8.828 4.387 1 94.12 271 GLN B N 1
ATOM 5767 C CA . GLN B 1 271 ? 29.344 8.906 4.402 1 94.12 271 GLN B CA 1
ATOM 5768 C C . GLN B 1 271 ? 29.891 8.922 5.828 1 94.12 271 GLN B C 1
ATOM 5770 O O . GLN B 1 271 ? 30.984 8.438 6.09 1 94.12 271 GLN B O 1
ATOM 5775 N N . LYS B 1 272 ? 29.109 9.438 6.676 1 94.56 272 LYS B N 1
ATOM 5776 C CA . LYS B 1 272 ? 29.469 9.453 8.094 1 94.56 272 LYS B CA 1
ATOM 5777 C C . LYS B 1 272 ? 29.688 8.039 8.625 1 94.56 272 LYS B C 1
ATOM 5779 O O . LYS B 1 272 ? 30.359 7.855 9.648 1 94.56 272 LYS B O 1
ATOM 5784 N N . TYR B 1 273 ? 29.203 7.105 7.898 1 93.81 273 TYR B N 1
ATOM 5785 C CA . TYR B 1 273 ? 29.219 5.738 8.398 1 93.81 273 TYR B CA 1
ATOM 5786 C C . TYR B 1 273 ? 29.984 4.82 7.461 1 93.81 273 TYR B C 1
ATOM 5788 O O . TYR B 1 273 ? 29.766 3.605 7.449 1 93.81 273 TYR B O 1
ATOM 5796 N N . GLY B 1 274 ? 30.719 5.422 6.555 1 91.69 274 GLY B N 1
ATOM 5797 C CA . GLY B 1 274 ? 31.688 4.66 5.777 1 91.69 274 GLY B CA 1
ATOM 5798 C C . GLY B 1 274 ? 31.188 4.316 4.383 1 91.69 274 GLY B C 1
ATOM 5799 O O . GLY B 1 274 ? 31.859 3.609 3.635 1 91.69 274 GLY B O 1
A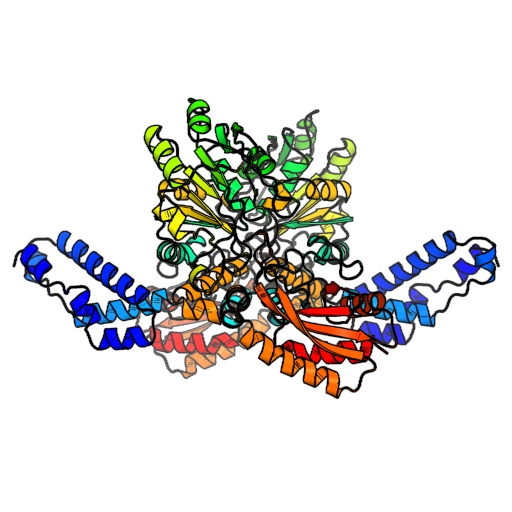TOM 5800 N N . LEU B 1 275 ? 30.047 4.816 3.998 1 92.75 275 LEU B N 1
ATOM 5801 C CA . LEU B 1 275 ? 29.531 4.527 2.662 1 92.75 275 LEU B CA 1
ATOM 5802 C C . LEU B 1 275 ? 29.906 5.641 1.688 1 92.75 275 LEU B C 1
ATOM 5804 O O . LEU B 1 275 ? 30.375 6.707 2.102 1 92.75 275 LEU B O 1
ATOM 5808 N N . SER B 1 276 ? 29.75 5.324 0.454 1 89.25 276 SER B N 1
ATOM 5809 C CA . SER B 1 276 ? 30.016 6.312 -0.583 1 89.25 276 SER B CA 1
ATOM 5810 C C . SER B 1 276 ? 28.969 7.406 -0.601 1 89.25 276 SER B C 1
ATOM 5812 O O . SER B 1 276 ? 27.859 7.227 -0.063 1 89.25 276 SER B O 1
ATOM 5814 N N . TYR B 1 277 ? 29.281 8.359 -1.229 1 88.62 277 TYR B N 1
ATOM 5815 C CA . TYR B 1 277 ? 28.422 9.523 -1.297 1 88.62 277 TYR B CA 1
ATOM 5816 C C . TYR B 1 277 ? 27.156 9.219 -2.098 1 88.62 277 TYR B C 1
ATOM 5818 O O . TYR B 1 277 ? 27.219 8.617 -3.172 1 88.62 277 TYR B O 1
ATOM 5826 N N . GLU B 1 278 ? 26.094 9.555 -1.588 1 87.44 278 GLU B N 1
ATOM 5827 C CA . GLU B 1 278 ? 24.766 9.602 -2.193 1 87.44 278 GLU B CA 1
ATOM 5828 C C . GLU B 1 278 ? 24.047 10.898 -1.841 1 87.44 278 GLU B C 1
ATOM 5830 O O . GLU B 1 278 ? 23.969 11.266 -0.668 1 87.44 278 GLU B O 1
ATOM 5835 N N . PRO B 1 279 ? 23.656 11.602 -2.875 1 89.31 279 PRO B N 1
ATOM 5836 C CA . PRO B 1 279 ? 22.984 12.859 -2.549 1 89.31 279 PRO B CA 1
ATOM 5837 C C . PRO B 1 279 ? 21.719 12.656 -1.704 1 89.31 279 PRO B C 1
ATOM 5839 O O . PRO B 1 279 ? 20.844 11.867 -2.074 1 89.31 279 PRO B O 1
ATOM 5842 N N . THR B 1 280 ? 21.672 13.398 -0.65 1 94.94 280 THR B N 1
ATOM 5843 C CA . THR B 1 280 ? 20.469 13.336 0.167 1 94.94 280 THR B CA 1
ATOM 5844 C C . THR B 1 280 ? 19.375 14.203 -0.439 1 94.94 280 THR B C 1
ATOM 5846 O O . THR B 1 280 ? 19.641 15.102 -1.238 1 94.94 280 THR B O 1
ATOM 5849 N N . VAL B 1 281 ? 18.156 13.953 -0.073 1 97.38 281 VAL B N 1
ATOM 5850 C CA . VAL B 1 281 ? 17.016 14.75 -0.518 1 97.38 281 VAL B CA 1
ATOM 5851 C C . VAL B 1 281 ? 17.188 16.188 -0.059 1 97.38 281 VAL B C 1
ATOM 5853 O O . VAL B 1 281 ? 16.922 17.125 -0.818 1 97.38 281 VAL B O 1
ATOM 5856 N N . GLN B 1 282 ? 17.688 16.406 1.142 1 97.75 282 GLN B N 1
ATOM 5857 C CA . GLN B 1 282 ? 17.906 17.719 1.717 1 97.75 282 GLN B CA 1
ATOM 5858 C C . GLN B 1 282 ? 18.891 18.531 0.868 1 97.75 282 GLN B C 1
ATOM 5860 O O . GLN B 1 282 ? 18.656 19.719 0.628 1 97.75 282 GLN B O 1
ATOM 5865 N N . GLU B 1 283 ? 19.906 17.844 0.449 1 96.44 283 GLU B N 1
ATOM 5866 C CA . GLU B 1 283 ? 20.906 18.516 -0.38 1 96.44 283 GLU B CA 1
ATOM 5867 C C . GLU B 1 283 ? 20.297 18.984 -1.697 1 96.44 283 GLU B C 1
ATOM 5869 O O . GLU B 1 283 ? 20.578 20.109 -2.145 1 96.44 283 GLU B O 1
ATOM 5874 N N . SER B 1 284 ? 19.5 18.141 -2.287 1 96.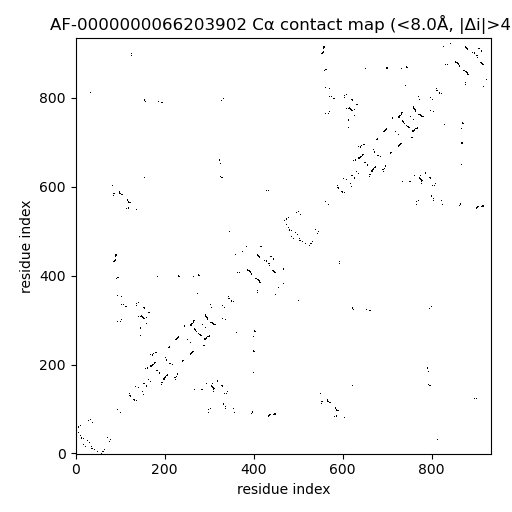38 284 SER B N 1
ATOM 5875 C CA . SER B 1 284 ? 18.844 18.5 -3.541 1 96.38 284 SER B CA 1
ATOM 5876 C C . SER B 1 284 ? 17.922 19.688 -3.354 1 96.38 284 SER B C 1
ATOM 5878 O O . SER B 1 284 ? 17.938 20.641 -4.141 1 96.38 284 SER B O 1
ATOM 5880 N N . VAL B 1 285 ? 17.125 19.641 -2.326 1 98.06 285 VAL B N 1
ATOM 5881 C CA . VAL B 1 285 ? 16.188 20.719 -2.039 1 98.06 285 VAL B CA 1
ATOM 5882 C C . VAL B 1 285 ? 16.938 22.016 -1.785 1 98.06 285 VAL B C 1
ATOM 5884 O O . VAL B 1 285 ? 16.594 23.062 -2.338 1 98.06 285 VAL B O 1
ATOM 5887 N N . SER B 1 286 ? 18.016 21.969 -1.021 1 97.56 286 SER B N 1
ATOM 5888 C CA . SER B 1 286 ? 18.781 23.156 -0.645 1 97.56 286 SER B CA 1
ATOM 5889 C C . SER B 1 286 ? 19.531 23.734 -1.845 1 97.56 286 SER B C 1
ATOM 5891 O O . SER B 1 286 ? 19.859 24.922 -1.857 1 97.56 286 SER B O 1
ATOM 5893 N N . SER B 1 287 ? 19.781 22.891 -2.812 1 97 287 SER B N 1
ATOM 5894 C CA . SER B 1 287 ? 20.484 23.344 -4.012 1 97 287 SER B CA 1
ATOM 5895 C C . SER B 1 287 ? 19.578 24.203 -4.887 1 97 287 SER B C 1
ATOM 5897 O O . SER B 1 287 ? 20.047 24.844 -5.828 1 97 287 SER B O 1
ATOM 5899 N N . GLY B 1 288 ? 18.297 24.141 -4.625 1 97.75 288 GLY B N 1
ATOM 5900 C CA . GLY B 1 288 ? 17.375 25 -5.34 1 97.75 288 GLY B CA 1
ATOM 5901 C C . GLY B 1 288 ? 16.547 24.266 -6.363 1 97.75 288 GLY B C 1
ATOM 5902 O O . GLY B 1 288 ? 15.812 24.875 -7.141 1 97.75 288 GLY B O 1
ATOM 5903 N N . VAL B 1 289 ? 16.625 22.953 -6.387 1 98.19 289 VAL B N 1
ATOM 5904 C CA . VAL B 1 289 ? 15.789 22.156 -7.281 1 98.19 289 VAL B CA 1
ATOM 5905 C C . VAL B 1 289 ? 14.312 22.453 -7.02 1 98.19 289 VAL B C 1
ATOM 5907 O O . VAL B 1 289 ? 13.898 22.594 -5.871 1 98.19 289 VAL B O 1
ATOM 5910 N N . ASP B 1 290 ? 13.539 22.531 -8.055 1 98.75 290 ASP B N 1
ATOM 5911 C CA . ASP B 1 290 ? 12.133 22.906 -7.922 1 98.75 290 ASP B CA 1
ATOM 5912 C C . ASP B 1 290 ? 11.297 21.719 -7.43 1 98.75 290 ASP B C 1
ATOM 5914 O O . ASP B 1 290 ? 10.375 21.891 -6.629 1 98.75 290 ASP B O 1
ATOM 5918 N N . ILE B 1 291 ? 11.578 20.531 -7.965 1 98.81 291 ILE B N 1
ATOM 5919 C CA . ILE B 1 291 ? 10.891 19.312 -7.582 1 98.81 291 ILE B CA 1
ATOM 5920 C C . ILE B 1 291 ? 11.891 18.172 -7.465 1 98.81 291 ILE B C 1
ATOM 5922 O O . ILE B 1 291 ? 12.75 18 -8.336 1 98.81 291 ILE B O 1
ATOM 5926 N N . VAL B 1 292 ? 11.789 17.438 -6.391 1 98.5 292 VAL B N 1
ATOM 5927 C CA . VAL B 1 292 ? 12.602 16.234 -6.168 1 98.5 292 VAL B CA 1
ATOM 5928 C C . VAL B 1 292 ? 11.695 15.023 -5.973 1 98.5 292 VAL B C 1
ATOM 5930 O O . VAL B 1 292 ? 10.703 15.094 -5.242 1 98.5 292 VAL B O 1
ATOM 5933 N N . THR B 1 293 ? 11.953 13.898 -6.684 1 97.38 293 THR B N 1
ATOM 5934 C CA . THR B 1 293 ? 11.219 12.656 -6.496 1 97.38 293 THR B CA 1
ATOM 5935 C C . THR B 1 293 ? 12.141 11.555 -5.977 1 97.38 293 THR B C 1
ATOM 5937 O O . THR B 1 293 ? 13.32 11.516 -6.316 1 97.38 293 THR B O 1
ATOM 5940 N N . PHE B 1 294 ? 11.586 10.688 -5.129 1 96.38 294 PHE B N 1
ATOM 5941 C CA . PHE B 1 294 ? 12.391 9.578 -4.637 1 96.38 294 PHE B CA 1
ATOM 5942 C C . PHE B 1 294 ? 11.5 8.461 -4.102 1 96.38 294 PHE B C 1
ATOM 5944 O O . PHE B 1 294 ? 10.312 8.672 -3.854 1 96.38 294 PHE B O 1
ATOM 5951 N N . SER B 1 295 ? 12.086 7.293 -3.941 1 96.12 295 SER B N 1
ATOM 5952 C CA . SER B 1 295 ? 11.375 6.094 -3.514 1 96.12 295 SER B CA 1
ATOM 5953 C C . SER B 1 295 ? 11.367 5.969 -1.993 1 96.12 295 SER B C 1
ATOM 5955 O O . SER B 1 295 ? 12.305 6.402 -1.323 1 96.12 295 SER B O 1
ATOM 5957 N N . GLY B 1 296 ? 10.336 5.336 -1.524 1 97.31 296 GLY B N 1
ATOM 5958 C CA . GLY B 1 296 ? 10.258 5.055 -0.099 1 97.31 296 GLY B CA 1
ATOM 5959 C C . GLY B 1 296 ? 10.914 3.742 0.288 1 97.31 296 GLY B C 1
ATOM 5960 O O . GLY B 1 296 ? 11.359 3.578 1.424 1 97.31 296 GLY B O 1
ATOM 5961 N N . ASP B 1 297 ? 11.039 2.809 -0.666 1 96.56 297 ASP B N 1
ATOM 5962 C CA . ASP B 1 297 ? 11.391 1.439 -0.299 1 96.56 297 ASP B CA 1
ATOM 5963 C C . ASP B 1 297 ? 12.828 1.116 -0.688 1 96.56 297 ASP B C 1
ATOM 5965 O O . ASP B 1 297 ? 13.164 -0.044 -0.933 1 96.56 297 ASP B O 1
ATOM 5969 N N . LYS B 1 298 ? 13.672 2.127 -0.866 1 94.94 298 LYS B N 1
ATOM 5970 C CA . LYS B 1 298 ? 15.102 1.945 -1.106 1 94.94 298 LYS B CA 1
ATOM 5971 C C . LYS B 1 298 ? 15.922 2.383 0.104 1 94.94 298 LYS B C 1
ATOM 5973 O O . LYS B 1 298 ? 15.766 1.834 1.197 1 94.94 298 LYS B O 1
ATOM 5978 N N . LEU B 1 299 ? 16.672 3.408 0.007 1 96.12 299 LEU B N 1
ATOM 5979 C CA . LEU B 1 299 ? 17.562 3.791 1.096 1 96.12 299 LEU B CA 1
ATOM 5980 C C . LEU B 1 299 ? 16.797 4.496 2.207 1 96.12 299 LEU B C 1
ATOM 5982 O O . LEU B 1 299 ? 17.281 4.613 3.332 1 96.12 299 LEU B O 1
ATOM 5986 N N . LEU B 1 300 ? 15.586 4.996 1.908 1 97.25 300 LEU B N 1
ATOM 5987 C CA . LEU B 1 300 ? 14.742 5.547 2.961 1 97.25 300 LEU B CA 1
ATOM 5988 C C . LEU B 1 300 ? 14.383 4.477 3.984 1 97.25 300 LEU B C 1
ATOM 5990 O O . LEU B 1 300 ? 14.219 4.773 5.172 1 97.25 300 LEU B O 1
ATOM 5994 N N . GLY B 1 301 ? 14.211 3.227 3.498 1 98.06 301 GLY B N 1
ATOM 5995 C CA . GLY B 1 301 ? 13.953 2.119 4.406 1 98.06 301 GLY B CA 1
ATOM 5996 C C . GLY B 1 301 ? 12.492 1.988 4.793 1 98.06 301 GLY B C 1
ATOM 5997 O O . GLY B 1 301 ? 12.172 1.478 5.867 1 98.06 301 GLY B O 1
ATOM 5998 N N . GLY B 1 302 ? 11.656 2.537 4.012 1 98.19 302 GLY B N 1
ATOM 5999 C CA . GLY B 1 302 ? 10.227 2.484 4.27 1 98.19 302 GLY B CA 1
ATOM 6000 C C . GLY B 1 302 ? 9.469 1.628 3.268 1 98.19 302 GLY B C 1
ATOM 6001 O O . GLY B 1 302 ? 10.039 0.711 2.674 1 98.19 302 GLY B O 1
ATOM 6002 N N . PRO B 1 303 ? 8.188 1.828 3.145 1 98.31 303 PRO B N 1
ATOM 6003 C CA . PRO B 1 303 ? 7.363 1.084 2.186 1 98.31 303 PRO B CA 1
ATOM 6004 C C . PRO B 1 303 ? 7.504 1.606 0.758 1 98.31 303 PRO B C 1
ATOM 6006 O O . PRO B 1 303 ? 8.062 2.688 0.544 1 98.31 303 PRO B O 1
ATOM 6009 N N . GLN B 1 304 ? 7.109 0.78 -0.21 1 97.25 304 GLN B N 1
ATOM 6010 C CA . GLN B 1 304 ? 6.992 1.301 -1.568 1 97.25 304 GLN B CA 1
ATOM 6011 C C . GLN B 1 304 ? 6.129 2.557 -1.604 1 97.25 304 GLN B C 1
ATOM 6013 O O . GLN B 1 304 ? 4.984 2.539 -1.148 1 97.25 304 GLN B O 1
ATOM 6018 N N . ALA B 1 305 ? 6.617 3.609 -2.076 1 97.81 305 ALA B N 1
ATOM 6019 C CA . ALA B 1 305 ? 5.973 4.906 -2.268 1 97.81 305 ALA B CA 1
ATOM 6020 C C . ALA B 1 305 ? 6.801 5.801 -3.188 1 97.81 305 ALA B C 1
ATOM 6022 O O . ALA B 1 305 ? 7.992 5.559 -3.389 1 97.81 305 ALA B O 1
ATOM 6023 N N . GLY B 1 306 ? 6.176 6.672 -3.814 1 97.62 306 GLY B N 1
ATOM 6024 C CA . GLY B 1 306 ? 6.828 7.797 -4.473 1 97.62 306 GLY B CA 1
ATOM 6025 C C . GLY B 1 306 ? 6.609 9.117 -3.754 1 97.62 306 GLY B C 1
ATOM 6026 O O . GLY B 1 306 ? 5.473 9.539 -3.559 1 97.62 306 GLY B O 1
ATOM 6027 N N . ILE B 1 307 ? 7.68 9.719 -3.346 1 98.62 307 ILE B N 1
ATOM 6028 C CA . ILE B 1 307 ? 7.578 10.984 -2.629 1 98.62 307 ILE B CA 1
ATOM 6029 C C . ILE B 1 307 ? 8.016 12.133 -3.537 1 98.62 307 ILE B C 1
ATOM 6031 O O . ILE B 1 307 ? 9.055 12.047 -4.195 1 98.62 307 ILE B O 1
ATOM 6035 N N . ILE B 1 308 ? 7.219 13.125 -3.641 1 98.75 308 ILE B N 1
ATOM 6036 C CA . ILE B 1 308 ? 7.477 14.336 -4.402 1 98.75 308 ILE B CA 1
ATOM 6037 C C . ILE B 1 308 ? 7.605 15.523 -3.451 1 98.75 308 ILE B C 1
ATOM 6039 O O . ILE B 1 308 ? 6.684 15.82 -2.689 1 98.75 308 ILE B O 1
ATOM 6043 N N . VAL B 1 309 ? 8.727 16.188 -3.477 1 98.81 309 VAL B N 1
ATOM 6044 C CA . VAL B 1 309 ? 8.906 17.375 -2.637 1 98.81 309 VAL B CA 1
ATOM 6045 C C . VAL B 1 309 ? 9.383 18.547 -3.49 1 98.81 309 VAL B C 1
ATOM 6047 O O . VAL B 1 309 ? 9.977 18.344 -4.551 1 98.81 309 VAL B O 1
ATOM 6050 N N . GLY B 1 310 ? 9.109 19.766 -3.059 1 98.69 310 GLY B N 1
ATOM 6051 C CA . GLY B 1 310 ? 9.586 20.938 -3.771 1 98.69 310 GLY B CA 1
ATOM 6052 C C . GLY B 1 310 ? 8.719 22.156 -3.562 1 98.69 310 GLY B C 1
ATOM 6053 O O . GLY B 1 310 ? 8.203 22.391 -2.465 1 98.69 310 GLY B O 1
ATOM 6054 N N . LYS B 1 311 ? 8.711 22.969 -4.559 1 98.62 311 LYS B N 1
ATOM 6055 C CA . LYS B 1 311 ? 7.965 24.219 -4.504 1 98.62 311 LYS B CA 1
ATOM 6056 C C . LYS B 1 311 ? 6.465 23.969 -4.383 1 98.62 311 LYS B C 1
ATOM 6058 O O . LYS B 1 311 ? 5.914 23.109 -5.086 1 98.62 311 LYS B O 1
ATOM 6063 N N . LYS B 1 312 ? 5.824 24.75 -3.559 1 98.19 312 LYS B N 1
ATOM 6064 C CA . LYS B 1 312 ? 4.398 24.609 -3.266 1 98.19 312 LYS B CA 1
ATOM 6065 C C . LYS B 1 312 ? 3.561 24.812 -4.523 1 98.19 312 LYS B C 1
ATOM 6067 O O . LYS B 1 312 ? 2.561 24.109 -4.723 1 98.19 312 LYS B O 1
ATOM 6072 N N . LEU B 1 313 ? 3.984 25.672 -5.305 1 97.88 313 LEU B N 1
ATOM 6073 C CA . LEU B 1 313 ? 3.268 26 -6.535 1 97.88 313 LEU B CA 1
ATOM 6074 C C . LEU B 1 313 ? 3.051 24.734 -7.375 1 97.88 313 LEU B C 1
ATOM 6076 O O . LEU B 1 313 ? 1.926 24.453 -7.793 1 97.88 313 LEU B O 1
ATOM 6080 N N . TYR B 1 314 ? 4.074 23.953 -7.605 1 98.5 314 TYR B N 1
ATOM 6081 C CA . TYR B 1 314 ? 3.996 22.766 -8.453 1 98.5 314 TYR B CA 1
ATOM 6082 C C . TYR B 1 314 ? 3.26 21.641 -7.742 1 98.5 314 TYR B C 1
ATOM 6084 O O . TYR B 1 314 ? 2.5 20.891 -8.367 1 98.5 314 TYR B O 1
ATOM 6092 N N . ILE B 1 315 ? 3.475 21.5 -6.445 1 98.5 315 ILE B N 1
ATOM 6093 C CA . ILE B 1 315 ? 2.799 20.469 -5.668 1 98.5 315 ILE B CA 1
ATOM 6094 C C . ILE B 1 315 ? 1.29 20.703 -5.703 1 98.5 315 ILE B C 1
ATOM 6096 O O . ILE B 1 315 ? 0.515 19.766 -5.871 1 98.5 315 ILE B O 1
ATOM 6100 N N . ASP B 1 316 ? 0.892 21.953 -5.57 1 97.62 316 ASP B N 1
ATOM 6101 C CA . ASP B 1 316 ? -0.528 22.281 -5.633 1 97.62 316 ASP B CA 1
ATOM 6102 C C . ASP B 1 316 ? -1.122 21.906 -6.988 1 97.62 316 ASP B C 1
ATOM 6104 O O . ASP B 1 316 ? -2.25 21.406 -7.062 1 97.62 316 ASP B O 1
ATOM 6108 N N . GLN B 1 317 ? -0.396 22.125 -8 1 97.62 317 GLN B N 1
ATOM 6109 C CA . GLN B 1 317 ? -0.852 21.75 -9.336 1 97.62 317 GLN B CA 1
ATOM 6110 C C . GLN B 1 317 ? -1.016 20.234 -9.461 1 97.62 317 GLN B C 1
ATOM 6112 O O . GLN B 1 317 ? -1.974 19.75 -10.07 1 97.62 317 GLN B O 1
ATOM 6117 N N . MET B 1 318 ? -0.089 19.531 -8.891 1 97 318 MET B N 1
ATOM 6118 C CA . MET B 1 318 ? -0.14 18.078 -8.953 1 97 318 MET B CA 1
ATOM 6119 C C . MET B 1 318 ? -1.357 17.547 -8.203 1 97 318 MET B C 1
ATOM 6121 O O . MET B 1 318 ? -1.994 16.594 -8.648 1 97 318 MET B O 1
ATOM 6125 N N . LYS B 1 319 ? -1.64 18.156 -7.09 1 94.75 319 LYS B N 1
ATOM 6126 C CA . LYS B 1 319 ? -2.799 17.75 -6.305 1 94.75 319 LYS B CA 1
ATOM 6127 C C . LYS B 1 319 ? -4.086 17.891 -7.109 1 94.75 319 LYS B C 1
ATOM 6129 O O . LYS B 1 319 ? -5.059 17.172 -6.867 1 94.75 319 LYS B O 1
ATOM 6134 N N . GLN B 1 320 ? -4.094 18.75 -8.102 1 92.19 320 GLN B N 1
ATOM 6135 C CA . GLN B 1 320 ? -5.281 19 -8.914 1 92.19 320 GLN B CA 1
ATOM 6136 C C . GLN B 1 320 ? -5.289 18.109 -10.164 1 92.19 320 GLN B C 1
ATOM 6138 O O . GLN B 1 320 ? -6.297 18.047 -10.875 1 92.19 320 GLN B O 1
ATOM 6143 N N . ASN B 1 321 ? -4.176 17.484 -10.5 1 92.62 321 ASN B N 1
ATOM 6144 C CA . ASN B 1 321 ? -4.086 16.578 -11.641 1 92.62 321 ASN B CA 1
ATOM 6145 C C . ASN B 1 321 ? -4.918 15.32 -11.43 1 92.62 321 ASN B C 1
ATOM 6147 O O . ASN B 1 321 ? -4.742 14.625 -10.43 1 92.62 321 ASN B O 1
ATOM 6151 N N . PRO B 1 322 ? -5.801 14.945 -12.312 1 87.19 322 PRO B N 1
ATOM 6152 C CA . PRO B 1 322 ? -6.656 13.766 -12.156 1 87.19 322 PRO B CA 1
ATOM 6153 C C . PRO B 1 322 ? -5.859 12.477 -11.984 1 87.19 322 PRO B C 1
ATOM 6155 O O . PRO B 1 322 ? -6.348 11.516 -11.383 1 87.19 322 PRO B O 1
ATOM 6158 N N . LEU B 1 323 ? -4.629 12.438 -12.445 1 91.19 323 LEU B N 1
ATOM 6159 C CA . LEU B 1 323 ? -3.791 11.258 -12.305 1 91.19 323 LEU B CA 1
ATOM 6160 C C . LEU B 1 323 ? -3.488 10.977 -10.836 1 91.19 323 LEU B C 1
ATOM 6162 O O . LEU B 1 323 ? -3.137 9.852 -10.469 1 91.19 323 LEU B O 1
ATOM 6166 N N . THR B 1 324 ? -3.584 12.047 -10.047 1 93.81 324 THR B N 1
ATOM 6167 C CA . THR B 1 324 ? -3.283 11.898 -8.625 1 93.81 324 THR B CA 1
ATOM 6168 C C . THR B 1 324 ? -4.195 10.852 -7.988 1 93.81 324 THR B C 1
ATOM 6170 O O . THR B 1 324 ? -3.762 10.086 -7.125 1 93.81 324 THR B O 1
ATOM 6173 N N . ARG B 1 325 ? -5.406 10.781 -8.438 1 91.31 325 ARG B N 1
ATOM 6174 C CA . ARG B 1 325 ? -6.34 9.797 -7.914 1 91.31 325 ARG B CA 1
ATOM 6175 C C . ARG B 1 325 ? -5.902 8.375 -8.273 1 91.31 325 ARG B C 1
ATOM 6177 O O . ARG B 1 325 ? -6.008 7.465 -7.453 1 91.31 325 ARG B O 1
ATOM 6184 N N . ALA B 1 326 ? -5.469 8.172 -9.516 1 92.75 326 ALA B N 1
ATOM 6185 C CA . ALA B 1 326 ? -5.023 6.855 -9.977 1 92.75 326 ALA B CA 1
ATOM 6186 C C . ALA B 1 326 ? -3.742 6.434 -9.266 1 92.75 326 ALA B C 1
ATOM 6188 O O . ALA B 1 326 ? -3.484 5.238 -9.094 1 92.75 326 ALA B O 1
ATOM 6189 N N . PHE B 1 327 ? -2.975 7.41 -8.805 1 95.38 327 PHE B N 1
ATOM 6190 C CA . PHE B 1 327 ? -1.704 7.121 -8.148 1 95.38 327 PHE B CA 1
ATOM 6191 C C . PHE B 1 327 ? -1.852 7.18 -6.633 1 95.38 327 PHE B C 1
ATOM 6193 O O . PHE B 1 327 ? -0.858 7.125 -5.902 1 95.38 327 PHE B O 1
ATOM 6200 N N . ARG B 1 328 ? -3.053 7.23 -6.145 1 94.88 328 ARG B N 1
ATOM 6201 C CA . ARG B 1 328 ? -3.332 7.426 -4.727 1 94.88 328 ARG B CA 1
ATOM 6202 C C . ARG B 1 328 ? -2.76 6.285 -3.891 1 94.88 328 ARG B C 1
ATOM 6204 O O . ARG B 1 328 ? -2.963 5.113 -4.211 1 94.88 328 ARG B O 1
ATOM 6211 N N . VAL B 1 329 ? -2.127 6.641 -2.838 1 94.88 329 VAL B N 1
ATOM 6212 C CA . VAL B 1 329 ? -1.469 5.676 -1.965 1 94.88 329 VAL B CA 1
ATOM 6213 C C . VAL B 1 329 ? -2.48 5.098 -0.978 1 94.88 329 VAL B C 1
ATOM 6215 O O . VAL B 1 329 ? -3.412 5.789 -0.558 1 94.88 329 VAL B O 1
ATOM 6218 N N . ASP B 1 330 ? -2.295 3.863 -0.592 1 94.56 330 ASP B N 1
ATOM 6219 C CA . ASP B 1 330 ? -3.168 3.17 0.349 1 94.56 330 ASP B CA 1
ATOM 6220 C C . ASP B 1 330 ? -2.826 3.539 1.79 1 94.56 330 ASP B C 1
ATOM 6222 O O . ASP B 1 330 ? -1.738 4.047 2.064 1 94.56 330 ASP B O 1
ATOM 6226 N N . LYS B 1 331 ? -3.773 3.283 2.719 1 96.56 331 LYS B N 1
ATOM 6227 C CA . LYS B 1 331 ? -3.598 3.67 4.113 1 96.56 331 LYS B CA 1
ATOM 6228 C C . LYS B 1 331 ? -2.473 2.873 4.77 1 96.56 331 LYS B C 1
ATOM 6230 O O . LYS B 1 331 ? -1.795 3.373 5.672 1 96.56 331 LYS B O 1
ATOM 6235 N N . LEU B 1 332 ? -2.23 1.628 4.324 1 97.12 332 LEU B N 1
ATOM 6236 C CA . LEU B 1 332 ? -1.138 0.835 4.879 1 97.12 332 LEU B CA 1
ATOM 6237 C C . LEU B 1 332 ? 0.209 1.494 4.598 1 97.12 332 LEU B C 1
ATOM 6239 O O . LEU B 1 332 ? 1.021 1.668 5.512 1 97.12 332 LEU B O 1
ATOM 6243 N N . THR B 1 333 ? 0.344 1.851 3.389 1 96.88 333 THR B N 1
ATOM 6244 C CA . THR B 1 333 ? 1.581 2.494 2.961 1 96.88 333 THR B CA 1
ATOM 6245 C C . THR B 1 333 ? 1.758 3.842 3.658 1 96.88 333 THR B C 1
ATOM 6247 O O . THR B 1 333 ? 2.857 4.176 4.105 1 96.88 333 THR B O 1
ATOM 6250 N N . MET B 1 334 ? 0.711 4.562 3.75 1 97.31 334 MET B N 1
ATOM 6251 C CA . MET B 1 334 ? 0.772 5.879 4.371 1 97.31 334 MET B CA 1
ATOM 6252 C C . MET B 1 334 ? 1.155 5.77 5.844 1 97.31 334 MET B C 1
ATOM 6254 O O . MET B 1 334 ? 2.004 6.523 6.328 1 97.31 334 MET B O 1
ATOM 6258 N N . ALA B 1 335 ? 0.521 4.863 6.547 1 98.19 335 ALA B N 1
ATOM 6259 C CA . ALA B 1 335 ? 0.829 4.66 7.961 1 98.19 335 ALA B CA 1
ATOM 6260 C C . ALA B 1 335 ? 2.277 4.215 8.148 1 98.19 335 ALA B C 1
ATOM 6262 O O . ALA B 1 335 ? 2.977 4.715 9.031 1 98.19 335 ALA B O 1
ATOM 6263 N N . ALA B 1 336 ? 2.703 3.318 7.309 1 98.69 336 ALA B N 1
ATOM 6264 C CA . ALA B 1 336 ? 4.07 2.814 7.395 1 98.69 336 ALA B CA 1
ATOM 6265 C C . ALA B 1 336 ? 5.082 3.918 7.094 1 98.69 336 ALA B C 1
ATOM 6267 O O . ALA B 1 336 ? 6.117 4.016 7.754 1 98.69 336 ALA B O 1
ATOM 6268 N N . LEU B 1 337 ? 4.75 4.711 6.105 1 98.62 337 LEU B N 1
ATOM 6269 C CA . LEU B 1 337 ? 5.648 5.801 5.734 1 98.62 337 LEU B CA 1
ATOM 6270 C C . LEU B 1 337 ? 5.754 6.824 6.859 1 98.62 337 LEU B C 1
ATOM 6272 O O . LEU B 1 337 ? 6.855 7.23 7.234 1 98.62 337 LEU B O 1
ATOM 6276 N N . GLU B 1 338 ? 4.629 7.23 7.395 1 98.5 338 GLU B N 1
ATOM 6277 C CA . GLU B 1 338 ? 4.637 8.195 8.484 1 98.5 338 GLU B CA 1
ATOM 6278 C C . GLU B 1 338 ? 5.434 7.68 9.68 1 98.5 338 GLU B C 1
ATOM 6280 O O . GLU B 1 338 ? 6.277 8.391 10.227 1 98.5 338 GLU B O 1
ATOM 6285 N N . ALA B 1 339 ? 5.145 6.469 10.023 1 98.62 339 ALA B N 1
ATOM 6286 C CA . ALA B 1 339 ? 5.824 5.875 11.172 1 98.62 339 ALA B CA 1
ATOM 6287 C C . ALA B 1 339 ? 7.328 5.793 10.938 1 98.62 339 ALA B C 1
ATOM 6289 O O . ALA B 1 339 ? 8.117 6.039 11.852 1 98.62 339 ALA B O 1
ATOM 6290 N N . THR B 1 340 ? 7.727 5.426 9.742 1 98.75 340 THR B N 1
ATOM 6291 C CA . THR B 1 340 ? 9.141 5.355 9.406 1 98.75 340 THR B CA 1
ATOM 6292 C C . THR B 1 340 ? 9.789 6.734 9.477 1 98.75 340 THR B C 1
ATOM 6294 O O . THR B 1 340 ? 10.875 6.891 10.039 1 98.75 340 THR B O 1
ATOM 6297 N N . LEU B 1 341 ? 9.086 7.73 8.93 1 98.62 341 LEU B N 1
ATOM 6298 C CA . LEU B 1 341 ? 9.609 9.094 8.922 1 98.62 341 LEU B CA 1
ATOM 6299 C C . LEU B 1 341 ? 9.766 9.625 10.344 1 98.62 341 LEU B C 1
ATOM 6301 O O . LEU B 1 341 ? 10.68 10.398 10.625 1 98.62 341 LEU B O 1
ATOM 6305 N N . LYS B 1 342 ? 8.938 9.219 11.227 1 97.94 342 LYS B N 1
ATOM 6306 C CA . LYS B 1 342 ? 9.055 9.633 12.617 1 97.94 342 LYS B CA 1
ATOM 6307 C C . LYS B 1 342 ? 10.352 9.125 13.234 1 97.94 342 LYS B C 1
ATOM 6309 O O . LYS B 1 342 ? 10.945 9.797 14.078 1 97.94 342 LYS B O 1
ATOM 6314 N N . LEU B 1 343 ? 10.805 8.008 12.805 1 97.88 343 LEU B N 1
ATOM 6315 C CA . LEU B 1 343 ? 12.078 7.484 13.289 1 97.88 343 LEU B CA 1
ATOM 6316 C C . LEU B 1 343 ? 13.242 8.367 12.836 1 97.88 343 LEU B C 1
ATOM 6318 O O . LEU B 1 343 ? 14.266 8.453 13.516 1 97.88 343 LEU B O 1
ATOM 6322 N N . TYR B 1 344 ? 13.078 9.078 11.742 1 98.12 344 TYR B N 1
ATOM 6323 C CA . TYR B 1 344 ? 14.133 9.914 11.18 1 98.12 344 TYR B CA 1
ATOM 6324 C C . TYR B 1 344 ? 14.289 11.203 11.977 1 98.12 344 TYR B C 1
ATOM 6326 O O . TYR B 1 344 ? 15.242 11.953 11.773 1 98.12 344 TYR B O 1
ATOM 6334 N N . LEU B 1 345 ? 13.336 11.469 12.852 1 97.31 345 LEU B N 1
ATOM 6335 C CA . LEU B 1 345 ? 13.438 12.68 13.656 1 97.31 345 LEU B CA 1
ATOM 6336 C C . LEU B 1 345 ? 14.641 12.617 14.586 1 97.31 345 LEU B C 1
ATOM 6338 O O . LEU B 1 345 ? 15.094 13.648 15.102 1 97.31 345 LEU B O 1
ATOM 6342 N N . ASP B 1 346 ? 15.102 11.445 14.805 1 96.31 346 ASP B N 1
ATOM 6343 C CA . ASP B 1 346 ? 16.344 11.188 15.508 1 96.31 346 ASP B CA 1
ATOM 6344 C C . ASP B 1 346 ? 17.25 10.258 14.703 1 96.31 346 ASP B C 1
ATOM 6346 O O . ASP B 1 346 ? 16.906 9.102 14.461 1 96.31 346 ASP B O 1
ATOM 6350 N N . GLU B 1 347 ? 18.406 10.773 14.297 1 96.75 347 GLU B N 1
ATOM 6351 C CA . GLU B 1 347 ? 19.281 10.031 13.406 1 96.75 347 GLU B CA 1
ATOM 6352 C C . GLU B 1 347 ? 19.719 8.711 14.039 1 96.75 347 GLU B C 1
ATOM 6354 O O . GLU B 1 347 ? 19.734 7.672 13.367 1 96.75 347 GLU B O 1
ATOM 6359 N N . GLU B 1 348 ? 20.062 8.742 15.289 1 96.06 348 GLU B N 1
ATOM 6360 C CA . GLU B 1 348 ? 20.484 7.516 15.961 1 96.06 348 GLU B CA 1
ATOM 6361 C C . GLU B 1 348 ? 19.359 6.488 16 1 96.06 348 GLU B C 1
ATOM 6363 O O . GLU B 1 348 ? 19.594 5.297 15.789 1 96.06 348 GLU B O 1
ATOM 6368 N N . MET B 1 349 ? 18.188 6.992 16.281 1 96.38 349 MET B N 1
ATOM 6369 C CA . MET B 1 349 ? 17.016 6.113 16.297 1 96.38 349 MET B CA 1
ATOM 6370 C C . MET B 1 349 ? 16.781 5.5 14.922 1 96.38 349 MET B C 1
ATOM 6372 O O . MET B 1 349 ? 16.484 4.309 14.812 1 96.38 349 MET B O 1
ATOM 6376 N N . ALA B 1 350 ? 16.875 6.289 13.906 1 97.94 350 ALA B N 1
ATOM 6377 C CA . ALA B 1 350 ? 16.688 5.805 12.539 1 97.94 350 ALA B CA 1
ATOM 6378 C C . ALA B 1 350 ? 17.688 4.688 12.219 1 97.94 350 ALA B C 1
ATOM 6380 O O . ALA B 1 350 ? 17.297 3.637 11.703 1 97.94 350 ALA B O 1
ATOM 6381 N N . LEU B 1 351 ? 18.953 4.867 12.555 1 97.81 351 LEU B N 1
ATOM 6382 C CA . LEU B 1 351 ? 20 3.898 12.258 1 97.81 351 LEU B CA 1
ATOM 6383 C C . LEU B 1 351 ? 19.766 2.598 13.016 1 97.81 351 LEU B C 1
ATOM 6385 O O . LEU B 1 351 ? 20.078 1.515 12.508 1 97.81 351 LEU B O 1
ATOM 6389 N N . GLN B 1 352 ? 19.172 2.707 14.164 1 97.31 352 GLN B N 1
ATOM 6390 C CA . GLN B 1 352 ? 18.984 1.541 15.023 1 97.31 352 GLN B CA 1
ATOM 6391 C C . GLN B 1 352 ? 17.703 0.786 14.672 1 97.31 352 GLN B C 1
ATOM 6393 O O . GLN B 1 352 ? 17.672 -0.445 14.734 1 97.31 352 GLN B O 1
ATOM 6398 N N . LYS B 1 353 ? 16.719 1.51 14.273 1 98.38 353 LYS B N 1
ATOM 6399 C CA . LYS B 1 353 ? 15.398 0.889 14.211 1 98.38 353 LYS B CA 1
ATOM 6400 C C . LYS B 1 353 ? 15 0.582 12.766 1 98.38 353 LYS B C 1
ATOM 6402 O O . LYS B 1 353 ? 14.164 -0.291 12.523 1 98.38 353 LYS B O 1
ATOM 6407 N N . ILE B 1 354 ? 15.469 1.32 11.812 1 98.62 354 ILE B N 1
ATOM 6408 C CA . ILE B 1 354 ? 15.188 1.028 10.414 1 98.62 354 ILE B CA 1
ATOM 6409 C C . ILE B 1 354 ? 16.125 -0.07 9.914 1 98.62 354 ILE B C 1
ATOM 6411 O O . ILE B 1 354 ? 17.328 0.141 9.805 1 98.62 354 ILE B O 1
ATOM 6415 N N . PRO B 1 355 ? 15.617 -1.194 9.57 1 98.62 355 PRO B N 1
ATOM 6416 C CA . PRO B 1 355 ? 16.453 -2.361 9.289 1 98.62 355 PRO B CA 1
ATOM 6417 C C . PRO B 1 355 ? 17.453 -2.115 8.156 1 98.62 355 PRO B C 1
ATOM 6419 O O . PRO B 1 355 ? 18.609 -2.512 8.25 1 98.62 355 PRO B O 1
ATOM 6422 N N . THR B 1 356 ? 17.016 -1.47 7.109 1 98.06 356 THR B N 1
ATOM 6423 C CA . THR B 1 356 ? 17.875 -1.193 5.965 1 98.06 356 THR B CA 1
ATOM 6424 C C . THR B 1 356 ? 19.094 -0.37 6.387 1 98.06 356 THR B C 1
ATOM 6426 O O . THR B 1 356 ? 20.219 -0.717 6.059 1 98.06 356 THR B O 1
ATOM 6429 N N . LEU B 1 357 ? 18.844 0.662 7.152 1 98.06 357 LEU B N 1
ATOM 6430 C CA . LEU B 1 357 ? 19.938 1.507 7.613 1 98.06 357 LEU B CA 1
ATOM 6431 C C . LEU B 1 357 ? 20.844 0.744 8.578 1 98.06 357 LEU B C 1
ATOM 6433 O O . LEU B 1 357 ? 22.078 0.881 8.523 1 98.06 357 LEU B O 1
ATOM 6437 N N . LYS B 1 358 ? 20.234 0.002 9.43 1 98.25 358 LYS B N 1
ATOM 6438 C CA . LYS B 1 358 ? 21.016 -0.786 10.391 1 98.25 358 LYS B CA 1
ATOM 6439 C C . LYS B 1 358 ? 21.953 -1.755 9.68 1 98.25 358 LYS B C 1
ATOM 6441 O O . LYS B 1 358 ? 23.125 -1.854 10.023 1 98.25 358 LYS B O 1
ATOM 6446 N N . MET B 1 359 ? 21.453 -2.438 8.688 1 98.19 359 MET B N 1
ATOM 6447 C CA . MET B 1 359 ? 22.266 -3.393 7.938 1 98.19 359 MET B CA 1
ATOM 6448 C C . MET B 1 359 ? 23.391 -2.686 7.184 1 98.19 359 MET B C 1
ATOM 6450 O O . MET B 1 359 ? 24.5 -3.195 7.113 1 98.19 359 MET B O 1
ATOM 6454 N N . LEU B 1 360 ? 23.094 -1.532 6.656 1 97.12 360 LEU B N 1
ATOM 6455 C CA . LEU B 1 360 ? 24.078 -0.808 5.844 1 97.12 360 LEU B CA 1
ATOM 6456 C C . LEU B 1 360 ? 25.203 -0.263 6.707 1 97.12 360 LEU B C 1
ATOM 6458 O O . LEU B 1 360 ? 26.344 -0.13 6.238 1 97.12 360 LEU B O 1
ATOM 6462 N N . THR B 1 361 ? 24.891 -0.003 7.961 1 97.12 361 THR B N 1
ATOM 6463 C CA . THR B 1 361 ? 25.859 0.719 8.773 1 97.12 361 THR B CA 1
ATOM 6464 C C . THR B 1 361 ? 26.484 -0.204 9.812 1 97.12 361 THR B C 1
ATOM 6466 O O . THR B 1 361 ? 27.406 0.198 10.539 1 97.12 361 THR B O 1
ATOM 6469 N N . GLU B 1 362 ? 26.031 -1.368 9.906 1 97.44 362 GLU B N 1
ATOM 6470 C CA . GLU B 1 362 ? 26.625 -2.312 10.852 1 97.44 362 GLU B CA 1
ATOM 6471 C C . GLU B 1 362 ? 28.094 -2.578 10.523 1 97.44 362 GLU B C 1
ATOM 6473 O O . GLU B 1 362 ? 28.453 -2.756 9.359 1 97.44 362 GLU B O 1
ATOM 6478 N N . THR B 1 363 ? 28.906 -2.688 11.562 1 97.06 363 THR B N 1
ATOM 6479 C CA . THR B 1 363 ? 30.328 -2.881 11.359 1 97.06 363 THR B CA 1
ATOM 6480 C C . THR B 1 363 ? 30.656 -4.352 11.117 1 97.06 363 THR B C 1
ATOM 6482 O O . THR B 1 363 ? 29.906 -5.234 11.562 1 97.06 363 THR B O 1
ATOM 6485 N N . ALA B 1 364 ? 31.766 -4.586 10.453 1 97.69 364 ALA B N 1
ATOM 6486 C CA . ALA B 1 364 ? 32.219 -5.953 10.211 1 97.69 364 ALA B CA 1
ATOM 6487 C C . ALA B 1 364 ? 32.5 -6.68 11.531 1 97.69 364 ALA B C 1
ATOM 6489 O O . ALA B 1 364 ? 32.25 -7.887 11.633 1 97.69 364 ALA B O 1
ATOM 6490 N N . GLU B 1 365 ? 32.938 -5.957 12.492 1 97.94 365 GLU B N 1
ATOM 6491 C CA . GLU B 1 365 ? 33.219 -6.547 13.797 1 97.94 365 GLU B CA 1
ATOM 6492 C C . GLU B 1 365 ? 31.969 -7.086 14.453 1 97.94 365 GLU B C 1
ATOM 6494 O O . GLU B 1 365 ? 31.969 -8.188 15.008 1 97.94 365 GLU B O 1
ATOM 6499 N N . SER B 1 366 ? 30.984 -6.281 14.391 1 97.94 366 SER B N 1
ATOM 6500 C CA . SER B 1 366 ? 29.688 -6.715 14.93 1 97.94 366 SER B CA 1
ATOM 6501 C C . SER B 1 366 ? 29.172 -7.953 14.203 1 97.94 366 SER B C 1
ATOM 6503 O O . SER B 1 366 ? 28.656 -8.883 14.828 1 97.94 366 SER B O 1
ATOM 6505 N N . ILE B 1 367 ? 29.281 -8.016 12.914 1 98.56 367 ILE B N 1
ATOM 6506 C CA . ILE B 1 367 ? 28.828 -9.133 12.086 1 98.56 367 ILE B CA 1
ATOM 6507 C C . ILE B 1 367 ? 29.656 -10.375 12.406 1 98.56 367 ILE B C 1
ATOM 6509 O O . ILE B 1 367 ? 29.125 -11.492 12.422 1 98.56 367 ILE B O 1
ATOM 6513 N N . TYR B 1 368 ? 30.938 -10.172 12.68 1 98.62 368 TYR B N 1
ATOM 6514 C CA . TYR B 1 368 ? 31.812 -11.281 13.031 1 98.62 368 TYR B CA 1
ATOM 6515 C C . TYR B 1 368 ? 31.328 -11.977 14.289 1 98.62 368 TYR B C 1
ATOM 6517 O O . TYR B 1 368 ? 31.312 -13.211 14.359 1 98.62 368 TYR B O 1
ATOM 6525 N N . GLU B 1 369 ? 30.938 -11.195 15.227 1 98.56 369 GLU B N 1
ATOM 6526 C CA . GLU B 1 369 ? 30.438 -11.766 16.469 1 98.56 369 GLU B CA 1
ATOM 6527 C C . GLU B 1 369 ? 29.172 -12.586 16.234 1 98.56 369 GLU B C 1
ATOM 6529 O O . GLU B 1 369 ? 29.016 -13.656 16.812 1 98.56 369 GLU B O 1
ATOM 6534 N N . ARG B 1 370 ? 28.328 -12.156 15.398 1 98.31 370 ARG B N 1
ATOM 6535 C CA . ARG B 1 370 ? 27.109 -12.891 15.055 1 98.31 370 ARG B CA 1
ATOM 6536 C C . ARG B 1 370 ? 27.453 -14.148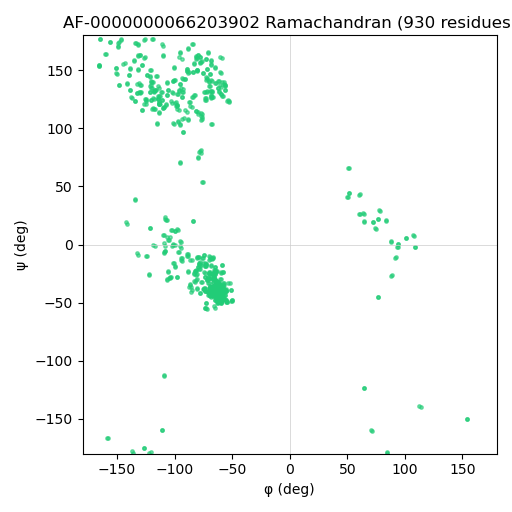 14.266 1 98.31 370 ARG B C 1
ATOM 6538 O O . ARG B 1 370 ? 26.812 -15.188 14.445 1 98.31 370 ARG B O 1
ATOM 6545 N N . ALA B 1 371 ? 28.422 -14.031 13.398 1 98.56 371 ALA B N 1
ATOM 6546 C CA . ALA B 1 371 ? 28.859 -15.188 12.617 1 98.56 371 ALA B CA 1
ATOM 6547 C C . ALA B 1 371 ? 29.375 -16.297 13.531 1 98.56 371 ALA B C 1
ATOM 6549 O O . ALA B 1 371 ? 29.125 -17.484 13.281 1 98.56 371 ALA B O 1
ATOM 6550 N N . LYS B 1 372 ? 30.047 -15.898 14.547 1 98.44 372 LYS B N 1
ATOM 6551 C CA . LYS B 1 372 ? 30.578 -16.875 15.5 1 98.44 372 LYS B CA 1
ATOM 6552 C C . LYS B 1 372 ? 29.438 -17.656 16.156 1 98.44 372 LYS B C 1
ATOM 6554 O O . LYS B 1 372 ? 29.531 -18.875 16.344 1 98.44 372 LYS B O 1
ATOM 6559 N N . VAL B 1 373 ? 28.438 -16.953 16.453 1 98.31 373 VAL B N 1
ATOM 6560 C CA . VAL B 1 373 ? 27.312 -17.578 17.125 1 98.31 373 VAL B CA 1
ATOM 6561 C C . VAL B 1 373 ? 26.656 -18.594 16.188 1 98.31 373 VAL B C 1
ATOM 6563 O O . VAL B 1 373 ? 26.484 -19.766 16.562 1 98.31 373 VAL B O 1
ATOM 6566 N N . LEU B 1 374 ? 26.297 -18.203 15.008 1 98.06 374 LEU B N 1
ATOM 6567 C CA . LEU B 1 374 ? 25.656 -19.109 14.062 1 98.06 374 LEU B CA 1
ATOM 6568 C C . LEU B 1 374 ? 26.578 -20.266 13.711 1 98.06 374 LEU B C 1
ATOM 6570 O O . LEU B 1 374 ? 26.141 -21.422 13.594 1 98.06 374 LEU B O 1
ATOM 6574 N N . HIS B 1 375 ? 27.844 -19.984 13.5 1 98 375 HIS B N 1
ATOM 6575 C CA . HIS B 1 375 ? 28.828 -21.016 13.211 1 98 375 HIS B CA 1
ATOM 6576 C C . HIS B 1 375 ? 28.859 -22.078 14.305 1 98 375 HIS B C 1
ATOM 6578 O O . HIS B 1 375 ? 28.859 -23.281 14.008 1 98 375 HIS B O 1
ATOM 6584 N N . SER B 1 376 ? 28.891 -21.609 15.516 1 97.75 376 SER B N 1
ATOM 6585 C CA . SER B 1 376 ? 28.906 -22.516 16.656 1 97.75 376 SER B CA 1
ATOM 6586 C C . SER B 1 376 ? 27.656 -23.406 16.672 1 97.75 376 SER B C 1
ATOM 6588 O O . SER B 1 376 ? 27.734 -24.578 17 1 97.75 376 SER B O 1
ATOM 6590 N N . MET B 1 377 ? 26.547 -22.844 16.344 1 97.25 377 MET B N 1
ATOM 6591 C CA . MET B 1 377 ? 25.297 -23.578 16.312 1 97.25 377 MET B CA 1
ATOM 6592 C C . MET B 1 377 ? 25.328 -24.656 15.219 1 97.25 377 MET B C 1
ATOM 6594 O O . MET B 1 377 ? 24.875 -25.781 15.438 1 97.25 377 MET B O 1
ATOM 6598 N N . ILE B 1 378 ? 25.891 -24.344 14.102 1 95.88 378 ILE B N 1
ATOM 6599 C CA . ILE B 1 378 ? 25.969 -25.281 12.984 1 95.88 378 ILE B CA 1
ATOM 6600 C C . ILE B 1 378 ? 26.922 -26.422 13.328 1 95.88 378 ILE B C 1
ATOM 6602 O O . ILE B 1 378 ? 26.578 -27.594 13.117 1 95.88 378 ILE B O 1
ATOM 6606 N N . VAL B 1 379 ? 28.031 -26.125 13.898 1 94.5 379 VAL B N 1
ATOM 6607 C CA . VAL B 1 379 ? 29.062 -27.125 14.227 1 94.5 379 VAL B CA 1
ATOM 6608 C C . VAL B 1 379 ? 28.531 -28.062 15.312 1 94.5 379 VAL B C 1
ATOM 6610 O O . VAL B 1 379 ? 28.859 -29.25 15.32 1 94.5 379 VAL B O 1
ATOM 6613 N N . SER B 1 380 ? 27.797 -27.516 16.156 1 94.69 380 SER B N 1
ATOM 6614 C CA . SER B 1 380 ? 27.281 -28.297 17.266 1 94.69 380 SER B CA 1
ATOM 6615 C C . SER B 1 380 ? 26.344 -29.391 16.797 1 94.69 380 SER B C 1
ATOM 6617 O O . SER B 1 380 ? 26.125 -30.391 17.5 1 94.69 380 SER B O 1
ATOM 6619 N N . GLU B 1 381 ? 25.719 -29.219 15.664 1 91.75 381 GLU B N 1
ATOM 6620 C CA . GLU B 1 381 ? 24.781 -30.203 15.125 1 91.75 381 GLU B CA 1
ATOM 6621 C C . GLU B 1 381 ? 25.531 -31.406 14.562 1 91.75 381 GLU B C 1
ATOM 6623 O O . GLU B 1 381 ? 24.922 -32.438 14.297 1 91.75 381 GLU B O 1
ATOM 6628 N N . LYS B 1 382 ? 26.812 -31.391 14.445 1 89.06 382 LYS B N 1
ATOM 6629 C CA . LYS B 1 382 ? 27.672 -32.469 13.969 1 89.06 382 LYS B CA 1
ATOM 6630 C C . LYS B 1 382 ? 27.188 -33 12.625 1 89.06 382 LYS B C 1
ATOM 6632 O O . LYS B 1 382 ? 27.062 -34.219 12.438 1 89.06 382 LYS B O 1
ATOM 6637 N N . LEU B 1 383 ? 26.859 -32.031 11.789 1 88.81 383 LEU B N 1
ATOM 6638 C CA . LEU B 1 383 ? 26.438 -32.375 10.438 1 88.81 383 LEU B CA 1
ATOM 6639 C C . LEU B 1 383 ? 27.641 -32.75 9.578 1 88.81 383 LEU B C 1
ATOM 6641 O O . LEU B 1 383 ? 28.781 -32.469 9.938 1 88.81 383 LEU B O 1
ATOM 6645 N N . ASP B 1 384 ? 27.422 -33.469 8.555 1 89.88 384 ASP B N 1
ATOM 6646 C CA . ASP B 1 384 ? 28.484 -33.844 7.605 1 89.88 384 ASP B CA 1
ATOM 6647 C C . ASP B 1 384 ? 28.844 -32.688 6.707 1 89.88 384 ASP B C 1
ATOM 6649 O O . ASP B 1 384 ? 28.781 -32.781 5.48 1 89.88 384 ASP B O 1
ATOM 6653 N N . VAL B 1 385 ? 29.172 -31.531 7.332 1 93.31 385 VAL B N 1
ATOM 6654 C CA . VAL B 1 385 ? 29.547 -30.344 6.578 1 93.31 385 VAL B CA 1
ATOM 6655 C C . VAL B 1 385 ? 30.828 -29.75 7.176 1 93.31 385 VAL B C 1
ATOM 6657 O O . VAL B 1 385 ? 31.141 -29.984 8.344 1 93.31 385 VAL B O 1
ATOM 6660 N N . VAL B 1 386 ? 31.578 -29.125 6.395 1 94.44 386 VAL B N 1
ATOM 6661 C CA . VAL B 1 386 ? 32.656 -28.25 6.828 1 94.44 386 VAL B CA 1
ATOM 6662 C C . VAL B 1 386 ? 32.188 -26.797 6.777 1 94.44 386 VAL B C 1
ATOM 6664 O O . VAL B 1 386 ? 31.766 -26.312 5.727 1 94.44 386 VAL B O 1
ATOM 6667 N N . ALA B 1 387 ? 32.188 -26.172 7.883 1 96.25 387 ALA B N 1
ATOM 6668 C CA . ALA B 1 387 ? 31.75 -24.781 7.977 1 96.25 387 ALA B CA 1
ATOM 6669 C C . ALA B 1 387 ? 32.875 -23.891 8.508 1 96.25 387 ALA B C 1
ATOM 6671 O O . ALA B 1 387 ? 33.625 -24.266 9.406 1 96.25 387 ALA B O 1
ATOM 6672 N N . GLY B 1 388 ? 33.031 -22.734 7.918 1 97.56 388 GLY B N 1
ATOM 6673 C CA . GLY B 1 388 ? 34.031 -21.766 8.359 1 97.56 388 GLY B CA 1
ATOM 6674 C C . GLY B 1 388 ? 33.562 -20.328 8.211 1 97.56 388 GLY B C 1
ATOM 6675 O O . GLY B 1 388 ? 32.656 -20.047 7.426 1 97.56 388 GLY B O 1
ATOM 6676 N N . ILE B 1 389 ? 34.125 -19.484 9 1 98.56 389 ILE B N 1
ATOM 6677 C CA . ILE B 1 389 ? 33.875 -18.047 8.906 1 98.56 389 ILE B CA 1
ATOM 6678 C C . ILE B 1 389 ? 34.906 -17.375 8.023 1 98.56 389 ILE B C 1
ATOM 6680 O O . ILE B 1 389 ? 36.094 -17.688 8.117 1 98.56 389 ILE B O 1
ATOM 6684 N N . ALA B 1 390 ? 34.469 -16.531 7.129 1 98.44 390 ALA B N 1
ATOM 6685 C CA . ALA B 1 390 ? 35.406 -15.852 6.23 1 98.44 390 ALA B CA 1
ATOM 6686 C C . ALA B 1 390 ? 35.031 -14.383 6.055 1 98.44 390 ALA B C 1
ATOM 6688 O O . ALA B 1 390 ? 33.875 -14.016 6.18 1 98.44 390 ALA B O 1
ATOM 6689 N N . LYS B 1 391 ? 36.062 -13.555 5.781 1 97.94 391 LYS B N 1
ATOM 6690 C CA . LYS B 1 391 ? 35.812 -12.18 5.363 1 97.94 391 LYS B CA 1
ATOM 6691 C C . LYS B 1 391 ? 35.281 -12.117 3.941 1 97.94 391 LYS B C 1
ATOM 6693 O O . LYS B 1 391 ? 35.625 -12.945 3.1 1 97.94 391 LYS B O 1
ATOM 6698 N N . ASP B 1 392 ? 34.406 -11.203 3.725 1 97.56 392 ASP B N 1
ATOM 6699 C CA . ASP B 1 392 ? 33.812 -11 2.398 1 97.56 392 ASP B CA 1
ATOM 6700 C C . ASP B 1 392 ? 33.25 -9.594 2.262 1 97.56 392 ASP B C 1
ATOM 6702 O O . ASP B 1 392 ? 33.562 -8.695 3.047 1 97.56 392 ASP B O 1
ATOM 6706 N N . TYR B 1 393 ? 32.438 -9.414 1.177 1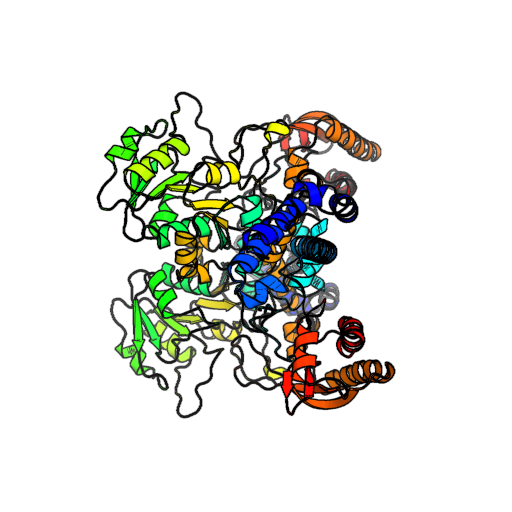 97 393 TYR B N 1
ATOM 6707 C CA . TYR B 1 393 ? 31.766 -8.133 0.95 1 97 393 TYR B CA 1
ATOM 6708 C C . TYR B 1 393 ? 30.297 -8.32 0.629 1 97 393 TYR B C 1
ATOM 6710 O O . TYR B 1 393 ? 29.922 -9.227 -0.131 1 97 393 TYR B O 1
ATOM 6718 N N . SER B 1 394 ? 29.453 -7.574 1.316 1 96.94 394 SER B N 1
ATOM 6719 C CA . SER B 1 394 ? 28.031 -7.465 0.987 1 96.94 394 SER B CA 1
ATOM 6720 C C . SER B 1 394 ? 27.781 -6.352 -0.025 1 96.94 394 SER B C 1
ATOM 6722 O O . SER B 1 394 ? 28.688 -5.566 -0.326 1 96.94 394 SER B O 1
ATOM 6724 N N . GLU B 1 395 ? 26.562 -6.344 -0.546 1 94.81 395 GLU B N 1
ATOM 6725 C CA . GLU B 1 395 ? 26.172 -5.32 -1.505 1 94.81 395 GLU B CA 1
ATOM 6726 C C . GLU B 1 395 ? 24.969 -4.531 -0.999 1 94.81 395 GLU B C 1
ATOM 6728 O O . GLU B 1 395 ? 24.125 -5.066 -0.266 1 94.81 395 GLU B O 1
ATOM 6733 N N . VAL B 1 396 ? 24.859 -3.268 -1.391 1 93.44 396 VAL B N 1
ATOM 6734 C CA . VAL B 1 396 ? 23.703 -2.449 -1.035 1 93.44 396 VAL B CA 1
ATOM 6735 C C . VAL B 1 396 ? 22.484 -2.9 -1.834 1 93.44 396 VAL B C 1
ATOM 6737 O O . VAL B 1 396 ? 21.438 -3.215 -1.26 1 93.44 396 VAL B O 1
ATOM 6740 N N . GLY B 1 397 ? 22.578 -2.939 -3.141 1 86.75 397 GLY B N 1
ATOM 6741 C CA . GLY B 1 397 ? 21.5 -3.387 -4.016 1 86.75 397 GLY B CA 1
ATOM 6742 C C . GLY B 1 397 ? 20.5 -2.299 -4.332 1 86.75 397 GLY B C 1
ATOM 6743 O O . GLY B 1 397 ? 20.688 -1.14 -3.959 1 86.75 397 GLY B O 1
ATOM 6744 N N . GLY B 1 398 ? 19.438 -2.658 -5.156 1 70.94 398 GLY B N 1
ATOM 6745 C CA . GLY B 1 398 ? 18.234 -1.87 -5.398 1 70.94 398 GLY B CA 1
ATOM 6746 C C . GLY B 1 398 ? 18.484 -0.653 -6.27 1 70.94 398 GLY B C 1
ATOM 6747 O O . GLY B 1 398 ? 17.75 0.335 -6.191 1 70.94 398 GLY B O 1
ATOM 6748 N N . GLY B 1 399 ? 19.469 -0.653 -6.93 1 66.69 399 GLY B N 1
ATOM 6749 C CA . GLY B 1 399 ? 19.781 0.507 -7.75 1 66.69 399 GLY B CA 1
ATOM 6750 C C . GLY B 1 399 ? 20.328 1.673 -6.957 1 66.69 399 GLY B C 1
ATOM 6751 O O . GLY B 1 399 ? 20.141 2.832 -7.324 1 66.69 399 GLY B O 1
ATOM 6752 N N . SER B 1 400 ? 20.828 1.294 -5.855 1 73 400 SER B N 1
ATOM 6753 C CA . SER B 1 400 ? 21.438 2.316 -5.012 1 73 400 SER B CA 1
ATOM 6754 C C . SER B 1 400 ? 22.906 2.016 -4.766 1 73 400 SER B C 1
ATOM 6756 O O . SER B 1 400 ? 23.297 0.859 -4.566 1 73 400 SER B O 1
ATOM 6758 N N . LEU B 1 401 ? 23.781 3.035 -4.891 1 73.62 401 LEU B N 1
ATOM 6759 C CA . LEU B 1 401 ? 25.203 2.93 -4.613 1 73.62 401 LEU B CA 1
ATOM 6760 C C . LEU B 1 401 ? 25.812 1.742 -5.352 1 73.62 401 LEU B C 1
ATOM 6762 O O . LEU B 1 401 ? 26.344 0.824 -4.723 1 73.62 401 LEU B O 1
ATOM 6766 N N . PRO B 1 402 ? 25.75 1.954 -6.641 1 67.75 402 PRO B N 1
ATOM 6767 C CA . PRO B 1 402 ? 26.266 0.827 -7.418 1 67.75 402 PRO B CA 1
ATOM 6768 C C . PRO B 1 402 ? 27.75 0.549 -7.133 1 67.75 402 PRO B C 1
ATOM 6770 O O . PRO B 1 402 ? 28.5 1.469 -6.805 1 67.75 402 PRO B O 1
ATOM 6773 N N . LEU B 1 403 ? 28.172 -0.605 -6.895 1 71.69 403 LEU B N 1
ATOM 6774 C CA . LEU B 1 403 ? 29.547 -1.071 -6.754 1 71.69 403 LEU B CA 1
ATOM 6775 C C . LEU B 1 403 ? 30 -1.003 -5.301 1 71.69 403 LEU B C 1
ATOM 6777 O O . LEU B 1 403 ? 31.125 -1.406 -4.977 1 71.69 403 LEU B O 1
ATOM 6781 N N . GLU B 1 404 ? 29.109 -0.299 -4.539 1 84.31 404 GLU B N 1
ATOM 6782 C CA . GLU B 1 404 ? 29.484 -0.219 -3.129 1 84.31 404 GLU B CA 1
ATOM 6783 C C . GLU B 1 404 ? 29.641 -1.61 -2.521 1 84.31 404 GLU B C 1
ATOM 6785 O O . GLU B 1 404 ? 28.75 -2.459 -2.662 1 84.31 404 GLU B O 1
ATOM 6790 N N . LYS B 1 405 ? 30.812 -1.758 -1.909 1 90.81 405 LYS B N 1
ATOM 6791 C CA . LYS B 1 405 ? 31.078 -3 -1.189 1 90.81 405 LYS B CA 1
ATOM 6792 C C . LYS B 1 405 ? 31.141 -2.762 0.316 1 90.81 405 LYS B C 1
ATOM 6794 O O . LYS B 1 405 ? 31.812 -1.831 0.775 1 90.81 405 LYS B O 1
ATOM 6799 N N . LEU B 1 406 ? 30.438 -3.568 1.041 1 96.12 406 LEU B N 1
ATOM 6800 C CA . LEU B 1 406 ? 30.391 -3.467 2.496 1 96.12 406 LEU B CA 1
ATOM 6801 C C . LEU B 1 406 ? 31.141 -4.625 3.145 1 96.12 406 LEU B C 1
ATOM 6803 O O . LEU B 1 406 ? 30.766 -5.789 2.973 1 96.12 406 LEU B O 1
ATOM 6807 N N . SER B 1 407 ? 32.156 -4.305 3.863 1 97.44 407 SER B N 1
ATOM 6808 C CA . SER B 1 407 ? 32.906 -5.363 4.551 1 97.44 407 SER B CA 1
ATOM 6809 C C . SER B 1 407 ? 31.969 -6.176 5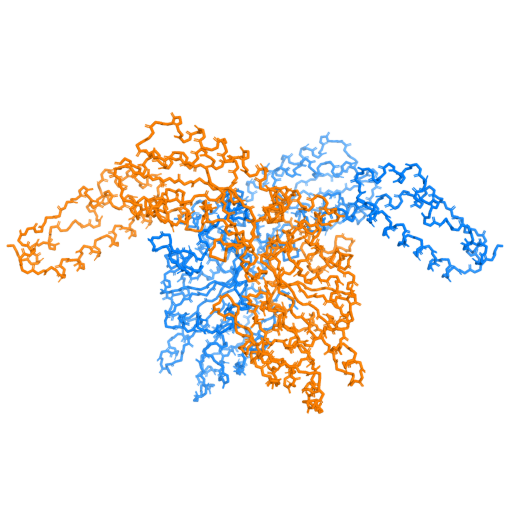.453 1 97.44 407 SER B C 1
ATOM 6811 O O . SER B 1 407 ? 31.172 -5.609 6.203 1 97.44 407 SER B O 1
ATOM 6813 N N . THR B 1 408 ? 32.125 -7.535 5.316 1 98.25 408 THR B N 1
ATOM 6814 C CA . THR B 1 408 ? 31.234 -8.406 6.082 1 98.25 408 THR B CA 1
ATOM 6815 C C . THR B 1 408 ? 31.938 -9.703 6.449 1 98.25 408 THR B C 1
ATOM 6817 O O . THR B 1 408 ? 33.125 -9.859 6.211 1 98.25 408 THR B O 1
ATOM 6820 N N . TYR B 1 409 ? 31.281 -10.484 7.219 1 98.62 409 TYR B N 1
ATOM 6821 C CA . TYR B 1 409 ? 31.672 -11.867 7.465 1 98.62 409 TYR B CA 1
ATOM 6822 C C . TYR B 1 409 ? 30.562 -12.836 7.055 1 98.62 409 TYR B C 1
ATOM 6824 O O . TYR B 1 409 ? 29.375 -12.539 7.238 1 98.62 409 TYR B O 1
ATOM 6832 N N . VAL B 1 410 ? 31 -13.938 6.48 1 98.69 410 VAL B N 1
ATOM 6833 C CA . VAL B 1 410 ? 30.078 -14.945 5.965 1 98.69 410 VAL B CA 1
ATOM 6834 C C . VAL B 1 410 ? 30.422 -16.312 6.551 1 98.69 410 VAL B C 1
ATOM 6836 O O . VAL B 1 410 ? 31.516 -16.5 7.098 1 98.69 410 VAL B O 1
ATOM 6839 N N . ILE B 1 411 ? 29.484 -17.188 6.492 1 98.5 411 ILE B N 1
ATOM 6840 C CA . ILE B 1 411 ? 29.734 -18.594 6.766 1 98.5 411 ILE B CA 1
ATOM 6841 C C . ILE B 1 411 ? 29.797 -19.359 5.449 1 98.5 411 ILE B C 1
ATOM 6843 O O . ILE B 1 411 ? 28.859 -19.297 4.641 1 98.5 411 ILE B O 1
ATOM 6847 N N . GLU B 1 412 ? 30.859 -20 5.266 1 98.25 412 GLU B N 1
ATOM 6848 C CA . GLU B 1 412 ? 31.047 -20.906 4.129 1 98.25 412 GLU B CA 1
ATOM 6849 C C . GLU B 1 412 ? 30.781 -22.359 4.527 1 98.25 412 GLU B C 1
ATOM 6851 O O . GLU B 1 412 ? 31.328 -22.828 5.523 1 98.25 412 GLU B O 1
ATOM 6856 N N . ILE B 1 413 ? 29.953 -23.016 3.742 1 96.94 413 ILE B N 1
ATOM 6857 C CA . ILE B 1 413 ? 29.562 -24.375 4.102 1 96.94 413 ILE B CA 1
ATOM 6858 C C . ILE B 1 413 ? 29.766 -25.297 2.898 1 96.94 413 ILE B C 1
ATOM 6860 O O . ILE B 1 413 ? 29.312 -25 1.792 1 96.94 413 ILE B O 1
ATOM 6864 N N . GLU B 1 414 ? 30.375 -26.344 3.133 1 95.62 414 GLU B N 1
ATOM 6865 C CA . GLU B 1 414 ? 30.562 -27.406 2.152 1 95.62 414 GLU B CA 1
ATOM 6866 C C . GLU B 1 414 ? 30.078 -28.75 2.697 1 95.62 414 GLU B C 1
ATOM 6868 O O . GLU B 1 414 ? 30.5 -29.172 3.783 1 95.62 414 GLU B O 1
ATOM 6873 N N . SER B 1 415 ? 29.234 -29.312 1.956 1 93.62 415 SER B N 1
ATOM 6874 C CA . SER B 1 415 ? 28.75 -30.641 2.361 1 93.62 415 SER B CA 1
ATOM 6875 C C . SER B 1 415 ? 29.656 -31.734 1.816 1 93.62 415 SER B C 1
ATOM 6877 O O . SER B 1 415 ? 30.172 -31.641 0.698 1 93.62 415 SER B O 1
ATOM 6879 N N . LYS B 1 416 ? 29.734 -32.812 2.609 1 90 416 LYS B N 1
ATOM 6880 C CA . LYS B 1 416 ? 30.5 -34 2.184 1 90 416 LYS B CA 1
ATOM 6881 C C . LYS B 1 416 ? 29.594 -35.031 1.51 1 90 416 LYS B C 1
ATOM 6883 O O . LYS B 1 416 ? 30.062 -35.938 0.821 1 90 416 LYS B O 1
ATOM 6888 N N . SER B 1 417 ? 28.359 -34.844 1.624 1 92.31 417 SER B N 1
ATOM 6889 C CA . SER B 1 417 ? 27.406 -35.844 1.222 1 92.31 417 SER B CA 1
ATOM 6890 C C . SER B 1 417 ? 26.688 -35.469 -0.068 1 92.31 417 SER B C 1
ATOM 6892 O O . SER B 1 417 ? 26.25 -36.344 -0.831 1 92.31 417 SER B O 1
ATOM 6894 N N . ILE B 1 418 ? 26.516 -34.188 -0.309 1 94.44 418 ILE B N 1
ATOM 6895 C CA . ILE B 1 418 ? 25.797 -33.75 -1.507 1 94.44 418 ILE B CA 1
ATOM 6896 C C . ILE B 1 418 ? 26.547 -32.594 -2.166 1 94.44 418 ILE B C 1
ATOM 6898 O O . ILE B 1 418 ? 27.375 -31.938 -1.522 1 94.44 418 ILE B O 1
ATOM 6902 N N . SER B 1 419 ? 26.281 -32.406 -3.443 1 95.62 419 SER B N 1
ATOM 6903 C CA . SER B 1 419 ? 26.953 -31.328 -4.18 1 95.62 419 SER B CA 1
ATOM 6904 C C . SER B 1 419 ? 26.484 -29.953 -3.701 1 95.62 419 SER B C 1
ATOM 6906 O O . SER B 1 419 ? 25.391 -29.828 -3.133 1 95.62 419 SER B O 1
ATOM 6908 N N . THR B 1 420 ? 27.281 -28.969 -3.953 1 96.06 420 THR B N 1
ATOM 6909 C CA . THR B 1 420 ? 26.953 -27.594 -3.576 1 96.06 420 THR B CA 1
ATOM 6910 C C . THR B 1 420 ? 25.688 -27.125 -4.273 1 96.06 420 THR B C 1
ATOM 6912 O O . THR B 1 420 ? 24.844 -26.453 -3.668 1 96.06 420 THR B O 1
ATOM 6915 N N . SER B 1 421 ? 25.547 -27.438 -5.527 1 95.31 421 SER B N 1
ATOM 6916 C CA . SER B 1 421 ? 24.359 -27.062 -6.285 1 95.31 421 SER B CA 1
ATOM 6917 C C . SER B 1 421 ? 23.109 -27.688 -5.688 1 95.31 421 SER B C 1
ATOM 6919 O O . SER B 1 421 ? 22.062 -27.047 -5.594 1 95.31 421 SER B O 1
ATOM 6921 N N . LYS B 1 422 ? 23.203 -28.922 -5.371 1 95.94 422 LYS B N 1
ATOM 6922 C CA . LYS B 1 422 ? 22.078 -29.609 -4.754 1 95.94 422 LYS B CA 1
ATOM 6923 C C . LYS B 1 422 ? 21.734 -29.016 -3.396 1 95.94 422 LYS B C 1
ATOM 6925 O O . LYS B 1 422 ? 20.562 -28.844 -3.061 1 95.94 422 LYS B O 1
ATOM 6930 N N . LEU B 1 423 ? 22.781 -28.719 -2.598 1 96.25 423 LEU B N 1
ATOM 6931 C CA . LEU B 1 423 ? 22.578 -28.094 -1.294 1 96.25 423 LEU B CA 1
ATOM 6932 C C . LEU B 1 423 ? 21.875 -26.75 -1.439 1 96.25 423 LEU B C 1
ATOM 6934 O O . LEU B 1 423 ? 20.891 -26.469 -0.736 1 96.25 423 LEU B O 1
ATOM 6938 N N . GLU B 1 424 ? 22.359 -25.922 -2.318 1 96.56 424 GLU B N 1
ATOM 6939 C CA . GLU B 1 424 ? 21.75 -24.625 -2.574 1 96.56 424 GLU B CA 1
ATOM 6940 C C . GLU B 1 424 ? 20.297 -24.766 -3.006 1 96.56 424 GLU B C 1
ATOM 6942 O O . GLU B 1 424 ? 19.438 -24.016 -2.547 1 96.56 424 GLU B O 1
ATOM 6947 N N . ASN B 1 425 ? 20 -25.641 -3.885 1 96.06 425 ASN B N 1
ATOM 6948 C CA . ASN B 1 425 ? 18.656 -25.891 -4.383 1 96.06 425 ASN B CA 1
ATOM 6949 C C . ASN B 1 425 ? 17.719 -26.328 -3.266 1 96.06 425 ASN B C 1
ATOM 6951 O O . ASN B 1 425 ? 16.594 -25.859 -3.178 1 96.06 425 ASN B O 1
ATOM 6955 N N . ARG B 1 426 ? 18.172 -27.25 -2.436 1 96.56 426 ARG B N 1
ATOM 6956 C CA . ARG B 1 426 ? 17.344 -27.75 -1.345 1 96.56 426 ARG B CA 1
ATOM 6957 C C . ARG B 1 426 ? 17.062 -26.672 -0.315 1 96.56 426 ARG B C 1
ATOM 6959 O O . ARG B 1 426 ? 15.984 -26.609 0.268 1 96.56 426 ARG B O 1
ATOM 6966 N N . LEU B 1 427 ? 18.062 -25.797 -0.067 1 97.06 427 LEU B N 1
ATOM 6967 C CA . LEU B 1 427 ? 17.875 -24.688 0.846 1 97.06 427 LEU B CA 1
ATOM 6968 C C . LEU B 1 427 ? 16.812 -23.719 0.31 1 97.06 427 LEU B C 1
ATOM 6970 O O . LEU B 1 427 ? 15.938 -23.281 1.056 1 97.06 427 LEU B O 1
ATOM 6974 N N . ARG B 1 428 ? 16.875 -23.422 -0.974 1 96.12 428 ARG B N 1
ATOM 6975 C CA . ARG B 1 428 ? 15.922 -22.516 -1.611 1 96.12 428 ARG B CA 1
ATOM 6976 C C . ARG B 1 428 ? 14.508 -23.078 -1.551 1 96.12 428 ARG B C 1
ATOM 6978 O O . ARG B 1 428 ? 13.539 -22.328 -1.401 1 96.12 428 ARG B O 1
ATOM 6985 N N . LYS B 1 429 ? 14.367 -24.359 -1.59 1 94.62 429 LYS B N 1
ATOM 6986 C CA . LYS B 1 429 ? 13.07 -25.031 -1.627 1 94.62 429 LYS B CA 1
ATOM 6987 C C . LYS B 1 429 ? 12.609 -25.422 -0.225 1 94.62 429 LYS B C 1
ATOM 6989 O O . LYS B 1 429 ? 11.594 -26.094 -0.065 1 94.62 429 LYS B O 1
ATOM 6994 N N . TYR B 1 430 ? 13.375 -25.078 0.801 1 95.38 430 TYR B N 1
ATOM 6995 C CA . TYR B 1 430 ? 13 -25.359 2.184 1 95.38 430 TYR B CA 1
ATOM 6996 C C . TYR B 1 430 ? 11.688 -24.672 2.537 1 95.38 430 TYR B C 1
ATOM 6998 O O . TYR B 1 430 ? 11.195 -23.812 1.786 1 95.38 430 TYR B O 1
ATOM 7006 N N . ARG B 1 431 ? 11.031 -25.125 3.598 1 93.12 431 ARG B N 1
ATOM 7007 C CA . ARG B 1 431 ? 9.75 -24.562 4.02 1 93.12 431 ARG B CA 1
ATOM 7008 C C . ARG B 1 431 ? 9.82 -23.047 4.125 1 93.12 431 ARG B C 1
ATOM 7010 O O . ARG B 1 431 ? 8.914 -22.344 3.676 1 93.12 431 ARG B O 1
ATOM 7017 N N . THR B 1 432 ? 10.836 -22.578 4.762 1 96.19 432 THR B N 1
ATOM 7018 C CA . THR B 1 432 ? 11.25 -21.172 4.637 1 96.19 432 THR B CA 1
ATOM 7019 C C . THR B 1 432 ? 12.445 -21.047 3.695 1 96.19 432 THR B C 1
ATOM 7021 O O . THR B 1 432 ? 13.57 -21.406 4.059 1 96.19 432 THR B O 1
ATOM 7024 N N . PRO B 1 433 ? 12.133 -20.578 2.523 1 97.44 433 PRO B N 1
ATOM 7025 C CA . PRO B 1 433 ? 13.234 -20.562 1.553 1 97.44 433 PRO B CA 1
ATOM 7026 C C . PRO B 1 433 ? 14.445 -19.781 2.049 1 97.44 433 PRO B C 1
ATOM 7028 O O . PRO B 1 433 ? 14.289 -18.719 2.654 1 97.44 433 PRO B O 1
ATOM 7031 N N . ILE B 1 434 ? 15.602 -20.312 1.841 1 98.25 434 ILE B N 1
ATOM 7032 C CA . ILE B 1 434 ? 16.859 -19.672 2.197 1 98.25 434 ILE B CA 1
ATOM 7033 C C . ILE B 1 434 ? 17.688 -19.422 0.938 1 98.25 434 ILE B C 1
ATOM 7035 O O . ILE B 1 434 ? 18.094 -20.359 0.247 1 98.25 434 ILE B O 1
ATOM 7039 N N . PHE B 1 435 ? 17.922 -18.219 0.659 1 97.75 435 PHE B N 1
ATOM 7040 C CA . PHE B 1 435 ? 18.734 -17.828 -0.485 1 97.75 435 PHE B CA 1
ATOM 7041 C C . PHE B 1 435 ? 20.172 -17.578 -0.058 1 97.75 435 PHE B C 1
ATOM 7043 O O . PHE B 1 435 ? 20.422 -16.969 0.978 1 97.75 435 PHE B O 1
ATOM 7050 N N . SER B 1 436 ? 21.078 -18.141 -0.793 1 97.44 436 SER B N 1
ATOM 7051 C CA . SER B 1 436 ? 22.5 -18.031 -0.501 1 97.44 436 SER B CA 1
ATOM 7052 C C . SER B 1 436 ? 23.297 -17.703 -1.757 1 97.44 436 SER B C 1
ATOM 7054 O O . SER B 1 436 ? 22.719 -17.516 -2.832 1 97.44 436 SER B O 1
ATOM 7056 N N . ARG B 1 437 ? 24.578 -17.453 -1.562 1 96.62 437 ARG B N 1
ATOM 7057 C CA . ARG B 1 437 ? 25.531 -17.359 -2.674 1 96.62 437 ARG B CA 1
ATOM 7058 C C . ARG B 1 437 ? 26.328 -18.641 -2.812 1 96.62 437 ARG B C 1
ATOM 7060 O O . ARG B 1 437 ? 26.406 -19.438 -1.876 1 96.62 437 ARG B O 1
ATOM 7067 N N . VAL B 1 438 ? 26.719 -18.859 -4.043 1 96.44 438 VAL B N 1
ATOM 7068 C CA . VAL B 1 438 ? 27.609 -19.984 -4.297 1 96.44 438 VAL B CA 1
ATOM 7069 C C . VAL B 1 438 ? 28.938 -19.5 -4.852 1 96.44 438 VAL B C 1
ATOM 7071 O O . VAL B 1 438 ? 28.969 -18.703 -5.797 1 96.44 438 VAL B O 1
ATOM 7074 N N . ARG B 1 439 ? 29.938 -19.875 -4.227 1 95.19 439 ARG B N 1
ATOM 7075 C CA . ARG B 1 439 ? 31.281 -19.531 -4.664 1 95.19 439 ARG B CA 1
ATOM 7076 C C . ARG B 1 439 ? 32.281 -20.641 -4.309 1 95.19 439 ARG B C 1
ATOM 7078 O O . ARG B 1 439 ? 32.25 -21.172 -3.197 1 95.19 439 ARG B O 1
ATOM 7085 N N . ASP B 1 440 ? 33.219 -21 -5.227 1 94.5 440 ASP B N 1
ATOM 7086 C CA . ASP B 1 440 ? 34.281 -21.984 -5.012 1 94.5 440 ASP B CA 1
ATOM 7087 C C . ASP B 1 440 ? 33.719 -23.281 -4.441 1 94.5 440 ASP B C 1
ATOM 7089 O O . ASP B 1 440 ? 34.219 -23.812 -3.459 1 94.5 440 ASP B O 1
ATOM 7093 N N . ASN B 1 441 ? 32.562 -23.688 -4.973 1 94.31 441 ASN B N 1
ATOM 7094 C CA . ASN B 1 441 ? 31.891 -24.938 -4.633 1 94.31 441 ASN B CA 1
ATOM 7095 C C . ASN B 1 441 ? 31.453 -24.953 -3.17 1 94.31 441 ASN B C 1
ATOM 7097 O O . ASN B 1 441 ? 31.453 -26.016 -2.533 1 94.31 441 ASN B O 1
ATOM 7101 N N . LYS B 1 442 ? 31.219 -23.797 -2.594 1 97.12 442 LYS B N 1
ATOM 7102 C CA . LYS B 1 442 ? 30.688 -23.656 -1.243 1 97.12 442 LYS B CA 1
ATOM 7103 C C . LYS B 1 442 ? 29.406 -22.812 -1.243 1 97.12 442 LYS B C 1
ATOM 7105 O O . LYS B 1 442 ? 29.25 -21.906 -2.059 1 97.12 442 LYS B O 1
ATOM 7110 N N . VAL B 1 443 ? 28.516 -23.156 -0.359 1 97.75 443 VAL B N 1
ATOM 7111 C CA . VAL B 1 443 ? 27.375 -22.312 -0.07 1 97.75 443 VAL B CA 1
ATOM 7112 C C . VAL B 1 443 ? 27.766 -21.219 0.923 1 97.75 443 VAL B C 1
ATOM 7114 O O . VAL B 1 443 ? 28.375 -21.516 1.96 1 97.75 443 VAL B O 1
ATOM 7117 N N . ILE B 1 444 ? 27.453 -20.016 0.576 1 98.31 444 ILE B N 1
ATOM 7118 C CA . ILE B 1 444 ? 27.844 -18.875 1.392 1 98.31 444 ILE B CA 1
ATOM 7119 C C . ILE B 1 444 ? 26.594 -18.219 1.979 1 98.31 444 ILE B C 1
ATOM 7121 O O . ILE B 1 444 ? 25.656 -17.875 1.251 1 98.31 444 ILE B O 1
ATOM 7125 N N . ILE B 1 445 ? 26.578 -18.031 3.26 1 98.44 445 ILE B N 1
ATOM 7126 C CA . ILE B 1 445 ? 25.531 -17.297 3.959 1 98.44 445 ILE B CA 1
ATOM 7127 C C . ILE B 1 445 ? 26.109 -16.016 4.547 1 98.44 445 ILE B C 1
ATOM 7129 O O . ILE B 1 445 ? 26.938 -16.047 5.453 1 98.44 445 ILE B O 1
ATOM 7133 N N . ASP B 1 446 ? 25.656 -14.891 4.043 1 98.69 446 ASP B N 1
ATOM 7134 C CA . ASP B 1 446 ? 26.125 -13.578 4.492 1 98.69 446 ASP B CA 1
ATOM 7135 C C . ASP B 1 446 ? 25.312 -13.094 5.691 1 98.69 446 ASP B C 1
ATOM 7137 O O . ASP B 1 446 ? 24.109 -12.844 5.574 1 98.69 446 ASP B O 1
ATOM 7141 N N . LEU B 1 447 ? 25.953 -12.805 6.812 1 98.56 447 LEU B N 1
ATOM 7142 C CA . LEU B 1 447 ? 25.266 -12.523 8.07 1 98.56 447 LEU B CA 1
ATOM 7143 C C . LEU B 1 447 ? 24.734 -11.094 8.094 1 98.56 447 LEU B C 1
ATOM 7145 O O . LEU B 1 447 ? 23.922 -10.742 8.945 1 98.56 447 LEU B O 1
ATOM 7149 N N . ARG B 1 448 ? 25.141 -10.289 7.148 1 98.5 448 ARG B N 1
ATOM 7150 C CA . ARG B 1 448 ? 24.672 -8.906 7.105 1 98.5 448 ARG B CA 1
ATOM 7151 C C . ARG B 1 448 ? 23.156 -8.852 7.02 1 98.5 448 ARG B C 1
ATOM 7153 O O . ARG B 1 448 ? 22.531 -7.961 7.598 1 98.5 448 ARG B O 1
ATOM 7160 N N . THR B 1 449 ? 22.594 -9.766 6.262 1 98.56 449 THR B N 1
ATOM 7161 C CA . THR B 1 449 ? 21.172 -9.695 5.969 1 98.56 449 THR B CA 1
ATOM 7162 C C . THR B 1 449 ? 20.406 -10.797 6.707 1 98.56 449 THR B C 1
ATOM 7164 O O . THR B 1 449 ? 19.328 -11.203 6.281 1 98.56 449 THR B O 1
ATOM 7167 N N . ILE B 1 450 ? 20.938 -11.32 7.801 1 98.19 450 ILE B N 1
ATOM 7168 C CA . ILE B 1 450 ? 20.312 -12.367 8.594 1 98.19 450 ILE B CA 1
ATOM 7169 C C . ILE B 1 450 ? 20.031 -11.852 10.008 1 98.19 450 ILE B C 1
ATOM 7171 O O . ILE B 1 450 ? 20.922 -11.289 10.648 1 98.19 450 ILE B O 1
ATOM 7175 N N . LYS B 1 451 ? 18.844 -12.086 10.469 1 95.5 451 LYS B N 1
ATOM 7176 C CA . LYS B 1 451 ? 18.484 -11.734 11.844 1 95.5 451 LYS B CA 1
ATOM 7177 C C . LYS B 1 451 ? 18.797 -12.875 12.805 1 95.5 451 LYS B C 1
ATOM 7179 O O . LYS B 1 451 ? 18.688 -14.047 12.438 1 95.5 451 LYS B O 1
ATOM 7184 N N . PRO B 1 452 ? 19.109 -12.492 14.016 1 96.56 452 PRO B N 1
ATOM 7185 C CA . PRO B 1 452 ? 19.406 -13.539 14.992 1 96.56 452 PRO B CA 1
ATOM 7186 C C . PRO B 1 452 ? 18.266 -14.531 15.172 1 96.56 452 PRO B C 1
ATOM 7188 O O . PRO B 1 452 ? 18.5 -15.727 15.383 1 96.56 452 PRO B O 1
ATOM 7191 N N . GLU B 1 453 ? 17.062 -14.086 15.055 1 95.88 453 GLU B N 1
ATOM 7192 C CA . GLU B 1 453 ? 15.891 -14.938 15.25 1 95.88 453 GLU B CA 1
ATOM 7193 C C . GLU B 1 453 ? 15.797 -16 14.156 1 95.88 453 GLU B C 1
ATOM 7195 O O . GLU B 1 453 ? 15.047 -16.969 14.289 1 95.88 453 GLU B O 1
ATOM 7200 N N . GLN B 1 454 ? 16.578 -15.883 13.125 1 97.88 454 GLN B N 1
ATOM 7201 C CA . GLN B 1 454 ? 16.5 -16.797 11.992 1 97.88 454 GLN B CA 1
ATOM 7202 C C . GLN B 1 454 ? 17.547 -17.906 12.109 1 97.88 454 GLN B C 1
ATOM 7204 O O . GLN B 1 454 ? 17.547 -18.859 11.328 1 97.88 454 GLN B O 1
ATOM 7209 N N . TYR B 1 455 ? 18.469 -17.859 13.117 1 98.19 455 TYR B N 1
ATOM 7210 C CA . TYR B 1 455 ? 19.562 -18.797 13.266 1 98.19 455 TYR B CA 1
ATOM 7211 C C . TYR B 1 455 ? 19.047 -20.234 13.406 1 98.19 455 TYR B C 1
ATOM 7213 O O . TYR B 1 455 ? 19.531 -21.141 12.734 1 98.19 455 TYR B O 1
ATOM 7221 N N . GLU B 1 456 ? 18.031 -20.344 14.203 1 97.62 456 GLU B N 1
ATOM 7222 C CA . GLU B 1 456 ? 17.484 -21.672 14.453 1 97.62 456 GLU B CA 1
ATOM 7223 C C . GLU B 1 456 ? 16.922 -22.297 13.172 1 97.62 456 GLU B C 1
ATOM 7225 O O . GLU B 1 456 ? 17.094 -23.484 12.922 1 97.62 456 GLU B O 1
ATOM 7230 N N . ILE B 1 457 ? 16.234 -21.5 12.43 1 97.81 457 ILE B N 1
ATOM 7231 C CA . ILE B 1 457 ? 15.656 -21.984 11.18 1 97.81 457 ILE B CA 1
ATOM 7232 C C . ILE B 1 457 ? 16.766 -22.422 10.227 1 97.81 457 ILE B C 1
ATOM 7234 O O . ILE B 1 457 ? 16.641 -23.453 9.57 1 97.81 457 ILE B O 1
ATOM 7238 N N . ILE B 1 458 ? 17.828 -21.688 10.141 1 97.88 458 ILE B N 1
ATOM 7239 C CA . ILE B 1 458 ? 18.953 -22 9.266 1 97.88 458 ILE B CA 1
ATOM 7240 C C . ILE B 1 458 ? 19.594 -23.328 9.68 1 97.88 458 ILE B C 1
ATOM 7242 O O . ILE B 1 458 ? 19.828 -24.203 8.836 1 97.88 458 ILE B O 1
ATOM 7246 N N . VAL B 1 459 ? 19.781 -23.484 10.953 1 97.12 459 VAL B N 1
ATOM 7247 C CA . VAL B 1 459 ? 20.406 -24.703 11.477 1 97.12 459 VAL B CA 1
ATOM 7248 C C . VAL B 1 459 ? 19.516 -25.906 11.188 1 97.12 459 VAL B C 1
ATOM 7250 O O . VAL B 1 459 ? 19.984 -26.953 10.734 1 97.12 459 VAL B O 1
ATOM 7253 N N . GLN B 1 460 ? 18.234 -25.734 11.414 1 96.81 460 GLN B N 1
ATOM 7254 C CA . GLN B 1 460 ? 17.281 -26.797 11.133 1 96.81 460 GLN B CA 1
ATOM 7255 C C . GLN B 1 460 ? 17.266 -27.156 9.648 1 96.81 460 GLN B C 1
ATOM 7257 O O . GLN B 1 460 ? 17.172 -28.328 9.281 1 96.81 460 GLN B O 1
ATOM 7262 N N . ALA B 1 461 ? 17.297 -26.188 8.859 1 97.12 461 ALA B N 1
ATOM 7263 C CA . ALA B 1 461 ? 17.312 -26.406 7.414 1 97.12 461 ALA B CA 1
ATOM 7264 C C . ALA B 1 461 ? 18.516 -27.234 6.996 1 97.12 461 ALA B C 1
ATOM 7266 O O . ALA B 1 461 ? 18.375 -28.219 6.266 1 97.12 461 ALA B O 1
ATOM 7267 N N . PHE B 1 462 ? 19.688 -26.891 7.465 1 95.5 462 PHE B N 1
ATOM 7268 C CA . PHE B 1 462 ? 20.891 -27.625 7.117 1 95.5 462 PHE B CA 1
ATOM 7269 C C . PHE B 1 462 ? 20.797 -29.078 7.598 1 95.5 462 PHE B C 1
ATOM 7271 O O . PHE B 1 462 ? 21.203 -30 6.898 1 95.5 462 PHE B O 1
ATOM 7278 N N . ASN B 1 463 ? 20.203 -29.203 8.758 1 94.12 463 ASN B N 1
ATOM 7279 C CA . ASN B 1 463 ? 20.031 -30.547 9.297 1 94.12 463 ASN B CA 1
ATOM 7280 C C . ASN B 1 463 ? 19.141 -31.391 8.398 1 94.12 463 ASN B C 1
ATOM 7282 O O . ASN B 1 463 ? 19.406 -32.562 8.188 1 94.12 463 ASN B O 1
ATOM 7286 N N . GLU B 1 464 ? 18.172 -30.812 7.871 1 94.94 464 GLU B N 1
ATOM 7287 C CA . GLU B 1 464 ? 17.172 -31.547 7.105 1 94.94 464 GLU B CA 1
ATOM 7288 C C . GLU B 1 464 ? 17.594 -31.719 5.648 1 94.94 464 GLU B C 1
ATOM 7290 O O . GLU B 1 464 ? 17.359 -32.75 5.039 1 94.94 464 GLU B O 1
ATOM 7295 N N . VAL B 1 465 ? 18.219 -30.75 5.109 1 94.81 465 VAL B N 1
ATOM 7296 C CA . VAL B 1 465 ? 18.453 -30.734 3.668 1 94.81 465 VAL B CA 1
ATOM 7297 C C . VAL B 1 465 ? 19.688 -31.578 3.338 1 94.81 465 VAL B C 1
ATOM 7299 O O . VAL B 1 465 ? 19.828 -32.062 2.211 1 94.81 465 VAL B O 1
ATOM 7302 N N . ILE B 1 466 ? 20.594 -31.734 4.266 1 91.38 466 ILE B N 1
ATOM 7303 C CA . ILE B 1 466 ? 21.812 -32.5 4.035 1 91.38 466 ILE B CA 1
ATOM 7304 C C . ILE B 1 466 ? 21.516 -34 4.113 1 91.38 466 ILE B C 1
ATOM 7306 O O . ILE B 1 466 ? 22.219 -34.812 3.504 1 91.38 466 ILE B O 1
ATOM 7310 N N . GLN B 1 467 ? 20.422 -34.344 4.762 1 83.12 467 GLN B N 1
ATOM 7311 C CA . GLN B 1 467 ? 20.031 -35.75 4.832 1 83.12 467 GLN B CA 1
ATOM 7312 C C . GLN B 1 467 ? 19.344 -36.188 3.541 1 83.12 467 GLN B C 1
ATOM 7314 O O . GLN B 1 467 ? 19.578 -37.312 3.062 1 83.12 467 GLN B O 1
#

pLDDT: mean 92.57, std 8.92, range [48.41, 98.81]

Secondary structure (DSSP, 8-state):
--HHHHHHHSPPHHHHHTSHHHHHHHTTS-HHHHHHHHHHHHHHHHHHHHH--HHHHHT----HHHHHHHHHHHHHHHHS-SS-B-EE-S-EEE-GGGTSSPPPGGGHHHHHHHHHS-BSTTEETTTTEE--TTHHHHHHHHHHH--SEEEEES-HHHHHHHHHHHH-TTSEEEEEGGG--EETTTEEHHHHHHHHTPEEEEES-SSB--HHHHHHH--TTEEEEEEE--SS----SS-B---HHHHHHHHHHHT--EEEEEES---S-GGGGTPPP---HHHHHHTT-SEEEEESSSTT-S-S-EEEEE-HHHHHHHHHSTHHHHTPPPHHHHHHHHHHHHHTTSHHHHHHHSHHHHHHH--HHHHHHHHHHHHHHHHHTT-SEEEEEEEEEEEEETTSSTT-EEEEEEEEEEESSS-HHHHHHHHHTSSS-EE-EEETTEEEEEGGG--GGGHHHHHHHHHHHH-/--HHHHHHHSPPHHHHHTSHHHHHHHTTS-HHHHHHHHHHHHHHHHHHHHH--HHHHHT----HHHHHHHHHHHHHHHHS-SS-B-EE-S-EEE-GGGTSSPPPGGGHHHHHHHHHS-BSTTEETTTTEE--TTHHHHHHHHHHH--SEEEEES-HHHHHHHHHHHH-TTSEEEEEGGG--EETTTEEHHHHHHHHTPEEEEES-SSB--HHHHHHH--TTEEEEEEE--SS----SS-B---HHHHHHHHHHHT--EEEEEES---S-GGGGTPPP---HHHHHHTT-SEEEEESSSTT-S-S-EEEEE-HHHHHHHHHSTHHHHTPPPHHHHHHHHHHHHHTTSHHHHHHHSHHHHHHH--HHHHHHHHHHHHHHHHHTT-SEEEEEEEEEEEEETTSSTT-EEEEEEEEEEESSS-HHHHHHHHHTSSS-EE-EEETTEEEEEGGG--GGGHHHHHHHHHHH--

Sequence (934 aa):
MNKGKIFSMLPSVDQLLNNEAIISLIGVIPRSVVVKEIRQMIEEYRKNILMLNESQIIDFEIDIEEIIRKIIKNCYNFMDMNLREVINGTGTVLHTNLGRSLLSESIKEQVWDVASGYSTLEIDVTEGKRGSRYNHVSEIIKFITGAEDALVVNNNAAAVMLVLSTMAKDKEVILSRGEMVEIGGSFRVPDVMAQSGAKLVDIGTTNKTHLKDYENAVSEDTAAFLKVHTSNYKILGFTESVEVKELVNMGRKYNIPVIEDIGSGVLIDLQKYGLSYEPTVQESVSSGVDIVTFSGDKLLGGPQAGIIVGKKLYIDQMKQNPLTRAFRVDKLTMAALEATLKLYLDEEMALQKIPTLKMLTETAESIYERAKVLHSMIVSEKLDVVAGIAKDYSEVGGGSLPLEKLSTYVIEIESKSISTSKLENRLRKYRTPIFSRVRDNKVIIDLRTIKPEQYEIIVQAFNEVIQMNKGKIFSMLPSVDQLLNNEAIISLIGVIPRSVVVKEIRQMIEEYRKNILMLNESQIIDFEIDIEEIIRKIIKNCYNFMDMNLREVINGTGTVLHTNLGRSLLSESIKEQVWDVASGYSTLEIDVTEGKRGSRYNHVSEIIKFITGAEDALVVNNNAAAVMLVLSTMAKDKEVILSRGEMVEIGGSFRVPDVMAQSGAKLVDIGTTNKTHLKDYENAVSEDTAAFLKVHTSNYKILGFTESVEVKELVNMGRKYNIPVIEDIGSGVLIDLQKYGLSYEPTVQESVSSGVDIVTFSGDKLLGGPQAGIIVGKKLYIDQMKQNPLTRAFRVDKLTMAALEATLKLYLDEEMALQKIPTLKMLTETAESIYERAKVLHSMIVSEKLDVVAGIAKDYSEVGGGSLPLEKLSTYVIEIESKSISTSKLENRLRKYRTPIFSRVRDNKVIIDLRTIKPEQYEIIVQAFNEVIQ

Foldseek 3Di:
DDLVVVLVVQDDLVRLCPDPLNVVLCVPFPPVLLSVLLVVLNVVVNVVSVVDDPVCNVVDDDDVVVSNVVSSVVRVVVVDDPLDFFAEQAQAQQALVRAGFDFFPVLVVLLVCVVVDPDCQQADPVVRDGHHNQVLAFVLCCVLQVFPTKDKFQAQLLVLLLLCLLQQALFEEEEEPLQQDDFPPPDTPVVSNVVSNHHYDYWDDNAEDDPVRVVVSDDPRYRAYEAEAQFQDDDDDRHYDDDLLSRQVVCVVVVHAYEYELAQAASDQCVVQPWDGRDHSNNNQVSRHAKYWYFCRHNLSWHGMIMIGHHPVSVVSSVVDPVCVVRPHDSSRSSRSNSSSVLVVDVVSNCPRRLLNVLQRPAQVVQVVLQVVLQVLLVVVVAQKDKDKDWDWGHHDRSHRPPITHIHIKIWIAHPQDWLVQLQVQQCVPPRRYHFDDDPRTTIGTSSRGDSVCSVVVSVSSVPSSD/DDLVVVLVVQDDLVRLCPDPLNVVLCVPFPPVLLSVLLVVLNVVVNVVSVVDDPVCNVVDDDDVVVSNVVSSVVRVVVVDDPLDFFAEQAQAQQALVRAGFDFFPVLVVLLVCVVVDPDCQQADPVVRDGHHNQVLAFVLCCVLQVFPTKDKFQAQLLVLLLLCLQQQALFEEEEEPLQQDDFPPPDTPVVSNVVSNHHYDYWDDNAEDDPVRVVVVDDPRYRAYEAEAQFQDDDDDRHYDDDLLSRQVVCVVVVHAYEYELAQAASDQCVVQPWDGRDHSNNNQVSPHAKYWYFCRHNLSWHGMIMIGHHPVSVVSSVVDPVCVVRHHDSSRSSRSNSSSVLVVDVVSNCPGRLLNVLQRDAQVVQVVLVVVLQVLLVVVVAQKDKDKDWDWGHHDRSHRPPITHIHIKIWIAHPQDWLVQLQVQQCVPPRRYHFDDDPRTTIGTSSRGDPVCSVVVSVSSVPSSD

Organism: Alkaliphilus oremlandii (strain OhILAs) (NCBI:txid350688)